Protein AF-A0A929X594-F1 (afdb_monomer_lite)

Secondary structure (DSSP, 8-state):
--HHHHTSHHHHHHHTT---EEE-TTGGG-PPPTTS-HHHHHHHHHHHHHHHHHHHHH-GGGTTTTT-----EEE-HHHHHHHHHHHT----SSEEEEEEGGG-TTTSBTHHHHHHHHHHHHHHHHHHHTTS--TTS-GGGGGSHHHHHHHTTSEEEEE-SSHHHHHHHHHHHHHT-EEEEEEETTS-HHHHHHHHHTTPEEEEESS-HHHHHHHHHHHHTT-TTEEEE-TTT-HHHHHHHHTHHHHHHHHHHHTT---SSSSPEEEEEE-SSSHHHHHHHHHHHHHHGGGEEEEEEEETT--HHHHHHHHT-GGG--GGGGT-----S-GGG--SS--HHHHHHHTTT--EEEEE-HHHHHHHHHHHHHHH-----GGGGTTSSHHHHHHT-HHHHHHHT-TTTGGG-EEEEEE-B-TTS-HHHHHHHHSPPPPTTTSSSS-HHHHHHHHHTEETTEE-HHHHHHHHHHHHHHHHHTTSS-HHHHHH-HHHHHHHHHHHHHT--HHHHHHHHHHGGGGGGG-TT-HHHHHHHHHHHHHTT-HHHHHHHHHHHHHH-TT-HHHHHHHHHHHHHTT-HHHHHHHHHHHHHHSTT-HHHHHHHHHHHTT--HHHHHS--SSHHHHHHHHHT--TTHHHHHHHHHTTS--HHHHHHHHHHH---TTTPBPSSSSEEEEEEETTEEEEEEESS-HHHHHTS-HHHHHHHHHHHHTSTTTEEE-TTS-EEEEEEEEE-TT--EEEEEEETTS--EEEEEE-TTSPBPTT--EESB-TTSB---HHHHHHHHHHHHHHT---SEEE--S-BSSB--EEEEE---SSS-EEEEEEESGGGS-----GGGGGGTTT-EEEEEEEETT---STTGGGSHHHHHHHHHHHHHHHHHHHTT----TT-EEE-SS-SSTT--EEEEEEE----S-GGGSEEEPTTS-EEEEEEEEEEEHHHHHHHHHS-HHHHHHHTTTS-SB--TTPPPTT-

Structure (mmCIF, N/CA/C/O backbone):
data_AF-A0A929X594-F1
#
_entry.id   AF-A0A929X594-F1
#
loop_
_atom_site.group_PDB
_atom_site.id
_atom_site.type_symbol
_atom_site.label_atom_id
_atom_site.label_alt_id
_atom_site.label_comp_id
_atom_site.label_asym_id
_atom_site.label_entity_id
_atom_site.label_seq_id
_atom_site.pdbx_PDB_ins_code
_atom_site.Cartn_x
_atom_site.Cartn_y
_atom_site.Cartn_z
_atom_site.occupancy
_atom_site.B_iso_or_equiv
_atom_site.auth_seq_id
_atom_site.auth_comp_id
_atom_site.auth_asym_id
_atom_site.auth_atom_id
_atom_site.pdbx_PDB_model_num
ATOM 1 N N . MET A 1 1 ? 33.200 20.408 -2.976 1.00 63.84 1 MET A N 1
ATOM 2 C CA . MET A 1 1 ? 31.819 20.746 -3.366 1.00 63.84 1 MET A CA 1
ATOM 3 C C . MET A 1 1 ? 31.491 22.115 -2.794 1.00 63.84 1 MET A C 1
ATOM 5 O O . MET A 1 1 ? 31.996 22.419 -1.718 1.00 63.84 1 MET A O 1
ATOM 9 N N . ASP A 1 2 ? 30.757 22.957 -3.521 1.00 72.19 2 ASP A N 1
ATOM 10 C CA . ASP A 1 2 ? 30.276 24.235 -2.982 1.00 72.19 2 ASP A CA 1
ATOM 11 C C . ASP A 1 2 ? 29.207 23.940 -1.919 1.00 72.19 2 ASP A C 1
ATOM 13 O O . ASP A 1 2 ? 28.242 23.235 -2.210 1.00 72.19 2 ASP A O 1
ATOM 17 N N . LYS A 1 3 ? 29.399 24.426 -0.686 1.00 74.25 3 LYS A N 1
ATOM 18 C CA . LYS A 1 3 ? 28.465 24.165 0.423 1.00 74.25 3 LYS A CA 1
ATOM 19 C C . LYS A 1 3 ? 27.056 24.675 0.121 1.00 74.25 3 LYS A C 1
ATOM 21 O O . LYS A 1 3 ? 26.096 24.052 0.550 1.00 74.25 3 LYS A O 1
ATOM 26 N N . SER A 1 4 ? 26.936 25.742 -0.670 1.00 76.56 4 SER A N 1
ATOM 27 C CA . SER A 1 4 ? 25.637 26.310 -1.043 1.00 76.56 4 SER A CA 1
ATOM 28 C C . SER A 1 4 ? 24.769 25.359 -1.879 1.00 76.56 4 SER A C 1
ATOM 30 O O . SER A 1 4 ? 23.548 25.424 -1.792 1.00 76.56 4 SER A O 1
ATOM 32 N N . ILE A 1 5 ? 25.378 24.445 -2.647 1.00 79.12 5 ILE A N 1
ATOM 33 C CA . ILE A 1 5 ? 24.646 23.450 -3.448 1.00 79.12 5 ILE A CA 1
ATOM 34 C C . ILE A 1 5 ? 24.066 22.356 -2.543 1.00 79.12 5 ILE A C 1
ATOM 36 O O . ILE A 1 5 ? 22.909 21.977 -2.711 1.00 79.12 5 ILE A O 1
ATOM 40 N N . LEU A 1 6 ? 24.843 21.889 -1.559 1.00 80.88 6 LEU A N 1
ATOM 41 C CA . LEU A 1 6 ? 24.405 20.870 -0.594 1.00 80.88 6 LEU A CA 1
ATOM 42 C C . LEU A 1 6 ? 23.288 21.378 0.329 1.00 80.88 6 LEU A C 1
ATOM 44 O O . LEU A 1 6 ? 22.489 20.595 0.821 1.00 80.88 6 LEU A O 1
ATOM 48 N N . GLU A 1 7 ? 23.214 22.691 0.545 1.00 81.50 7 GLU A N 1
ATOM 49 C CA . GLU A 1 7 ? 22.180 23.332 1.365 1.00 81.50 7 GLU A CA 1
ATOM 50 C C . GLU A 1 7 ? 20.929 23.741 0.562 1.00 81.50 7 GLU A C 1
ATOM 52 O O . GLU A 1 7 ? 19.993 24.310 1.136 1.00 81.50 7 GLU A O 1
ATOM 57 N N . SER A 1 8 ? 20.899 23.464 -0.749 1.00 89.94 8 SER A N 1
ATOM 58 C CA . SER A 1 8 ? 19.772 23.808 -1.620 1.00 89.94 8 SER A CA 1
ATOM 59 C C . SER A 1 8 ? 18.495 23.047 -1.254 1.00 89.94 8 SER A C 1
ATOM 61 O O . SER A 1 8 ? 18.535 21.917 -0.770 1.00 89.94 8 SER A O 1
ATOM 63 N N . GLU A 1 9 ? 17.345 23.665 -1.520 1.00 92.00 9 GLU A N 1
ATOM 64 C CA . GLU A 1 9 ? 16.027 23.062 -1.282 1.00 92.00 9 GLU A CA 1
ATOM 65 C C . GLU A 1 9 ? 15.837 21.757 -2.068 1.00 92.00 9 GLU A C 1
ATOM 67 O O . GLU A 1 9 ? 15.342 20.778 -1.522 1.00 92.00 9 GLU A O 1
ATOM 72 N N . PHE A 1 10 ? 16.341 21.704 -3.307 1.00 93.56 10 PHE A N 1
ATOM 73 C CA . PHE A 1 10 ? 16.353 20.485 -4.116 1.00 93.56 10 PHE A CA 1
ATOM 74 C C . PHE A 1 10 ? 17.100 19.340 -3.420 1.00 93.56 10 PHE A C 1
ATOM 76 O O . PHE A 1 10 ? 16.559 18.248 -3.298 1.00 93.56 10 PHE A O 1
ATOM 83 N N . VAL A 1 11 ? 18.320 19.585 -2.924 1.00 94.75 11 VAL A N 1
ATOM 84 C CA . VAL A 1 11 ? 19.112 18.544 -2.247 1.00 94.75 11 VAL A CA 1
ATOM 85 C C . VAL A 1 11 ? 18.455 18.101 -0.943 1.00 94.75 11 VAL A C 1
ATOM 87 O O . VAL A 1 11 ? 18.459 16.911 -0.655 1.00 94.75 11 VAL A O 1
ATOM 90 N N . LYS A 1 12 ? 17.851 19.021 -0.183 1.00 92.56 12 LYS A N 1
ATOM 91 C CA . LYS A 1 12 ? 17.101 18.670 1.033 1.00 92.56 12 LYS A CA 1
ATOM 92 C C . LYS A 1 12 ? 15.908 17.767 0.734 1.00 92.56 12 LYS A C 1
ATOM 94 O O . LYS A 1 12 ? 15.698 16.817 1.473 1.00 92.56 12 LYS A O 1
ATOM 99 N N . LYS A 1 13 ? 15.182 18.035 -0.356 1.00 92.88 13 LYS A N 1
ATOM 100 C CA . LYS A 1 13 ? 14.067 17.192 -0.799 1.00 92.88 13 LYS A CA 1
ATOM 101 C C . LYS A 1 13 ? 14.533 15.807 -1.255 1.00 92.88 13 LYS A C 1
ATOM 103 O O . LYS A 1 13 ? 13.905 14.818 -0.926 1.00 92.88 13 LYS A O 1
ATOM 108 N N . VAL A 1 14 ? 15.664 15.715 -1.958 1.00 94.88 14 VAL A N 1
ATOM 109 C CA . VAL A 1 14 ? 16.254 14.404 -2.287 1.00 94.88 14 VAL A CA 1
ATOM 110 C C . VAL A 1 14 ? 16.685 13.674 -1.005 1.00 94.88 14 VAL A C 1
ATOM 112 O O . VAL A 1 14 ? 16.448 12.480 -0.868 1.00 94.88 14 VAL A O 1
ATOM 115 N N . ALA A 1 15 ? 17.285 14.387 -0.047 1.00 93.44 15 ALA A N 1
ATOM 116 C CA . ALA A 1 15 ? 17.774 13.822 1.210 1.00 93.44 15 ALA A CA 1
ATOM 117 C C . ALA A 1 15 ? 16.666 13.375 2.181 1.00 93.44 15 ALA A C 1
ATOM 119 O O . ALA A 1 15 ? 16.961 12.573 3.063 1.00 93.44 15 ALA A O 1
ATOM 120 N N . SER A 1 16 ? 15.421 13.851 2.034 1.00 90.75 16 SER A N 1
ATOM 121 C CA . SER A 1 16 ? 14.289 13.348 2.828 1.00 90.75 16 SER A CA 1
ATOM 122 C C . SER A 1 16 ? 13.806 11.969 2.377 1.00 90.75 16 SER A C 1
ATOM 124 O O . SER A 1 16 ? 12.982 11.376 3.062 1.00 90.75 16 SER A O 1
ATOM 126 N N . MET A 1 17 ? 14.331 11.443 1.260 1.00 91.31 17 MET A N 1
ATOM 127 C CA . MET A 1 17 ? 13.938 10.154 0.674 1.00 91.31 17 MET A CA 1
ATOM 128 C C . MET A 1 17 ? 12.443 10.078 0.324 1.00 91.31 17 MET A C 1
ATOM 130 O O . MET A 1 17 ? 11.894 8.995 0.149 1.00 91.31 17 MET A O 1
ATOM 134 N N . GLU A 1 18 ? 11.798 11.232 0.150 1.00 89.00 18 GLU A N 1
ATOM 135 C CA . GLU A 1 18 ? 10.458 11.317 -0.416 1.00 89.00 18 GLU A CA 1
ATOM 136 C C . GLU A 1 18 ? 10.496 11.100 -1.933 1.00 89.00 18 GLU A C 1
ATOM 138 O O . GLU A 1 18 ? 11.435 11.487 -2.643 1.00 89.00 18 GLU A O 1
ATOM 143 N N . GLU A 1 19 ? 9.435 10.497 -2.457 1.00 93.38 19 GLU A N 1
ATOM 144 C CA . GLU A 1 19 ? 9.273 10.312 -3.891 1.00 93.38 19 GLU A CA 1
ATOM 145 C C . GLU A 1 19 ? 9.091 11.668 -4.592 1.00 93.38 19 GLU A C 1
ATOM 147 O O . GLU A 1 19 ? 8.268 12.499 -4.201 1.00 93.38 19 GLU A O 1
ATOM 152 N N . MET A 1 20 ? 9.843 11.915 -5.663 1.00 94.19 20 MET A N 1
ATOM 153 C CA . MET A 1 20 ? 9.828 13.200 -6.354 1.00 94.19 20 MET A CA 1
ATOM 154 C C . MET A 1 20 ? 10.022 13.064 -7.859 1.00 94.19 20 MET A C 1
ATOM 156 O O . MET A 1 20 ? 10.788 12.229 -8.325 1.00 94.19 20 MET A O 1
ATOM 160 N N . LEU A 1 21 ? 9.375 13.955 -8.613 1.00 96.25 21 LEU A N 1
ATOM 161 C CA . LEU A 1 21 ? 9.530 14.096 -10.059 1.00 96.25 21 LEU A CA 1
ATOM 162 C C . LEU A 1 21 ? 10.338 15.358 -10.386 1.00 96.25 21 LEU A C 1
ATOM 164 O O . LEU A 1 21 ? 10.014 16.457 -9.933 1.00 96.25 21 LEU A O 1
ATOM 168 N N . TRP A 1 22 ? 11.368 15.213 -11.215 1.00 96.56 22 TRP A N 1
ATOM 169 C CA . TRP A 1 22 ? 12.194 16.303 -11.723 1.00 96.56 22 TRP A CA 1
ATOM 170 C C . TRP A 1 22 ? 12.111 16.398 -13.245 1.00 96.56 22 TRP A C 1
ATOM 172 O O . TRP A 1 22 ? 12.418 15.446 -13.964 1.00 96.56 22 TRP A O 1
ATOM 182 N N . ILE A 1 23 ? 11.734 17.577 -13.741 1.00 96.50 23 ILE A N 1
ATOM 183 C CA . ILE A 1 23 ? 11.618 17.855 -15.175 1.00 96.50 23 ILE A CA 1
ATOM 184 C C . ILE A 1 23 ? 12.906 18.488 -15.700 1.00 96.50 23 ILE A C 1
ATOM 186 O O . ILE A 1 23 ? 13.318 19.562 -15.248 1.00 96.50 23 ILE A O 1
ATOM 190 N N . ASN A 1 24 ? 13.511 17.874 -16.717 1.00 95.50 24 ASN A N 1
ATOM 191 C CA . ASN A 1 24 ? 14.698 18.420 -17.358 1.00 95.50 24 ASN A CA 1
ATOM 192 C C . ASN A 1 24 ? 14.318 19.485 -18.399 1.00 95.50 24 ASN A C 1
ATOM 194 O O . ASN A 1 24 ? 13.912 19.181 -19.521 1.00 95.50 24 ASN A O 1
ATOM 198 N N . LYS A 1 25 ? 14.537 20.757 -18.057 1.00 91.62 25 LYS A N 1
ATOM 199 C CA . LYS A 1 25 ? 14.265 21.909 -18.939 1.00 91.62 25 LYS A CA 1
ATOM 200 C C . LYS A 1 25 ? 15.207 22.027 -20.145 1.00 91.62 25 LYS A C 1
ATOM 202 O O . LYS A 1 25 ? 15.005 22.916 -20.966 1.00 91.62 25 LYS A O 1
ATOM 207 N N . SER A 1 26 ? 16.224 21.172 -20.254 1.00 92.44 26 SER A N 1
ATOM 208 C CA . SER A 1 26 ? 17.080 21.054 -21.442 1.00 92.44 26 SER A CA 1
ATOM 209 C C . SER A 1 26 ? 16.743 19.835 -22.310 1.00 92.44 26 SER A C 1
ATOM 211 O O . SER A 1 26 ? 17.308 19.702 -23.392 1.00 92.44 26 SER A O 1
ATOM 213 N N . GLY A 1 27 ? 15.821 18.957 -21.893 1.00 87.19 27 GLY A N 1
ATOM 214 C CA . GLY A 1 27 ? 15.504 17.707 -22.606 1.00 87.19 27 GLY A CA 1
ATOM 215 C C . GLY A 1 27 ? 14.989 17.906 -24.038 1.00 87.19 27 GLY A C 1
ATOM 216 O O . GLY A 1 27 ? 15.258 17.093 -24.920 1.00 87.19 27 GLY A O 1
ATOM 217 N N . LYS A 1 28 ? 14.332 19.043 -24.301 1.00 85.38 28 LYS A N 1
ATOM 218 C CA . LYS A 1 28 ? 13.812 19.420 -25.624 1.00 85.38 28 LYS A CA 1
ATOM 219 C C . LYS A 1 28 ? 14.886 19.905 -26.604 1.00 85.38 28 LYS A C 1
ATOM 221 O O . LYS A 1 28 ? 14.632 19.944 -27.804 1.00 85.38 28 LYS A O 1
ATOM 226 N N . ASP A 1 29 ? 16.085 20.257 -26.127 1.00 89.38 29 ASP A N 1
ATOM 227 C CA . ASP A 1 29 ? 17.164 20.765 -26.987 1.00 89.38 29 ASP A CA 1
ATOM 228 C C . ASP A 1 29 ? 17.621 19.715 -28.017 1.00 89.38 29 ASP A C 1
ATOM 230 O O . ASP A 1 29 ? 18.170 20.068 -29.063 1.00 89.38 29 ASP A O 1
ATOM 234 N N . GLY A 1 30 ? 17.446 18.421 -27.717 1.00 86.75 30 GLY A N 1
ATOM 235 C CA . GLY A 1 30 ? 17.622 17.313 -28.663 1.00 86.75 30 GLY A CA 1
ATOM 236 C C . GLY A 1 30 ? 19.038 17.160 -29.228 1.00 86.75 30 GLY A C 1
ATOM 237 O O . GLY A 1 30 ? 19.243 16.483 -30.235 1.00 86.75 30 GLY A O 1
ATOM 238 N N . THR A 1 31 ? 20.033 17.817 -28.627 1.00 91.50 31 THR A N 1
ATOM 239 C CA . THR A 1 31 ? 21.401 17.836 -29.154 1.00 91.50 31 THR A CA 1
ATOM 240 C C . THR A 1 31 ? 22.138 16.567 -28.748 1.00 91.50 31 THR A C 1
ATOM 242 O O . THR A 1 31 ? 22.237 16.250 -27.566 1.00 91.50 31 THR A O 1
ATOM 245 N N . PHE A 1 32 ? 22.696 15.846 -29.717 1.00 91.81 32 PHE A N 1
ATOM 246 C CA . PHE A 1 32 ? 23.488 14.647 -29.451 1.00 91.81 32 PHE A CA 1
ATOM 247 C C . PHE A 1 32 ? 24.938 15.005 -29.112 1.00 91.81 32 PHE A C 1
ATOM 249 O O . PHE A 1 32 ? 25.536 15.891 -29.721 1.00 91.81 32 PHE A O 1
ATOM 256 N N . THR A 1 33 ? 25.521 14.283 -28.155 1.00 87.12 33 THR A N 1
ATOM 257 C CA . THR A 1 33 ? 26.954 14.381 -27.846 1.00 87.12 33 THR A CA 1
ATOM 258 C C . THR A 1 33 ? 27.814 13.931 -29.031 1.00 87.12 33 THR A C 1
ATOM 260 O O . THR A 1 33 ? 27.470 12.983 -29.730 1.00 87.12 33 THR A O 1
ATOM 263 N N . GLU A 1 34 ? 28.982 14.549 -29.224 1.00 86.81 34 GLU A N 1
ATOM 264 C CA . GLU A 1 34 ? 29.962 14.105 -30.230 1.00 86.81 34 GLU A CA 1
ATOM 265 C C . GLU A 1 34 ? 30.656 12.785 -29.841 1.00 86.81 34 GLU A C 1
ATOM 267 O O . GLU A 1 34 ? 31.297 12.149 -30.677 1.00 86.81 34 GLU A O 1
ATOM 272 N N . ARG A 1 35 ? 30.548 12.359 -28.572 1.00 87.75 35 ARG A N 1
ATOM 273 C CA . ARG A 1 35 ? 31.228 11.155 -28.055 1.00 87.75 35 ARG A CA 1
ATOM 274 C C . ARG A 1 35 ? 30.597 9.849 -28.549 1.00 87.75 35 ARG A C 1
ATOM 276 O O . ARG A 1 35 ? 31.291 8.839 -28.603 1.00 87.75 35 ARG A O 1
ATOM 283 N N . VAL A 1 36 ? 29.309 9.870 -28.898 1.00 89.00 36 VAL A N 1
ATOM 284 C CA . VAL A 1 36 ? 28.562 8.727 -29.442 1.00 89.00 36 VAL A CA 1
ATOM 285 C C . VAL A 1 36 ? 27.957 9.156 -30.772 1.00 89.00 36 VAL A C 1
ATOM 287 O O . VAL A 1 36 ? 27.260 10.165 -30.838 1.00 89.00 36 VAL A O 1
ATOM 290 N N . THR A 1 37 ? 28.198 8.388 -31.834 1.00 91.69 37 THR A N 1
ATOM 291 C CA . THR A 1 37 ? 27.703 8.708 -33.182 1.00 91.69 37 THR A CA 1
ATOM 292 C C . THR A 1 37 ? 26.684 7.679 -33.667 1.00 91.69 37 THR A C 1
ATOM 294 O O . THR A 1 37 ? 26.737 6.508 -33.287 1.00 91.69 37 THR A O 1
ATOM 297 N N . SER A 1 38 ? 25.791 8.077 -34.578 1.00 90.25 38 SER A N 1
ATOM 298 C CA . SER A 1 38 ? 24.860 7.151 -35.248 1.00 90.25 38 SER A CA 1
ATOM 299 C C . SER A 1 38 ? 25.580 6.016 -35.978 1.00 90.25 38 SER A C 1
ATOM 301 O O . SER A 1 38 ? 25.072 4.899 -36.030 1.00 90.25 38 SER A O 1
ATOM 303 N N . GLN A 1 39 ? 26.787 6.274 -36.493 1.00 94.62 39 GLN A N 1
ATOM 304 C CA . GLN A 1 39 ? 27.608 5.248 -37.131 1.00 94.62 39 GLN A CA 1
ATOM 305 C C . GLN A 1 39 ? 28.012 4.150 -36.140 1.00 94.62 39 GLN A C 1
ATOM 307 O O . GLN A 1 39 ? 27.930 2.978 -36.485 1.00 94.62 39 GLN A O 1
ATOM 312 N N . MET A 1 40 ? 28.385 4.499 -34.905 1.00 96.38 40 MET A N 1
ATOM 313 C CA . MET A 1 40 ? 28.741 3.496 -33.893 1.00 96.38 40 MET A CA 1
ATOM 314 C C . MET A 1 40 ? 27.553 2.583 -33.554 1.00 96.38 40 MET A C 1
ATOM 316 O O . MET A 1 40 ? 27.731 1.379 -33.392 1.00 96.38 40 MET A O 1
ATOM 320 N N . VAL A 1 41 ? 26.333 3.131 -33.500 1.00 96.12 41 VAL A N 1
ATOM 321 C CA . VAL A 1 41 ? 25.105 2.342 -33.278 1.00 96.12 41 VAL A CA 1
ATOM 322 C C . VAL A 1 41 ? 24.797 1.434 -34.477 1.00 96.12 41 VAL A C 1
ATOM 324 O O . VAL A 1 41 ? 24.370 0.292 -34.300 1.00 96.12 41 VAL A O 1
ATOM 327 N N . GLU A 1 42 ? 25.033 1.901 -35.707 1.00 96.25 42 GLU A N 1
ATOM 328 C CA . GLU A 1 42 ? 24.918 1.064 -36.910 1.00 96.25 42 GLU A CA 1
ATOM 329 C C . GLU A 1 42 ? 25.931 -0.082 -36.902 1.00 96.25 42 GLU A C 1
ATOM 331 O O . GLU A 1 42 ? 25.562 -1.239 -37.084 1.00 96.25 42 GLU A O 1
ATOM 336 N N . GLU A 1 43 ? 27.196 0.218 -36.618 1.00 96.81 43 GLU A N 1
ATOM 337 C CA . GLU A 1 43 ? 28.256 -0.783 -36.525 1.00 96.81 43 GLU A CA 1
ATOM 338 C C . GLU A 1 43 ? 27.961 -1.823 -35.441 1.00 96.81 43 GLU A C 1
ATOM 340 O O . GLU A 1 43 ? 28.225 -3.011 -35.648 1.00 96.81 43 GLU A O 1
ATOM 345 N N . ALA A 1 44 ? 27.373 -1.401 -34.317 1.00 97.75 44 ALA A N 1
ATOM 346 C CA . ALA A 1 44 ? 26.917 -2.307 -33.274 1.00 97.75 44 ALA A CA 1
ATOM 347 C C . ALA A 1 44 ? 25.811 -3.248 -33.774 1.00 97.75 44 ALA A C 1
ATOM 349 O O . ALA A 1 44 ? 25.889 -4.464 -33.582 1.00 97.75 44 ALA A O 1
ATOM 350 N N . SER A 1 45 ? 24.816 -2.704 -34.481 1.00 96.25 45 SER A N 1
ATOM 351 C CA . SER A 1 45 ? 23.719 -3.484 -35.063 1.00 96.25 45 SER A CA 1
ATOM 352 C C . SER A 1 45 ? 24.214 -4.502 -36.096 1.00 96.25 45 SER A C 1
ATOM 354 O O . SER A 1 45 ? 23.858 -5.679 -36.026 1.00 96.25 45 SER A O 1
ATOM 356 N N . GLU A 1 46 ? 25.087 -4.084 -37.013 1.00 97.06 46 GLU A N 1
ATOM 357 C CA . GLU A 1 46 ? 25.669 -4.962 -38.032 1.00 97.06 46 GLU A CA 1
ATOM 358 C C . GLU A 1 46 ? 26.567 -6.040 -37.424 1.00 97.06 46 GLU A C 1
ATOM 360 O O . GLU A 1 46 ? 26.586 -7.178 -37.893 1.00 97.06 46 GLU A O 1
ATOM 365 N N . ARG A 1 47 ? 27.291 -5.721 -36.347 1.00 98.06 47 ARG A N 1
ATOM 366 C CA . ARG A 1 47 ? 28.067 -6.717 -35.605 1.00 98.06 47 ARG A CA 1
ATOM 367 C C . ARG A 1 47 ? 27.173 -7.773 -34.972 1.00 98.06 47 ARG A C 1
ATOM 369 O O . ARG A 1 47 ? 27.440 -8.954 -35.156 1.00 98.06 47 ARG A O 1
ATOM 376 N N . LEU A 1 48 ? 26.090 -7.380 -34.302 1.00 97.81 48 LEU A N 1
ATOM 377 C CA . LEU A 1 48 ? 25.139 -8.341 -33.733 1.00 97.81 48 LEU A CA 1
ATOM 378 C C . LEU A 1 48 ? 24.534 -9.257 -34.808 1.00 97.81 48 LEU A C 1
ATOM 380 O O . LEU A 1 48 ? 24.377 -10.449 -34.562 1.00 97.81 48 LEU A O 1
ATOM 384 N N . LYS A 1 49 ? 24.272 -8.745 -36.020 1.00 96.69 49 LYS A N 1
ATOM 385 C CA . LYS A 1 49 ? 23.840 -9.578 -37.159 1.00 96.69 49 LYS A CA 1
ATOM 386 C C . LYS A 1 49 ? 24.901 -10.599 -37.570 1.00 96.69 49 LYS A C 1
ATOM 388 O O . LYS A 1 49 ? 24.557 -11.754 -37.795 1.00 96.69 49 LYS A O 1
ATOM 393 N N . ARG A 1 50 ? 26.180 -10.205 -37.641 1.00 97.94 50 ARG A N 1
ATOM 394 C CA . ARG A 1 50 ? 27.282 -11.143 -37.934 1.00 97.94 50 ARG A CA 1
ATOM 395 C C . ARG A 1 50 ? 27.412 -12.233 -36.877 1.00 97.94 50 ARG A C 1
ATOM 397 O O . ARG A 1 50 ? 27.717 -13.363 -37.223 1.00 97.94 50 ARG A O 1
ATOM 404 N N . PHE A 1 51 ? 27.155 -11.908 -35.612 1.00 98.50 51 PHE A N 1
ATOM 405 C CA . PHE A 1 51 ? 27.206 -12.866 -34.508 1.00 98.50 51 PHE A CA 1
ATOM 406 C C . PHE A 1 51 ? 25.973 -13.762 -34.380 1.00 98.50 51 PHE A C 1
ATOM 408 O O . PHE A 1 51 ? 26.046 -14.741 -33.641 1.00 98.50 51 PHE A O 1
ATOM 415 N N . ALA A 1 52 ? 24.876 -13.493 -35.092 1.00 98.12 52 ALA A N 1
ATOM 416 C CA . ALA A 1 52 ? 23.657 -14.292 -34.983 1.00 98.12 52 ALA A CA 1
ATOM 417 C C . ALA A 1 52 ? 23.903 -15.807 -35.204 1.00 98.12 52 ALA A C 1
ATOM 419 O O . ALA A 1 52 ? 23.528 -16.580 -34.326 1.00 98.12 52 ALA A O 1
ATOM 420 N N . PRO A 1 53 ? 24.659 -16.265 -36.228 1.00 98.12 53 PRO A N 1
ATOM 421 C CA . PRO A 1 53 ? 24.969 -17.692 -36.391 1.00 98.12 53 PRO A CA 1
ATOM 422 C C . PRO A 1 53 ? 25.795 -18.298 -35.244 1.00 98.12 53 PRO A C 1
ATOM 424 O O . PRO A 1 53 ? 25.660 -19.480 -34.936 1.00 98.12 53 PRO A O 1
ATOM 427 N N . TYR A 1 54 ? 26.664 -17.508 -34.598 1.00 98.31 54 TYR A N 1
ATOM 428 C CA . TYR A 1 54 ? 27.374 -17.960 -33.397 1.00 98.31 54 TYR A CA 1
ATOM 429 C C . TYR A 1 54 ? 26.410 -18.119 -32.224 1.00 98.31 54 TYR A C 1
ATOM 431 O O . TYR A 1 54 ? 26.450 -19.137 -31.541 1.00 98.31 54 TYR A O 1
ATOM 439 N N . ILE A 1 55 ? 25.561 -17.117 -31.988 1.00 98.25 55 ILE A N 1
ATOM 440 C CA . ILE A 1 55 ? 24.621 -17.106 -30.866 1.00 98.25 55 ILE A CA 1
ATOM 441 C C . ILE A 1 55 ? 23.642 -18.276 -30.995 1.00 98.25 55 ILE A C 1
ATOM 443 O O . ILE A 1 55 ? 23.491 -19.021 -30.033 1.00 98.25 55 ILE A O 1
ATOM 447 N N . GLU A 1 56 ? 23.092 -18.501 -32.191 1.00 97.88 56 GLU A N 1
ATOM 448 C CA . GLU A 1 56 ? 22.220 -19.640 -32.513 1.00 97.88 56 GLU A CA 1
ATOM 449 C C . GLU A 1 56 ? 22.890 -20.980 -32.171 1.00 97.88 56 GLU A C 1
ATOM 451 O O . GLU A 1 56 ? 22.305 -21.834 -31.508 1.00 97.88 56 GLU A O 1
ATOM 456 N N . ALA A 1 57 ? 24.157 -21.152 -32.562 1.00 96.75 57 ALA A N 1
ATOM 457 C CA . ALA A 1 57 ? 24.904 -22.380 -32.303 1.00 96.75 57 ALA A CA 1
ATOM 458 C C . ALA A 1 57 ? 25.349 -22.533 -30.834 1.00 96.75 57 ALA A C 1
ATOM 460 O O . ALA A 1 57 ? 25.470 -23.649 -30.324 1.00 96.75 57 ALA A O 1
ATOM 461 N N . ALA A 1 58 ? 25.638 -21.427 -30.147 1.00 96.75 58 ALA A N 1
ATOM 462 C CA . ALA A 1 58 ? 26.141 -21.428 -28.779 1.00 96.75 58 ALA A CA 1
ATOM 463 C C . ALA A 1 58 ? 25.012 -21.533 -27.741 1.00 96.75 58 ALA A C 1
ATOM 465 O O . ALA A 1 58 ? 25.193 -22.197 -26.714 1.00 96.75 58 ALA A O 1
ATOM 466 N N . PHE A 1 59 ? 23.859 -20.919 -27.996 1.00 96.50 59 PHE A N 1
ATOM 467 C CA . PHE A 1 59 ? 22.739 -20.797 -27.065 1.00 96.50 59 PHE A CA 1
ATOM 468 C C . PHE A 1 59 ? 21.464 -21.364 -27.704 1.00 96.50 59 PHE A C 1
ATOM 470 O O . PHE A 1 59 ? 20.765 -20.637 -28.409 1.00 96.50 59 PHE A O 1
ATOM 477 N N . PRO A 1 60 ? 21.133 -22.645 -27.442 1.00 93.50 60 PRO A N 1
ATOM 478 C CA . PRO A 1 60 ? 19.997 -23.321 -28.077 1.00 93.50 60 PRO A CA 1
ATOM 479 C C . PRO A 1 60 ? 18.645 -22.615 -27.902 1.00 93.50 60 PRO A C 1
ATOM 481 O O . PRO A 1 60 ? 17.800 -22.679 -28.782 1.00 93.50 60 PRO A O 1
ATOM 484 N N . GLU A 1 61 ? 18.449 -21.884 -26.804 1.00 93.75 61 GLU A N 1
ATOM 485 C CA . GLU A 1 61 ? 17.246 -21.069 -26.558 1.00 93.75 61 GLU A CA 1
ATOM 486 C C . GLU A 1 61 ? 17.033 -19.927 -27.571 1.00 93.75 61 GLU A C 1
ATOM 488 O O . GLU A 1 61 ? 15.972 -19.317 -27.598 1.00 93.75 61 GLU A O 1
ATOM 493 N N . THR A 1 62 ? 18.024 -19.641 -28.421 1.00 96.50 62 THR A N 1
ATOM 494 C CA . THR A 1 62 ? 17.944 -18.631 -29.488 1.00 96.50 62 THR A CA 1
ATOM 495 C C . THR A 1 62 ? 17.714 -19.232 -30.880 1.00 96.50 62 THR A C 1
ATOM 497 O O . THR A 1 62 ? 17.744 -18.504 -31.872 1.00 96.50 62 THR A O 1
ATOM 500 N N . GLU A 1 63 ? 17.480 -20.546 -30.988 1.00 94.69 63 GLU A N 1
ATOM 501 C CA . GLU A 1 63 ? 17.254 -21.231 -32.272 1.00 94.69 63 GLU A CA 1
ATOM 502 C C . GLU A 1 63 ? 16.034 -20.660 -33.015 1.00 94.69 63 GLU A C 1
ATOM 504 O O . GLU A 1 63 ? 16.113 -20.331 -34.200 1.00 94.69 63 GLU A O 1
ATOM 509 N N . GLU A 1 64 ? 14.923 -20.438 -32.307 1.00 93.56 64 GLU A N 1
ATOM 510 C CA . GLU A 1 64 ? 13.692 -19.896 -32.900 1.00 93.56 64 GLU A CA 1
ATOM 511 C C . GLU A 1 64 ? 13.875 -18.473 -33.446 1.00 93.56 64 GLU A C 1
ATOM 513 O O . GLU A 1 64 ? 13.283 -18.107 -34.465 1.00 93.56 64 GLU A O 1
ATOM 518 N N . THR A 1 65 ? 14.750 -17.682 -32.817 1.00 94.44 65 THR A N 1
ATOM 519 C CA . THR A 1 65 ? 15.084 -16.319 -33.247 1.00 94.44 65 THR A CA 1
ATOM 520 C C . THR A 1 65 ? 16.308 -16.264 -34.161 1.00 94.44 65 THR A C 1
ATOM 522 O O . THR A 1 65 ? 16.753 -15.169 -34.515 1.00 94.44 65 THR A O 1
ATOM 525 N N . ARG A 1 66 ? 16.853 -17.419 -34.572 1.00 96.75 66 ARG A N 1
ATOM 526 C CA . ARG A 1 66 ? 18.06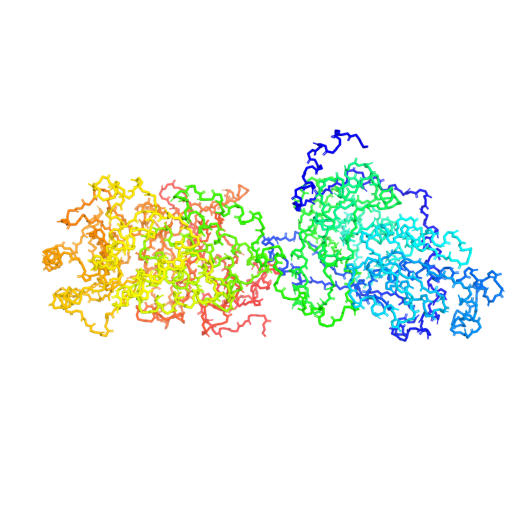8 -17.539 -35.398 1.00 96.75 66 ARG A CA 1
ATOM 527 C C . ARG A 1 66 ? 19.242 -16.741 -34.829 1.00 96.75 66 ARG A C 1
ATOM 529 O O . ARG A 1 66 ? 19.889 -15.965 -35.533 1.00 96.75 66 ARG A O 1
ATOM 536 N N . GLY A 1 67 ? 19.444 -16.858 -33.518 1.00 96.50 67 GLY A N 1
ATOM 537 C CA . GLY A 1 67 ? 20.522 -16.197 -32.786 1.00 96.50 67 GLY A CA 1
ATOM 538 C C . GLY A 1 67 ? 20.336 -14.696 -32.558 1.00 96.50 67 GLY A C 1
ATOM 539 O O . GLY A 1 67 ? 21.257 -14.020 -32.094 1.00 96.50 67 GLY A O 1
ATOM 540 N N . ILE A 1 68 ? 19.163 -14.141 -32.870 1.00 96.50 68 ILE A N 1
ATOM 541 C CA . ILE A 1 68 ? 18.839 -12.754 -32.542 1.00 96.50 68 ILE A CA 1
ATOM 542 C C . ILE A 1 68 ? 18.433 -12.661 -31.069 1.00 96.50 68 ILE A C 1
ATOM 544 O O . ILE A 1 68 ? 17.416 -13.208 -30.649 1.00 96.50 68 ILE A O 1
ATOM 548 N N . ILE A 1 69 ? 19.216 -11.910 -30.293 1.00 96.81 69 ILE A N 1
ATOM 549 C CA . ILE A 1 69 ? 18.884 -11.534 -28.915 1.00 96.81 69 ILE A CA 1
ATOM 550 C C . ILE A 1 69 ? 17.875 -10.385 -28.975 1.00 96.81 69 ILE A C 1
ATOM 552 O O . ILE A 1 69 ? 18.242 -9.254 -29.313 1.00 96.81 69 ILE A O 1
ATOM 556 N N . GLU A 1 70 ? 16.604 -10.681 -28.714 1.00 96.69 70 GLU A N 1
ATOM 557 C CA . GLU A 1 70 ? 15.515 -9.705 -28.661 1.00 96.69 70 GLU A CA 1
ATOM 558 C C . GLU A 1 70 ? 14.426 -10.150 -27.680 1.00 96.69 70 GLU A C 1
ATOM 560 O O . GLU A 1 70 ? 14.282 -11.341 -27.418 1.00 96.69 70 GLU A O 1
ATOM 565 N N . SER A 1 71 ? 13.693 -9.187 -27.123 1.00 97.06 71 SER A N 1
ATOM 566 C CA . SER A 1 71 ? 12.601 -9.402 -26.172 1.00 97.06 71 SER A CA 1
ATOM 567 C C . SER A 1 71 ? 11.246 -9.054 -26.783 1.00 97.06 71 SER A C 1
ATOM 569 O O . SER A 1 71 ? 11.174 -8.186 -27.667 1.00 97.06 71 SER A O 1
ATOM 571 N N . PRO A 1 72 ? 10.151 -9.652 -26.288 1.00 96.94 72 PRO A N 1
ATOM 572 C CA . PRO A 1 72 ? 8.814 -9.246 -26.691 1.00 96.94 72 PRO A CA 1
ATOM 573 C C . PRO A 1 72 ? 8.486 -7.823 -26.211 1.00 96.94 72 PRO A C 1
ATOM 575 O O . PRO A 1 72 ? 9.130 -7.272 -25.312 1.00 96.94 72 PRO A O 1
ATOM 578 N N . ILE A 1 73 ? 7.489 -7.228 -26.857 1.00 98.12 73 ILE A N 1
ATOM 579 C CA . ILE A 1 73 ? 6.741 -6.078 -26.354 1.00 98.12 73 ILE A CA 1
ATOM 580 C C . ILE A 1 73 ? 5.290 -6.535 -26.215 1.00 98.12 73 ILE A C 1
ATOM 582 O O . ILE A 1 73 ? 4.748 -7.129 -27.149 1.00 98.12 73 ILE A O 1
ATOM 586 N N . CYS A 1 74 ? 4.700 -6.306 -25.049 1.00 96.75 74 CYS A N 1
ATOM 587 C CA . CYS A 1 74 ? 3.345 -6.741 -24.727 1.00 96.75 74 CYS A CA 1
ATOM 588 C C . CYS A 1 74 ? 2.504 -5.513 -24.401 1.00 96.75 74 CYS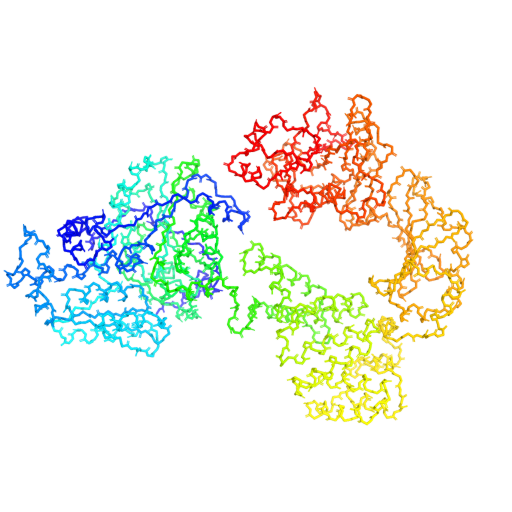 A C 1
ATOM 590 O O . CYS A 1 74 ? 2.987 -4.622 -23.710 1.00 96.75 74 CYS A O 1
ATOM 592 N N . GLU A 1 75 ? 1.273 -5.448 -24.895 1.00 97.81 75 GLU A N 1
ATOM 593 C CA . GLU A 1 75 ? 0.287 -4.514 -24.344 1.00 97.81 75 GLU A CA 1
ATOM 594 C C . GLU A 1 75 ? -0.178 -5.063 -22.992 1.00 97.81 75 GLU A C 1
ATOM 596 O O . GLU A 1 75 ? -0.344 -6.276 -22.873 1.00 97.81 75 GLU A O 1
ATOM 601 N N . VAL A 1 76 ? -0.331 -4.198 -21.988 1.00 97.25 76 VAL A N 1
ATOM 602 C CA . VAL A 1 76 ? -0.638 -4.590 -20.598 1.00 97.25 76 VAL A CA 1
ATOM 603 C C . VAL A 1 76 ? -1.855 -3.818 -20.062 1.00 97.25 76 VAL A C 1
ATOM 605 O O . VAL A 1 76 ? -1.725 -2.960 -19.184 1.00 97.25 76 VAL A O 1
ATOM 608 N N . PRO A 1 77 ? -3.044 -4.031 -20.657 1.00 94.75 77 PRO A N 1
ATOM 609 C CA . PRO A 1 77 ? -4.244 -3.282 -20.300 1.00 94.75 77 PRO A CA 1
ATOM 610 C C . PRO A 1 77 ? -4.754 -3.637 -18.896 1.00 94.75 77 PRO A C 1
ATOM 612 O O . PRO A 1 77 ? -5.165 -2.738 -18.166 1.00 94.75 77 PRO A O 1
ATOM 615 N N . ASN A 1 78 ? -4.646 -4.903 -18.476 1.00 95.12 78 ASN A N 1
ATOM 616 C CA . ASN A 1 78 ? -5.118 -5.338 -17.160 1.00 95.12 78 ASN A CA 1
ATOM 617 C C . ASN A 1 78 ? -4.230 -4.755 -16.056 1.00 95.12 78 ASN A C 1
ATOM 619 O O . ASN A 1 78 ? -4.723 -4.321 -15.014 1.00 95.12 78 ASN A O 1
ATOM 623 N N . LEU A 1 79 ? -2.916 -4.686 -16.301 1.00 94.88 79 LEU A N 1
ATOM 624 C CA . LEU A 1 79 ? -2.005 -3.967 -15.417 1.00 94.88 79 LEU A CA 1
ATOM 625 C C . LEU A 1 79 ? -2.366 -2.482 -15.335 1.00 94.88 79 LEU A C 1
ATOM 627 O O . LEU A 1 79 ? -2.362 -1.930 -14.239 1.00 94.88 79 LEU A O 1
ATOM 631 N N . LEU A 1 80 ? -2.645 -1.819 -16.465 1.00 93.56 80 LEU A N 1
ATOM 632 C CA . LEU A 1 80 ? -3.024 -0.402 -16.463 1.00 93.56 80 LEU A CA 1
ATOM 633 C C . LEU A 1 80 ? -4.255 -0.173 -15.582 1.00 93.56 80 LEU A C 1
ATOM 635 O O . LEU A 1 80 ? -4.218 0.689 -14.706 1.00 93.56 80 LEU A O 1
ATOM 639 N N . GLU A 1 81 ? -5.306 -0.970 -15.763 1.00 90.81 81 GLU A N 1
ATOM 640 C CA . GLU A 1 81 ? -6.504 -0.916 -14.923 1.00 90.81 81 GLU A CA 1
ATOM 641 C C . GLU A 1 81 ? -6.187 -1.126 -13.442 1.00 90.81 81 GLU A C 1
ATOM 643 O O . GLU A 1 81 ? -6.665 -0.376 -12.590 1.00 90.81 81 GLU A O 1
ATOM 648 N N . ALA A 1 82 ? -5.368 -2.128 -13.123 1.00 88.62 82 ALA A N 1
ATOM 649 C CA . ALA A 1 82 ? -5.019 -2.440 -11.747 1.00 88.62 82 ALA A CA 1
ATOM 650 C C . ALA A 1 82 ? -4.177 -1.334 -11.096 1.00 88.62 82 ALA A C 1
ATOM 652 O O . ALA A 1 82 ? -4.455 -0.951 -9.963 1.00 88.62 82 ALA A O 1
ATOM 653 N N . MET A 1 83 ? -3.211 -0.753 -11.816 1.00 89.88 83 MET A N 1
ATOM 654 C CA . MET A 1 83 ? -2.451 0.407 -11.339 1.00 89.88 83 MET A CA 1
ATOM 655 C C . MET A 1 83 ? -3.352 1.628 -11.135 1.00 89.88 83 MET A C 1
ATOM 657 O O . MET A 1 83 ? -3.172 2.349 -10.159 1.00 89.88 83 MET A O 1
ATOM 661 N N . GLN A 1 84 ? -4.332 1.856 -12.016 1.00 88.31 84 GLN A N 1
ATOM 662 C CA . GLN A 1 84 ? -5.294 2.950 -11.864 1.00 88.31 84 GLN A CA 1
ATOM 663 C C . GLN A 1 84 ? -6.146 2.795 -10.602 1.00 88.31 84 GLN A C 1
ATOM 665 O O . GLN A 1 84 ? -6.322 3.762 -9.861 1.00 88.31 84 GLN A O 1
ATOM 670 N N . ARG A 1 85 ? -6.627 1.573 -10.328 1.00 82.94 85 ARG A N 1
ATOM 671 C CA . ARG A 1 85 ? -7.354 1.248 -9.090 1.00 82.94 85 ARG A CA 1
ATOM 672 C C . ARG A 1 85 ? -6.467 1.449 -7.864 1.00 82.94 85 ARG A C 1
ATOM 674 O O . ARG A 1 85 ? -6.848 2.191 -6.971 1.00 82.94 85 ARG A O 1
ATOM 681 N N . ASN A 1 86 ? -5.265 0.872 -7.874 1.00 76.94 86 ASN A N 1
ATOM 682 C CA . ASN A 1 86 ? -4.306 0.954 -6.768 1.00 76.94 86 ASN A CA 1
ATOM 683 C C . ASN A 1 86 ? -3.863 2.391 -6.459 1.00 76.94 86 ASN A C 1
ATOM 685 O O . ASN A 1 86 ? -3.463 2.693 -5.343 1.00 76.94 86 ASN A O 1
ATOM 689 N N . LEU A 1 87 ? -3.829 3.274 -7.455 1.00 76.31 87 LEU A N 1
ATOM 690 C CA . LEU A 1 87 ? -3.403 4.660 -7.262 1.00 76.31 87 LEU A CA 1
ATOM 691 C C . LEU A 1 87 ? -4.569 5.625 -7.031 1.00 76.31 87 LEU A C 1
ATOM 693 O O . LEU A 1 87 ? -4.308 6.799 -6.775 1.00 76.31 87 LEU A O 1
ATOM 697 N N . GLY A 1 88 ? -5.822 5.184 -7.193 1.00 74.12 88 GLY A N 1
ATOM 698 C CA . GLY A 1 88 ? -6.981 6.081 -7.241 1.00 74.12 88 GLY A CA 1
ATOM 699 C C . GLY A 1 88 ? -6.881 7.128 -8.360 1.00 74.12 88 GLY A C 1
ATOM 700 O O . GLY A 1 88 ? -7.439 8.218 -8.253 1.00 74.12 88 GLY A O 1
ATOM 701 N N . LYS A 1 89 ? -6.123 6.837 -9.426 1.00 75.75 89 LYS A N 1
ATOM 702 C CA . LYS A 1 89 ? -5.753 7.786 -10.488 1.00 75.75 89 LYS A CA 1
ATOM 703 C C . LYS A 1 89 ? -6.055 7.202 -11.852 1.00 75.75 89 LYS A C 1
ATOM 705 O O . LYS A 1 89 ? -5.808 6.029 -12.091 1.00 75.75 89 LYS A O 1
ATOM 710 N N . SER A 1 90 ? -6.526 8.032 -12.777 1.00 74.00 90 SER A N 1
ATOM 711 C CA . SER A 1 90 ? -6.709 7.634 -14.177 1.00 74.00 90 SER A CA 1
ATOM 712 C C . SER A 1 90 ? -5.538 8.124 -15.020 1.00 74.00 90 SER A C 1
ATOM 714 O O . SER A 1 90 ? -5.152 9.290 -14.930 1.00 74.00 90 SER A O 1
ATOM 716 N N . LEU A 1 91 ? -4.977 7.256 -15.863 1.00 71.12 91 LEU A N 1
ATOM 717 C CA . LEU A 1 91 ? -4.076 7.706 -16.915 1.00 71.12 91 LEU A CA 1
ATOM 718 C C . LEU A 1 91 ? -4.949 8.288 -18.033 1.00 71.12 91 LEU A C 1
ATOM 720 O O . LEU A 1 91 ? -5.765 7.578 -18.615 1.00 71.12 91 LEU A O 1
ATOM 724 N N . TYR A 1 92 ? -4.825 9.585 -18.313 1.00 60.94 92 TYR A N 1
ATOM 725 C CA . TYR A 1 92 ? -5.648 10.247 -19.329 1.00 60.94 92 TYR A CA 1
ATOM 726 C C . TYR A 1 92 ? -5.232 9.823 -20.749 1.00 60.94 92 TYR A C 1
ATOM 728 O O . TYR A 1 92 ? -4.476 10.525 -21.420 1.00 60.94 92 TYR A O 1
ATOM 736 N N . GLY A 1 93 ? -5.762 8.686 -21.202 1.00 66.19 93 GLY A N 1
ATOM 737 C CA . GLY A 1 93 ? -5.665 8.204 -22.577 1.00 66.19 93 GLY A CA 1
ATOM 738 C C . GLY A 1 93 ? -4.359 7.486 -22.936 1.00 66.19 93 GLY A C 1
ATOM 739 O O . GLY A 1 93 ? -3.406 7.429 -22.160 1.00 66.19 93 GLY A O 1
ATOM 740 N N . GLY A 1 94 ? -4.338 6.921 -24.145 1.00 85.56 94 GLY A N 1
ATOM 741 C CA . GLY A 1 94 ? -3.199 6.187 -24.687 1.00 85.56 94 GLY A CA 1
ATOM 742 C C . GLY A 1 94 ? -3.195 4.692 -24.356 1.00 85.56 94 GLY A C 1
ATOM 743 O O . GLY A 1 94 ? -4.107 4.151 -23.738 1.00 85.56 94 GLY A O 1
ATOM 744 N N . ARG A 1 95 ? -2.158 3.997 -24.829 1.00 94.62 95 ARG A N 1
ATOM 745 C CA . ARG A 1 95 ? -1.983 2.541 -24.666 1.00 94.62 95 ARG A CA 1
ATOM 746 C C . ARG A 1 95 ? -0.737 2.245 -23.845 1.00 94.62 95 ARG A C 1
ATOM 748 O O . ARG A 1 95 ? 0.314 2.826 -24.122 1.00 94.62 95 ARG A O 1
ATOM 755 N N . LEU A 1 96 ? -0.833 1.329 -22.880 1.00 97.12 96 LEU A N 1
ATOM 756 C CA . LEU A 1 96 ? 0.293 0.916 -22.041 1.00 97.12 96 LEU A CA 1
ATOM 757 C C . LEU A 1 96 ? 0.908 -0.394 -22.538 1.00 97.12 96 LEU A C 1
ATOM 759 O O . LEU A 1 96 ? 0.234 -1.409 -22.693 1.00 97.12 96 LEU A O 1
ATOM 763 N N . PHE A 1 97 ? 2.219 -0.369 -22.735 1.00 98.50 97 PHE A N 1
ATOM 764 C CA . PHE A 1 97 ? 3.024 -1.509 -23.133 1.00 98.50 97 PHE A CA 1
ATOM 765 C C . PHE A 1 97 ? 4.140 -1.771 -22.132 1.00 98.50 97 PHE A C 1
ATOM 767 O O . PHE A 1 97 ? 4.699 -0.858 -21.523 1.00 98.50 97 PHE A O 1
ATOM 774 N N . LEU A 1 98 ? 4.537 -3.033 -22.054 1.00 98.69 98 LEU A N 1
ATOM 775 C CA . LEU A 1 98 ? 5.719 -3.499 -21.359 1.00 98.69 98 LEU A CA 1
ATOM 776 C C . LEU A 1 98 ? 6.758 -3.962 -22.384 1.00 98.69 98 LEU A C 1
ATOM 778 O O . LEU A 1 98 ? 6.510 -4.871 -23.181 1.00 98.69 98 LEU A O 1
ATOM 782 N N . LYS A 1 99 ? 7.952 -3.361 -22.365 1.00 98.75 99 LYS A N 1
ATOM 783 C CA . LYS A 1 99 ? 9.119 -3.882 -23.087 1.00 98.75 99 LYS A CA 1
ATOM 784 C C . LYS A 1 99 ? 9.838 -4.892 -22.195 1.00 98.75 99 LYS A C 1
ATOM 786 O O . LYS A 1 99 ? 10.500 -4.514 -21.229 1.00 98.75 99 LYS A O 1
ATOM 791 N N . CYS A 1 100 ? 9.724 -6.175 -22.530 1.00 98.25 100 CYS A N 1
ATOM 792 C CA . CYS A 1 100 ? 10.102 -7.291 -21.661 1.00 98.25 100 CYS A CA 1
ATOM 793 C C . CYS A 1 100 ? 11.592 -7.647 -21.741 1.00 98.25 100 CYS A C 1
ATOM 795 O O . CYS A 1 100 ? 11.956 -8.801 -21.968 1.00 98.25 100 CYS A O 1
ATOM 797 N N . ASP A 1 101 ? 12.487 -6.677 -21.544 1.00 98.56 101 ASP A N 1
ATOM 798 C CA . ASP A 1 101 ? 13.925 -6.967 -21.461 1.00 98.56 101 ASP A CA 1
ATOM 799 C C . ASP A 1 101 ? 14.284 -7.888 -20.282 1.00 98.56 101 ASP A C 1
ATOM 801 O O . ASP A 1 101 ? 15.327 -8.540 -20.307 1.00 98.56 101 ASP A O 1
ATOM 805 N N . SER A 1 102 ? 13.376 -8.022 -19.315 1.00 97.62 102 SER A N 1
ATOM 806 C CA . SER A 1 102 ? 13.338 -9.057 -18.280 1.00 97.62 102 SER A CA 1
ATOM 807 C C . SER A 1 102 ? 13.364 -10.491 -18.812 1.00 97.62 102 SER A C 1
ATOM 809 O O . SER A 1 102 ? 13.731 -11.391 -18.066 1.00 97.62 102 SER A O 1
ATOM 811 N N . HIS A 1 103 ? 13.018 -10.700 -20.084 1.00 97.25 103 HIS A N 1
ATOM 812 C CA . HIS A 1 103 ? 12.928 -12.003 -20.747 1.00 97.25 103 HIS A CA 1
ATOM 813 C C . HIS A 1 103 ? 13.922 -12.149 -21.906 1.00 97.25 103 HIS A C 1
ATOM 815 O O . HIS A 1 103 ? 13.781 -13.046 -22.736 1.00 97.25 103 HIS A O 1
ATOM 821 N N . LEU A 1 104 ? 14.925 -11.266 -22.011 1.00 97.88 104 LEU A N 1
ATOM 822 C CA . LEU A 1 104 ? 15.965 -11.435 -23.026 1.00 97.88 104 LEU A CA 1
ATOM 823 C C . LEU A 1 104 ? 16.675 -12.786 -22.842 1.00 97.88 104 LEU A C 1
ATOM 825 O O . LEU A 1 104 ? 17.023 -13.137 -21.710 1.00 97.88 104 LEU A O 1
ATOM 829 N N . PRO A 1 105 ? 16.954 -13.524 -23.934 1.00 96.62 105 PRO A N 1
ATOM 830 C CA . PRO A 1 105 ? 17.684 -14.779 -23.832 1.00 96.62 105 PRO A CA 1
ATOM 831 C C . PRO A 1 105 ? 19.098 -14.546 -23.279 1.00 96.62 105 PRO A C 1
ATOM 833 O O . PRO A 1 105 ? 19.610 -13.422 -23.253 1.00 96.62 105 PRO A O 1
ATOM 836 N N . ILE A 1 106 ? 19.754 -15.629 -22.872 1.00 95.75 106 ILE A N 1
ATOM 837 C CA . ILE A 1 106 ? 21.110 -15.727 -22.320 1.00 95.75 106 ILE A CA 1
ATOM 838 C C . ILE A 1 106 ? 21.219 -15.255 -20.872 1.00 95.75 106 ILE A C 1
ATOM 840 O O . ILE A 1 106 ? 21.850 -15.937 -20.065 1.00 95.75 106 ILE A O 1
ATOM 844 N N . SER A 1 107 ? 20.651 -14.101 -20.521 1.00 94.31 107 SER A N 1
ATOM 845 C CA . SER A 1 107 ? 20.840 -13.533 -19.178 1.00 94.31 107 SER A CA 1
ATOM 846 C C . SER A 1 107 ? 19.632 -12.820 -18.567 1.00 94.31 107 SER A C 1
ATOM 848 O O . SER A 1 107 ? 19.789 -12.189 -17.520 1.00 94.31 107 SER A O 1
ATOM 850 N N . GLY A 1 108 ? 18.443 -12.918 -19.175 1.00 95.94 108 GLY A N 1
ATOM 851 C CA . GLY A 1 108 ? 17.164 -12.537 -18.556 1.00 95.94 108 GLY A CA 1
ATOM 852 C C . GLY A 1 108 ? 17.074 -11.086 -18.091 1.00 95.94 108 GLY A C 1
ATOM 853 O O . GLY A 1 108 ? 16.486 -10.797 -17.049 1.00 95.94 108 GLY A O 1
ATOM 854 N N . SER A 1 109 ? 17.755 -10.173 -18.787 1.00 97.25 109 SER A N 1
ATOM 855 C CA . SER A 1 109 ? 17.783 -8.754 -18.428 1.00 97.25 109 SER A CA 1
ATOM 856 C C . SER A 1 109 ? 18.239 -7.870 -19.585 1.00 97.25 109 SER A C 1
ATOM 858 O O . SER A 1 109 ? 18.924 -8.324 -20.503 1.00 97.25 109 SER A O 1
ATOM 860 N N . VAL A 1 110 ? 17.993 -6.559 -19.471 1.00 97.50 110 VAL A N 1
ATOM 861 C CA . VAL A 1 110 ? 18.468 -5.519 -20.408 1.00 97.50 110 VAL A CA 1
ATOM 862 C C . VAL A 1 110 ? 19.974 -5.609 -20.672 1.00 97.50 110 VAL A C 1
ATOM 864 O O . VAL A 1 110 ? 20.453 -5.263 -21.752 1.00 97.50 110 VAL A O 1
ATOM 867 N N . LYS A 1 111 ? 20.738 -6.129 -19.702 1.00 96.31 111 LYS A N 1
ATOM 868 C CA . LYS A 1 111 ? 22.195 -6.292 -19.762 1.00 96.31 111 LYS A CA 1
ATOM 869 C C . LYS A 1 111 ? 22.632 -7.296 -20.847 1.00 96.31 111 LYS A C 1
ATOM 871 O O . LYS A 1 111 ? 23.760 -7.186 -21.330 1.00 96.31 111 LYS A O 1
ATOM 876 N N . ALA A 1 112 ? 21.730 -8.164 -21.322 1.00 97.38 112 ALA A N 1
ATOM 877 C CA . ALA A 1 112 ? 21.926 -9.021 -22.497 1.00 97.38 112 ALA A CA 1
ATOM 878 C C . ALA A 1 112 ? 22.124 -8.234 -23.808 1.00 97.38 112 ALA A C 1
ATOM 880 O O . ALA A 1 112 ? 22.553 -8.796 -24.811 1.00 97.38 112 ALA A O 1
ATOM 881 N N . ARG A 1 113 ? 21.833 -6.927 -23.825 1.00 97.75 113 ARG A N 1
ATOM 882 C CA . ARG A 1 113 ? 22.136 -6.050 -24.962 1.00 97.75 113 ARG A CA 1
ATOM 883 C C . ARG A 1 113 ? 23.585 -5.566 -24.890 1.00 97.75 113 ARG A C 1
ATOM 885 O O . ARG A 1 113 ? 24.470 -6.171 -25.488 1.00 97.75 113 ARG A O 1
ATOM 892 N N . GLY A 1 114 ? 23.839 -4.500 -24.127 1.00 96.69 114 GLY A N 1
ATOM 893 C CA . GLY A 1 114 ? 25.150 -3.850 -24.039 1.00 96.69 114 GLY A CA 1
ATOM 894 C C . GLY A 1 114 ? 26.263 -4.776 -23.550 1.00 96.69 114 GLY A C 1
ATOM 895 O O . GLY A 1 114 ? 27.312 -4.848 -24.185 1.00 96.69 114 GLY A O 1
ATOM 896 N N . GLY A 1 115 ? 26.019 -5.524 -22.468 1.00 96.31 115 GLY A N 1
ATOM 897 C CA . GLY A 1 115 ? 27.023 -6.399 -21.855 1.00 96.31 115 GLY A CA 1
ATOM 898 C C . GLY A 1 115 ? 27.496 -7.504 -22.794 1.00 96.31 115 GLY A C 1
ATOM 899 O O . GLY A 1 115 ? 28.696 -7.711 -22.953 1.00 96.31 115 GLY A O 1
ATOM 900 N N . ILE A 1 116 ? 26.559 -8.175 -23.468 1.00 97.69 116 ILE A N 1
ATOM 901 C CA . ILE A 1 116 ? 26.898 -9.200 -24.462 1.00 97.69 116 ILE A CA 1
ATOM 902 C C . ILE A 1 116 ? 27.597 -8.569 -25.661 1.00 97.69 116 ILE A C 1
ATOM 904 O O . ILE A 1 116 ? 28.645 -9.058 -26.074 1.00 97.69 116 ILE A O 1
ATOM 908 N N . TYR A 1 117 ? 27.069 -7.462 -26.187 1.00 98.25 117 TYR A N 1
ATOM 909 C CA . TYR A 1 117 ? 27.667 -6.773 -27.327 1.00 98.25 117 TYR A CA 1
ATOM 910 C C . TYR A 1 117 ? 29.143 -6.408 -27.104 1.00 98.25 117 TYR A C 1
ATOM 912 O O . TYR A 1 117 ? 29.963 -6.650 -27.992 1.00 98.25 117 TYR A O 1
ATOM 920 N N . GLU A 1 118 ? 29.501 -5.874 -25.934 1.00 97.81 118 GLU A N 1
ATOM 921 C CA . GLU A 1 118 ? 30.888 -5.503 -25.637 1.00 97.81 118 GLU A CA 1
ATOM 922 C C . GLU A 1 118 ? 31.830 -6.715 -25.661 1.00 97.81 118 GLU A C 1
ATOM 924 O O . GLU A 1 118 ? 32.885 -6.665 -26.298 1.00 97.81 118 GLU A O 1
ATOM 929 N N . VAL A 1 119 ? 31.423 -7.835 -25.054 1.00 98.06 119 VAL A N 1
ATOM 930 C CA . VAL A 1 119 ? 32.214 -9.075 -25.086 1.00 98.06 119 VAL A CA 1
ATOM 931 C C . VAL A 1 119 ? 32.353 -9.596 -26.517 1.00 98.06 119 VAL A C 1
ATOM 933 O O . VAL A 1 119 ? 33.450 -9.970 -26.934 1.00 98.06 119 VAL A O 1
ATOM 936 N N . LEU A 1 120 ? 31.265 -9.596 -27.295 1.00 98.25 120 LEU A N 1
ATOM 937 C CA . LEU A 1 120 ? 31.289 -10.040 -28.691 1.00 98.25 120 LEU A CA 1
ATOM 938 C C . LEU A 1 120 ? 32.223 -9.175 -29.544 1.00 98.25 120 LEU A C 1
ATOM 940 O O . LEU A 1 120 ? 32.982 -9.697 -30.360 1.00 98.25 120 LEU A O 1
ATOM 944 N N . LYS A 1 121 ? 32.210 -7.855 -29.344 1.00 97.94 121 LYS A N 1
ATOM 945 C CA . LYS A 1 121 ? 33.125 -6.940 -30.030 1.00 97.94 121 LYS A CA 1
ATOM 946 C C . LYS A 1 121 ? 34.581 -7.252 -29.689 1.00 97.94 121 LYS A C 1
ATOM 948 O O . LYS A 1 121 ? 35.390 -7.384 -30.606 1.00 97.94 121 LYS A O 1
ATOM 953 N N . PHE A 1 122 ? 34.903 -7.439 -28.411 1.00 97.31 122 PHE A N 1
ATOM 954 C CA . PHE A 1 122 ? 36.261 -7.786 -27.990 1.00 97.31 122 PHE A CA 1
ATOM 955 C C . PHE A 1 122 ? 36.727 -9.128 -28.582 1.00 97.31 122 PHE A C 1
ATOM 957 O O . PHE A 1 122 ? 37.848 -9.239 -29.084 1.00 97.31 122 PHE A O 1
ATOM 964 N N . ALA A 1 123 ? 35.845 -10.132 -28.609 1.00 97.94 123 ALA A N 1
ATOM 965 C CA . ALA A 1 123 ? 36.115 -11.424 -29.234 1.00 97.94 123 ALA A CA 1
ATOM 966 C C . ALA A 1 123 ? 36.369 -11.306 -30.748 1.00 97.94 123 ALA A C 1
ATOM 968 O O . ALA A 1 123 ? 37.325 -11.894 -31.260 1.00 97.94 123 ALA A O 1
ATOM 969 N N . GLU A 1 124 ? 35.561 -10.514 -31.463 1.00 98.19 124 GLU A N 1
ATOM 970 C CA . GLU A 1 124 ? 35.757 -10.236 -32.892 1.00 98.19 124 GLU A CA 1
ATOM 971 C C . GLU A 1 124 ? 37.122 -9.584 -33.148 1.00 98.19 124 GLU A C 1
ATOM 973 O O . GLU A 1 124 ? 37.864 -10.024 -34.028 1.00 98.19 124 GLU A O 1
ATOM 978 N N . GLU A 1 125 ? 37.485 -8.568 -32.361 1.00 97.12 125 GLU A N 1
ATOM 979 C CA . GLU A 1 125 ? 38.753 -7.847 -32.502 1.00 97.12 125 GLU A CA 1
ATOM 980 C C . GLU A 1 125 ? 39.967 -8.755 -32.279 1.00 97.12 125 GLU A C 1
ATOM 982 O O . GLU A 1 125 ? 40.916 -8.710 -33.067 1.00 97.12 125 GLU A O 1
ATOM 987 N N . ILE A 1 126 ? 39.932 -9.614 -31.253 1.00 97.25 126 ILE A N 1
ATOM 988 C CA . ILE A 1 126 ? 40.986 -10.605 -30.996 1.00 97.25 126 ILE A CA 1
ATOM 989 C C . ILE A 1 126 ? 41.101 -11.580 -32.171 1.00 97.25 126 ILE A C 1
ATOM 991 O O . ILE A 1 126 ? 42.189 -11.768 -32.720 1.00 97.25 126 ILE A O 1
ATOM 995 N N . ALA A 1 127 ? 39.986 -12.179 -32.585 1.00 97.38 127 ALA A N 1
ATOM 996 C CA . ALA A 1 127 ? 39.979 -13.205 -33.620 1.00 97.38 127 ALA A CA 1
ATOM 997 C C . ALA A 1 127 ? 40.427 -12.668 -34.991 1.00 97.38 127 ALA A C 1
ATOM 999 O O . ALA A 1 127 ? 41.143 -13.355 -35.726 1.00 97.38 127 ALA A O 1
ATOM 1000 N N . ILE A 1 128 ? 40.052 -11.429 -35.331 1.00 97.62 128 ILE A N 1
ATOM 1001 C CA . ILE A 1 128 ? 40.515 -10.749 -36.548 1.00 97.62 128 ILE A CA 1
ATOM 1002 C C . ILE A 1 128 ? 42.002 -10.408 -36.445 1.00 97.62 128 ILE A C 1
ATOM 1004 O O . ILE A 1 128 ? 42.750 -10.626 -37.401 1.00 97.62 128 ILE A O 1
ATOM 1008 N N . LYS A 1 129 ? 42.456 -9.893 -35.296 1.00 96.25 129 LYS A N 1
ATOM 1009 C CA . LYS A 1 129 ? 43.860 -9.520 -35.080 1.00 96.25 129 LYS A CA 1
ATOM 1010 C C . LYS A 1 129 ? 44.808 -10.712 -35.220 1.00 96.25 129 LYS A C 1
ATOM 1012 O O . LYS A 1 129 ? 45.879 -10.556 -35.803 1.00 96.25 129 LYS A O 1
ATOM 1017 N N . GLU A 1 130 ? 44.405 -11.886 -34.744 1.00 95.38 130 GLU A N 1
ATOM 1018 C CA . GLU A 1 130 ? 45.166 -13.135 -34.891 1.00 95.38 130 GLU A CA 1
ATOM 1019 C C . GLU A 1 130 ? 44.966 -13.807 -36.267 1.00 95.38 130 GLU A C 1
ATOM 1021 O O . GLU A 1 130 ? 45.563 -14.842 -36.560 1.00 95.38 130 GLU A O 1
ATOM 1026 N N . GLY A 1 131 ? 44.151 -13.214 -37.150 1.00 96.19 131 GLY A N 1
ATOM 1027 C CA . GLY A 1 131 ? 43.922 -13.691 -38.516 1.00 96.19 131 GLY A CA 1
ATOM 1028 C C . GLY A 1 131 ? 43.052 -14.948 -38.620 1.00 96.19 131 GLY A C 1
ATOM 1029 O O . GLY A 1 131 ? 43.033 -15.583 -39.675 1.00 96.19 131 GLY A O 1
ATOM 1030 N N . MET A 1 132 ? 42.339 -15.309 -37.549 1.00 96.69 132 MET A N 1
ATOM 1031 C CA . MET A 1 132 ? 41.467 -16.490 -37.473 1.00 96.69 132 MET A CA 1
ATOM 1032 C C . MET A 1 132 ? 40.029 -16.195 -37.942 1.00 96.69 132 MET A C 1
ATOM 1034 O O . MET A 1 132 ? 39.288 -17.101 -38.339 1.00 96.69 132 MET A O 1
ATOM 1038 N N . LEU A 1 133 ? 39.638 -14.919 -37.955 1.00 97.56 133 LEU A N 1
ATOM 1039 C CA . LEU A 1 133 ? 38.323 -14.446 -38.381 1.00 97.56 133 LEU A CA 1
ATOM 1040 C C . LEU A 1 133 ? 38.445 -13.307 -39.402 1.00 97.56 133 LEU A C 1
ATOM 1042 O O . LEU A 1 133 ? 39.338 -12.466 -39.315 1.00 97.56 133 LEU A O 1
ATOM 1046 N N . LYS A 1 134 ? 37.525 -13.266 -40.363 1.00 96.44 134 LYS A N 1
ATOM 1047 C CA . LYS A 1 134 ? 37.256 -12.133 -41.248 1.00 96.44 134 LYS A CA 1
ATOM 1048 C C . LYS A 1 134 ? 35.795 -11.723 -41.105 1.00 96.44 134 LYS A C 1
ATOM 1050 O O . LYS A 1 134 ? 34.947 -12.537 -40.758 1.00 96.44 134 LYS A O 1
ATOM 1055 N N . VAL A 1 135 ? 35.512 -10.462 -41.416 1.00 94.44 135 VAL A N 1
ATOM 1056 C CA . VAL A 1 135 ? 34.176 -9.857 -41.266 1.00 94.44 135 VAL A CA 1
ATOM 1057 C C . VAL A 1 135 ? 33.111 -10.539 -42.140 1.00 94.44 135 VAL A C 1
ATOM 1059 O O . VAL A 1 135 ? 31.933 -10.494 -41.809 1.00 94.44 135 VAL A O 1
ATOM 1062 N N . ASP A 1 136 ? 33.509 -11.159 -43.250 1.00 94.44 136 ASP A N 1
ATOM 1063 C CA . ASP A 1 136 ? 32.640 -11.856 -44.202 1.00 94.44 136 ASP A CA 1
ATOM 1064 C C . ASP A 1 136 ? 32.525 -13.372 -43.956 1.00 94.44 136 ASP A C 1
ATOM 1066 O O . ASP A 1 136 ? 31.855 -14.064 -44.725 1.00 94.44 136 ASP A O 1
ATOM 1070 N N . ASP A 1 137 ? 33.163 -13.898 -42.906 1.00 97.06 137 ASP A N 1
ATOM 1071 C CA . ASP A 1 137 ? 33.029 -15.306 -42.534 1.00 97.06 137 ASP A CA 1
ATOM 1072 C C . ASP A 1 137 ? 31.665 -15.605 -41.885 1.00 97.06 137 ASP A C 1
ATOM 1074 O O . ASP A 1 137 ? 31.005 -14.726 -41.334 1.00 97.06 137 ASP A O 1
ATOM 1078 N N . ASP A 1 138 ? 31.275 -16.882 -41.877 1.00 96.75 138 ASP A N 1
ATOM 1079 C CA . ASP A 1 138 ? 30.215 -17.377 -40.993 1.00 96.75 138 ASP A CA 1
ATOM 1080 C C . ASP A 1 138 ? 30.764 -17.529 -39.566 1.00 96.75 138 ASP A C 1
ATOM 1082 O O . ASP A 1 138 ? 31.712 -18.285 -39.328 1.00 96.75 138 ASP A O 1
ATOM 1086 N N . TYR A 1 139 ? 30.180 -16.795 -38.617 1.00 98.12 139 TYR A N 1
ATOM 1087 C CA . TYR A 1 139 ? 30.655 -16.738 -37.234 1.00 98.12 139 TYR A CA 1
ATOM 1088 C C . TYR A 1 139 ? 30.266 -17.984 -36.429 1.00 98.12 139 TYR A C 1
ATOM 1090 O O . TYR A 1 139 ? 30.800 -18.169 -35.338 1.00 98.12 139 TYR A O 1
ATOM 1098 N N . SER A 1 140 ? 29.443 -18.897 -36.965 1.00 96.69 140 SER A N 1
ATOM 1099 C CA . SER A 1 140 ? 29.166 -20.204 -36.341 1.00 96.69 140 SER A CA 1
ATOM 1100 C C . SER A 1 140 ? 30.449 -20.979 -35.990 1.00 96.69 140 SER A C 1
ATOM 1102 O O . SER A 1 140 ? 30.498 -21.716 -35.001 1.00 96.69 140 SER A O 1
ATOM 1104 N N . LYS A 1 141 ? 31.547 -20.740 -36.724 1.00 96.12 141 LYS A N 1
ATOM 1105 C CA . LYS A 1 141 ? 32.868 -21.328 -36.448 1.00 96.12 141 LYS A CA 1
ATOM 1106 C C . LYS A 1 141 ? 33.474 -20.938 -35.097 1.00 96.12 141 LYS A C 1
ATOM 1108 O O . LYS A 1 141 ? 34.336 -21.665 -34.612 1.00 96.12 141 LYS A O 1
ATOM 1113 N N . LEU A 1 142 ? 33.029 -19.840 -34.478 1.00 96.94 142 LEU A N 1
ATOM 1114 C CA . LEU A 1 142 ? 33.513 -19.390 -33.166 1.00 96.94 142 LEU A CA 1
ATOM 1115 C C . LEU A 1 142 ? 33.179 -20.381 -32.035 1.00 96.94 142 LEU A C 1
ATOM 1117 O O . LEU A 1 142 ? 33.769 -20.299 -30.964 1.00 96.94 142 LEU A O 1
ATOM 1121 N N . VAL A 1 143 ? 32.288 -21.353 -32.272 1.00 95.75 143 VAL A N 1
ATOM 1122 C CA . VAL A 1 143 ? 32.035 -22.483 -31.354 1.00 95.75 143 VAL A CA 1
ATOM 1123 C C . VAL A 1 143 ? 33.207 -23.484 -31.324 1.00 95.75 143 VAL A C 1
ATOM 1125 O O . VAL A 1 143 ? 33.324 -24.283 -30.390 1.00 95.75 143 VAL A O 1
ATOM 1128 N N . GLY A 1 144 ? 34.075 -23.460 -32.342 1.00 94.81 144 GLY A N 1
ATOM 1129 C CA . GLY A 1 144 ? 35.202 -24.375 -32.498 1.00 94.81 144 GLY A CA 1
ATOM 1130 C C . GLY A 1 144 ? 36.247 -24.259 -31.386 1.00 94.81 144 GLY A C 1
ATOM 1131 O O . GLY A 1 144 ? 36.517 -23.180 -30.864 1.00 94.81 144 GLY A O 1
ATOM 1132 N N . GLU A 1 145 ? 36.882 -25.385 -31.052 1.00 94.81 145 GLU A N 1
ATOM 1133 C CA . GLU A 1 145 ? 37.842 -25.464 -29.941 1.00 94.81 145 GLU A CA 1
ATOM 1134 C C . GLU A 1 145 ? 39.062 -24.549 -30.137 1.00 94.81 145 GLU A C 1
ATOM 1136 O O . GLU A 1 145 ? 39.555 -23.968 -29.180 1.00 94.81 145 GLU A O 1
ATOM 1141 N N . GLU A 1 146 ? 39.485 -24.323 -31.384 1.00 96.44 146 GLU A N 1
ATOM 1142 C CA . GLU A 1 146 ? 40.576 -23.396 -31.715 1.00 96.44 146 GLU A CA 1
ATOM 1143 C C . GLU A 1 146 ? 40.296 -21.944 -31.288 1.00 96.44 146 GLU A C 1
ATOM 1145 O O . GLU A 1 146 ? 41.223 -21.220 -30.926 1.00 96.44 146 GLU A O 1
ATOM 1150 N N . PHE A 1 147 ? 39.027 -21.519 -31.292 1.00 97.44 147 PHE A N 1
ATOM 1151 C CA . PHE A 1 147 ? 38.631 -20.195 -30.813 1.00 97.44 147 PHE A CA 1
ATOM 1152 C C . PHE A 1 147 ? 38.541 -20.151 -29.291 1.00 97.44 147 PHE A C 1
ATOM 1154 O O . PHE A 1 147 ? 38.944 -19.153 -28.701 1.00 97.44 147 PHE A O 1
ATOM 1161 N N . LYS A 1 148 ? 38.111 -21.237 -28.640 1.00 95.06 148 LYS A N 1
ATOM 1162 C CA . LYS A 1 148 ? 38.168 -21.328 -27.174 1.00 95.06 148 LYS A CA 1
ATOM 1163 C C . LYS A 1 148 ? 39.605 -21.283 -26.663 1.00 95.06 148 LYS A C 1
ATOM 1165 O O . LYS A 1 148 ? 39.883 -20.520 -25.748 1.00 95.06 148 LYS A O 1
ATOM 1170 N N . ASP A 1 149 ? 40.521 -22.017 -27.299 1.00 96.00 149 ASP A N 1
ATOM 1171 C CA . ASP A 1 149 ? 41.961 -21.991 -26.995 1.00 96.00 149 ASP A CA 1
ATOM 1172 C C . ASP A 1 149 ? 42.579 -20.600 -27.216 1.00 96.00 149 ASP A C 1
ATOM 1174 O O . ASP A 1 149 ? 43.545 -20.211 -26.549 1.00 96.00 149 ASP A O 1
ATOM 1178 N N . LEU A 1 150 ? 42.054 -19.837 -28.179 1.00 97.31 150 LEU A N 1
ATOM 1179 C CA . LEU A 1 150 ? 42.441 -18.446 -28.384 1.00 97.31 150 LEU A CA 1
ATOM 1180 C C . LEU A 1 150 ? 41.915 -17.564 -27.245 1.00 97.31 150 LEU A C 1
ATOM 1182 O O . LEU A 1 150 ? 42.698 -16.862 -26.601 1.00 97.31 150 LEU A O 1
ATOM 1186 N N . PHE A 1 151 ? 40.605 -17.587 -26.999 1.00 97.75 151 PHE A N 1
ATOM 1187 C CA . PHE A 1 151 ? 39.947 -16.709 -26.033 1.00 97.75 151 PHE A CA 1
ATOM 1188 C C . PHE A 1 151 ? 40.363 -17.007 -24.589 1.00 97.75 151 PHE A C 1
ATOM 1190 O O . PHE A 1 151 ? 40.510 -16.069 -23.811 1.00 97.75 151 PHE A O 1
ATOM 1197 N N . SER A 1 152 ? 40.715 -18.252 -24.252 1.00 96.50 152 SER A N 1
ATOM 1198 C CA . SER A 1 152 ? 41.221 -18.630 -22.922 1.00 96.50 152 SER A CA 1
ATOM 1199 C C . SER A 1 152 ? 42.570 -18.000 -22.566 1.00 96.50 152 SER A C 1
ATOM 1201 O O . SER A 1 152 ? 43.015 -18.073 -21.422 1.00 96.50 152 SER A O 1
ATOM 1203 N N . GLN A 1 153 ? 43.265 -17.399 -23.536 1.00 95.81 153 GLN A N 1
ATOM 1204 C CA . GLN A 1 153 ? 44.498 -16.647 -23.296 1.00 95.81 153 GLN A CA 1
ATOM 1205 C C . GLN A 1 153 ? 44.238 -15.202 -22.862 1.00 95.81 153 GLN A C 1
ATOM 1207 O O . GLN A 1 153 ? 45.198 -14.496 -22.536 1.00 95.81 153 GLN A O 1
ATOM 1212 N N . TYR A 1 154 ? 42.982 -14.761 -22.903 1.00 96.69 154 TYR A N 1
ATOM 1213 C CA . TYR A 1 154 ? 42.527 -13.426 -22.549 1.00 96.69 154 TYR A CA 1
ATOM 1214 C C . TYR A 1 154 ? 41.577 -13.497 -21.360 1.00 96.69 154 TYR A C 1
ATOM 1216 O O . TYR A 1 154 ? 40.934 -14.518 -21.105 1.00 96.69 154 TYR A O 1
ATOM 1224 N N . LYS A 1 155 ? 41.497 -12.385 -20.634 1.00 95.69 155 LYS A N 1
ATOM 1225 C CA . LYS A 1 155 ? 40.664 -12.262 -19.444 1.00 95.69 155 LYS A CA 1
ATOM 1226 C C . LYS A 1 155 ? 39.608 -11.196 -19.630 1.00 95.69 155 LYS A C 1
ATOM 1228 O O . LYS A 1 155 ? 39.857 -10.185 -20.287 1.00 95.69 155 LYS A O 1
ATOM 1233 N N . ILE A 1 156 ? 38.465 -11.404 -18.995 1.00 95.50 156 ILE A N 1
ATOM 1234 C CA . ILE A 1 156 ? 37.416 -10.398 -18.872 1.00 95.50 156 ILE A CA 1
ATOM 1235 C C . ILE A 1 156 ? 37.144 -10.175 -17.392 1.00 95.50 156 ILE A C 1
ATOM 1237 O O . ILE A 1 156 ? 36.879 -11.118 -16.648 1.00 95.50 156 ILE A O 1
ATOM 1241 N N . ALA A 1 157 ? 37.219 -8.920 -16.968 1.00 93.56 157 ALA A N 1
ATOM 1242 C CA . ALA A 1 157 ? 36.925 -8.510 -15.608 1.00 93.56 157 ALA A CA 1
ATOM 1243 C C . ALA A 1 157 ? 35.764 -7.511 -15.590 1.00 93.56 157 ALA A C 1
ATOM 1245 O O . ALA A 1 157 ? 35.677 -6.627 -16.439 1.00 93.56 157 ALA A O 1
ATOM 1246 N N . VAL A 1 158 ? 34.872 -7.637 -14.610 1.00 91.62 158 VAL A N 1
ATOM 1247 C CA . VAL A 1 158 ? 33.759 -6.701 -14.400 1.00 91.62 158 VAL A CA 1
ATOM 1248 C C . VAL A 1 158 ? 33.521 -6.503 -12.908 1.00 91.62 158 VAL A C 1
ATOM 1250 O O . VAL A 1 158 ? 33.583 -7.459 -12.137 1.00 91.62 158 VAL A O 1
ATOM 1253 N N . GLY A 1 159 ? 33.240 -5.267 -12.492 1.00 86.62 159 GLY A N 1
ATOM 1254 C CA . GLY A 1 159 ? 32.674 -4.980 -11.174 1.00 86.62 159 GLY A CA 1
ATOM 1255 C C . GLY A 1 159 ? 31.163 -4.803 -11.281 1.00 86.62 159 GLY A C 1
ATOM 1256 O O . GLY A 1 159 ? 30.717 -3.868 -11.934 1.00 86.62 159 GLY A O 1
ATOM 1257 N N . SER A 1 160 ? 30.369 -5.6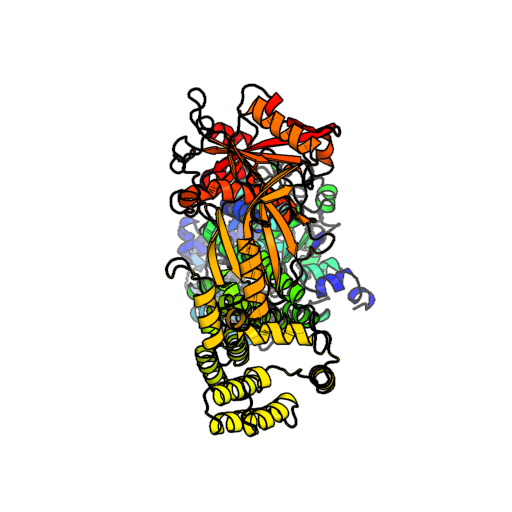97 -10.690 1.00 83.12 160 SER A N 1
ATOM 1258 C CA . SER A 1 160 ? 28.904 -5.583 -10.682 1.00 83.12 160 SER A CA 1
ATOM 1259 C C . SER A 1 160 ? 28.278 -6.476 -9.619 1.00 83.12 160 SER A C 1
ATOM 1261 O O . SER A 1 160 ? 28.637 -7.641 -9.495 1.00 83.12 160 SER A O 1
ATOM 1263 N N . THR A 1 161 ? 27.307 -5.947 -8.879 1.00 72.50 161 THR A N 1
ATOM 1264 C CA . THR A 1 161 ? 26.475 -6.702 -7.927 1.00 72.50 161 THR A CA 1
ATOM 1265 C C . THR A 1 161 ? 25.187 -7.246 -8.551 1.00 72.50 161 THR A C 1
ATOM 1267 O O . THR A 1 161 ? 24.521 -8.065 -7.925 1.00 72.50 161 THR A O 1
ATOM 1270 N N . GLY A 1 162 ? 24.862 -6.833 -9.782 1.00 81.12 162 GLY A N 1
ATOM 1271 C CA . GLY A 1 162 ? 23.598 -7.132 -10.456 1.00 81.12 162 GLY A CA 1
ATOM 1272 C C . GLY A 1 162 ? 23.766 -7.843 -11.803 1.00 81.12 162 GLY A C 1
ATOM 1273 O O . GLY A 1 162 ? 24.732 -8.565 -12.057 1.00 81.12 162 GLY A O 1
ATOM 1274 N N . ASN A 1 163 ? 22.811 -7.624 -12.708 1.00 91.00 163 ASN A N 1
ATOM 1275 C CA . ASN A 1 163 ? 22.669 -8.430 -13.930 1.00 91.00 163 ASN A CA 1
ATOM 1276 C C . ASN A 1 163 ? 23.757 -8.193 -14.992 1.00 91.00 163 ASN A C 1
ATOM 1278 O O . ASN A 1 163 ? 23.887 -8.979 -15.935 1.00 91.00 163 ASN A O 1
ATOM 1282 N N . LEU A 1 164 ? 24.560 -7.129 -14.859 1.00 91.94 164 LEU A N 1
ATOM 1283 C CA . LEU A 1 164 ? 25.686 -6.887 -15.764 1.00 91.94 164 LEU A CA 1
ATOM 1284 C C . LEU A 1 164 ? 26.765 -7.957 -15.564 1.00 91.94 164 LEU A C 1
ATOM 1286 O O . LEU A 1 164 ? 27.238 -8.536 -16.542 1.00 91.94 164 LEU A O 1
ATOM 1290 N N . GLY A 1 165 ? 27.085 -8.271 -14.303 1.00 91.94 165 GLY A N 1
ATOM 1291 C CA . GLY A 1 165 ? 28.011 -9.347 -13.951 1.00 91.94 165 GLY A CA 1
ATOM 1292 C C . GLY A 1 165 ? 27.548 -10.700 -14.489 1.00 91.94 165 GLY A C 1
ATOM 1293 O O . GLY A 1 165 ? 28.346 -11.413 -15.091 1.00 91.94 165 GLY A O 1
ATOM 1294 N N . LEU A 1 166 ? 26.251 -11.013 -14.359 1.00 93.75 166 LEU A N 1
ATOM 1295 C CA . LEU A 1 166 ? 25.649 -12.225 -14.933 1.00 93.75 166 LEU A CA 1
ATOM 1296 C C . LEU A 1 166 ? 25.804 -12.278 -16.455 1.00 93.75 166 LEU A C 1
ATOM 1298 O O . LEU A 1 166 ? 26.314 -13.261 -16.987 1.00 93.75 166 LEU A O 1
ATOM 1302 N N . SER A 1 167 ? 25.411 -11.210 -17.151 1.00 96.00 167 SER A N 1
ATOM 1303 C CA . SER A 1 167 ? 25.420 -11.168 -18.617 1.00 96.00 167 SER A CA 1
ATOM 1304 C C . SER A 1 167 ? 26.823 -11.345 -19.182 1.00 96.00 167 SER A C 1
ATOM 1306 O O . SER A 1 167 ? 27.029 -12.199 -20.041 1.00 96.00 167 SER A O 1
ATOM 1308 N N . ILE A 1 168 ? 27.795 -10.590 -18.660 1.00 95.69 168 ILE A N 1
ATOM 1309 C CA . ILE A 1 168 ? 29.202 -10.686 -19.069 1.00 95.69 168 ILE A CA 1
ATOM 1310 C C . ILE A 1 168 ? 29.777 -12.045 -18.682 1.00 95.69 168 ILE A C 1
ATOM 1312 O O . ILE A 1 168 ? 30.464 -12.658 -19.495 1.00 95.69 168 ILE A O 1
ATOM 1316 N N . GLY A 1 169 ? 29.471 -12.537 -17.479 1.00 95.69 169 GLY A N 1
ATOM 1317 C CA . GLY A 1 169 ? 29.890 -13.851 -17.001 1.00 95.69 169 GLY A CA 1
ATOM 1318 C C . GLY A 1 169 ? 29.507 -14.972 -17.962 1.00 95.69 169 GLY A C 1
ATOM 1319 O O . GLY A 1 169 ? 30.371 -15.726 -18.407 1.00 95.69 169 GLY A O 1
ATOM 1320 N N . ILE A 1 170 ? 28.223 -15.038 -18.325 1.00 96.25 170 ILE A N 1
ATOM 1321 C CA . ILE A 1 170 ? 27.648 -16.094 -19.169 1.00 96.25 170 ILE A CA 1
ATOM 1322 C C . ILE A 1 170 ? 28.267 -16.090 -20.566 1.00 96.25 170 ILE A C 1
ATOM 1324 O O . ILE A 1 170 ? 28.787 -17.116 -21.009 1.00 96.25 170 ILE A O 1
ATOM 1328 N N . ILE A 1 171 ? 28.258 -14.947 -21.257 1.00 97.62 171 ILE A N 1
ATOM 1329 C CA . ILE A 1 171 ? 28.779 -14.882 -22.628 1.00 97.62 171 ILE A CA 1
ATOM 1330 C C . ILE A 1 171 ? 30.295 -15.098 -22.685 1.00 97.62 171 ILE A C 1
ATOM 1332 O O . ILE A 1 171 ? 30.784 -15.794 -23.577 1.00 97.62 171 ILE A O 1
ATOM 1336 N N . SER A 1 172 ? 31.039 -14.554 -21.719 1.00 97.38 172 SER A N 1
ATOM 1337 C CA . SER A 1 172 ? 32.500 -14.646 -21.696 1.00 97.38 172 SER A CA 1
ATOM 1338 C C . SER A 1 172 ? 32.955 -16.077 -21.423 1.00 97.38 172 SER A C 1
ATOM 1340 O O . SER A 1 172 ? 33.802 -16.602 -22.147 1.00 97.38 172 SER A O 1
ATOM 1342 N N . ALA A 1 173 ? 32.329 -16.745 -20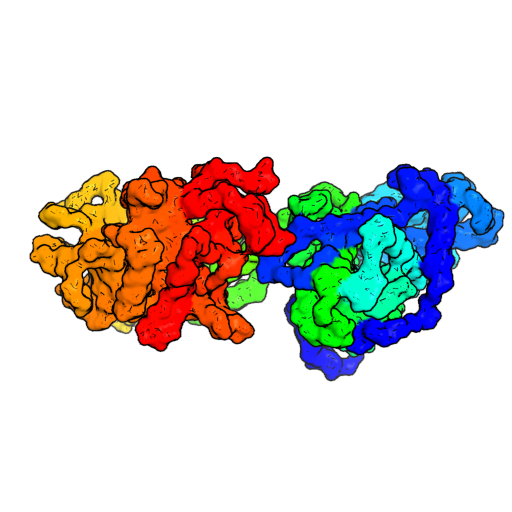.447 1.00 96.06 173 ALA A N 1
ATOM 1343 C CA . ALA A 1 173 ? 32.592 -18.150 -20.159 1.00 96.06 173 ALA A CA 1
ATOM 1344 C C . ALA A 1 173 ? 32.212 -19.049 -21.345 1.00 96.06 173 ALA A C 1
ATOM 1346 O O . ALA A 1 173 ? 32.929 -19.999 -21.658 1.00 96.06 173 ALA A O 1
ATOM 1347 N N . LYS A 1 174 ? 31.122 -18.727 -22.059 1.00 96.62 174 LYS A N 1
ATOM 1348 C CA . LYS A 1 174 ? 30.699 -19.489 -23.240 1.00 96.62 174 LYS A CA 1
ATOM 1349 C C . LYS A 1 174 ? 31.695 -19.403 -24.400 1.00 96.62 174 LYS A C 1
ATOM 1351 O O . LYS A 1 174 ? 31.939 -20.419 -25.049 1.00 96.62 174 LYS A O 1
ATOM 1356 N N . LEU A 1 175 ? 32.266 -18.221 -24.637 1.00 96.69 175 LEU A N 1
ATOM 1357 C CA . LEU A 1 175 ? 33.331 -18.009 -25.626 1.00 96.69 175 LEU A CA 1
ATOM 1358 C C . LEU A 1 175 ? 34.655 -18.665 -25.204 1.00 96.69 175 LEU A C 1
ATOM 1360 O O . LEU A 1 175 ? 35.460 -19.013 -26.060 1.00 96.69 175 LEU A O 1
ATOM 1364 N N . GLY A 1 176 ? 34.865 -18.877 -23.903 1.00 96.38 176 GLY A N 1
ATOM 1365 C CA . GLY A 1 176 ? 36.061 -19.518 -23.356 1.00 96.38 176 GLY A CA 1
ATOM 1366 C C . GLY A 1 176 ? 37.076 -18.552 -22.745 1.00 96.38 176 GLY A C 1
ATOM 1367 O O . GLY A 1 176 ? 38.205 -18.961 -22.501 1.00 96.38 176 GLY A O 1
ATOM 1368 N N . PHE A 1 177 ? 36.703 -17.295 -22.487 1.00 97.75 177 PHE A N 1
ATOM 1369 C CA . PHE A 1 177 ? 37.548 -16.356 -21.742 1.00 97.75 177 PHE A CA 1
ATOM 1370 C C . PHE A 1 177 ? 37.719 -16.776 -20.276 1.00 97.75 177 PHE A C 1
ATOM 1372 O O . PHE A 1 177 ? 36.833 -17.399 -19.690 1.00 97.75 177 PHE A O 1
ATOM 1379 N N . ASP A 1 178 ? 38.825 -16.361 -19.657 1.00 95.69 178 ASP A N 1
ATOM 1380 C CA . ASP A 1 178 ? 38.982 -16.404 -18.199 1.00 95.69 178 ASP A CA 1
ATOM 1381 C C . ASP A 1 178 ? 38.261 -15.196 -17.574 1.00 95.69 178 ASP A C 1
ATOM 1383 O O . ASP A 1 178 ? 38.611 -14.041 -17.829 1.00 95.69 178 ASP A O 1
ATOM 1387 N N . VAL A 1 179 ? 37.204 -15.448 -16.799 1.00 95.50 179 VAL A N 1
ATOM 1388 C CA . VAL A 1 179 ? 36.280 -14.402 -16.340 1.00 95.50 179 VAL A CA 1
ATOM 1389 C C . VAL A 1 179 ? 36.404 -14.176 -14.845 1.00 95.50 179 VAL A C 1
ATOM 1391 O O . VAL A 1 179 ? 36.293 -15.114 -14.057 1.00 95.50 179 VAL A O 1
ATOM 1394 N N . THR A 1 180 ? 36.556 -12.916 -14.443 1.00 94.44 180 THR A N 1
ATOM 1395 C CA . THR A 1 180 ? 36.522 -12.499 -13.038 1.00 94.44 180 THR A CA 1
ATOM 1396 C C . THR A 1 180 ? 35.411 -11.478 -12.802 1.00 94.44 180 THR A C 1
ATOM 1398 O O . THR A 1 180 ? 35.407 -10.395 -13.383 1.00 94.44 180 THR A O 1
ATOM 1401 N N . VAL A 1 181 ? 34.474 -11.803 -11.916 1.00 92.75 181 VAL A N 1
ATOM 1402 C CA . VAL A 1 181 ? 33.382 -10.915 -11.506 1.00 92.75 181 VAL A CA 1
ATOM 1403 C C . VAL A 1 181 ? 33.629 -10.451 -10.075 1.00 92.75 181 VAL A C 1
ATOM 1405 O O . VAL A 1 181 ? 33.648 -11.251 -9.140 1.00 92.75 181 VAL A O 1
ATOM 1408 N N . HIS A 1 182 ? 33.822 -9.149 -9.904 1.00 90.44 182 HIS A N 1
ATOM 1409 C CA . HIS A 1 182 ? 33.974 -8.504 -8.607 1.00 90.44 182 HIS A CA 1
ATOM 1410 C C . HIS A 1 182 ? 32.602 -8.044 -8.100 1.00 90.44 182 HIS A C 1
ATOM 1412 O O . HIS A 1 182 ? 31.948 -7.217 -8.736 1.00 90.44 182 HIS A O 1
ATOM 1418 N N . MET A 1 183 ? 32.172 -8.565 -6.951 1.00 85.69 183 MET A N 1
ATOM 1419 C CA . MET A 1 183 ? 30.864 -8.283 -6.348 1.00 85.69 183 MET A CA 1
ATOM 1420 C C . MET A 1 183 ? 31.030 -7.774 -4.911 1.00 85.69 183 MET A C 1
ATOM 1422 O O . MET A 1 183 ? 32.006 -8.106 -4.240 1.00 85.69 183 MET A O 1
ATOM 1426 N N . SER A 1 184 ? 30.071 -6.991 -4.418 1.00 81.00 184 SER A N 1
ATOM 1427 C CA . SER A 1 184 ? 29.935 -6.747 -2.975 1.00 81.00 184 SER A CA 1
ATOM 1428 C C . SER A 1 184 ? 29.493 -8.026 -2.254 1.00 81.00 184 SER A C 1
ATOM 1430 O O . SER A 1 184 ? 28.814 -8.878 -2.839 1.00 81.00 184 SER A O 1
ATOM 1432 N N . ILE A 1 185 ? 29.853 -8.145 -0.975 1.00 79.94 185 ILE A N 1
ATOM 1433 C CA . ILE A 1 185 ? 29.373 -9.215 -0.096 1.00 79.94 185 ILE A CA 1
ATOM 1434 C C . ILE A 1 185 ? 27.840 -9.231 0.019 1.00 79.94 185 ILE A C 1
ATOM 1436 O O . ILE A 1 185 ? 27.265 -10.312 0.121 1.00 79.94 185 ILE A O 1
ATOM 1440 N N . ASP A 1 186 ? 27.191 -8.074 -0.126 1.00 75.44 186 ASP A N 1
ATOM 1441 C CA . ASP A 1 186 ? 25.734 -7.912 -0.018 1.00 75.44 186 ASP A CA 1
ATOM 1442 C C . ASP A 1 186 ? 24.975 -8.382 -1.275 1.00 75.44 186 ASP A C 1
ATOM 1444 O O . ASP A 1 186 ? 23.747 -8.435 -1.289 1.00 75.44 186 ASP A O 1
ATOM 1448 N N . ALA A 1 187 ? 25.686 -8.747 -2.352 1.00 80.75 187 ALA A N 1
ATOM 1449 C CA . ALA A 1 187 ? 25.051 -9.263 -3.560 1.00 80.75 187 ALA A CA 1
ATOM 1450 C C . ALA A 1 187 ? 24.311 -10.585 -3.303 1.00 80.75 187 ALA A C 1
ATOM 1452 O O . ALA A 1 187 ? 24.776 -11.444 -2.546 1.00 80.75 187 ALA A O 1
ATOM 1453 N N . LYS A 1 188 ? 23.195 -10.782 -4.014 1.00 85.38 188 LYS A N 1
ATOM 1454 C CA . LYS A 1 188 ? 22.350 -11.976 -3.896 1.00 85.38 188 LYS A CA 1
ATOM 1455 C C . LYS A 1 188 ? 23.145 -13.262 -4.126 1.00 85.38 188 LYS A C 1
ATOM 1457 O O . LYS A 1 188 ? 23.865 -13.407 -5.118 1.00 85.38 188 LYS A O 1
ATOM 1462 N N . GLN A 1 189 ? 22.977 -14.216 -3.213 1.00 89.50 189 GLN A N 1
ATOM 1463 C CA . GLN A 1 189 ? 23.765 -15.446 -3.182 1.00 89.50 189 GLN A CA 1
ATOM 1464 C C . GLN A 1 189 ? 23.582 -16.288 -4.452 1.00 89.50 189 GLN A C 1
ATOM 1466 O O . GLN A 1 189 ? 24.564 -16.758 -5.026 1.00 89.50 189 GLN A O 1
ATOM 1471 N N . TRP A 1 190 ? 22.352 -16.386 -4.964 1.00 91.38 190 TRP A N 1
ATOM 1472 C CA . TRP A 1 190 ? 22.063 -17.142 -6.184 1.00 91.38 190 TRP A CA 1
ATOM 1473 C C . TRP A 1 190 ? 22.821 -16.612 -7.414 1.00 91.38 190 TRP A C 1
ATOM 1475 O O . TRP A 1 190 ? 23.253 -17.404 -8.252 1.00 91.38 190 TRP A O 1
ATOM 1485 N N . LYS A 1 191 ? 23.065 -15.291 -7.503 1.00 91.31 191 LYS A N 1
ATOM 1486 C CA . LYS A 1 191 ? 23.841 -14.680 -8.599 1.00 91.31 191 LYS A CA 1
ATOM 1487 C C . LYS A 1 191 ? 25.308 -15.119 -8.528 1.00 91.31 191 LYS A C 1
ATOM 1489 O O . LYS A 1 191 ? 25.888 -15.515 -9.540 1.00 91.31 191 LYS A O 1
ATOM 1494 N N . LYS A 1 192 ? 25.893 -15.116 -7.322 1.00 92.31 192 LYS A N 1
ATOM 1495 C CA . LYS A 1 192 ? 27.269 -15.591 -7.074 1.00 92.31 192 LYS A CA 1
ATOM 1496 C C . LYS A 1 192 ? 27.413 -17.067 -7.441 1.00 92.31 192 LYS A C 1
ATOM 1498 O O . LYS A 1 192 ? 28.381 -17.458 -8.095 1.00 92.31 192 LYS A O 1
ATOM 1503 N N . ASP A 1 193 ? 26.446 -17.881 -7.039 1.00 94.00 193 ASP A N 1
ATOM 1504 C CA . ASP A 1 193 ? 26.484 -19.325 -7.260 1.00 94.00 193 ASP A CA 1
ATOM 1505 C C . ASP A 1 193 ? 26.288 -19.685 -8.734 1.00 94.00 193 ASP A C 1
ATOM 1507 O O . ASP A 1 193 ? 26.996 -20.554 -9.249 1.00 94.00 193 ASP A O 1
ATOM 1511 N N . LEU A 1 194 ? 25.421 -18.962 -9.448 1.00 93.38 194 LEU A N 1
ATOM 1512 C CA . LEU A 1 194 ? 25.274 -19.096 -10.895 1.00 93.38 194 LEU A CA 1
ATOM 1513 C C . LEU A 1 194 ? 26.587 -18.781 -11.627 1.00 93.38 194 LEU A C 1
ATOM 1515 O O . LEU A 1 194 ? 27.028 -19.586 -12.446 1.00 93.38 194 LEU A O 1
ATOM 1519 N N . LEU A 1 195 ? 27.248 -17.665 -11.296 1.00 94.88 195 LEU A N 1
ATOM 1520 C CA . LEU A 1 195 ? 28.539 -17.279 -11.886 1.00 94.88 195 LEU A CA 1
ATOM 1521 C C . LEU A 1 195 ? 29.629 -18.331 -11.648 1.00 94.88 195 LEU A C 1
ATOM 1523 O O . LEU A 1 195 ? 30.349 -18.713 -12.571 1.00 94.88 195 LEU A O 1
ATOM 1527 N N . ARG A 1 196 ? 29.723 -18.859 -10.425 1.00 95.75 196 ARG A N 1
ATOM 1528 C CA . ARG A 1 196 ? 30.667 -19.938 -10.096 1.00 95.75 196 ARG A CA 1
ATOM 1529 C C . ARG A 1 196 ? 30.363 -21.210 -10.882 1.00 95.75 196 ARG A C 1
ATOM 1531 O O . ARG A 1 196 ? 31.279 -21.855 -11.387 1.00 95.75 196 ARG A O 1
ATOM 1538 N N . LYS A 1 197 ? 29.080 -21.560 -11.020 1.00 95.69 197 LYS A N 1
ATOM 1539 C CA . LYS A 1 197 ? 28.624 -22.752 -11.751 1.00 95.69 197 LYS A CA 1
ATOM 1540 C C . LYS A 1 197 ? 28.988 -22.704 -13.236 1.00 95.69 197 LYS A C 1
ATOM 1542 O O . LYS A 1 197 ? 29.301 -23.748 -13.803 1.00 95.69 197 LYS A O 1
ATOM 1547 N N . ILE A 1 198 ? 28.975 -21.524 -13.855 1.00 92.56 198 ILE A N 1
ATOM 1548 C CA . ILE A 1 198 ? 29.372 -21.341 -15.263 1.00 92.56 198 ILE A CA 1
ATOM 1549 C C . ILE A 1 198 ? 30.890 -21.180 -15.456 1.00 92.56 198 ILE A C 1
ATOM 1551 O O . ILE A 1 198 ? 31.338 -21.001 -16.584 1.00 92.56 198 ILE A O 1
ATOM 1555 N N . GLY A 1 199 ? 31.685 -21.262 -14.384 1.00 93.00 199 GLY A N 1
ATOM 1556 C CA . GLY A 1 199 ? 33.148 -21.219 -14.443 1.00 93.00 199 GLY A CA 1
ATOM 1557 C C . GLY A 1 199 ? 33.772 -19.832 -14.277 1.00 93.00 199 GLY A C 1
ATOM 1558 O O . GLY A 1 199 ? 34.981 -19.704 -14.456 1.00 93.00 199 GLY A O 1
ATOM 1559 N N . ALA A 1 200 ? 32.998 -18.805 -13.912 1.00 95.38 200 ALA A N 1
ATOM 1560 C CA . ALA A 1 200 ? 33.549 -17.492 -13.592 1.00 95.38 200 ALA A CA 1
ATOM 1561 C C . ALA A 1 200 ? 34.141 -17.462 -12.172 1.00 95.38 200 ALA A C 1
ATOM 1563 O O . ALA A 1 200 ? 33.596 -18.034 -11.223 1.00 95.38 200 ALA A O 1
ATOM 1564 N N . THR A 1 201 ? 35.242 -16.731 -12.005 1.00 95.12 201 THR A N 1
ATOM 1565 C CA . THR A 1 201 ? 35.826 -16.433 -10.696 1.00 95.12 201 THR A CA 1
ATOM 1566 C C . THR A 1 201 ? 35.051 -15.291 -10.047 1.00 95.12 201 THR A C 1
ATOM 1568 O O . THR A 1 201 ? 35.058 -14.175 -10.556 1.00 95.12 201 THR A O 1
ATOM 1571 N N . VAL A 1 202 ? 34.400 -15.540 -8.908 1.00 93.94 202 VAL A N 1
ATOM 1572 C CA . VAL A 1 202 ? 33.683 -14.502 -8.146 1.00 93.94 202 VAL A CA 1
ATOM 1573 C C . VAL A 1 202 ? 34.549 -14.020 -6.988 1.00 93.94 202 VAL A C 1
ATOM 1575 O O . VAL A 1 202 ? 34.879 -14.805 -6.097 1.00 93.94 202 VAL A O 1
ATOM 1578 N N . VAL A 1 203 ? 34.897 -12.733 -6.997 1.00 91.19 203 VAL A N 1
ATOM 1579 C CA . VAL A 1 203 ? 35.675 -12.068 -5.943 1.00 91.19 203 VAL A CA 1
ATOM 1580 C C . VAL A 1 203 ? 34.746 -11.163 -5.143 1.00 91.19 203 VAL A C 1
ATOM 1582 O O . VAL A 1 203 ? 34.170 -10.225 -5.691 1.00 91.19 203 VAL A O 1
ATOM 1585 N N . GLU A 1 204 ? 34.607 -11.446 -3.851 1.00 89.81 204 GLU A N 1
ATOM 1586 C CA . GLU A 1 204 ? 33.725 -10.705 -2.948 1.00 89.81 204 GLU A CA 1
ATOM 1587 C C . GLU A 1 204 ? 34.498 -9.633 -2.179 1.00 89.81 204 GLU A C 1
ATOM 1589 O O . GLU A 1 204 ? 35.556 -9.904 -1.606 1.00 89.81 204 GLU A O 1
ATOM 1594 N N . HIS A 1 205 ? 33.948 -8.422 -2.151 1.00 83.12 205 HIS A N 1
ATOM 1595 C CA . HIS A 1 205 ? 34.547 -7.252 -1.516 1.00 83.12 205 HIS A CA 1
ATOM 1596 C C . HIS A 1 205 ? 33.700 -6.755 -0.349 1.00 83.12 205 HIS A C 1
ATOM 1598 O O . HIS A 1 205 ? 32.476 -6.671 -0.447 1.00 83.12 205 HIS A O 1
ATOM 1604 N N . ALA A 1 206 ? 34.359 -6.367 0.744 1.00 72.31 206 ALA A N 1
ATOM 1605 C CA . ALA A 1 206 ? 33.701 -5.700 1.862 1.00 72.31 206 ALA A CA 1
ATOM 1606 C C . ALA A 1 206 ? 33.476 -4.207 1.537 1.00 72.31 206 ALA A C 1
ATOM 1608 O O . ALA A 1 206 ? 34.434 -3.443 1.379 1.00 72.31 206 ALA A O 1
ATOM 1609 N N . GLY A 1 207 ? 32.213 -3.777 1.467 1.00 65.62 207 GLY A N 1
ATOM 1610 C CA . GLY A 1 207 ? 31.813 -2.388 1.204 1.00 65.62 207 GLY A CA 1
ATOM 1611 C C . GLY A 1 207 ? 31.041 -2.191 -0.107 1.00 65.62 207 GLY A C 1
ATOM 1612 O O . GLY A 1 207 ? 30.519 -3.142 -0.683 1.00 65.62 207 GLY A O 1
ATOM 1613 N N . SER A 1 208 ? 30.946 -0.936 -0.565 1.00 64.12 208 SER A N 1
ATOM 1614 C CA . SER A 1 208 ? 30.076 -0.545 -1.683 1.00 64.12 208 SER A CA 1
ATOM 1615 C C . SER A 1 208 ? 30.525 -1.084 -3.048 1.00 64.12 208 SER A C 1
ATOM 1617 O O . SER A 1 208 ? 31.708 -1.344 -3.291 1.00 64.12 208 SER A O 1
ATOM 1619 N N . TYR A 1 209 ? 29.566 -1.174 -3.975 1.00 68.81 209 TYR A N 1
ATOM 1620 C CA . TYR A 1 209 ? 29.762 -1.515 -5.389 1.00 68.81 209 TYR A CA 1
ATOM 1621 C C . TYR A 1 209 ? 30.943 -0.768 -6.043 1.00 68.81 209 TYR A C 1
ATOM 1623 O O . TYR A 1 209 ? 31.754 -1.393 -6.731 1.00 68.81 209 TYR A O 1
ATOM 1631 N N . GLN A 1 210 ? 31.126 0.534 -5.780 1.00 70.88 210 GLN A N 1
ATOM 1632 C CA . GLN A 1 210 ? 32.204 1.302 -6.423 1.00 70.88 210 GLN A CA 1
ATOM 1633 C C . GLN A 1 210 ? 33.605 0.821 -6.011 1.00 70.88 210 GLN A C 1
ATOM 1635 O O . GLN A 1 210 ? 34.547 0.914 -6.801 1.00 70.88 210 GLN A O 1
ATOM 1640 N N . LYS A 1 211 ? 33.766 0.268 -4.799 1.00 71.94 211 LYS A N 1
ATOM 1641 C CA . LYS A 1 211 ? 35.046 -0.324 -4.379 1.00 71.94 211 LYS A CA 1
ATOM 1642 C C . LYS A 1 211 ? 35.367 -1.569 -5.202 1.00 71.94 211 LYS A C 1
ATOM 1644 O O . LYS A 1 211 ? 36.492 -1.695 -5.682 1.00 71.94 211 LYS A O 1
ATOM 1649 N N . ALA A 1 212 ? 34.375 -2.432 -5.430 1.00 72.75 212 ALA A N 1
ATOM 1650 C CA . ALA A 1 212 ? 34.533 -3.627 -6.257 1.00 72.75 212 ALA A CA 1
ATOM 1651 C C . ALA A 1 212 ? 34.958 -3.275 -7.696 1.00 72.75 212 ALA A C 1
ATOM 1653 O O . ALA A 1 212 ? 35.863 -3.908 -8.243 1.00 72.75 212 ALA A O 1
ATOM 1654 N N . VAL A 1 213 ? 34.366 -2.224 -8.279 1.00 78.38 213 VAL A N 1
ATOM 1655 C CA . VAL A 1 213 ? 34.740 -1.699 -9.605 1.00 78.38 213 VAL A CA 1
ATOM 1656 C C . VAL A 1 213 ? 36.169 -1.151 -9.612 1.00 78.38 213 VAL A C 1
ATOM 1658 O O . VAL A 1 213 ? 36.955 -1.494 -10.496 1.00 78.38 213 VAL A O 1
ATOM 1661 N N . ALA A 1 214 ? 36.533 -0.322 -8.630 1.00 79.19 214 ALA A N 1
ATOM 1662 C CA . ALA A 1 214 ? 37.860 0.289 -8.557 1.00 79.19 214 ALA A CA 1
ATOM 1663 C C . ALA A 1 214 ? 38.981 -0.754 -8.410 1.00 79.19 214 ALA A C 1
ATOM 1665 O O . ALA A 1 214 ? 40.032 -0.636 -9.047 1.00 79.19 214 ALA A O 1
ATOM 1666 N N . GLU A 1 215 ? 38.760 -1.788 -7.597 1.00 76.69 215 GLU A N 1
ATOM 1667 C CA . GLU A 1 215 ? 39.717 -2.883 -7.434 1.00 76.69 215 GLU A CA 1
ATOM 1668 C C . GLU A 1 215 ? 39.816 -3.754 -8.686 1.00 76.69 215 GLU A C 1
ATOM 1670 O O . GLU A 1 215 ? 40.930 -4.039 -9.135 1.00 76.69 215 GLU A O 1
ATOM 1675 N N . GLY A 1 216 ? 38.679 -4.106 -9.295 1.00 79.81 216 GLY A N 1
ATOM 1676 C CA . GLY A 1 216 ? 38.656 -4.864 -10.545 1.00 79.81 216 GLY A CA 1
ATOM 1677 C C . GLY A 1 216 ? 39.389 -4.143 -11.677 1.00 79.81 216 GLY A C 1
ATOM 1678 O O . GLY A 1 216 ? 40.222 -4.746 -12.358 1.00 79.81 216 GLY A O 1
ATOM 1679 N N . ARG A 1 217 ? 39.179 -2.826 -11.814 1.00 84.94 217 ARG A N 1
ATOM 1680 C CA . ARG A 1 217 ? 39.882 -2.003 -12.807 1.00 84.94 217 ARG A CA 1
ATOM 1681 C C . ARG A 1 217 ? 41.384 -1.997 -12.571 1.00 84.94 217 ARG A C 1
ATOM 1683 O O . ARG A 1 217 ? 42.154 -2.225 -13.494 1.00 84.94 217 ARG A O 1
ATOM 1690 N N . LYS A 1 218 ? 41.814 -1.791 -11.324 1.00 83.25 218 LYS A N 1
ATOM 1691 C CA . LYS A 1 218 ? 43.238 -1.759 -10.969 1.00 83.25 218 LYS A CA 1
ATOM 1692 C C . LYS A 1 218 ? 43.950 -3.074 -11.300 1.00 83.25 218 LYS A C 1
ATOM 1694 O O . LYS A 1 218 ? 45.120 -3.054 -11.681 1.00 83.25 218 LYS A O 1
ATOM 1699 N N . ILE A 1 219 ? 43.267 -4.207 -11.129 1.00 76.06 219 ILE A N 1
ATOM 1700 C CA . ILE A 1 219 ? 43.796 -5.525 -11.494 1.00 76.06 219 ILE A CA 1
ATOM 1701 C C . ILE A 1 219 ? 43.897 -5.642 -13.018 1.00 76.06 219 ILE A C 1
ATOM 1703 O O . ILE A 1 219 ? 44.953 -6.023 -13.524 1.00 76.06 219 ILE A O 1
ATOM 1707 N N . ALA A 1 220 ? 42.847 -5.263 -13.746 1.00 84.50 220 ALA A N 1
ATOM 1708 C CA . ALA A 1 220 ? 42.826 -5.334 -15.202 1.00 84.50 220 ALA A CA 1
ATOM 1709 C C . ALA A 1 220 ? 43.858 -4.412 -15.873 1.00 84.50 220 ALA A C 1
ATOM 1711 O O . ALA A 1 220 ? 44.575 -4.865 -16.759 1.00 84.50 220 ALA A O 1
ATOM 1712 N N . ASP A 1 221 ? 44.039 -3.180 -15.384 1.00 85.56 221 ASP A N 1
ATOM 1713 C CA . ASP A 1 221 ? 45.029 -2.216 -15.900 1.00 85.56 221 ASP A CA 1
ATOM 1714 C C . ASP A 1 221 ? 46.475 -2.749 -15.851 1.00 85.56 221 ASP A C 1
ATOM 1716 O O . ASP A 1 221 ? 47.357 -2.269 -16.567 1.00 85.56 221 ASP A O 1
ATOM 1720 N N . SER A 1 222 ? 46.742 -3.738 -14.991 1.00 84.94 222 SER A N 1
ATOM 1721 C CA . SER A 1 222 ? 48.060 -4.360 -14.847 1.00 84.94 222 SER A CA 1
ATOM 1722 C C . SER A 1 222 ? 48.320 -5.531 -15.808 1.00 84.94 222 SER A C 1
ATOM 1724 O O . SER A 1 222 ? 49.463 -5.983 -15.908 1.00 84.94 222 SER A O 1
ATOM 1726 N N . ASP A 1 223 ? 47.299 -6.002 -16.534 1.00 88.19 223 ASP A N 1
ATOM 1727 C CA . ASP A 1 223 ? 47.372 -7.138 -17.456 1.00 88.19 223 ASP A CA 1
ATOM 1728 C C . ASP A 1 223 ? 46.887 -6.727 -18.863 1.00 88.19 223 ASP A C 1
ATOM 1730 O O . ASP A 1 223 ? 45.690 -6.556 -19.080 1.00 88.19 223 ASP A O 1
ATOM 1734 N N . PRO A 1 224 ? 47.777 -6.614 -19.870 1.00 86.94 224 PRO A N 1
ATOM 1735 C CA . PRO A 1 224 ? 47.408 -6.170 -21.218 1.00 86.94 224 PRO A CA 1
ATOM 1736 C C . PRO A 1 224 ? 46.511 -7.157 -21.983 1.00 86.94 224 PRO A C 1
ATOM 1738 O O . PRO A 1 224 ? 46.091 -6.850 -23.100 1.00 86.94 224 PRO A O 1
ATOM 1741 N N . LYS A 1 225 ? 46.260 -8.354 -21.436 1.00 92.06 225 LYS A N 1
ATOM 1742 C CA . LYS A 1 225 ? 45.290 -9.319 -21.967 1.00 92.06 225 LYS A CA 1
ATOM 1743 C C . LYS A 1 225 ? 43.976 -9.343 -21.179 1.00 92.06 225 LYS A C 1
ATOM 1745 O O . LYS A 1 225 ? 43.126 -10.176 -21.483 1.00 92.06 225 LYS A O 1
ATOM 1750 N N . CYS A 1 226 ? 43.810 -8.471 -20.186 1.00 93.00 226 CYS A N 1
ATOM 1751 C CA . CYS A 1 226 ? 42.583 -8.335 -19.416 1.00 93.00 226 CYS A CA 1
ATOM 1752 C C . CYS A 1 226 ? 41.767 -7.142 -19.917 1.00 93.00 226 CYS A C 1
ATOM 1754 O O . CYS A 1 226 ? 42.238 -6.007 -19.899 1.00 93.00 226 CYS A O 1
ATOM 1756 N N . HIS A 1 227 ? 40.538 -7.402 -20.358 1.00 93.56 227 HIS A N 1
ATOM 1757 C CA . HIS A 1 227 ? 39.567 -6.367 -20.697 1.00 93.56 227 HIS A CA 1
ATOM 1758 C C . HIS A 1 227 ? 38.657 -6.107 -19.499 1.00 93.56 227 HIS A C 1
ATOM 1760 O O . HIS A 1 227 ? 37.985 -7.024 -19.022 1.00 93.56 227 HIS A O 1
ATOM 1766 N N . PHE A 1 228 ? 38.644 -4.870 -19.003 1.00 92.12 228 PHE A N 1
ATOM 1767 C CA . PHE A 1 228 ? 37.739 -4.461 -17.933 1.00 92.12 228 PHE A CA 1
ATOM 1768 C C . PHE A 1 228 ? 36.493 -3.809 -18.515 1.00 92.12 228 PHE A C 1
ATOM 1770 O O . PHE A 1 228 ? 36.594 -2.767 -19.163 1.00 92.12 228 PHE A O 1
ATOM 1777 N N . VAL A 1 229 ? 35.327 -4.386 -18.236 1.00 90.25 229 VAL A N 1
ATOM 1778 C CA . VAL A 1 229 ? 34.051 -3.797 -18.643 1.00 90.25 229 VAL A CA 1
ATOM 1779 C C . VAL A 1 229 ? 33.630 -2.744 -17.625 1.00 90.25 229 VAL A C 1
ATOM 1781 O O . VAL A 1 229 ? 33.415 -3.037 -16.447 1.00 90.25 229 VAL A O 1
ATOM 1784 N N . ASP A 1 230 ? 33.528 -1.505 -18.098 1.00 84.12 230 ASP A N 1
ATOM 1785 C CA . ASP A 1 230 ? 33.300 -0.313 -17.288 1.00 84.12 230 ASP A CA 1
ATOM 1786 C C . ASP A 1 230 ? 31.908 0.288 -17.531 1.00 84.12 230 ASP A C 1
ATOM 1788 O O . ASP A 1 230 ? 31.721 1.066 -18.470 1.00 84.12 230 ASP A O 1
ATOM 1792 N N . ASP A 1 231 ? 30.945 -0.026 -16.661 1.00 80.75 231 ASP A N 1
ATOM 1793 C CA . ASP A 1 231 ? 29.561 0.476 -16.767 1.00 80.75 231 ASP A CA 1
ATOM 1794 C C . ASP A 1 231 ? 29.447 2.004 -16.624 1.00 80.75 231 ASP A C 1
ATOM 1796 O O . ASP A 1 231 ? 28.464 2.606 -17.050 1.00 80.75 231 ASP A O 1
ATOM 1800 N N . GLU A 1 232 ? 30.468 2.673 -16.077 1.00 81.69 232 GLU A N 1
ATOM 1801 C CA . GLU A 1 232 ? 30.446 4.127 -15.904 1.00 81.69 232 GLU A CA 1
ATOM 1802 C C . GLU A 1 232 ? 30.865 4.885 -17.172 1.00 81.69 232 GLU A C 1
ATOM 1804 O O . GLU A 1 232 ? 30.457 6.035 -17.349 1.00 81.69 232 GLU A O 1
ATOM 1809 N N . ASN A 1 233 ? 31.682 4.289 -18.052 1.00 86.06 233 ASN A N 1
ATOM 1810 C CA . ASN A 1 233 ? 32.302 5.015 -19.174 1.00 86.06 233 ASN A CA 1
ATOM 1811 C C . ASN A 1 233 ? 32.322 4.266 -20.517 1.00 86.06 233 ASN A C 1
ATOM 1813 O O . ASN A 1 233 ? 32.775 4.848 -21.508 1.00 86.06 233 ASN A O 1
ATOM 1817 N N . SER A 1 234 ? 31.879 3.007 -20.585 1.00 91.38 234 SER A N 1
ATOM 1818 C CA . SER A 1 234 ? 31.968 2.224 -21.820 1.00 91.38 234 SER A CA 1
ATOM 1819 C C . SER A 1 234 ? 31.024 2.741 -22.909 1.00 91.38 234 SER A C 1
ATOM 1821 O O . SER A 1 234 ? 29.797 2.716 -22.786 1.00 91.38 234 SER A O 1
ATOM 1823 N N . LEU A 1 235 ? 31.617 3.154 -24.033 1.00 94.38 235 LEU A N 1
ATOM 1824 C CA . LEU A 1 235 ? 30.887 3.473 -25.262 1.00 94.38 235 LEU A CA 1
ATOM 1825 C C . LEU A 1 235 ? 30.313 2.211 -25.924 1.00 94.38 235 LEU A C 1
ATOM 1827 O O . LEU A 1 235 ? 29.315 2.295 -26.640 1.00 94.38 235 LEU A O 1
ATOM 1831 N N . ASP A 1 236 ? 30.923 1.048 -25.690 1.00 95.75 236 ASP A N 1
ATOM 1832 C CA . ASP A 1 236 ? 30.482 -0.214 -26.278 1.00 95.75 236 ASP A CA 1
ATOM 1833 C C . ASP A 1 236 ? 29.215 -0.718 -25.591 1.00 95.75 236 ASP A C 1
ATOM 1835 O O . ASP A 1 236 ? 28.230 -0.964 -26.285 1.00 95.75 236 ASP A O 1
ATOM 1839 N N . LEU A 1 237 ? 29.166 -0.731 -24.252 1.00 95.12 237 LEU A N 1
ATOM 1840 C CA . LEU A 1 237 ? 27.918 -0.965 -23.514 1.00 95.12 237 LEU A CA 1
ATOM 1841 C C . LEU A 1 237 ? 26.809 -0.039 -24.020 1.00 95.12 237 LEU A C 1
ATOM 1843 O O . LEU A 1 237 ? 25.748 -0.505 -24.439 1.00 95.12 237 LEU A O 1
ATOM 1847 N N . PHE A 1 238 ? 27.081 1.270 -24.022 1.00 96.81 238 PHE A N 1
ATOM 1848 C CA . PHE A 1 238 ? 26.113 2.298 -24.395 1.00 96.81 238 PHE A CA 1
ATOM 1849 C C . PHE A 1 238 ? 25.548 2.081 -25.808 1.00 96.81 238 PHE A C 1
ATOM 1851 O O . PHE A 1 238 ? 24.333 2.103 -26.009 1.00 96.81 238 PHE A O 1
ATOM 1858 N N . THR A 1 239 ? 26.413 1.827 -26.794 1.00 96.94 239 THR A N 1
ATOM 1859 C CA . THR A 1 239 ? 25.988 1.597 -28.187 1.00 96.94 239 THR A CA 1
ATOM 1860 C C . THR A 1 239 ? 25.288 0.258 -28.378 1.00 96.94 239 THR A C 1
ATOM 1862 O O . THR A 1 239 ? 24.339 0.190 -29.157 1.00 96.94 239 THR A O 1
ATOM 1865 N N . GLY A 1 240 ? 25.677 -0.781 -27.634 1.00 97.50 240 GLY A N 1
ATOM 1866 C CA . GLY A 1 240 ? 24.965 -2.055 -27.608 1.00 97.50 240 GLY A CA 1
ATOM 1867 C C . GLY A 1 240 ? 23.533 -1.902 -27.089 1.00 97.50 240 GLY A C 1
ATOM 1868 O O . GLY A 1 240 ? 22.604 -2.410 -27.718 1.00 97.50 240 GLY A O 1
ATOM 1869 N N . TYR A 1 241 ? 23.320 -1.129 -26.018 1.00 98.25 241 TYR A N 1
ATOM 1870 C CA . TYR A 1 241 ? 21.973 -0.786 -25.540 1.00 98.25 241 TYR A CA 1
ATOM 1871 C C . TYR A 1 241 ? 21.184 0.042 -26.563 1.00 98.25 241 TYR A C 1
ATOM 1873 O O . TYR A 1 241 ? 20.012 -0.245 -26.802 1.00 98.25 241 TYR A O 1
ATOM 1881 N N . ALA A 1 242 ? 21.826 1.001 -27.239 1.00 97.88 242 ALA A N 1
ATOM 1882 C CA . ALA A 1 242 ? 21.180 1.845 -28.249 1.00 97.88 242 ALA A CA 1
ATOM 1883 C C . ALA A 1 242 ? 20.610 1.068 -29.447 1.00 97.88 242 ALA A C 1
ATOM 1885 O O . ALA A 1 242 ? 19.680 1.538 -30.105 1.00 97.88 242 ALA A O 1
ATOM 1886 N N . THR A 1 243 ? 21.101 -0.150 -29.712 1.00 97.06 243 THR A N 1
ATOM 1887 C CA . THR A 1 243 ? 20.521 -1.015 -30.753 1.00 97.06 243 THR A CA 1
ATOM 1888 C C . THR A 1 243 ? 19.067 -1.409 -30.472 1.00 97.06 243 THR A C 1
ATOM 1890 O O . THR A 1 243 ? 18.338 -1.706 -31.422 1.00 97.06 243 THR A O 1
ATOM 1893 N N . ALA A 1 244 ? 18.618 -1.353 -29.208 1.00 97.81 244 ALA A N 1
ATOM 1894 C CA . ALA A 1 244 ? 17.244 -1.659 -28.812 1.00 97.81 244 ALA A CA 1
ATOM 1895 C C . ALA A 1 244 ? 16.216 -0.809 -29.564 1.00 97.81 244 ALA A C 1
ATOM 1897 O O . ALA A 1 244 ? 15.162 -1.312 -29.934 1.00 97.81 244 ALA A O 1
ATOM 1898 N N . ALA A 1 245 ? 16.531 0.454 -29.858 1.00 97.31 245 ALA A N 1
ATOM 1899 C CA . ALA A 1 245 ? 15.585 1.366 -30.488 1.00 97.31 245 ALA A CA 1
ATOM 1900 C C . ALA A 1 245 ? 15.193 0.937 -31.909 1.00 97.31 245 ALA A C 1
ATOM 1902 O O . ALA A 1 245 ? 14.024 0.999 -32.274 1.00 97.31 245 ALA A O 1
ATOM 1903 N N . LYS A 1 246 ? 16.142 0.428 -32.708 1.00 95.81 246 LYS A N 1
ATOM 1904 C CA . LYS A 1 246 ? 15.837 -0.100 -34.052 1.00 95.81 246 LYS A CA 1
ATOM 1905 C C . LYS A 1 246 ? 14.957 -1.342 -33.992 1.00 95.81 246 LYS A C 1
ATOM 1907 O O . LYS A 1 246 ? 14.160 -1.574 -34.893 1.00 95.81 246 LYS A O 1
ATOM 1912 N N . ARG A 1 247 ? 15.127 -2.148 -32.946 1.00 96.56 247 ARG A N 1
ATOM 1913 C CA . ARG A 1 247 ? 14.347 -3.364 -32.720 1.00 96.56 247 ARG A CA 1
ATOM 1914 C C . ARG A 1 247 ? 12.936 -3.018 -32.274 1.00 96.56 247 ARG A C 1
ATOM 1916 O O . ARG A 1 247 ? 11.986 -3.507 -32.870 1.00 96.56 247 ARG A O 1
ATOM 1923 N N . LEU A 1 248 ? 12.825 -2.088 -31.327 1.00 98.38 248 LEU A N 1
ATOM 1924 C CA . LEU A 1 248 ? 11.560 -1.503 -30.911 1.00 98.38 248 LEU A CA 1
ATOM 1925 C C . LEU A 1 248 ? 10.827 -0.883 -32.101 1.00 98.38 248 LEU A C 1
ATOM 1927 O O . LEU A 1 248 ? 9.642 -1.126 -32.260 1.00 98.38 248 LEU A O 1
ATOM 1931 N N . LYS A 1 249 ? 11.524 -0.156 -32.983 1.00 98.25 249 LYS A N 1
ATOM 1932 C CA . LYS A 1 249 ? 10.904 0.411 -34.183 1.00 98.25 249 LYS A CA 1
ATOM 1933 C C . LYS A 1 249 ? 10.220 -0.653 -35.043 1.00 98.25 249 LYS A C 1
ATOM 1935 O O . LYS A 1 249 ? 9.083 -0.440 -35.435 1.00 98.25 249 LYS A O 1
ATOM 1940 N N . VAL A 1 250 ? 10.892 -1.772 -35.319 1.00 97.81 250 VAL A N 1
ATOM 1941 C CA . VAL A 1 250 ? 10.286 -2.873 -36.088 1.00 97.81 250 VAL A CA 1
ATOM 1942 C C . VAL A 1 250 ? 9.042 -3.401 -35.374 1.00 97.81 250 VAL A C 1
ATOM 1944 O O . VAL A 1 250 ? 8.016 -3.575 -36.012 1.00 97.81 250 VAL A O 1
ATOM 1947 N N . GLN A 1 251 ? 9.101 -3.574 -34.053 1.00 98.38 251 GLN A N 1
ATOM 1948 C CA . GLN A 1 251 ? 7.958 -4.052 -33.272 1.00 98.38 251 GLN A CA 1
ATOM 1949 C C . GLN A 1 251 ? 6.777 -3.070 -33.281 1.00 98.38 251 GLN A C 1
ATOM 1951 O O . GLN A 1 251 ? 5.639 -3.496 -33.434 1.00 98.38 251 GLN A O 1
ATOM 1956 N N . LEU A 1 252 ? 7.031 -1.765 -33.152 1.00 98.38 252 LEU A N 1
ATOM 1957 C CA . LEU A 1 252 ? 5.986 -0.742 -33.243 1.00 98.38 252 LEU A CA 1
ATOM 1958 C C . LEU A 1 252 ? 5.392 -0.679 -34.655 1.00 98.38 252 LEU A C 1
ATOM 1960 O O . LEU A 1 252 ? 4.173 -0.614 -34.790 1.00 98.38 252 LEU A O 1
ATOM 1964 N N . ASP A 1 253 ? 6.228 -0.771 -35.695 1.00 98.12 253 ASP A N 1
ATOM 1965 C CA . ASP A 1 253 ? 5.772 -0.834 -37.087 1.00 98.12 253 ASP A CA 1
ATOM 1966 C C . ASP A 1 253 ? 4.885 -2.083 -37.320 1.00 98.12 253 ASP A C 1
ATOM 1968 O O . ASP A 1 253 ? 3.827 -1.973 -37.939 1.00 98.12 253 ASP A O 1
ATOM 1972 N N . ASP A 1 254 ? 5.270 -3.248 -36.780 1.00 97.88 254 ASP A N 1
ATOM 1973 C CA . ASP A 1 254 ? 4.511 -4.509 -36.870 1.00 97.88 254 ASP A CA 1
ATOM 1974 C C . ASP A 1 254 ? 3.172 -4.449 -36.110 1.00 97.88 254 ASP A C 1
ATOM 1976 O O . ASP A 1 254 ? 2.182 -5.040 -36.544 1.00 97.88 254 ASP A O 1
ATOM 1980 N N . LEU A 1 255 ? 3.123 -3.701 -35.003 1.00 97.38 255 LEU A N 1
ATOM 1981 C CA . LEU A 1 255 ? 1.904 -3.419 -34.234 1.00 97.38 255 LEU A CA 1
ATOM 1982 C C . LEU A 1 255 ? 1.047 -2.296 -34.846 1.00 97.38 255 LEU A C 1
ATOM 1984 O O . LEU A 1 255 ? -0.035 -2.005 -34.334 1.00 97.38 255 LEU A O 1
ATOM 1988 N N . GLY A 1 256 ? 1.511 -1.653 -35.923 1.00 97.44 256 GLY A N 1
ATOM 1989 C CA . GLY A 1 256 ? 0.827 -0.525 -36.556 1.00 97.44 256 GLY A CA 1
ATOM 1990 C C . GLY A 1 256 ? 0.818 0.756 -35.715 1.00 97.44 256 GLY A C 1
ATOM 1991 O O . GLY A 1 256 ? -0.045 1.607 -35.918 1.00 97.44 256 GLY A O 1
ATOM 1992 N N . ILE A 1 257 ? 1.752 0.898 -34.771 1.00 97.31 257 ILE A N 1
ATOM 1993 C CA . ILE A 1 257 ? 1.868 2.066 -33.893 1.00 97.31 257 ILE A CA 1
ATOM 1994 C C . ILE A 1 257 ? 2.643 3.167 -34.619 1.00 97.31 257 ILE A C 1
ATOM 1996 O O . ILE A 1 257 ? 3.811 3.011 -34.980 1.00 97.31 257 ILE A O 1
ATOM 2000 N N . VAL A 1 258 ? 1.980 4.303 -34.818 1.00 96.81 258 VAL A N 1
ATOM 2001 C CA . VAL A 1 258 ? 2.579 5.512 -35.388 1.00 96.81 258 VAL A CA 1
ATOM 2002 C C . VAL A 1 258 ? 3.175 6.348 -34.260 1.00 96.81 258 VAL A C 1
ATOM 2004 O O . VAL A 1 258 ? 2.582 6.459 -33.195 1.00 96.81 258 VAL A O 1
ATOM 2007 N N . VAL A 1 259 ? 4.349 6.937 -34.501 1.00 98.06 259 VAL A N 1
ATOM 2008 C CA . VAL A 1 259 ? 4.991 7.870 -33.566 1.00 98.06 259 VAL A CA 1
ATOM 2009 C C . VAL A 1 259 ? 5.332 9.153 -34.307 1.00 98.06 259 VAL A C 1
ATOM 2011 O O . VAL A 1 259 ? 6.230 9.177 -35.157 1.00 98.06 259 VAL A O 1
ATOM 2014 N N . ASP A 1 260 ? 4.603 10.215 -33.990 1.00 97.38 260 ASP A N 1
ATOM 2015 C CA . ASP A 1 260 ? 4.765 11.551 -34.555 1.00 97.38 260 ASP A CA 1
ATOM 2016 C C . ASP A 1 260 ? 4.273 12.620 -33.563 1.00 97.38 260 ASP A C 1
ATOM 2018 O O . ASP A 1 260 ? 4.051 12.336 -32.389 1.00 97.38 260 ASP A O 1
ATOM 2022 N N . ALA A 1 261 ? 4.137 13.867 -34.016 1.00 95.06 261 ALA A N 1
ATOM 2023 C CA . ALA A 1 261 ? 3.759 14.979 -33.152 1.00 95.06 261 ALA A CA 1
ATOM 2024 C C . ALA A 1 261 ? 2.341 14.862 -32.564 1.00 95.06 261 ALA A C 1
ATOM 2026 O O . ALA A 1 261 ? 2.074 15.531 -31.567 1.00 95.06 261 ALA A O 1
ATOM 2027 N N . GLU A 1 262 ? 1.452 14.072 -33.172 1.00 95.56 262 GLU A N 1
ATOM 2028 C CA . GLU A 1 262 ? 0.082 13.819 -32.703 1.00 95.56 262 GLU A CA 1
ATOM 2029 C C . GLU A 1 262 ? -0.048 12.465 -31.986 1.00 95.56 262 GLU A C 1
ATOM 2031 O O . GLU A 1 262 ? -1.017 12.261 -31.261 1.00 95.56 262 GLU A O 1
ATOM 2036 N N . HIS A 1 263 ? 0.941 11.578 -32.142 1.00 96.62 263 HIS A N 1
ATOM 2037 C CA . HIS A 1 263 ? 1.024 10.258 -31.508 1.00 96.62 263 HIS A CA 1
ATOM 2038 C C . HIS A 1 263 ? 2.330 10.157 -30.695 1.00 96.62 263 HIS A C 1
ATOM 2040 O O . HIS A 1 263 ? 3.308 9.553 -31.157 1.00 96.62 263 HIS A O 1
ATOM 2046 N N . PRO A 1 264 ? 2.413 10.809 -29.519 1.00 96.94 264 PRO A N 1
ATOM 2047 C CA . PRO A 1 264 ? 3.644 10.849 -28.739 1.00 96.94 264 PRO A CA 1
ATOM 2048 C C . PRO A 1 264 ? 3.984 9.475 -28.145 1.00 96.94 264 PRO A C 1
ATOM 2050 O O . PRO A 1 264 ? 3.116 8.745 -27.664 1.00 96.94 264 PRO A O 1
ATOM 2053 N N . LEU A 1 265 ? 5.274 9.138 -28.138 1.00 98.38 265 LEU A N 1
ATOM 2054 C CA . LEU A 1 265 ? 5.797 7.924 -27.512 1.00 98.38 265 LEU A CA 1
ATOM 2055 C C . LEU A 1 265 ? 6.425 8.264 -26.159 1.00 98.38 265 LEU A C 1
ATOM 2057 O O . LEU A 1 265 ? 7.427 8.966 -26.119 1.00 98.38 265 LEU A O 1
ATOM 2061 N N . PHE A 1 266 ? 5.918 7.717 -25.063 1.00 98.25 266 PHE A N 1
ATOM 2062 C CA . PHE A 1 266 ? 6.519 7.819 -23.736 1.00 98.25 266 PHE A CA 1
ATOM 2063 C C . PHE A 1 266 ? 7.253 6.534 -23.375 1.00 98.25 266 PHE A C 1
ATOM 2065 O O . PHE A 1 266 ? 6.719 5.439 -23.535 1.00 98.25 266 PHE A O 1
ATOM 2072 N N . VAL A 1 267 ? 8.477 6.657 -22.868 1.00 98.69 267 VAL A N 1
ATOM 2073 C CA . VAL A 1 267 ? 9.310 5.519 -22.477 1.00 98.69 267 VAL A CA 1
ATOM 2074 C C . VAL A 1 267 ? 9.885 5.753 -21.088 1.00 98.69 267 VAL A C 1
ATOM 2076 O O . VAL A 1 267 ? 10.619 6.716 -20.861 1.00 98.69 267 VAL A O 1
ATOM 2079 N N . TYR A 1 268 ? 9.570 4.847 -20.170 1.00 98.69 268 TYR A N 1
ATOM 2080 C CA . TYR A 1 268 ? 9.937 4.930 -18.762 1.00 98.69 268 TYR A CA 1
ATOM 2081 C C . TYR A 1 268 ? 10.921 3.811 -18.438 1.00 98.69 268 TYR A C 1
ATOM 2083 O O . TYR A 1 268 ? 10.631 2.636 -18.676 1.00 98.69 268 TYR A O 1
ATOM 2091 N N . ILE A 1 269 ? 12.113 4.172 -17.960 1.00 98.69 269 ILE A N 1
ATOM 2092 C CA . ILE A 1 269 ? 13.232 3.231 -17.871 1.00 98.69 269 ILE A CA 1
ATOM 2093 C C . ILE A 1 269 ? 13.860 3.264 -16.471 1.00 98.69 269 ILE A C 1
ATOM 2095 O O . ILE A 1 269 ? 14.375 4.307 -16.062 1.00 98.69 269 ILE A O 1
ATOM 2099 N N . PRO A 1 270 ? 13.901 2.127 -15.754 1.00 98.50 270 PRO A N 1
ATOM 2100 C CA . PRO A 1 270 ? 14.658 2.003 -14.514 1.00 98.50 270 PRO A CA 1
ATOM 2101 C C . PRO A 1 270 ? 16.133 2.393 -14.684 1.00 98.50 270 PRO A C 1
ATOM 2103 O O . PRO A 1 270 ? 16.801 1.984 -15.644 1.00 98.50 270 PRO A O 1
ATOM 2106 N N . CYS A 1 271 ? 16.657 3.166 -13.736 1.00 97.50 271 CYS A N 1
ATOM 2107 C CA . CYS A 1 271 ? 17.999 3.727 -13.778 1.00 97.50 271 CYS A CA 1
ATOM 2108 C C . CYS A 1 271 ? 18.805 3.372 -12.524 1.00 97.50 271 CYS A C 1
ATOM 2110 O O . CYS A 1 271 ? 18.392 3.616 -11.402 1.00 97.50 271 CYS A O 1
ATOM 2112 N N . GLY A 1 272 ? 19.970 2.757 -12.745 1.00 93.00 272 GLY A N 1
ATOM 2113 C CA . GLY A 1 272 ? 21.054 2.684 -11.762 1.00 93.00 272 GLY A CA 1
ATOM 2114 C C . GLY A 1 272 ? 22.136 3.686 -12.158 1.00 93.00 272 GLY A C 1
ATOM 2115 O O . GLY A 1 272 ? 21.904 4.884 -12.207 1.00 93.00 272 GLY A O 1
ATOM 2116 N N . VAL A 1 273 ? 23.302 3.199 -12.599 1.00 90.88 273 VAL A N 1
ATOM 2117 C CA . VAL A 1 273 ? 24.400 4.074 -13.074 1.00 90.88 273 VAL A CA 1
ATOM 2118 C C . VAL A 1 273 ? 24.060 4.871 -14.347 1.00 90.88 273 VAL A C 1
ATOM 2120 O O . VAL A 1 273 ? 24.689 5.890 -14.640 1.00 90.88 273 VAL A O 1
ATOM 2123 N N . GLY A 1 274 ? 23.078 4.395 -15.121 1.00 92.56 274 GLY A N 1
ATOM 2124 C CA . GLY A 1 274 ? 22.539 5.066 -16.304 1.00 92.56 274 GLY A CA 1
ATOM 2125 C C . GLY A 1 274 ? 22.939 4.480 -17.665 1.00 92.56 274 GLY A C 1
ATOM 2126 O O . GLY A 1 274 ? 22.389 4.901 -18.677 1.00 92.56 274 GLY A O 1
ATOM 2127 N N . GLY A 1 275 ? 23.857 3.508 -17.741 1.00 94.19 275 GLY A N 1
ATOM 2128 C CA . GLY A 1 275 ? 24.374 2.995 -19.023 1.00 94.19 275 GLY A CA 1
ATOM 2129 C C . GLY A 1 275 ? 23.289 2.425 -19.949 1.00 94.19 275 GLY A C 1
ATOM 2130 O O . GLY A 1 275 ? 23.130 2.876 -21.085 1.00 94.19 275 GLY A O 1
ATOM 2131 N N . ALA A 1 276 ? 22.508 1.468 -19.438 1.00 95.62 276 ALA A N 1
ATOM 2132 C CA . ALA A 1 276 ? 21.373 0.874 -20.148 1.00 95.62 276 ALA A CA 1
ATOM 2133 C C . ALA A 1 276 ? 20.284 1.891 -20.530 1.00 95.62 276 ALA A C 1
ATOM 2135 O O . ALA A 1 276 ? 20.014 2.027 -21.727 1.00 95.62 276 ALA A O 1
ATOM 2136 N N . PRO A 1 277 ? 19.691 2.638 -19.579 1.00 97.88 277 PRO A N 1
ATOM 2137 C CA . PRO A 1 277 ? 18.628 3.578 -19.915 1.00 97.88 277 PRO A CA 1
ATOM 2138 C C . PRO A 1 277 ? 19.135 4.728 -20.805 1.00 97.88 277 PRO A C 1
ATOM 2140 O O . PRO A 1 277 ? 18.442 5.137 -21.731 1.00 97.88 277 PRO A O 1
ATOM 2143 N N . GLY A 1 278 ? 20.384 5.177 -20.640 1.00 97.38 278 GLY A N 1
ATOM 2144 C CA . GLY A 1 278 ? 21.008 6.190 -21.494 1.00 97.38 278 GLY A CA 1
ATOM 2145 C C . GLY A 1 278 ? 21.197 5.743 -22.942 1.00 97.38 278 GLY A C 1
ATOM 2146 O O . GLY A 1 278 ? 20.865 6.492 -23.862 1.00 97.38 278 GLY A O 1
ATOM 2147 N N . GLY A 1 279 ? 21.699 4.523 -23.159 1.00 97.62 279 GLY A N 1
ATOM 2148 C CA . GLY A 1 279 ? 21.862 3.971 -24.503 1.00 97.62 279 GLY A CA 1
ATOM 2149 C C . GLY A 1 279 ? 20.520 3.779 -25.207 1.00 97.62 279 GLY A C 1
ATOM 2150 O O . GLY A 1 279 ? 20.358 4.202 -26.353 1.00 97.62 279 GLY A O 1
ATOM 2151 N N . VAL A 1 280 ? 19.534 3.214 -24.503 1.00 98.50 280 VAL A N 1
ATOM 2152 C CA . VAL A 1 280 ? 18.161 3.052 -25.006 1.00 98.50 280 VAL A CA 1
ATOM 2153 C C . VAL A 1 280 ? 17.555 4.407 -25.393 1.00 98.50 280 VAL A C 1
ATOM 2155 O O . VAL A 1 280 ? 17.137 4.570 -26.541 1.00 98.50 280 VAL A O 1
ATOM 2158 N N . THR A 1 281 ? 17.594 5.402 -24.500 1.00 98.56 281 THR A N 1
ATOM 2159 C CA . THR A 1 281 ? 17.106 6.765 -24.773 1.00 98.56 281 THR A CA 1
ATOM 2160 C C . THR A 1 281 ? 17.800 7.394 -25.973 1.00 98.56 281 THR A C 1
ATOM 2162 O O . THR A 1 281 ? 17.135 7.964 -26.837 1.00 98.56 281 THR A O 1
ATOM 2165 N N . TYR A 1 282 ? 19.125 7.261 -26.077 1.00 98.06 282 TYR A N 1
ATOM 2166 C CA . TYR A 1 282 ? 19.880 7.776 -27.218 1.00 98.06 282 TYR A CA 1
ATOM 2167 C C . TYR A 1 282 ? 19.384 7.171 -28.536 1.00 98.06 282 TYR A C 1
ATOM 2169 O O . TYR A 1 282 ? 19.109 7.909 -29.481 1.00 98.06 282 TYR A O 1
ATOM 2177 N N . GLY A 1 283 ? 19.218 5.846 -28.598 1.00 97.94 283 GLY A N 1
ATOM 2178 C CA . GLY A 1 283 ? 18.689 5.174 -29.785 1.00 97.94 283 GLY A CA 1
ATOM 2179 C C . GLY A 1 283 ? 17.263 5.618 -30.130 1.00 97.94 283 GLY A C 1
ATOM 2180 O O . GLY A 1 283 ? 16.960 5.847 -31.298 1.00 97.94 283 GLY A O 1
ATOM 2181 N N . ILE A 1 284 ? 16.392 5.773 -29.128 1.00 98.38 284 ILE A N 1
ATOM 2182 C CA . ILE A 1 284 ? 14.999 6.213 -29.311 1.00 98.38 284 ILE A CA 1
ATOM 2183 C C . ILE A 1 284 ? 14.964 7.635 -29.877 1.00 98.38 284 ILE A C 1
ATOM 2185 O O . ILE A 1 284 ? 14.337 7.873 -30.911 1.00 98.38 284 ILE A O 1
ATOM 2189 N N . LYS A 1 285 ? 15.703 8.573 -29.271 1.00 97.62 285 LYS A N 1
ATOM 2190 C CA . LYS A 1 285 ? 15.778 9.961 -29.750 1.00 97.62 285 LYS A CA 1
ATOM 2191 C C . LYS A 1 285 ? 16.388 10.051 -31.153 1.00 97.62 285 LYS A C 1
ATOM 2193 O O . LYS A 1 285 ? 16.012 10.942 -31.907 1.00 97.62 285 LYS A O 1
ATOM 2198 N N . GLN A 1 286 ? 17.283 9.138 -31.553 1.00 96.56 286 GLN A N 1
ATOM 2199 C CA . GLN A 1 286 ? 17.792 9.096 -32.934 1.00 96.56 286 GLN A CA 1
ATOM 2200 C C . GLN A 1 286 ? 16.714 8.765 -33.969 1.00 96.56 286 GLN A C 1
ATOM 2202 O O . GLN A 1 286 ? 16.821 9.203 -35.113 1.00 96.56 286 GLN A O 1
ATOM 2207 N N . ILE A 1 287 ? 15.713 7.972 -33.588 1.00 97.12 287 ILE A N 1
ATOM 2208 C CA . ILE A 1 287 ? 14.651 7.531 -34.493 1.00 97.12 287 ILE A CA 1
ATOM 2209 C C . ILE A 1 287 ? 13.486 8.523 -34.489 1.00 97.12 287 ILE A C 1
ATOM 2211 O O . ILE A 1 287 ? 13.021 8.906 -35.560 1.00 97.12 287 ILE A O 1
ATOM 2215 N N . TRP A 1 288 ? 13.026 8.940 -33.307 1.00 97.31 288 TRP A N 1
ATOM 2216 C CA . TRP A 1 288 ? 11.774 9.691 -33.147 1.00 97.31 288 TRP A CA 1
ATOM 2217 C C . TRP A 1 288 ? 11.949 11.138 -32.671 1.00 97.31 288 TRP A C 1
ATOM 2219 O O . TRP A 1 288 ? 10.985 11.902 -32.690 1.00 97.31 288 TRP A O 1
ATOM 2229 N N . GLY A 1 289 ? 13.167 11.550 -32.305 1.00 95.56 289 GLY A N 1
ATOM 2230 C CA . GLY A 1 289 ? 13.478 12.934 -31.949 1.00 95.56 289 GLY A CA 1
ATOM 2231 C C . GLY A 1 289 ? 12.589 13.476 -30.830 1.00 95.56 289 GLY A C 1
ATOM 2232 O O . GLY A 1 289 ? 12.480 12.871 -29.767 1.00 95.56 289 GLY A O 1
ATOM 2233 N N . GLU A 1 290 ? 11.961 14.624 -31.081 1.00 94.25 290 GLU A N 1
ATOM 2234 C CA . GLU A 1 290 ? 11.082 15.311 -30.127 1.00 94.25 290 GLU A CA 1
ATOM 2235 C C . GLU A 1 290 ? 9.743 14.603 -29.873 1.00 94.25 290 GLU A C 1
ATOM 2237 O O . GLU A 1 290 ? 9.091 14.917 -28.887 1.00 94.25 290 GLU A O 1
ATOM 2242 N N . ASN A 1 291 ? 9.354 13.636 -30.713 1.00 96.94 291 ASN A N 1
ATOM 2243 C CA . ASN A 1 291 ? 8.088 12.905 -30.567 1.00 96.94 291 ASN A CA 1
ATOM 2244 C C . ASN A 1 291 ? 8.180 11.740 -29.568 1.00 96.94 291 ASN A C 1
ATOM 2246 O O . ASN A 1 291 ? 7.175 11.094 -29.275 1.00 96.94 291 ASN A O 1
ATOM 2250 N N . ALA A 1 292 ? 9.386 11.430 -29.084 1.00 97.69 292 ALA A N 1
ATOM 2251 C CA . ALA A 1 292 ? 9.599 10.442 -28.039 1.00 97.69 292 ALA A CA 1
ATOM 2252 C C . ALA A 1 292 ? 10.041 11.122 -26.743 1.00 97.69 292 ALA A C 1
ATOM 2254 O O . ALA A 1 292 ? 10.979 11.915 -26.754 1.00 97.69 292 ALA A O 1
ATOM 2255 N N . HIS A 1 293 ? 9.404 10.765 -25.637 1.00 97.62 293 HIS A N 1
ATOM 2256 C CA . HIS A 1 293 ? 9.582 11.305 -24.301 1.00 97.62 293 HIS A CA 1
ATOM 2257 C C . HIS A 1 293 ? 10.170 10.222 -23.396 1.00 97.62 293 HIS A C 1
ATOM 2259 O O . HIS A 1 293 ? 9.476 9.292 -22.990 1.00 97.62 293 HIS A O 1
ATOM 2265 N N . CYS A 1 294 ? 11.458 10.320 -23.093 1.00 98.50 294 CYS A N 1
ATOM 2266 C CA . CYS A 1 294 ? 12.179 9.341 -22.294 1.00 98.50 294 CYS A CA 1
ATOM 2267 C C . CYS A 1 294 ? 12.371 9.850 -20.872 1.00 98.50 294 CYS A C 1
ATOM 2269 O O . CYS A 1 294 ? 12.830 10.976 -20.659 1.00 98.50 294 CYS A O 1
ATOM 2271 N N . SER A 1 295 ? 12.093 8.985 -19.905 1.00 98.44 295 SER A N 1
ATOM 2272 C CA . SER A 1 295 ? 12.173 9.327 -18.493 1.00 98.44 295 SER A CA 1
ATOM 2273 C C . SER A 1 295 ? 12.817 8.210 -17.678 1.00 98.44 295 SER A C 1
ATOM 2275 O O . SER A 1 295 ? 12.643 7.029 -17.988 1.00 98.44 295 SER A O 1
ATOM 2277 N N . PHE A 1 296 ? 13.599 8.577 -16.661 1.00 98.69 296 PHE A N 1
ATOM 2278 C CA . PHE A 1 296 ? 14.285 7.613 -15.793 1.00 98.69 296 PHE A CA 1
ATOM 2279 C C . PHE A 1 296 ? 13.593 7.473 -14.443 1.00 98.69 296 PHE A C 1
ATOM 2281 O O . PHE A 1 296 ? 13.088 8.455 -13.908 1.00 98.69 296 PHE A O 1
ATOM 2288 N N . ALA A 1 297 ? 13.636 6.271 -13.876 1.00 98.50 297 ALA A N 1
ATOM 2289 C CA . ALA A 1 297 ? 13.122 6.005 -12.539 1.00 98.50 297 ALA A CA 1
ATOM 2290 C C . ALA A 1 297 ? 14.205 5.416 -11.626 1.00 98.50 297 ALA A C 1
ATOM 2292 O O . ALA A 1 297 ? 14.888 4.467 -12.020 1.00 98.50 297 ALA A O 1
ATOM 2293 N N . GLU A 1 298 ? 14.365 5.974 -10.427 1.00 98.44 298 GLU A N 1
ATOM 2294 C CA . GLU A 1 298 ? 15.363 5.560 -9.430 1.00 98.44 298 GLU A CA 1
ATOM 2295 C C . GLU A 1 298 ? 14.707 5.300 -8.061 1.00 98.44 298 GLU A C 1
ATOM 2297 O O . GLU A 1 298 ? 13.709 5.931 -7.737 1.00 98.44 298 GLU A O 1
ATOM 2302 N N . PRO A 1 299 ? 15.242 4.418 -7.207 1.00 97.50 299 PRO A N 1
ATOM 2303 C CA . PRO A 1 299 ? 14.767 4.305 -5.828 1.00 97.50 299 PRO A CA 1
ATOM 2304 C C . PRO A 1 299 ? 15.064 5.573 -5.016 1.00 97.50 299 PRO A C 1
ATOM 2306 O O . PRO A 1 299 ? 16.114 6.195 -5.206 1.00 97.50 299 PRO A O 1
ATOM 2309 N N . THR A 1 300 ? 14.206 5.921 -4.055 1.00 96.50 300 THR A N 1
ATOM 2310 C CA . THR A 1 300 ? 14.431 7.035 -3.105 1.00 96.50 300 THR A CA 1
ATOM 2311 C C . THR A 1 300 ? 15.727 6.883 -2.305 1.00 96.50 300 THR A C 1
ATOM 2313 O O . THR A 1 300 ? 16.392 7.874 -2.007 1.00 96.50 300 THR A O 1
ATOM 2316 N N . HIS A 1 301 ? 16.146 5.642 -2.050 1.00 94.25 301 HIS A N 1
ATOM 2317 C CA . HIS A 1 301 ? 17.405 5.303 -1.384 1.00 94.25 301 HIS A CA 1
ATOM 2318 C C . HIS A 1 301 ? 18.639 5.295 -2.308 1.00 94.25 301 HIS A C 1
ATOM 2320 O O . HIS A 1 301 ? 19.767 5.201 -1.825 1.00 94.25 301 HIS A O 1
ATOM 2326 N N . ALA A 1 302 ? 18.479 5.383 -3.633 1.00 95.25 302 ALA A N 1
ATOM 2327 C CA . ALA A 1 302 ? 19.599 5.415 -4.583 1.00 95.25 302 ALA A CA 1
ATOM 2328 C C . ALA A 1 302 ? 19.395 6.372 -5.791 1.00 95.25 302 ALA A C 1
ATOM 2330 O O . ALA A 1 302 ? 19.627 5.966 -6.931 1.00 95.25 302 ALA A O 1
ATOM 2331 N N . PRO A 1 303 ? 19.023 7.656 -5.591 1.00 97.44 303 PRO A N 1
ATOM 2332 C CA . PRO A 1 303 ? 18.655 8.581 -6.670 1.00 97.44 303 PRO A CA 1
ATOM 2333 C C . PRO A 1 303 ? 19.873 9.270 -7.312 1.00 97.44 303 PRO A C 1
ATOM 2335 O O . PRO A 1 303 ? 20.001 10.501 -7.315 1.00 97.44 303 PRO A O 1
ATOM 2338 N N . CYS A 1 304 ? 20.851 8.495 -7.787 1.00 95.88 304 CYS A N 1
ATOM 2339 C CA . CYS A 1 304 ? 22.158 9.040 -8.154 1.00 95.88 304 CYS A CA 1
ATOM 2340 C C . CYS A 1 304 ? 22.146 9.904 -9.424 1.00 95.88 304 CYS A C 1
ATOM 2342 O O . CYS A 1 304 ? 22.883 10.895 -9.491 1.00 95.88 304 CYS A O 1
ATOM 2344 N N . MET A 1 305 ? 21.327 9.563 -10.421 1.00 97.81 305 MET A N 1
ATOM 2345 C CA . MET A 1 305 ? 21.192 10.319 -11.664 1.00 97.81 305 MET A CA 1
ATOM 2346 C C . MET A 1 305 ? 20.386 11.595 -11.438 1.00 97.81 305 MET A C 1
ATOM 2348 O O . MET A 1 305 ? 20.809 12.655 -11.904 1.00 97.81 305 MET A O 1
ATOM 2352 N N . LEU A 1 306 ? 19.297 11.525 -10.670 1.00 97.88 306 LEU A N 1
ATOM 2353 C CA . LEU A 1 306 ? 18.517 12.676 -10.224 1.00 97.88 306 LEU A CA 1
ATOM 2354 C C . LEU A 1 306 ? 19.404 13.674 -9.480 1.00 97.88 306 LEU A C 1
ATOM 2356 O O . LEU A 1 306 ? 19.456 14.851 -9.842 1.00 97.88 306 LEU A O 1
ATOM 2360 N N . LEU A 1 307 ? 20.149 13.201 -8.477 1.00 97.31 307 LEU A N 1
ATOM 2361 C CA . LEU A 1 307 ? 21.051 14.038 -7.694 1.00 97.31 307 LEU A CA 1
ATOM 2362 C C . LEU A 1 307 ? 22.151 14.645 -8.573 1.00 97.31 307 LEU A C 1
ATOM 2364 O O . LEU A 1 307 ? 22.420 15.848 -8.508 1.00 97.31 307 LEU A O 1
ATOM 2368 N N . GLY A 1 308 ? 22.778 13.828 -9.422 1.00 96.62 308 GLY A N 1
ATOM 2369 C CA . GLY A 1 308 ? 23.849 14.256 -10.315 1.00 96.62 308 GLY A CA 1
ATOM 2370 C C . GLY A 1 308 ? 23.394 15.319 -11.316 1.00 96.62 308 GLY A C 1
ATOM 2371 O O . GLY A 1 308 ? 23.992 16.398 -11.382 1.00 96.62 308 GLY A O 1
ATOM 2372 N N . MET A 1 309 ? 22.338 15.039 -12.081 1.00 96.56 309 MET A N 1
ATOM 2373 C CA . MET A 1 309 ? 21.834 15.938 -13.122 1.00 96.56 309 MET A CA 1
ATOM 2374 C C . MET A 1 309 ? 21.135 17.167 -12.534 1.00 96.56 309 MET A C 1
ATOM 2376 O O . MET A 1 309 ? 21.397 18.280 -12.992 1.00 96.56 309 MET A O 1
ATOM 2380 N N . GLY A 1 310 ? 20.315 16.993 -11.494 1.00 94.56 310 GLY A N 1
ATOM 2381 C CA . GLY A 1 310 ? 19.569 18.080 -10.857 1.00 94.56 310 GLY A CA 1
ATOM 2382 C C . GLY A 1 310 ? 20.468 19.130 -10.202 1.00 94.56 310 GLY A C 1
ATOM 2383 O O . GLY A 1 310 ? 20.180 20.323 -10.265 1.00 94.56 310 GLY A O 1
ATOM 2384 N N . THR A 1 311 ? 21.617 18.717 -9.654 1.00 94.62 311 THR A N 1
ATOM 2385 C CA . THR A 1 311 ? 22.628 19.648 -9.112 1.00 94.62 311 THR A CA 1
ATOM 2386 C C . THR A 1 311 ? 23.619 20.160 -10.163 1.00 94.62 311 THR A C 1
ATOM 2388 O O . THR A 1 311 ? 24.394 21.081 -9.894 1.00 94.62 311 THR A O 1
ATOM 2391 N N . GLY A 1 312 ? 23.656 19.543 -11.350 1.00 92.94 312 GLY A N 1
ATOM 2392 C CA . GLY A 1 312 ? 24.679 19.775 -12.372 1.00 92.94 312 GLY A CA 1
ATOM 2393 C C . GLY A 1 312 ? 26.084 19.290 -11.984 1.00 92.94 312 GLY A C 1
ATOM 2394 O O . GLY A 1 312 ? 27.058 19.599 -12.680 1.00 92.94 312 GLY A O 1
ATOM 2395 N N . LEU A 1 313 ? 26.221 18.554 -10.876 1.00 94.56 313 LEU A N 1
ATOM 2396 C CA . LEU A 1 313 ? 27.493 17.986 -10.427 1.00 94.56 313 LEU A CA 1
ATOM 2397 C C . LEU A 1 313 ? 27.803 16.644 -11.099 1.00 94.56 313 LEU A C 1
ATOM 2399 O O . LEU A 1 313 ? 28.976 16.266 -11.137 1.00 94.56 313 LEU A O 1
ATOM 2403 N N . ASN A 1 314 ? 26.797 15.978 -11.671 1.00 93.75 314 ASN A N 1
ATOM 2404 C CA . ASN A 1 314 ? 26.905 14.702 -12.376 1.00 93.75 314 ASN A CA 1
ATOM 2405 C C . ASN A 1 314 ? 27.688 13.671 -11.543 1.00 93.75 314 ASN A C 1
ATOM 2407 O O . ASN A 1 314 ? 27.331 13.392 -10.404 1.00 93.75 314 ASN A O 1
ATOM 2411 N N . GLU A 1 315 ? 28.809 13.163 -12.059 1.00 92.44 315 GLU A N 1
ATOM 2412 C CA . GLU A 1 315 ? 29.646 12.163 -11.396 1.00 92.44 315 GLU A CA 1
ATOM 2413 C C . GLU A 1 315 ? 30.360 12.685 -10.141 1.00 92.44 315 GLU A C 1
ATOM 2415 O O . GLU A 1 315 ? 31.014 11.921 -9.435 1.00 92.44 315 GLU A O 1
ATOM 2420 N N . LYS A 1 316 ? 30.316 13.993 -9.864 1.00 93.88 316 LYS A N 1
ATOM 2421 C CA . LYS A 1 316 ? 31.079 14.620 -8.772 1.00 93.88 316 LYS A CA 1
ATOM 2422 C C . LYS A 1 316 ? 30.363 14.587 -7.426 1.00 93.88 316 LYS A C 1
ATOM 2424 O O . LYS A 1 316 ? 30.979 14.990 -6.444 1.00 93.88 316 LYS A O 1
ATOM 2429 N N . ILE A 1 317 ? 29.127 14.102 -7.373 1.00 93.81 317 ILE A N 1
ATOM 2430 C CA . ILE A 1 317 ? 28.333 13.915 -6.154 1.00 93.81 317 ILE A CA 1
ATOM 2431 C C . ILE A 1 317 ? 27.844 12.466 -6.074 1.00 93.81 317 ILE A C 1
ATOM 2433 O O . ILE A 1 317 ? 27.654 11.825 -7.107 1.00 93.81 317 ILE A O 1
ATOM 2437 N N . ALA A 1 318 ? 27.710 11.941 -4.862 1.00 93.06 318 ALA A N 1
ATOM 2438 C CA . ALA A 1 318 ? 27.055 10.671 -4.592 1.00 93.06 318 ALA A CA 1
ATOM 2439 C C . ALA A 1 318 ? 25.967 10.822 -3.524 1.00 93.06 318 ALA A C 1
ATOM 2441 O O . ALA A 1 318 ? 25.953 11.805 -2.786 1.00 93.06 318 ALA A O 1
ATOM 2442 N N . VAL A 1 319 ? 25.055 9.855 -3.453 1.00 94.38 319 VAL A N 1
ATOM 2443 C CA . VAL A 1 319 ? 23.913 9.878 -2.521 1.00 94.38 319 VAL A CA 1
ATOM 2444 C C . VAL A 1 319 ? 24.376 9.904 -1.056 1.00 94.38 319 VAL A C 1
ATOM 2446 O O . VAL A 1 319 ? 23.800 10.607 -0.229 1.00 94.38 319 VAL A O 1
ATOM 2449 N N . GLU A 1 320 ? 25.509 9.269 -0.754 1.00 92.75 320 GLU A N 1
ATOM 2450 C CA . GLU A 1 320 ? 26.103 9.269 0.584 1.00 92.75 320 GLU A CA 1
ATOM 2451 C C . GLU A 1 320 ? 26.636 10.655 0.991 1.00 92.75 320 GLU A C 1
ATOM 2453 O O . GLU A 1 320 ? 26.729 10.954 2.182 1.00 92.75 320 GLU A O 1
ATOM 2458 N N . ASP A 1 321 ? 26.952 11.534 0.026 1.00 92.69 321 ASP A N 1
ATOM 2459 C CA . ASP A 1 321 ? 27.403 12.906 0.307 1.00 92.69 321 ASP A CA 1
ATOM 2460 C C . ASP A 1 321 ? 26.281 13.770 0.923 1.00 92.69 321 ASP A C 1
ATOM 2462 O O . ASP A 1 321 ? 26.570 14.822 1.500 1.00 92.69 321 ASP A O 1
ATOM 2466 N N . ILE A 1 322 ? 25.017 13.337 0.809 1.00 93.44 322 ILE A N 1
ATOM 2467 C CA . ILE A 1 322 ? 23.826 14.030 1.328 1.00 93.44 322 ILE A CA 1
ATOM 2468 C C . ILE A 1 322 ? 23.091 13.234 2.418 1.00 93.44 322 ILE A C 1
ATOM 2470 O O . ILE A 1 322 ? 22.012 13.636 2.837 1.00 93.44 322 ILE A O 1
ATOM 2474 N N . GLY A 1 323 ? 23.688 12.142 2.907 1.00 91.12 323 GLY A N 1
ATOM 2475 C CA . GLY A 1 323 ? 23.157 11.352 4.024 1.00 91.12 323 GLY A CA 1
ATOM 2476 C C . GLY A 1 323 ? 22.246 10.183 3.642 1.00 91.12 323 GLY A C 1
ATOM 2477 O O . GLY A 1 323 ? 21.768 9.505 4.544 1.00 91.12 323 GLY A O 1
ATOM 2478 N N . ILE A 1 324 ? 22.046 9.908 2.349 1.00 92.88 324 ILE A N 1
ATOM 2479 C CA . ILE A 1 324 ? 21.293 8.734 1.884 1.00 92.88 324 ILE A CA 1
ATOM 2480 C C . ILE A 1 324 ? 22.195 7.493 1.927 1.00 92.88 324 ILE A C 1
ATOM 2482 O O . ILE A 1 324 ? 23.388 7.565 1.623 1.00 92.88 324 ILE A O 1
ATOM 2486 N N . ASP A 1 325 ? 21.637 6.346 2.307 1.00 87.94 325 ASP A N 1
ATOM 2487 C CA . ASP A 1 325 ? 22.398 5.127 2.598 1.00 87.94 325 ASP A CA 1
ATOM 2488 C C . ASP A 1 325 ? 22.787 4.282 1.370 1.00 87.94 325 ASP A C 1
ATOM 2490 O O . ASP A 1 325 ? 23.680 3.434 1.477 1.00 87.94 325 ASP A O 1
ATOM 2494 N N . GLY A 1 326 ? 22.152 4.503 0.214 1.00 87.44 326 GLY A N 1
ATOM 2495 C CA . GLY A 1 326 ? 22.381 3.722 -1.002 1.00 87.44 326 GLY A CA 1
ATOM 2496 C C . GLY A 1 326 ? 21.775 2.314 -0.964 1.00 87.44 326 GLY A C 1
ATOM 2497 O O . GLY A 1 326 ? 22.110 1.495 -1.827 1.00 87.44 326 GLY A O 1
ATOM 2498 N N . LYS A 1 327 ? 20.944 1.989 0.037 1.00 87.38 327 LYS A N 1
ATOM 2499 C CA . LYS A 1 327 ? 20.409 0.641 0.262 1.00 87.38 327 LYS A CA 1
ATOM 2500 C C . LYS A 1 327 ? 18.971 0.553 -0.219 1.00 87.38 327 LYS A C 1
ATOM 2502 O O . LYS A 1 327 ? 18.072 1.108 0.387 1.00 87.38 327 LYS A O 1
ATOM 2507 N N . THR A 1 328 ? 18.766 -0.213 -1.281 1.00 88.81 328 THR A N 1
ATOM 2508 C CA . THR A 1 328 ? 17.449 -0.419 -1.886 1.00 88.81 328 THR A CA 1
ATOM 2509 C C . THR A 1 328 ? 17.190 -1.901 -2.149 1.00 88.81 328 THR A C 1
ATOM 2511 O O . THR A 1 328 ? 18.113 -2.682 -2.409 1.00 88.81 328 THR A O 1
ATOM 2514 N N . LYS A 1 329 ? 15.917 -2.289 -2.109 1.00 88.88 329 LYS A N 1
ATOM 2515 C CA . LYS A 1 329 ? 15.373 -3.582 -2.531 1.00 88.88 329 LYS A CA 1
ATOM 2516 C C . LYS A 1 329 ? 15.515 -3.796 -4.043 1.00 88.88 329 LYS A C 1
ATOM 2518 O O . LYS A 1 329 ? 15.542 -4.943 -4.491 1.00 88.88 329 LYS A O 1
ATOM 2523 N N . ALA A 1 330 ? 15.679 -2.727 -4.824 1.00 91.31 330 ALA A N 1
ATOM 2524 C CA . ALA A 1 330 ? 16.043 -2.778 -6.234 1.00 91.31 330 ALA A CA 1
ATOM 2525 C C . ALA A 1 330 ? 17.566 -2.941 -6.412 1.00 91.31 330 ALA A C 1
ATOM 2527 O O . ALA A 1 330 ? 18.266 -1.998 -6.781 1.00 91.31 330 ALA A O 1
ATOM 2528 N N . ASP A 1 331 ? 18.098 -4.152 -6.217 1.00 86.62 331 ASP A N 1
ATOM 2529 C CA . ASP A 1 331 ? 19.549 -4.412 -6.245 1.00 86.62 331 ASP A CA 1
ATOM 2530 C C . ASP A 1 331 ? 20.239 -3.994 -7.558 1.00 86.62 331 ASP A C 1
ATOM 2532 O O . ASP A 1 331 ? 21.394 -3.560 -7.551 1.00 86.62 331 ASP A O 1
ATOM 2536 N N . GLY A 1 332 ? 19.530 -4.073 -8.689 1.00 87.31 332 GLY A N 1
ATOM 2537 C CA . GLY A 1 332 ? 20.018 -3.625 -9.994 1.00 87.31 332 GLY A CA 1
ATOM 2538 C C . GLY A 1 332 ? 20.153 -2.103 -10.140 1.00 87.31 332 GLY A C 1
ATOM 2539 O O . GLY A 1 332 ? 20.807 -1.650 -11.086 1.00 87.31 332 GLY A O 1
ATOM 2540 N N . LEU A 1 333 ? 19.553 -1.334 -9.227 1.00 92.88 333 LEU A N 1
ATOM 2541 C CA . LEU A 1 333 ? 19.521 0.133 -9.203 1.00 92.88 333 LEU A CA 1
ATOM 2542 C C . LEU A 1 333 ? 20.294 0.725 -8.009 1.00 92.88 333 LEU A C 1
ATOM 2544 O O . LEU A 1 333 ? 20.444 1.939 -7.940 1.00 92.88 333 LEU A O 1
ATOM 2548 N N . ALA A 1 334 ? 20.833 -0.111 -7.110 1.00 90.31 334 ALA A N 1
ATOM 2549 C CA . ALA A 1 334 ? 21.600 0.283 -5.923 1.00 90.31 334 ALA A CA 1
ATOM 2550 C C . ALA A 1 334 ? 22.974 0.895 -6.275 1.00 90.31 334 ALA A C 1
ATOM 2552 O O . ALA A 1 334 ? 24.035 0.286 -6.095 1.00 90.31 334 ALA A O 1
ATOM 2553 N N . VAL A 1 335 ? 22.962 2.105 -6.831 1.00 89.06 335 VAL A N 1
ATOM 2554 C CA . VAL A 1 335 ? 24.143 2.819 -7.315 1.00 89.06 335 VAL A CA 1
ATOM 2555 C C . VAL A 1 335 ? 24.192 4.198 -6.675 1.00 89.06 335 VAL A C 1
ATOM 2557 O O . VAL A 1 335 ? 23.292 5.001 -6.853 1.00 89.06 335 VAL A O 1
ATOM 2560 N N . GLY A 1 336 ? 25.278 4.504 -5.963 1.00 89.19 336 GLY A N 1
ATOM 2561 C CA . GLY A 1 336 ? 25.403 5.791 -5.272 1.00 89.19 336 GLY A CA 1
ATOM 2562 C C . GLY A 1 336 ? 25.868 6.958 -6.150 1.00 89.19 336 GLY A C 1
ATOM 2563 O O . GLY A 1 336 ? 25.789 8.103 -5.722 1.00 89.19 336 GLY A O 1
ATOM 2564 N N . ARG A 1 337 ? 26.377 6.713 -7.369 1.00 91.88 337 ARG A N 1
ATOM 2565 C CA . ARG A 1 337 ? 26.994 7.746 -8.228 1.00 91.88 337 ARG A CA 1
ATOM 2566 C C . ARG A 1 337 ? 26.678 7.530 -9.709 1.00 91.88 337 ARG A C 1
ATOM 2568 O O . ARG A 1 337 ? 26.906 6.444 -10.233 1.00 91.88 337 ARG A O 1
ATOM 2575 N N . ALA A 1 338 ? 26.231 8.587 -10.385 1.00 93.69 338 ALA A N 1
ATOM 2576 C CA . ALA A 1 338 ? 25.870 8.552 -11.800 1.00 93.69 338 ALA A CA 1
ATOM 2577 C C . ALA A 1 338 ? 27.081 8.445 -12.746 1.00 93.69 338 ALA A C 1
ATOM 2579 O O . ALA A 1 338 ? 28.159 8.988 -12.478 1.00 93.69 338 ALA A O 1
ATOM 2580 N N . SER A 1 339 ? 26.874 7.822 -13.912 1.00 92.38 339 SER A N 1
ATOM 2581 C CA . SER A 1 339 ? 27.842 7.832 -15.014 1.00 92.38 339 SER A CA 1
ATOM 2582 C C . SER A 1 339 ? 28.026 9.239 -15.585 1.00 92.38 339 SER A C 1
ATOM 2584 O O . SER A 1 339 ? 27.069 9.905 -15.989 1.00 92.38 339 SER A O 1
ATOM 2586 N N . LYS A 1 340 ? 29.289 9.648 -15.742 1.00 90.94 340 LYS A N 1
ATOM 2587 C CA . LYS A 1 340 ? 29.645 10.887 -16.440 1.00 90.94 340 LYS A CA 1
ATOM 2588 C C . LYS A 1 340 ? 29.194 10.883 -17.900 1.00 90.94 340 LYS A C 1
ATOM 2590 O O . LYS A 1 340 ? 28.623 11.864 -18.369 1.00 90.94 340 LYS A O 1
ATOM 2595 N N . LEU A 1 341 ? 29.487 9.798 -18.625 1.00 91.69 341 LEU A N 1
ATOM 2596 C CA . LEU A 1 341 ? 29.142 9.658 -20.043 1.00 91.69 341 LEU A CA 1
ATOM 2597 C C . LEU A 1 341 ? 27.633 9.818 -20.249 1.00 91.69 341 LEU A C 1
ATOM 2599 O O . LEU A 1 341 ? 27.200 10.523 -21.163 1.00 91.69 341 LEU A O 1
ATOM 2603 N N . VAL A 1 342 ? 26.845 9.172 -19.390 1.00 94.69 342 VAL A N 1
ATOM 2604 C CA . VAL A 1 342 ? 25.387 9.190 -19.481 1.00 94.69 342 VAL A CA 1
ATOM 2605 C C . VAL A 1 342 ? 24.849 10.561 -19.104 1.00 94.69 342 VAL A C 1
ATOM 2607 O O . VAL A 1 342 ? 24.106 11.123 -19.898 1.00 94.69 342 VAL A O 1
ATOM 2610 N N . ALA A 1 343 ? 25.263 11.143 -17.975 1.00 94.00 343 ALA A N 1
ATOM 2611 C CA . ALA A 1 343 ? 24.793 12.465 -17.558 1.00 94.00 343 ALA A CA 1
ATOM 2612 C C . ALA A 1 343 ? 25.105 13.554 -18.607 1.00 94.00 343 ALA A C 1
ATOM 2614 O O . ALA A 1 343 ? 24.257 14.395 -18.909 1.00 94.00 343 ALA A O 1
ATOM 2615 N N . GLU A 1 344 ? 26.290 13.509 -19.235 1.00 92.12 344 GLU A N 1
ATOM 2616 C CA . GLU A 1 344 ? 26.642 14.400 -20.352 1.00 92.12 344 GLU A CA 1
ATOM 2617 C C . GLU A 1 344 ? 25.733 14.188 -21.573 1.00 92.12 344 GLU A C 1
ATOM 2619 O O . GLU A 1 344 ? 25.322 15.161 -22.204 1.00 92.12 344 GLU A O 1
ATOM 2624 N N . SER A 1 345 ? 25.414 12.934 -21.903 1.00 93.25 345 SER A N 1
ATOM 2625 C CA . SER A 1 345 ? 24.587 12.586 -23.068 1.00 93.25 345 SER A CA 1
ATOM 2626 C C . SER A 1 345 ? 23.104 12.891 -22.849 1.00 93.25 345 SER A C 1
ATOM 2628 O O . SER A 1 345 ? 22.417 13.310 -23.774 1.00 93.25 345 SER A O 1
ATOM 2630 N N . MET A 1 346 ? 22.605 12.675 -21.632 1.00 96.69 346 MET A N 1
ATOM 2631 C CA . MET A 1 346 ? 21.196 12.818 -21.261 1.00 96.69 346 MET A CA 1
ATOM 2632 C C . MET A 1 346 ? 20.799 14.261 -20.969 1.00 96.69 346 MET A C 1
ATOM 2634 O O . MET A 1 346 ? 19.613 14.575 -21.012 1.00 96.69 346 MET A O 1
ATOM 2638 N N . LYS A 1 347 ? 21.768 15.162 -20.757 1.00 95.31 347 LYS A N 1
ATOM 2639 C CA . LYS A 1 347 ? 21.526 16.590 -20.508 1.00 95.31 347 LYS A CA 1
ATOM 2640 C C . LYS A 1 347 ? 20.495 17.206 -21.461 1.00 95.31 347 LYS A C 1
ATOM 2642 O O . LYS A 1 347 ? 19.651 17.979 -21.021 1.00 95.31 347 LYS A O 1
ATOM 2647 N N . THR A 1 348 ? 20.573 16.864 -22.742 1.00 95.25 348 THR A N 1
ATOM 2648 C CA . THR A 1 348 ? 19.732 17.412 -23.816 1.00 95.25 348 THR A CA 1
ATOM 2649 C C . THR A 1 348 ? 18.807 16.377 -24.453 1.00 95.25 348 THR A C 1
ATOM 2651 O O . THR A 1 348 ? 18.177 16.681 -25.459 1.00 95.25 348 THR A O 1
ATOM 2654 N N . LEU A 1 349 ? 18.763 15.150 -23.919 1.00 96.81 349 LEU A N 1
ATOM 2655 C CA . LEU A 1 349 ? 18.011 14.023 -24.492 1.00 96.81 349 LEU A CA 1
ATOM 2656 C C . LEU A 1 349 ? 17.030 13.372 -23.510 1.00 96.81 349 LEU A C 1
ATOM 2658 O O . LEU A 1 349 ? 16.165 12.625 -23.947 1.00 96.81 349 LEU A O 1
ATOM 2662 N N . LEU A 1 350 ? 17.176 13.580 -22.204 1.00 98.06 350 LEU A N 1
ATOM 2663 C CA . LEU A 1 350 ? 16.283 13.014 -21.196 1.00 98.06 350 LEU A CA 1
ATOM 2664 C C . LEU A 1 350 ? 15.245 14.051 -20.786 1.00 98.06 350 LEU A C 1
ATOM 2666 O O . LEU A 1 350 ? 15.614 15.196 -20.525 1.00 98.06 350 LEU A O 1
ATOM 2670 N N . ASP A 1 351 ? 13.979 13.657 -20.699 1.00 97.75 351 ASP A N 1
ATOM 2671 C CA . ASP A 1 351 ? 12.880 14.588 -20.455 1.00 97.75 351 ASP A CA 1
ATOM 2672 C C . ASP A 1 351 ? 12.579 14.750 -18.954 1.00 97.75 351 ASP A C 1
ATOM 2674 O O . ASP A 1 351 ? 12.295 15.864 -18.505 1.00 97.75 351 ASP A O 1
ATOM 2678 N N . SER A 1 352 ? 12.688 13.676 -18.161 1.00 97.75 352 SER A N 1
ATOM 2679 C CA . SER A 1 352 ? 12.473 13.724 -16.705 1.00 97.75 352 SER A CA 1
ATOM 2680 C C . SER A 1 352 ? 13.135 12.570 -15.933 1.00 97.75 352 SER A C 1
ATOM 2682 O O . SER A 1 352 ? 13.568 11.576 -16.525 1.00 97.75 352 SER A O 1
ATOM 2684 N N . ILE A 1 353 ? 13.219 12.712 -14.606 1.00 98.44 353 ILE A N 1
ATOM 2685 C CA . ILE A 1 353 ? 13.626 11.658 -13.663 1.00 98.44 353 ILE A CA 1
ATOM 2686 C C . ILE A 1 353 ? 12.640 11.639 -12.489 1.00 98.44 353 ILE A C 1
ATOM 2688 O O . ILE A 1 353 ? 12.334 12.706 -11.961 1.00 98.44 353 ILE A O 1
ATOM 2692 N N . SER A 1 354 ? 12.163 10.466 -12.070 1.00 97.62 354 SER A N 1
ATOM 2693 C CA . SER A 1 354 ? 11.350 10.295 -10.854 1.00 97.62 354 SER A CA 1
ATOM 2694 C C . SER A 1 354 ? 12.019 9.343 -9.874 1.00 97.62 354 SER A C 1
ATOM 2696 O O . SER A 1 354 ? 12.758 8.447 -10.289 1.00 97.62 354 SER A O 1
ATOM 2698 N N . THR A 1 355 ? 11.730 9.522 -8.587 1.00 98.06 355 THR A N 1
ATOM 2699 C CA . THR A 1 355 ? 12.032 8.533 -7.553 1.00 98.06 355 THR A CA 1
ATOM 2700 C C . THR A 1 355 ? 10.799 7.756 -7.117 1.00 98.06 355 THR A C 1
ATOM 2702 O O . THR A 1 355 ? 9.686 8.275 -7.207 1.00 98.06 355 THR A O 1
ATOM 2705 N N . ILE A 1 356 ? 11.020 6.522 -6.666 1.00 95.62 356 ILE A N 1
ATOM 2706 C CA . ILE A 1 356 ? 9.993 5.607 -6.163 1.00 95.62 356 ILE A CA 1
ATOM 2707 C C . ILE A 1 356 ? 10.447 4.965 -4.849 1.00 95.62 356 ILE A C 1
ATOM 2709 O O . ILE A 1 356 ? 11.634 4.675 -4.669 1.00 95.62 356 ILE A O 1
ATOM 2713 N N . ASP A 1 357 ? 9.503 4.756 -3.942 1.00 91.44 357 ASP A N 1
ATOM 2714 C CA . ASP A 1 357 ? 9.713 4.013 -2.710 1.00 91.44 357 ASP A CA 1
ATOM 2715 C C . ASP A 1 357 ? 9.854 2.501 -2.976 1.00 91.44 357 ASP A C 1
ATOM 2717 O O . ASP A 1 357 ? 9.203 1.920 -3.851 1.00 91.44 357 ASP A O 1
ATOM 2721 N N . ASP A 1 358 ? 10.719 1.844 -2.205 1.00 90.06 358 ASP A N 1
ATOM 2722 C CA . ASP A 1 358 ? 11.052 0.433 -2.393 1.00 90.06 358 ASP A CA 1
ATOM 2723 C C . ASP A 1 358 ? 9.848 -0.503 -2.246 1.00 90.06 358 ASP A C 1
ATOM 2725 O O . ASP A 1 358 ? 9.794 -1.541 -2.911 1.00 90.06 358 ASP A O 1
ATOM 2729 N N . TYR A 1 359 ? 8.888 -0.176 -1.380 1.00 85.44 359 TYR A N 1
ATOM 2730 C CA . TYR A 1 359 ? 7.759 -1.056 -1.096 1.00 85.44 359 TYR A CA 1
ATOM 2731 C C . TYR A 1 359 ? 6.781 -1.102 -2.273 1.00 85.44 359 TYR A C 1
ATOM 2733 O O . TYR A 1 359 ? 6.287 -2.181 -2.614 1.00 85.44 359 TYR A O 1
ATOM 2741 N N . LYS A 1 360 ? 6.614 0.016 -2.993 1.00 89.00 360 LYS A N 1
ATOM 2742 C CA . LYS A 1 360 ? 5.789 0.074 -4.212 1.00 89.00 360 LYS A CA 1
ATOM 2743 C C . LYS A 1 360 ? 6.318 -0.823 -5.331 1.00 89.00 360 LYS A C 1
ATOM 2745 O O . LYS A 1 360 ? 5.538 -1.311 -6.145 1.00 89.00 360 LYS A O 1
ATOM 2750 N N . LEU A 1 361 ? 7.623 -1.116 -5.357 1.00 93.75 361 LEU A N 1
ATOM 2751 C CA . LEU A 1 361 ? 8.200 -2.057 -6.327 1.00 93.75 361 LEU A CA 1
ATOM 2752 C C . LEU A 1 361 ? 7.550 -3.441 -6.231 1.00 93.75 361 LEU A C 1
ATOM 2754 O O . LEU A 1 361 ? 7.301 -4.080 -7.253 1.00 93.75 361 LEU A O 1
ATOM 2758 N N . PHE A 1 362 ? 7.280 -3.898 -5.006 1.00 91.44 362 PHE A N 1
ATOM 2759 C CA . PHE A 1 362 ? 6.670 -5.199 -4.747 1.00 91.44 362 PHE A CA 1
ATOM 2760 C C . PHE A 1 362 ? 5.172 -5.186 -5.023 1.00 91.44 362 PHE A C 1
ATOM 2762 O O . PHE A 1 362 ? 4.671 -6.167 -5.566 1.00 91.44 362 PHE A O 1
ATOM 2769 N N . THR A 1 363 ? 4.483 -4.077 -4.738 1.00 89.69 363 THR A N 1
ATOM 2770 C CA . THR A 1 363 ? 3.095 -3.869 -5.175 1.00 89.69 363 THR A CA 1
ATOM 2771 C C . THR A 1 363 ? 2.982 -4.054 -6.686 1.00 89.69 363 THR A C 1
ATOM 2773 O O . THR A 1 363 ? 2.259 -4.929 -7.154 1.00 89.69 363 THR A O 1
ATOM 2776 N N . TYR A 1 364 ? 3.771 -3.316 -7.469 1.00 93.31 364 TYR A N 1
ATOM 2777 C CA . TYR A 1 364 ? 3.725 -3.408 -8.930 1.00 93.31 364 TYR A CA 1
ATOM 2778 C C . TYR A 1 364 ? 4.171 -4.765 -9.475 1.00 93.31 364 TYR A C 1
ATOM 2780 O O . TYR A 1 364 ? 3.648 -5.219 -10.491 1.00 93.31 364 TYR A O 1
ATOM 2788 N N . LEU A 1 365 ? 5.109 -5.432 -8.798 1.00 94.56 365 LEU A N 1
ATOM 2789 C CA . LEU A 1 365 ? 5.509 -6.796 -9.136 1.00 94.56 365 LEU A CA 1
ATOM 2790 C C . LEU A 1 365 ? 4.333 -7.768 -8.973 1.00 94.56 365 LEU A C 1
ATOM 2792 O O . LEU A 1 365 ? 4.091 -8.568 -9.875 1.00 94.56 365 LEU A O 1
ATOM 2796 N N . LYS A 1 366 ? 3.600 -7.688 -7.853 1.00 91.25 366 LYS A N 1
ATOM 2797 C CA . LYS A 1 366 ? 2.406 -8.508 -7.601 1.00 91.25 366 LYS A CA 1
ATOM 2798 C C . LYS A 1 366 ? 1.316 -8.216 -8.622 1.00 91.25 366 LYS A C 1
ATOM 2800 O O . LYS A 1 366 ? 0.852 -9.148 -9.266 1.00 91.25 366 LYS A O 1
ATOM 2805 N N . LEU A 1 367 ? 0.999 -6.937 -8.846 1.00 92.44 367 LEU A N 1
ATOM 2806 C CA . LEU A 1 367 ? -0.003 -6.532 -9.833 1.00 92.44 367 LEU A CA 1
ATOM 2807 C C . LEU A 1 367 ? 0.328 -7.081 -11.221 1.00 92.44 367 LEU A C 1
ATOM 2809 O O . LEU A 1 367 ? -0.536 -7.670 -11.860 1.00 92.44 367 LEU A O 1
ATOM 2813 N N . LEU A 1 368 ? 1.577 -6.954 -11.680 1.00 95.81 368 LEU A N 1
ATOM 2814 C CA . LEU A 1 368 ? 1.994 -7.482 -12.981 1.00 95.81 368 LEU A CA 1
ATOM 2815 C C . LEU A 1 368 ? 1.851 -9.008 -13.068 1.00 95.81 368 LEU A C 1
ATOM 2817 O O . LEU A 1 368 ? 1.392 -9.523 -14.087 1.00 95.81 368 LEU A O 1
ATOM 2821 N N . LEU A 1 369 ? 2.225 -9.727 -12.009 1.00 94.19 369 LEU A N 1
ATOM 2822 C CA . LEU A 1 369 ? 2.099 -11.180 -11.971 1.00 94.19 369 LEU A CA 1
ATOM 2823 C C . LEU A 1 369 ? 0.628 -11.618 -11.983 1.00 94.19 369 LEU A C 1
ATOM 2825 O O . LEU A 1 369 ? 0.265 -12.515 -12.734 1.00 94.19 369 LEU A O 1
ATOM 2829 N N . GLU A 1 370 ? -0.217 -10.984 -11.175 1.00 92.94 370 GLU A N 1
ATOM 2830 C CA . GLU A 1 370 ? -1.632 -11.339 -11.025 1.00 92.94 370 GLU A CA 1
ATOM 2831 C C . GLU A 1 370 ? -2.467 -10.995 -12.263 1.00 92.94 370 GLU A C 1
ATOM 2833 O O . GLU A 1 370 ? -3.401 -11.724 -12.596 1.00 92.94 370 GLU A O 1
ATOM 2838 N N . THR A 1 371 ? -2.133 -9.898 -12.945 1.00 96.00 371 THR A N 1
ATOM 2839 C CA . THR A 1 371 ? -2.931 -9.379 -14.068 1.00 96.00 371 THR A CA 1
ATOM 2840 C C . THR A 1 371 ? -2.454 -9.851 -15.435 1.00 96.00 371 THR A C 1
ATOM 2842 O O . THR A 1 371 ? -3.280 -10.020 -16.332 1.00 96.00 371 THR A O 1
ATOM 2845 N N . GLU A 1 372 ? -1.148 -10.077 -15.606 1.00 96.31 372 GLU A N 1
ATOM 2846 C CA . GLU A 1 372 ? -0.550 -10.394 -16.910 1.00 96.31 372 GLU A CA 1
ATOM 2847 C C . GLU A 1 372 ? 0.203 -11.737 -16.933 1.00 96.31 372 GLU A C 1
ATOM 2849 O O . GLU A 1 372 ? 0.684 -12.136 -17.993 1.00 96.31 372 GLU A O 1
ATOM 2854 N N . ASP A 1 373 ? 0.331 -12.444 -15.800 1.00 95.56 373 ASP A N 1
ATOM 2855 C CA . ASP A 1 373 ? 1.171 -13.652 -15.658 1.00 95.56 373 ASP A CA 1
ATOM 2856 C C . ASP A 1 373 ? 2.637 -13.398 -16.070 1.00 95.56 373 ASP A C 1
ATOM 2858 O O . ASP A 1 373 ? 3.339 -14.253 -16.616 1.00 95.56 373 ASP A O 1
ATOM 2862 N N . ILE A 1 374 ? 3.118 -12.171 -15.830 1.00 96.25 374 ILE A N 1
ATOM 2863 C CA . ILE A 1 374 ? 4.492 -11.762 -16.127 1.00 96.25 374 ILE A CA 1
ATOM 2864 C C . ILE A 1 374 ? 5.237 -11.548 -14.817 1.00 96.25 374 ILE A C 1
ATOM 2866 O O . ILE A 1 374 ? 4.953 -10.636 -14.045 1.00 96.25 374 ILE A O 1
ATOM 2870 N N . PHE A 1 375 ? 6.278 -12.344 -14.603 1.00 95.56 375 PHE A N 1
ATOM 2871 C CA . PHE A 1 375 ? 7.186 -12.134 -13.487 1.00 95.56 375 PHE A CA 1
ATOM 2872 C C . PHE A 1 375 ? 8.377 -11.244 -13.871 1.00 95.56 375 PHE A C 1
ATOM 2874 O O . PHE A 1 375 ? 9.006 -11.416 -14.922 1.00 95.56 375 PHE A O 1
ATOM 2881 N N . VAL A 1 376 ? 8.740 -10.325 -12.975 1.00 96.19 376 VAL A N 1
ATOM 2882 C CA . VAL A 1 376 ? 9.944 -9.488 -13.072 1.00 96.19 376 VAL A CA 1
ATOM 2883 C C . VAL A 1 376 ? 10.619 -9.340 -11.706 1.00 96.19 376 VAL A C 1
ATOM 2885 O O . VAL A 1 376 ? 10.012 -9.604 -10.676 1.00 96.19 376 VAL A O 1
ATOM 2888 N N . GLU A 1 377 ? 11.886 -8.918 -11.676 1.00 94.81 377 GLU A N 1
ATOM 2889 C CA . GLU A 1 377 ? 12.558 -8.570 -10.412 1.00 94.81 377 GLU A CA 1
ATOM 2890 C C . GLU A 1 377 ? 12.175 -7.143 -9.949 1.00 94.81 377 GLU A C 1
ATOM 2892 O O . GLU A 1 377 ? 11.832 -6.318 -10.799 1.00 94.81 377 GLU A O 1
ATOM 2897 N N . PRO A 1 378 ? 12.297 -6.784 -8.651 1.00 94.69 378 PRO A N 1
ATOM 2898 C CA . PRO A 1 378 ? 11.846 -5.482 -8.134 1.00 94.69 378 PRO A CA 1
ATOM 2899 C C . PRO A 1 378 ? 12.399 -4.263 -8.890 1.00 94.69 378 PRO A C 1
ATOM 2901 O O . PRO A 1 378 ? 11.677 -3.305 -9.150 1.00 94.69 378 PRO A O 1
ATOM 2904 N N . SER A 1 379 ? 13.664 -4.309 -9.331 1.00 95.75 379 SER A N 1
ATOM 2905 C CA . SER A 1 379 ? 14.279 -3.237 -10.131 1.00 95.75 379 SER A CA 1
ATOM 2906 C C . SER A 1 379 ? 13.550 -2.936 -11.446 1.00 95.75 379 SER A C 1
ATOM 2908 O O . SER A 1 379 ? 13.657 -1.826 -11.962 1.00 95.75 379 SER A O 1
ATOM 2910 N N . ALA A 1 380 ? 12.831 -3.903 -12.016 1.00 97.50 380 ALA A N 1
ATOM 2911 C CA . ALA A 1 380 ? 12.087 -3.719 -13.257 1.00 97.50 380 ALA A CA 1
ATOM 2912 C C . ALA A 1 380 ? 10.787 -2.922 -13.061 1.00 97.50 380 ALA A C 1
ATOM 2914 O O . ALA A 1 380 ? 10.305 -2.339 -14.028 1.00 97.50 380 ALA A O 1
ATOM 2915 N N . CYS A 1 381 ? 10.266 -2.864 -11.831 1.00 97.44 381 CYS A N 1
ATOM 2916 C CA . CYS A 1 381 ? 9.028 -2.170 -11.479 1.00 97.44 381 CYS A CA 1
ATOM 2917 C C . CYS A 1 381 ? 9.218 -0.678 -11.169 1.00 97.44 381 CYS A C 1
ATOM 2919 O O . CYS A 1 381 ? 8.238 0.038 -10.993 1.00 97.44 381 CYS A O 1
ATOM 2921 N N . ALA A 1 382 ? 10.461 -0.185 -11.119 1.00 97.88 382 ALA A N 1
ATOM 2922 C CA . ALA A 1 382 ? 10.762 1.158 -10.618 1.00 97.88 382 ALA A CA 1
ATOM 2923 C C . ALA A 1 382 ? 10.065 2.297 -11.377 1.00 97.88 382 ALA A C 1
ATOM 2925 O O . ALA A 1 382 ? 9.908 3.382 -10.838 1.00 97.88 382 ALA A O 1
ATOM 2926 N N . SER A 1 383 ? 9.661 2.069 -12.627 1.00 97.12 383 SER A N 1
ATOM 2927 C CA . SER A 1 383 ? 9.053 3.094 -13.473 1.00 97.12 383 SER A CA 1
ATOM 2928 C C . SER A 1 383 ? 7.527 3.018 -13.583 1.00 97.12 383 SER A C 1
ATOM 2930 O O . SER A 1 383 ? 6.969 3.722 -14.420 1.00 97.12 383 SER A O 1
ATOM 2932 N N . PHE A 1 384 ? 6.858 2.132 -12.838 1.00 95.50 384 PHE A N 1
ATOM 2933 C CA . PHE A 1 384 ? 5.448 1.778 -13.072 1.00 95.50 384 PHE A CA 1
ATOM 2934 C C . PHE A 1 384 ? 4.464 2.887 -12.677 1.00 95.50 384 PHE A C 1
ATOM 2936 O O . PHE A 1 384 ? 3.447 3.063 -13.340 1.00 95.50 384 PHE A O 1
ATOM 2943 N N . ASP A 1 385 ? 4.799 3.697 -11.674 1.00 91.50 385 ASP A N 1
ATOM 2944 C CA . ASP A 1 385 ? 3.989 4.841 -11.236 1.00 91.50 385 ASP A CA 1
ATOM 2945 C C . ASP A 1 385 ? 4.262 6.132 -12.033 1.00 91.50 385 ASP A C 1
ATOM 2947 O O . ASP A 1 385 ? 3.505 7.106 -11.982 1.00 91.50 385 ASP A O 1
ATOM 2951 N N . MET A 1 386 ? 5.357 6.140 -12.794 1.00 93.62 386 MET A N 1
ATOM 2952 C CA . MET A 1 386 ? 5.868 7.308 -13.493 1.00 93.62 386 MET A CA 1
ATOM 2953 C C . MET A 1 386 ? 4.921 7.864 -14.569 1.00 93.62 386 MET A C 1
ATOM 2955 O O . MET A 1 386 ? 4.868 9.092 -14.690 1.00 93.62 386 MET A O 1
ATOM 2959 N N . PRO A 1 387 ? 4.161 7.046 -15.335 1.00 94.06 387 PRO A N 1
ATOM 2960 C CA . PRO A 1 387 ? 3.153 7.563 -16.256 1.00 94.06 387 PRO A CA 1
ATOM 2961 C C . PRO A 1 387 ? 2.169 8.514 -15.566 1.00 94.06 387 PRO A C 1
ATOM 2963 O O . PRO A 1 387 ? 1.961 9.622 -16.051 1.00 94.06 387 PRO A O 1
ATOM 2966 N N . PHE A 1 388 ? 1.653 8.140 -14.394 1.00 91.44 388 PHE A N 1
ATOM 2967 C CA . PHE A 1 388 ? 0.673 8.932 -13.648 1.00 91.44 388 PHE A CA 1
ATOM 2968 C C . PHE A 1 388 ? 1.270 10.251 -13.155 1.00 91.44 388 PHE A C 1
ATOM 2970 O O . PHE A 1 388 ? 0.750 11.321 -13.464 1.00 91.44 388 PHE A O 1
ATOM 2977 N N . ARG A 1 389 ? 2.429 10.198 -12.484 1.00 90.56 389 ARG A N 1
ATOM 2978 C CA . ARG A 1 389 ? 3.098 11.405 -11.963 1.00 90.56 389 ARG A CA 1
ATOM 2979 C C . ARG A 1 389 ? 3.459 12.400 -13.063 1.00 90.56 389 ARG A C 1
ATOM 2981 O O . ARG A 1 389 ? 3.385 13.610 -12.862 1.00 90.56 389 ARG A O 1
ATOM 2988 N N . LEU A 1 390 ? 3.918 11.895 -14.210 1.00 91.06 390 LEU A N 1
ATOM 2989 C CA . LEU A 1 390 ? 4.372 12.739 -15.310 1.00 91.06 390 LEU A CA 1
ATOM 2990 C C . LEU A 1 390 ? 3.200 13.425 -16.014 1.00 91.06 390 LEU A C 1
ATOM 2992 O O . LEU A 1 390 ? 3.318 14.595 -16.374 1.00 91.06 390 LEU A O 1
ATOM 2996 N N . LEU A 1 391 ? 2.086 12.714 -16.208 1.00 88.81 391 LEU A N 1
ATOM 2997 C CA . LEU A 1 391 ? 0.913 13.261 -16.889 1.00 88.81 391 LEU A CA 1
ATOM 2998 C C . LEU A 1 391 ? 0.064 14.176 -15.996 1.00 88.81 391 LEU A C 1
ATOM 3000 O O . LEU A 1 391 ? -0.617 15.047 -16.522 1.00 88.81 391 LEU A O 1
ATOM 3004 N N . GLU A 1 392 ? 0.154 14.064 -14.670 1.00 88.94 392 GLU A N 1
ATOM 3005 C CA . GLU A 1 392 ? -0.422 15.049 -13.737 1.00 88.94 392 GLU A CA 1
ATOM 3006 C C . GLU A 1 392 ? 0.371 16.367 -13.693 1.00 88.94 392 GLU A C 1
ATOM 3008 O O . GLU A 1 392 ? -0.111 17.389 -13.205 1.00 88.94 392 GLU A O 1
ATOM 3013 N N . ASN A 1 393 ? 1.607 16.377 -14.201 1.00 91.69 393 ASN A N 1
ATOM 3014 C CA . ASN A 1 393 ? 2.453 17.558 -14.164 1.00 91.69 393 ASN A CA 1
ATOM 3015 C C . ASN A 1 393 ? 2.096 18.532 -15.301 1.00 91.69 393 ASN A C 1
ATOM 3017 O O . ASN A 1 393 ? 2.606 18.431 -16.420 1.00 91.69 393 ASN A O 1
ATOM 3021 N N . GLU A 1 394 ? 1.251 19.524 -15.007 1.00 90.75 394 GLU A N 1
ATOM 3022 C CA . GLU A 1 394 ? 0.830 20.527 -15.997 1.00 90.75 394 GLU A CA 1
ATOM 3023 C C . GLU A 1 394 ? 2.010 21.258 -16.649 1.00 90.75 394 GLU A C 1
ATOM 3025 O O . GLU A 1 394 ? 2.006 21.493 -17.859 1.00 90.75 394 GLU A O 1
ATOM 3030 N N . GLU A 1 395 ? 3.050 21.575 -15.871 1.00 91.50 395 GLU A N 1
ATOM 3031 C CA . GLU A 1 395 ? 4.236 22.274 -16.370 1.00 91.50 395 GLU A CA 1
ATOM 3032 C C . GLU A 1 395 ? 4.960 21.452 -17.449 1.00 91.50 395 GLU A C 1
ATOM 3034 O O . GLU A 1 395 ? 5.430 21.996 -18.452 1.00 91.50 395 GLU A O 1
ATOM 3039 N N . TYR A 1 396 ? 5.037 20.133 -17.268 1.00 93.62 396 TYR A N 1
ATOM 3040 C CA . TYR A 1 396 ? 5.595 19.205 -18.241 1.00 93.62 396 TYR A CA 1
ATOM 3041 C C . TYR A 1 396 ? 4.745 19.156 -19.515 1.00 93.62 396 TYR A C 1
ATOM 3043 O O . TYR A 1 396 ? 5.281 19.322 -20.617 1.00 93.62 396 TYR A O 1
ATOM 3051 N N . LEU A 1 397 ? 3.425 18.990 -19.370 1.00 93.06 397 LEU A N 1
ATOM 3052 C CA . LEU A 1 397 ? 2.501 18.926 -20.503 1.00 93.06 397 LEU A CA 1
ATOM 3053 C C . LEU A 1 397 ? 2.521 20.209 -21.343 1.00 93.06 397 LEU A C 1
ATOM 3055 O O . LEU A 1 397 ? 2.494 20.147 -22.575 1.00 93.06 397 LEU A O 1
ATOM 3059 N N . GLU A 1 398 ? 2.601 21.373 -20.698 1.00 93.06 398 GLU A N 1
ATOM 3060 C CA . GLU A 1 398 ? 2.711 22.664 -21.380 1.00 93.06 398 GLU A CA 1
ATOM 3061 C C . GLU A 1 398 ? 4.059 22.832 -22.076 1.00 93.06 398 GLU A C 1
ATOM 3063 O O . GLU A 1 398 ? 4.114 23.194 -23.255 1.00 93.06 398 GLU A O 1
ATOM 3068 N N . TYR A 1 399 ? 5.154 22.526 -21.380 1.00 91.31 399 TYR A N 1
ATOM 3069 C CA . TYR A 1 399 ? 6.506 22.692 -21.909 1.00 91.31 399 TYR A CA 1
ATOM 3070 C C . TYR A 1 399 ? 6.750 21.849 -23.179 1.00 91.31 399 TYR A C 1
ATOM 3072 O O . TYR A 1 399 ? 7.376 22.311 -24.150 1.00 91.31 399 TYR A O 1
ATOM 3080 N N . TYR A 1 400 ? 6.205 20.631 -23.217 1.00 92.06 400 TYR A N 1
ATOM 3081 C CA . TYR A 1 400 ? 6.297 19.730 -24.368 1.00 92.06 400 TYR A CA 1
ATOM 3082 C C . TYR A 1 400 ? 5.136 19.852 -25.371 1.00 92.06 400 TYR A C 1
ATOM 3084 O O . TYR A 1 400 ? 5.201 19.229 -26.426 1.00 92.06 400 TYR A O 1
ATOM 3092 N N . ASN A 1 401 ? 4.142 20.715 -25.126 1.00 92.81 401 ASN A N 1
ATOM 3093 C CA . ASN A 1 401 ? 2.962 20.888 -25.986 1.00 92.81 401 ASN A CA 1
ATOM 3094 C C . ASN A 1 401 ? 2.196 19.568 -26.221 1.00 92.81 401 ASN A C 1
ATOM 3096 O O . ASN A 1 401 ? 1.938 19.170 -27.363 1.00 92.81 401 ASN A O 1
ATOM 3100 N N . LEU A 1 402 ? 1.874 18.890 -25.116 1.00 92.44 402 LEU A N 1
ATOM 3101 C CA . LEU A 1 402 ? 1.223 17.575 -25.074 1.00 92.44 402 LEU A CA 1
ATOM 3102 C C . LEU A 1 402 ? -0.282 17.638 -24.772 1.00 92.44 402 LEU A C 1
ATOM 3104 O O . LEU A 1 402 ? -0.982 16.640 -24.944 1.00 92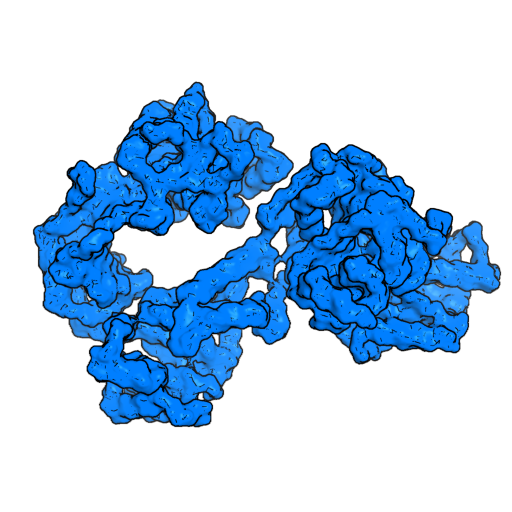.44 402 LEU A O 1
ATOM 3108 N N . LYS A 1 403 ? -0.800 18.800 -24.344 1.00 89.69 403 LYS A N 1
ATOM 3109 C CA . LYS A 1 403 ? -2.236 18.989 -24.081 1.00 89.69 403 LYS A CA 1
ATOM 3110 C C . LYS A 1 403 ? -3.051 18.649 -25.342 1.00 89.69 403 LYS A C 1
ATOM 3112 O O . LYS A 1 403 ? -2.769 19.170 -26.419 1.00 89.69 403 LYS A O 1
ATOM 3117 N N . GLY A 1 404 ? -4.045 17.769 -25.197 1.00 88.25 404 GLY A N 1
ATOM 3118 C CA . GLY A 1 404 ? -4.906 17.296 -26.292 1.00 88.25 404 GLY A CA 1
ATOM 3119 C C . GLY A 1 404 ? -4.325 16.175 -27.167 1.00 88.25 404 GLY A C 1
ATOM 3120 O O . GLY A 1 404 ? -4.940 15.834 -28.169 1.00 88.25 404 GLY A O 1
ATOM 3121 N N . LYS A 1 405 ? -3.159 15.611 -26.818 1.00 92.19 405 LYS A N 1
ATOM 3122 C CA . LYS A 1 405 ? -2.495 14.540 -27.595 1.00 92.19 405 LYS A CA 1
ATOM 3123 C C . LYS A 1 405 ? -2.371 13.210 -26.856 1.00 92.19 405 LYS A C 1
ATOM 3125 O O . LYS A 1 405 ? -1.960 12.217 -27.448 1.00 92.19 405 LYS A O 1
ATOM 3130 N N . LEU A 1 406 ? -2.691 13.198 -25.562 1.00 91.31 406 LEU A N 1
ATOM 3131 C CA . LEU A 1 406 ? -2.469 12.046 -24.688 1.00 91.31 406 LEU A CA 1
ATOM 3132 C C . LEU A 1 406 ? -3.368 10.851 -25.038 1.00 91.31 406 LEU A C 1
ATOM 3134 O O . LEU A 1 406 ? -2.929 9.717 -24.912 1.00 91.31 406 LEU A O 1
ATOM 3138 N N . GLU A 1 407 ? -4.556 11.081 -25.605 1.00 90.62 407 GLU A N 1
ATOM 3139 C CA . GLU A 1 407 ? -5.438 10.005 -26.096 1.00 90.62 407 GLU A CA 1
ATOM 3140 C C . GLU A 1 407 ? -4.767 9.099 -27.138 1.00 90.62 407 GLU A C 1
ATOM 3142 O O . GLU A 1 407 ? -5.020 7.897 -27.173 1.00 90.62 407 GLU A O 1
ATOM 3147 N N . ASN A 1 408 ? -3.867 9.662 -27.947 1.00 93.00 408 ASN A N 1
ATOM 3148 C CA . ASN A 1 408 ? -3.131 8.947 -28.989 1.00 93.00 408 ASN A CA 1
ATOM 3149 C C . ASN A 1 408 ? -1.737 8.491 -28.527 1.00 93.00 408 ASN A C 1
ATOM 3151 O O . ASN A 1 408 ? -0.930 8.036 -29.344 1.00 93.00 408 ASN A O 1
ATOM 3155 N N . ALA A 1 409 ? -1.411 8.659 -27.244 1.00 95.19 409 ALA A N 1
ATOM 3156 C CA . ALA A 1 409 ? -0.090 8.356 -26.726 1.00 95.19 409 ALA A CA 1
ATOM 3157 C C . ALA A 1 409 ? 0.170 6.847 -26.648 1.00 95.19 409 ALA A C 1
ATOM 3159 O O . ALA A 1 409 ? -0.719 6.028 -26.412 1.00 95.19 409 ALA A O 1
ATOM 3160 N N . THR A 1 410 ? 1.435 6.472 -26.806 1.00 97.75 410 THR A N 1
ATOM 3161 C CA . THR A 1 410 ? 1.918 5.124 -26.495 1.00 97.75 410 THR A CA 1
ATOM 3162 C C . THR A 1 410 ? 2.864 5.206 -25.310 1.00 97.75 410 THR A C 1
ATOM 3164 O O . THR A 1 410 ? 3.864 5.913 -25.376 1.00 97.75 410 THR A O 1
ATOM 3167 N N . HIS A 1 411 ? 2.580 4.467 -24.245 1.00 97.94 411 HIS A N 1
ATOM 3168 C CA . HIS A 1 411 ? 3.382 4.404 -23.028 1.00 97.94 411 HIS A CA 1
ATOM 3169 C C . HIS A 1 411 ? 4.127 3.074 -22.971 1.00 97.94 411 HIS A C 1
ATOM 3171 O O . HIS A 1 411 ? 3.519 2.022 -23.125 1.00 97.94 411 HIS A O 1
ATOM 3177 N N . ILE A 1 412 ? 5.440 3.099 -22.744 1.00 98.69 412 ILE A N 1
ATOM 3178 C CA . ILE A 1 412 ? 6.268 1.895 -22.630 1.00 98.69 412 ILE A CA 1
ATOM 3179 C C . ILE A 1 412 ? 6.977 1.882 -21.280 1.00 98.69 412 ILE A C 1
ATOM 3181 O O . ILE A 1 412 ? 7.915 2.650 -21.055 1.00 98.69 412 ILE A O 1
ATOM 3185 N N . LEU A 1 413 ? 6.572 0.959 -20.411 1.00 98.62 413 LEU A N 1
ATOM 3186 C CA . LEU A 1 413 ? 7.326 0.557 -19.227 1.00 98.62 413 LEU A CA 1
ATOM 3187 C C . LEU A 1 413 ? 8.449 -0.395 -19.654 1.00 98.62 413 LEU A C 1
ATOM 3189 O O . LEU A 1 413 ? 8.211 -1.372 -20.368 1.00 98.62 413 LEU A O 1
ATOM 3193 N N . TRP A 1 414 ? 9.688 -0.133 -19.241 1.00 98.69 414 TRP A N 1
ATOM 3194 C CA . TRP A 1 414 ? 10.827 -0.975 -19.613 1.00 98.69 414 TRP A CA 1
ATOM 3195 C C . TRP A 1 414 ? 11.188 -1.953 -18.491 1.00 98.69 414 TRP A C 1
ATOM 3197 O O . TRP A 1 414 ? 11.941 -1.618 -17.577 1.00 98.69 414 TRP A O 1
ATOM 3207 N N . ALA A 1 415 ? 10.713 -3.197 -18.577 1.00 98.12 415 ALA A N 1
ATOM 3208 C CA . ALA A 1 415 ? 11.066 -4.234 -17.611 1.00 98.12 415 ALA A CA 1
ATOM 3209 C C . ALA A 1 415 ? 12.513 -4.696 -17.834 1.00 98.12 415 ALA A C 1
ATOM 3211 O O . ALA A 1 415 ? 12.835 -5.269 -18.871 1.00 98.12 415 ALA A O 1
ATOM 3212 N N . THR A 1 416 ? 13.410 -4.445 -16.878 1.00 97.38 416 THR A N 1
ATOM 3213 C CA . THR A 1 416 ? 14.865 -4.576 -17.097 1.00 97.38 416 THR A CA 1
ATOM 3214 C C . THR A 1 416 ? 15.492 -5.896 -16.643 1.00 97.38 416 THR A C 1
ATOM 3216 O O . THR A 1 416 ? 16.642 -6.150 -17.013 1.00 97.38 416 THR A O 1
ATOM 3219 N N . GLY A 1 417 ? 14.783 -6.745 -15.895 1.00 96.19 417 GLY A N 1
ATOM 3220 C CA . GLY A 1 417 ? 15.291 -8.021 -15.372 1.00 96.19 417 GLY A CA 1
ATOM 3221 C C . GLY A 1 417 ? 14.177 -8.900 -14.800 1.00 96.19 417 GLY A C 1
ATOM 3222 O O . GLY A 1 417 ? 13.153 -8.377 -14.363 1.00 96.19 417 GLY A O 1
ATOM 3223 N N . GLY A 1 418 ? 14.334 -10.227 -14.842 1.00 93.69 418 GLY A N 1
ATOM 3224 C CA . GLY A 1 418 ? 13.351 -11.126 -14.221 1.00 93.69 418 GLY A CA 1
ATOM 3225 C C . GLY A 1 418 ? 13.572 -12.618 -14.443 1.00 93.69 418 GLY A C 1
ATOM 3226 O O . GLY A 1 418 ? 13.677 -13.364 -13.476 1.00 93.69 418 GLY A O 1
ATOM 3227 N N . SER A 1 419 ? 13.698 -13.074 -15.691 1.00 93.12 419 SER A N 1
ATOM 3228 C CA . SER A 1 419 ? 13.530 -14.498 -16.042 1.00 93.12 419 SER A CA 1
ATOM 3229 C C . SER A 1 419 ? 14.591 -15.459 -15.481 1.00 93.12 419 SER A C 1
ATOM 3231 O O . SER A 1 419 ? 14.462 -16.672 -15.620 1.00 93.12 419 SER A O 1
ATOM 3233 N N . MET A 1 420 ? 15.658 -14.932 -14.875 1.00 92.69 420 MET A N 1
ATOM 3234 C CA . MET A 1 420 ? 16.737 -15.706 -14.251 1.00 92.69 420 MET A CA 1
ATOM 3235 C C . MET A 1 420 ? 16.607 -15.817 -12.725 1.00 92.69 420 MET A C 1
ATOM 3237 O O . MET A 1 420 ? 17.421 -16.506 -12.108 1.00 92.69 420 MET A O 1
ATOM 3241 N N . VAL A 1 421 ? 15.641 -15.127 -12.110 1.00 93.31 421 VAL A N 1
ATOM 3242 C CA . VAL A 1 421 ? 15.410 -15.191 -10.662 1.00 93.31 421 VAL A CA 1
ATOM 3243 C C . VAL A 1 421 ? 14.902 -16.597 -10.297 1.00 93.31 421 VAL A C 1
ATOM 3245 O O . VAL A 1 421 ? 13.957 -17.077 -10.919 1.00 93.31 421 VAL A O 1
ATOM 3248 N N . PRO A 1 422 ? 15.511 -17.288 -9.315 1.00 93.44 422 PRO A N 1
ATOM 3249 C CA . PRO A 1 422 ? 15.030 -18.592 -8.859 1.00 93.44 422 PRO A CA 1
ATOM 3250 C C . PRO A 1 422 ? 13.660 -18.512 -8.178 1.00 93.44 422 PRO A C 1
ATOM 3252 O O . PRO A 1 422 ? 13.409 -17.565 -7.441 1.00 93.44 422 PRO A O 1
ATOM 3255 N N . GLU A 1 423 ? 12.835 -19.551 -8.321 1.00 91.12 423 GLU A N 1
ATOM 3256 C CA . GLU A 1 423 ? 11.470 -19.631 -7.767 1.00 91.12 423 GLU A CA 1
ATOM 3257 C C . GLU A 1 423 ? 11.382 -19.269 -6.271 1.00 91.12 423 GLU A C 1
ATOM 3259 O O . GLU A 1 423 ? 10.538 -18.465 -5.889 1.00 91.12 423 GLU A O 1
ATOM 3264 N N . ASP A 1 424 ? 12.299 -19.760 -5.431 1.00 90.44 424 ASP A N 1
ATOM 3265 C CA . ASP A 1 424 ? 12.319 -19.427 -3.995 1.00 90.44 424 ASP A CA 1
ATOM 3266 C C . ASP A 1 424 ? 12.526 -17.920 -3.735 1.00 90.44 424 ASP A C 1
ATOM 3268 O O . ASP A 1 424 ? 11.923 -17.345 -2.827 1.00 90.44 424 ASP A O 1
ATOM 3272 N N . GLU A 1 425 ? 13.358 -17.254 -4.545 1.00 90.50 425 GLU A N 1
ATOM 3273 C CA . GLU A 1 425 ? 13.539 -15.798 -4.468 1.00 90.50 425 GLU A CA 1
ATOM 3274 C C . GLU A 1 425 ? 12.296 -15.073 -4.987 1.00 90.50 425 GLU A C 1
ATOM 3276 O O . GLU A 1 425 ? 11.879 -14.093 -4.373 1.00 90.50 425 GLU A O 1
ATOM 3281 N N . MET A 1 426 ? 11.663 -15.577 -6.054 1.00 89.19 426 MET A N 1
ATOM 3282 C CA . MET A 1 426 ? 10.402 -15.031 -6.569 1.00 89.19 426 MET A CA 1
ATOM 3283 C C . MET A 1 426 ? 9.316 -15.048 -5.488 1.00 89.19 426 MET A C 1
ATOM 3285 O O . MET A 1 426 ? 8.704 -14.019 -5.214 1.00 89.19 426 MET A O 1
ATOM 3289 N N . LEU A 1 427 ? 9.130 -16.189 -4.815 1.00 87.25 427 LEU A N 1
ATOM 3290 C CA . LEU A 1 427 ? 8.156 -16.349 -3.731 1.00 87.25 427 LEU A CA 1
ATOM 3291 C C . LEU A 1 427 ? 8.427 -15.394 -2.564 1.00 87.25 427 LEU A C 1
ATOM 3293 O O . LEU A 1 427 ? 7.485 -14.889 -1.954 1.00 87.25 427 LEU A O 1
ATOM 3297 N N . SER A 1 428 ? 9.699 -15.103 -2.275 1.00 87.31 428 SER A N 1
ATOM 3298 C CA . SER A 1 428 ? 10.063 -14.137 -1.234 1.00 87.31 428 SER A CA 1
ATOM 3299 C C . SER A 1 428 ? 9.638 -12.701 -1.564 1.00 87.31 428 SER A C 1
ATOM 3301 O O . SER A 1 428 ? 9.340 -11.932 -0.652 1.00 87.31 428 SER A O 1
ATOM 3303 N N . TYR A 1 429 ? 9.562 -12.339 -2.851 1.00 88.25 429 TYR A N 1
ATOM 3304 C CA . TYR A 1 429 ? 9.111 -11.012 -3.291 1.00 88.25 429 TYR A CA 1
ATOM 3305 C C . TYR A 1 429 ? 7.589 -10.858 -3.200 1.00 88.25 429 TYR A C 1
ATOM 3307 O O . TYR A 1 429 ? 7.091 -9.741 -3.107 1.00 88.25 429 TYR A O 1
ATOM 3315 N N . LEU A 1 430 ? 6.848 -11.968 -3.178 1.00 83.88 430 LEU A N 1
ATOM 3316 C CA . LEU A 1 430 ? 5.390 -11.960 -3.041 1.00 83.88 430 LEU A CA 1
ATOM 3317 C C . LEU A 1 430 ? 4.924 -11.863 -1.581 1.00 83.88 430 LEU A C 1
ATOM 3319 O O . LEU A 1 430 ? 3.758 -11.568 -1.331 1.00 83.88 430 LEU A O 1
ATOM 3323 N N . GLN A 1 431 ? 5.814 -12.067 -0.607 1.00 83.31 431 GLN A N 1
ATOM 3324 C CA . GLN A 1 431 ? 5.482 -11.853 0.802 1.00 83.31 431 GLN A CA 1
ATOM 3325 C C . GLN A 1 431 ? 5.325 -10.351 1.108 1.00 83.31 431 GLN A C 1
ATOM 3327 O O . GLN A 1 431 ? 6.011 -9.532 0.481 1.00 83.31 431 GLN A O 1
ATOM 3332 N N . PRO A 1 432 ? 4.454 -9.962 2.059 1.00 80.06 432 PRO A N 1
ATOM 3333 C CA . PRO A 1 432 ? 4.399 -8.593 2.563 1.00 80.06 432 PRO A CA 1
ATOM 3334 C C . PRO A 1 432 ? 5.775 -8.148 3.042 1.00 80.06 432 PRO A C 1
ATOM 3336 O O . PRO A 1 432 ? 6.486 -8.879 3.736 1.00 80.06 432 PRO A O 1
ATOM 3339 N N . GLN A 1 433 ? 6.174 -6.953 2.631 1.00 82.75 433 GLN A N 1
ATOM 3340 C CA . GLN A 1 433 ? 7.481 -6.420 2.971 1.00 82.75 433 GLN A CA 1
ATOM 3341 C C . GLN A 1 433 ? 7.349 -5.564 4.229 1.00 82.75 433 GLN A C 1
ATOM 3343 O O . GLN A 1 433 ? 6.671 -4.542 4.221 1.00 82.75 433 GLN A O 1
ATOM 3348 N N . VAL A 1 434 ? 8.015 -5.988 5.301 1.00 85.75 434 VAL A N 1
ATOM 3349 C CA . VAL A 1 434 ? 8.130 -5.217 6.544 1.00 85.75 434 VAL A CA 1
ATOM 3350 C C . VAL A 1 434 ? 9.405 -4.379 6.543 1.00 85.75 434 VAL A C 1
ATOM 3352 O O . VAL A 1 434 ? 10.395 -4.716 5.875 1.00 85.75 434 VAL A O 1
ATOM 3355 N N . ASN A 1 435 ? 9.398 -3.304 7.323 1.00 83.00 435 ASN A N 1
ATOM 3356 C CA . ASN A 1 435 ? 10.592 -2.537 7.610 1.00 83.00 435 ASN A CA 1
ATOM 3357 C C . ASN A 1 435 ? 11.575 -3.416 8.414 1.00 83.00 435 ASN A C 1
ATOM 3359 O O . ASN A 1 435 ? 11.190 -4.016 9.418 1.00 83.00 435 ASN A O 1
ATOM 3363 N N . PRO A 1 436 ? 12.840 -3.556 7.974 1.00 75.19 436 PRO A N 1
ATOM 3364 C CA . PRO A 1 436 ? 13.788 -4.475 8.600 1.00 75.19 436 PRO A CA 1
ATOM 3365 C C . PRO A 1 436 ? 14.243 -4.031 9.995 1.00 75.19 436 PRO A C 1
ATOM 3367 O O . PRO A 1 436 ? 14.667 -4.883 10.774 1.00 75.19 436 PRO A O 1
ATOM 3370 N N . ASP A 1 437 ? 14.176 -2.733 10.297 1.00 79.31 437 ASP A N 1
ATOM 3371 C CA . ASP A 1 437 ? 14.636 -2.178 11.570 1.00 79.31 437 ASP A CA 1
ATOM 3372 C C . ASP A 1 437 ? 13.575 -2.348 12.664 1.00 79.31 437 ASP A C 1
ATOM 3374 O O . ASP A 1 437 ? 13.914 -2.650 13.808 1.00 79.31 437 ASP A O 1
ATOM 3378 N N . THR A 1 438 ? 12.294 -2.226 12.307 1.00 87.50 438 THR A N 1
ATOM 3379 C CA . THR A 1 438 ? 11.164 -2.382 13.242 1.00 87.50 438 THR A CA 1
ATOM 3380 C C . THR A 1 438 ? 10.558 -3.787 13.221 1.00 87.50 438 THR A C 1
ATOM 3382 O O . THR A 1 438 ? 9.885 -4.188 14.170 1.00 87.50 438 THR A O 1
ATOM 3385 N N . GLY A 1 439 ? 10.774 -4.549 12.143 1.00 89.25 439 GLY A N 1
ATOM 3386 C CA . GLY A 1 439 ? 10.110 -5.830 11.900 1.00 89.25 439 GLY A CA 1
ATOM 3387 C C . GLY A 1 439 ? 8.602 -5.707 11.655 1.00 89.25 439 GLY A C 1
ATOM 3388 O O . GLY A 1 439 ? 7.897 -6.705 11.785 1.00 89.25 439 GLY A O 1
ATOM 3389 N N . SER A 1 440 ? 8.117 -4.505 11.331 1.00 93.19 440 SER A N 1
ATOM 3390 C CA . SER A 1 440 ? 6.700 -4.161 11.181 1.00 93.19 440 SER A CA 1
ATOM 3391 C C . SER A 1 440 ? 6.436 -3.432 9.865 1.00 93.19 440 SER A C 1
ATOM 3393 O O . SER A 1 440 ? 7.359 -2.939 9.214 1.00 93.19 440 SER A O 1
ATOM 3395 N N . PHE A 1 441 ? 5.171 -3.335 9.465 1.00 91.81 441 PHE A N 1
ATOM 3396 C CA . PHE A 1 441 ? 4.753 -2.378 8.440 1.00 91.81 441 PHE A CA 1
ATOM 3397 C C . PHE A 1 441 ? 5.004 -0.918 8.837 1.00 91.81 441 PHE A C 1
ATOM 3399 O O . PHE A 1 441 ? 5.226 -0.094 7.948 1.00 91.81 441 PHE A O 1
ATOM 3406 N N . LEU A 1 442 ? 5.015 -0.616 10.140 1.00 91.31 442 LEU A N 1
ATOM 3407 C CA . LEU A 1 442 ? 5.379 0.693 10.676 1.00 91.31 442 LEU A CA 1
ATOM 3408 C C . LEU A 1 442 ? 6.888 0.913 10.534 1.00 91.31 442 LEU A C 1
ATOM 3410 O O . LEU A 1 442 ? 7.701 0.111 11.002 1.00 91.31 442 LEU A O 1
ATOM 3414 N N . SER A 1 443 ? 7.273 2.014 9.899 1.00 87.00 443 SER A N 1
ATOM 3415 C CA . SER A 1 443 ? 8.651 2.495 9.890 1.00 87.00 443 SER A CA 1
ATOM 3416 C C . SER A 1 443 ? 9.045 3.103 11.240 1.00 87.00 443 SER A C 1
ATOM 3418 O O . SER A 1 443 ? 8.213 3.321 12.118 1.00 87.00 443 SER A O 1
ATOM 3420 N N . GLN A 1 444 ? 10.330 3.419 11.411 1.00 86.38 444 GLN A N 1
ATOM 3421 C CA . GLN A 1 444 ? 10.780 4.133 12.607 1.00 86.38 444 GLN A CA 1
ATOM 3422 C C . GLN A 1 444 ? 10.129 5.523 12.725 1.00 86.38 444 GLN A C 1
ATOM 3424 O O . GLN A 1 444 ? 9.787 5.931 13.828 1.00 86.38 444 GLN A O 1
ATOM 3429 N N . ALA A 1 445 ? 9.914 6.218 11.603 1.00 82.94 445 ALA A N 1
ATOM 3430 C CA . ALA A 1 445 ? 9.251 7.522 11.589 1.00 82.94 445 ALA A CA 1
ATOM 3431 C C . ALA A 1 445 ? 7.766 7.414 11.975 1.00 82.94 445 ALA A C 1
ATOM 3433 O O . ALA A 1 445 ? 7.261 8.254 12.708 1.00 82.94 445 ALA A O 1
ATOM 3434 N N . ASP A 1 446 ? 7.091 6.346 11.540 1.00 90.00 446 ASP A N 1
ATOM 3435 C CA . ASP A 1 446 ? 5.707 6.059 11.937 1.00 90.00 446 ASP A CA 1
ATOM 3436 C C . ASP A 1 446 ? 5.596 5.829 13.452 1.00 90.00 446 ASP A C 1
ATOM 3438 O O . ASP A 1 446 ? 4.676 6.317 14.102 1.00 90.00 446 ASP A O 1
ATOM 3442 N N . ILE A 1 447 ? 6.561 5.107 14.034 1.00 93.19 447 ILE A N 1
ATOM 3443 C CA . ILE A 1 447 ? 6.630 4.889 15.484 1.00 93.19 447 ILE A CA 1
ATOM 3444 C C . ILE A 1 447 ? 6.905 6.204 16.225 1.00 93.19 447 ILE A C 1
ATOM 3446 O O . ILE A 1 447 ? 6.266 6.458 17.240 1.00 93.19 447 ILE A O 1
ATOM 3450 N N . GLU A 1 448 ? 7.804 7.052 15.722 1.00 89.69 448 GLU A N 1
ATOM 3451 C CA . GLU A 1 448 ? 8.077 8.376 16.303 1.00 89.69 448 GLU A CA 1
ATOM 3452 C C . GLU A 1 448 ? 6.837 9.291 16.266 1.00 89.69 448 GLU A C 1
ATOM 3454 O O . GLU A 1 448 ? 6.579 10.014 17.229 1.00 89.69 448 GLU A O 1
ATOM 3459 N N . GLU A 1 449 ? 6.035 9.230 15.199 1.00 86.25 449 GLU A N 1
ATOM 3460 C CA . GLU A 1 449 ? 4.760 9.954 15.102 1.00 86.25 449 GLU A CA 1
ATOM 3461 C C . GLU A 1 449 ? 3.739 9.422 16.118 1.00 86.25 449 GLU A C 1
ATOM 3463 O O . GLU A 1 449 ? 3.084 10.195 16.816 1.00 86.25 449 GLU A O 1
ATOM 3468 N N . LEU A 1 450 ? 3.646 8.097 16.277 1.00 88.19 450 LEU A N 1
ATOM 3469 C CA . LEU A 1 450 ? 2.807 7.481 17.308 1.00 88.19 450 LEU A CA 1
ATOM 3470 C C . LEU A 1 450 ? 3.243 7.896 18.719 1.00 88.19 450 LEU A C 1
ATOM 3472 O O . LEU A 1 450 ? 2.391 8.202 19.554 1.00 88.19 450 LEU A O 1
ATOM 3476 N N . GLU A 1 451 ? 4.547 7.936 18.987 1.00 89.00 451 GLU A N 1
ATOM 3477 C CA . GLU A 1 451 ? 5.118 8.405 20.253 1.00 89.00 451 GLU A CA 1
ATOM 3478 C C . GLU A 1 451 ? 4.814 9.888 20.514 1.00 89.00 451 GLU A C 1
ATOM 3480 O O . GLU A 1 451 ? 4.608 10.267 21.666 1.00 89.00 451 GLU A O 1
ATOM 3485 N N . ALA A 1 452 ? 4.713 10.718 19.471 1.00 83.19 452 ALA A N 1
ATOM 3486 C CA . ALA A 1 452 ? 4.428 12.147 19.600 1.00 83.19 452 ALA A CA 1
ATOM 3487 C C . ALA A 1 452 ? 3.022 12.456 20.151 1.00 83.19 452 ALA A C 1
ATOM 3489 O O . ALA A 1 452 ? 2.809 13.544 20.687 1.00 83.19 452 ALA A O 1
ATOM 3490 N N . PHE A 1 453 ? 2.075 11.512 20.082 1.00 73.75 453 PHE A N 1
ATOM 3491 C CA . PHE A 1 453 ? 0.760 11.653 20.725 1.00 73.75 453 PHE A CA 1
ATOM 3492 C C . PHE A 1 453 ? 0.799 11.471 22.253 1.00 73.75 453 PHE A C 1
ATOM 3494 O O . PHE A 1 453 ? -0.218 11.704 22.913 1.00 73.75 453 PHE A O 1
ATOM 3501 N N . VAL A 1 454 ? 1.931 11.042 22.819 1.00 77.38 454 VAL A N 1
ATOM 3502 C CA . VAL A 1 454 ? 2.105 10.776 24.253 1.00 77.38 454 VAL A CA 1
ATOM 3503 C C . VAL A 1 454 ? 2.819 11.954 24.921 1.00 77.38 454 VAL A C 1
ATOM 3505 O O . VAL A 1 454 ? 3.942 12.306 24.562 1.00 77.38 454 VAL A O 1
ATOM 3508 N N . GLU A 1 455 ? 2.195 12.550 25.937 1.00 70.50 455 GLU A N 1
ATOM 3509 C CA . GLU A 1 455 ? 2.725 13.697 26.680 1.00 70.50 455 GLU A CA 1
ATOM 3510 C C . GLU A 1 455 ? 2.826 13.374 28.179 1.00 70.50 455 GLU A C 1
ATOM 3512 O O . GLU A 1 455 ? 1.867 13.519 28.934 1.00 70.50 455 GLU A O 1
ATOM 3517 N N . GLY A 1 456 ? 4.015 12.969 28.636 1.00 68.44 456 GLY A N 1
ATOM 3518 C CA . GLY A 1 456 ? 4.251 12.677 30.054 1.00 68.44 456 GLY A CA 1
ATOM 3519 C C . GLY A 1 456 ? 3.439 11.475 30.545 1.00 68.44 456 GLY A C 1
ATOM 3520 O O . GLY A 1 456 ? 3.685 10.353 30.110 1.00 68.44 456 GLY A O 1
ATOM 3521 N N . ASP A 1 457 ? 2.519 11.717 31.478 1.00 59.25 457 ASP A N 1
ATOM 3522 C CA . ASP A 1 457 ? 1.570 10.760 32.059 1.00 59.25 457 ASP A CA 1
ATOM 3523 C C . ASP A 1 457 ? 0.193 10.738 31.355 1.00 59.25 457 ASP A C 1
ATOM 3525 O O . ASP A 1 457 ? -0.658 9.928 31.721 1.00 59.25 457 ASP A O 1
ATOM 3529 N N . GLY A 1 458 ? -0.010 11.561 30.315 1.00 61.84 458 GLY A N 1
ATOM 3530 C CA . GLY A 1 458 ? -1.221 11.608 29.485 1.00 61.84 458 GLY A CA 1
ATOM 3531 C C . GLY A 1 458 ? -0.939 11.547 27.976 1.00 61.84 458 GLY A C 1
ATOM 3532 O O . GLY A 1 458 ? 0.184 11.294 27.537 1.00 61.84 458 GLY A O 1
ATOM 3533 N N . GLY A 1 459 ? -1.967 11.758 27.148 1.00 70.31 459 GLY A N 1
ATOM 3534 C CA . GLY A 1 459 ? -1.808 11.768 25.691 1.00 70.31 459 GLY A CA 1
ATOM 3535 C C . GLY A 1 459 ? -3.112 11.875 24.900 1.00 70.31 459 GLY A C 1
ATOM 3536 O O . GLY A 1 459 ? -4.214 11.737 25.431 1.00 70.31 459 GLY A O 1
ATOM 3537 N N . TYR A 1 460 ? -2.982 12.085 23.592 1.00 70.94 460 TYR A N 1
ATOM 3538 C CA . TYR A 1 460 ? -4.097 12.149 22.643 1.00 70.94 460 TYR A CA 1
ATOM 3539 C C . TYR A 1 460 ? -4.414 10.761 22.076 1.00 70.94 460 TYR A C 1
ATOM 3541 O O . TYR A 1 460 ? -4.386 10.536 20.867 1.00 70.94 460 TYR A O 1
ATOM 3549 N N . PHE A 1 461 ? -4.726 9.807 22.953 1.00 78.38 461 PHE A N 1
ATOM 3550 C CA . PHE A 1 461 ? -4.874 8.395 22.583 1.00 78.38 461 PHE A CA 1
ATOM 3551 C C . PHE A 1 461 ? -6.001 8.127 21.571 1.00 78.38 461 PHE A C 1
ATOM 3553 O O . PHE A 1 461 ? -5.898 7.214 20.756 1.00 78.38 461 PHE A O 1
ATOM 3560 N N . GLY A 1 462 ? -7.054 8.953 21.567 1.00 65.88 462 GLY A N 1
ATOM 3561 C CA . GLY A 1 462 ? -8.086 8.908 20.527 1.00 65.88 462 GLY A CA 1
ATOM 3562 C C . GLY A 1 462 ? -7.505 9.199 19.141 1.00 65.88 462 GLY A C 1
ATOM 3563 O O . GLY A 1 462 ? -7.660 8.388 18.236 1.00 65.88 462 GLY A O 1
ATOM 3564 N N . MET A 1 463 ? -6.752 10.296 19.008 1.00 65.50 463 MET A N 1
ATOM 3565 C CA . MET A 1 463 ? -6.084 10.685 17.758 1.00 65.50 463 MET A CA 1
ATOM 3566 C C . MET A 1 463 ? -5.013 9.677 17.336 1.00 65.50 463 MET A C 1
ATOM 3568 O O . MET A 1 463 ? -4.890 9.377 16.155 1.00 65.50 463 MET A O 1
ATOM 3572 N N . GLN A 1 464 ? -4.276 9.113 18.298 1.00 79.00 464 GLN A N 1
ATOM 3573 C CA . GLN A 1 464 ? -3.288 8.065 18.039 1.00 79.00 464 GLN A CA 1
ATOM 3574 C C . GLN A 1 464 ? -3.932 6.825 17.398 1.00 79.00 464 GLN A C 1
ATOM 3576 O O . GLN A 1 464 ? -3.361 6.223 16.490 1.00 79.00 464 GLN A O 1
ATOM 3581 N N . ARG A 1 465 ? -5.134 6.440 17.851 1.00 83.12 465 ARG A N 1
ATOM 3582 C CA . ARG A 1 465 ? -5.879 5.325 17.258 1.00 83.12 465 ARG A CA 1
ATOM 3583 C C . ARG A 1 465 ? -6.417 5.665 15.867 1.00 83.12 465 ARG A C 1
ATOM 3585 O O . ARG A 1 465 ? -6.307 4.819 14.988 1.00 83.12 465 ARG A O 1
ATOM 3592 N N . GLU A 1 466 ? -6.960 6.865 15.664 1.00 72.69 466 GLU A N 1
ATOM 3593 C CA . GLU A 1 466 ? -7.411 7.304 14.332 1.00 72.69 466 GLU A CA 1
ATOM 3594 C C . GLU A 1 466 ? -6.251 7.320 13.329 1.00 72.69 466 GLU A C 1
ATOM 3596 O O . GLU A 1 466 ? -6.372 6.784 12.234 1.00 72.69 466 GLU A O 1
ATOM 3601 N N . TRP A 1 467 ? -5.074 7.793 13.742 1.00 87.06 467 TRP A N 1
ATOM 3602 C CA . TRP A 1 467 ? -3.877 7.755 12.903 1.00 87.06 467 TRP A CA 1
ATOM 3603 C C . TRP A 1 467 ? -3.500 6.326 12.472 1.00 87.06 467 TRP A C 1
ATOM 3605 O O . TRP A 1 467 ? -3.107 6.109 11.326 1.00 87.06 467 TRP A O 1
ATOM 3615 N N . LEU A 1 468 ? -3.627 5.336 13.370 1.00 82.19 468 LEU A N 1
ATOM 3616 C CA . LEU A 1 468 ? -3.386 3.927 13.031 1.00 82.19 468 LEU A CA 1
ATOM 3617 C C . LEU A 1 468 ? -4.399 3.406 12.011 1.00 82.19 468 LEU A C 1
ATOM 3619 O O . LEU A 1 468 ? -4.002 2.649 11.128 1.00 82.19 468 LEU A O 1
ATOM 3623 N N . TYR A 1 469 ? -5.674 3.791 12.120 1.00 78.06 469 TYR A N 1
ATOM 3624 C CA . TYR A 1 469 ? -6.682 3.440 11.118 1.00 78.06 469 TYR A CA 1
ATOM 3625 C C . TYR A 1 469 ? -6.321 4.028 9.755 1.00 78.06 469 TYR A C 1
ATOM 3627 O O . TYR A 1 469 ? -6.179 3.269 8.801 1.00 78.06 469 TYR A O 1
ATOM 3635 N N . ASP A 1 470 ? -6.007 5.323 9.695 1.00 73.31 470 ASP A N 1
ATOM 3636 C CA . ASP A 1 470 ? -5.581 5.986 8.457 1.00 73.31 470 ASP A CA 1
ATOM 3637 C C . ASP A 1 470 ? -4.327 5.336 7.849 1.00 73.31 470 ASP A C 1
ATOM 3639 O O . ASP A 1 470 ? -4.191 5.217 6.630 1.00 73.31 470 ASP A O 1
ATOM 3643 N N . PHE A 1 471 ? -3.366 4.927 8.685 1.00 85.44 471 PHE A N 1
ATOM 3644 C CA . PHE A 1 471 ? -2.171 4.218 8.231 1.00 85.44 471 PHE A CA 1
ATOM 3645 C C . PHE A 1 471 ? -2.519 2.868 7.592 1.00 85.44 471 PHE A C 1
ATOM 3647 O O . PHE A 1 471 ? -1.968 2.526 6.543 1.00 85.44 471 PHE A O 1
ATOM 3654 N N . ILE A 1 472 ? -3.409 2.101 8.227 1.00 80.00 472 ILE A N 1
ATOM 3655 C CA . ILE A 1 472 ? -3.839 0.789 7.740 1.00 80.00 472 ILE A CA 1
ATOM 3656 C C . ILE A 1 472 ? -4.613 0.944 6.432 1.00 80.00 472 ILE A C 1
ATOM 3658 O O . ILE A 1 472 ? -4.280 0.258 5.469 1.00 80.00 472 ILE A O 1
ATOM 3662 N N . ASP A 1 473 ? -5.568 1.871 6.380 1.00 73.69 473 ASP A N 1
ATOM 3663 C CA . ASP A 1 473 ? -6.411 2.112 5.210 1.00 73.69 473 ASP A CA 1
ATOM 3664 C C . ASP A 1 473 ? -5.560 2.514 4.002 1.00 73.69 473 ASP A C 1
ATOM 3666 O O . ASP A 1 473 ? -5.612 1.852 2.964 1.00 73.69 473 ASP A O 1
ATOM 3670 N N . ARG A 1 474 ? -4.647 3.484 4.167 1.00 74.62 474 ARG A N 1
ATOM 3671 C CA . ARG A 1 474 ? -3.686 3.845 3.109 1.00 74.62 474 ARG A CA 1
ATOM 3672 C C . ARG A 1 474 ? -2.823 2.660 2.678 1.00 74.62 474 ARG A C 1
ATOM 3674 O O . ARG A 1 474 ? -2.556 2.484 1.495 1.00 74.62 474 ARG A O 1
ATOM 3681 N N . GLY A 1 475 ? -2.356 1.842 3.621 1.00 73.19 475 GLY A N 1
ATOM 3682 C CA . GLY A 1 475 ? -1.531 0.675 3.308 1.00 73.19 475 GLY A CA 1
ATOM 3683 C C . GLY A 1 475 ? -2.270 -0.405 2.512 1.00 73.19 475 GLY A C 1
ATOM 3684 O O . GLY A 1 475 ? -1.656 -1.051 1.657 1.00 73.19 475 GLY A O 1
ATOM 3685 N N . ILE A 1 476 ? -3.572 -0.571 2.763 1.00 72.44 476 ILE A N 1
ATOM 3686 C CA . ILE A 1 476 ? -4.461 -1.458 2.005 1.00 72.44 476 ILE A CA 1
ATOM 3687 C C . ILE A 1 476 ? -4.711 -0.888 0.606 1.00 72.44 476 ILE A C 1
ATOM 3689 O O . ILE A 1 476 ? -4.535 -1.614 -0.372 1.00 72.44 476 ILE A O 1
ATOM 3693 N N . GLU A 1 477 ? -5.036 0.404 0.496 1.00 63.78 477 GLU A N 1
ATOM 3694 C CA . GLU A 1 477 ? -5.233 1.098 -0.787 1.00 63.78 477 GLU A CA 1
ATOM 3695 C C . GLU A 1 477 ? -3.984 1.015 -1.681 1.00 63.78 477 GLU A C 1
ATOM 3697 O O . GLU A 1 477 ? -4.069 0.747 -2.879 1.00 63.78 477 GLU A O 1
ATOM 3702 N N . GLU A 1 478 ? -2.798 1.164 -1.086 1.00 65.62 478 GLU A N 1
ATOM 3703 C CA . GLU A 1 478 ? -1.508 1.034 -1.770 1.00 65.62 478 GLU A CA 1
ATOM 3704 C C . GLU A 1 478 ? -1.085 -0.430 -2.025 1.00 65.62 478 GLU A C 1
ATOM 3706 O O . GLU A 1 478 ? 0.012 -0.672 -2.546 1.00 65.62 478 GLU A O 1
ATOM 3711 N N . ALA A 1 479 ? -1.911 -1.406 -1.629 1.00 68.88 479 ALA A N 1
ATOM 3712 C CA . ALA A 1 479 ? -1.654 -2.847 -1.677 1.00 68.88 479 ALA A CA 1
ATOM 3713 C C . ALA A 1 479 ? -0.302 -3.265 -1.059 1.00 68.88 479 ALA A C 1
ATOM 3715 O O . ALA A 1 479 ? 0.353 -4.220 -1.499 1.00 68.88 479 ALA A O 1
ATOM 3716 N N . ARG A 1 480 ? 0.130 -2.556 -0.007 1.00 75.25 480 ARG A N 1
ATOM 3717 C CA . ARG A 1 480 ? 1.339 -2.883 0.768 1.00 75.25 480 ARG A CA 1
ATOM 3718 C C . ARG A 1 480 ? 1.124 -4.120 1.638 1.00 75.25 480 ARG A C 1
ATOM 3720 O O . ARG A 1 480 ? 2.046 -4.925 1.799 1.00 75.25 480 ARG A O 1
ATOM 3727 N N . PHE A 1 481 ? -0.083 -4.261 2.176 1.00 82.00 481 PHE A N 1
ATOM 3728 C CA . PHE A 1 481 ? -0.542 -5.364 3.017 1.00 82.00 481 PHE A CA 1
ATOM 3729 C C . PHE A 1 481 ? -2.078 -5.400 3.047 1.00 82.00 481 PHE A C 1
ATOM 3731 O O . PHE A 1 481 ? -2.740 -4.435 2.686 1.00 82.00 481 PHE A O 1
ATOM 3738 N N . THR A 1 482 ? -2.650 -6.517 3.486 1.00 78.75 482 THR A N 1
ATOM 3739 C CA . THR A 1 482 ? -4.097 -6.687 3.708 1.00 78.75 482 THR A CA 1
ATOM 3740 C C . THR A 1 482 ? -4.510 -6.274 5.125 1.00 78.75 482 THR A C 1
ATOM 3742 O O . THR A 1 482 ? -3.683 -6.265 6.038 1.00 78.75 482 THR A O 1
ATOM 3745 N N . GLU A 1 483 ? -5.805 -6.031 5.361 1.00 80.19 483 GLU A N 1
ATOM 3746 C CA . GLU A 1 483 ? -6.340 -5.757 6.710 1.00 80.19 483 GLU A CA 1
ATOM 3747 C C . GLU A 1 483 ? -5.977 -6.871 7.707 1.00 80.19 483 GLU A C 1
ATOM 3749 O O . GLU A 1 483 ? -5.598 -6.624 8.854 1.00 80.19 483 GLU A O 1
ATOM 3754 N N . LYS A 1 484 ? -6.037 -8.127 7.252 1.00 82.00 484 LYS A N 1
ATOM 3755 C CA . LYS A 1 484 ? -5.656 -9.285 8.061 1.00 82.00 484 LYS A CA 1
ATOM 3756 C C . LYS A 1 484 ? -4.180 -9.237 8.448 1.00 82.00 484 LYS A C 1
ATOM 3758 O O . LYS A 1 484 ? -3.855 -9.498 9.603 1.00 82.00 484 LYS A O 1
ATOM 3763 N N . GLU A 1 485 ? -3.299 -8.922 7.504 1.00 88.06 485 GLU A N 1
ATOM 3764 C CA . GLU A 1 485 ? -1.863 -8.792 7.763 1.00 88.06 485 GLU A CA 1
ATOM 3765 C C . GLU A 1 485 ? -1.579 -7.624 8.716 1.00 88.06 485 GLU A C 1
ATOM 3767 O O . GLU A 1 485 ? -0.804 -7.794 9.654 1.00 88.06 485 GLU A O 1
ATOM 3772 N N . ALA A 1 486 ? -2.266 -6.487 8.561 1.00 90.12 486 ALA A N 1
ATOM 3773 C CA . ALA A 1 486 ? -2.163 -5.353 9.480 1.00 90.12 486 ALA A CA 1
ATOM 3774 C C . ALA A 1 486 ? -2.607 -5.710 10.911 1.00 90.12 486 ALA A C 1
ATOM 3776 O O . ALA A 1 486 ? -1.916 -5.390 11.875 1.00 90.12 486 ALA A O 1
ATOM 3777 N N . LYS A 1 487 ? -3.720 -6.441 11.069 1.00 88.00 487 LYS A N 1
ATOM 3778 C CA . LYS A 1 487 ? -4.180 -6.947 12.377 1.00 88.00 487 LYS A CA 1
ATOM 3779 C C . LYS A 1 487 ? -3.215 -7.966 12.998 1.00 88.00 487 LYS A C 1
ATOM 3781 O O . LYS A 1 487 ? -3.143 -8.078 14.222 1.00 88.00 487 LYS A O 1
ATOM 3786 N N . GLN A 1 488 ? -2.488 -8.719 12.171 1.00 93.94 488 GLN A N 1
ATOM 3787 C CA . GLN A 1 488 ? -1.473 -9.682 12.609 1.00 93.94 488 GLN A CA 1
ATOM 3788 C C . GLN A 1 488 ? -0.133 -9.023 12.974 1.00 93.94 488 GLN A C 1
ATOM 3790 O O . GLN A 1 488 ? 0.643 -9.625 13.724 1.00 93.94 488 GLN A O 1
ATOM 3795 N N . ASP A 1 489 ? 0.145 -7.814 12.481 1.00 96.38 489 ASP A N 1
ATOM 3796 C CA . ASP A 1 489 ? 1.367 -7.072 12.786 1.00 96.38 489 ASP A CA 1
ATOM 3797 C C . ASP A 1 489 ? 1.462 -6.759 14.287 1.00 96.38 489 ASP A C 1
ATOM 3799 O O . ASP A 1 489 ? 0.561 -6.181 14.904 1.00 96.38 489 ASP A O 1
ATOM 3803 N N . LEU A 1 490 ? 2.576 -7.176 14.896 1.00 96.25 490 LEU A N 1
ATOM 3804 C CA . LEU A 1 490 ? 2.754 -7.074 16.339 1.00 96.25 490 LEU A CA 1
ATOM 3805 C C . LEU A 1 490 ? 2.851 -5.616 16.802 1.00 96.25 490 LEU A C 1
ATOM 3807 O O . LEU A 1 490 ? 2.283 -5.286 17.839 1.00 96.25 490 LEU A O 1
ATOM 3811 N N . GLN A 1 491 ? 3.554 -4.745 16.073 1.00 96.88 491 GLN A N 1
ATOM 3812 C CA . GLN A 1 491 ? 3.720 -3.349 16.490 1.00 96.88 491 GLN A CA 1
ATOM 3813 C C . GLN A 1 491 ? 2.408 -2.577 16.354 1.00 96.88 491 GLN A C 1
ATOM 3815 O O . GLN A 1 491 ? 2.048 -1.854 17.281 1.00 96.88 491 GLN A O 1
ATOM 3820 N N . ILE A 1 492 ? 1.653 -2.790 15.269 1.00 97.44 492 ILE A N 1
ATOM 3821 C CA . ILE A 1 492 ? 0.319 -2.194 15.101 1.00 97.44 492 ILE A CA 1
ATOM 3822 C C . ILE A 1 492 ? -0.597 -2.621 16.252 1.00 97.44 492 ILE A C 1
ATOM 3824 O O . ILE A 1 492 ? -1.200 -1.770 16.902 1.00 97.44 492 ILE A O 1
ATOM 3828 N N . ALA A 1 493 ? -0.660 -3.918 16.570 1.00 97.62 493 ALA A N 1
ATOM 3829 C CA . ALA A 1 493 ? -1.492 -4.406 17.671 1.00 97.62 493 ALA A CA 1
ATOM 3830 C C . ALA A 1 493 ? -1.062 -3.841 19.035 1.00 97.62 493 ALA A C 1
ATOM 3832 O O . ALA A 1 493 ? -1.907 -3.484 19.858 1.00 97.62 493 ALA A O 1
ATOM 3833 N N . LEU A 1 494 ? 0.249 -3.724 19.275 1.00 98.00 494 LEU A N 1
ATOM 3834 C CA . LEU A 1 494 ? 0.780 -3.112 20.487 1.00 98.00 494 LEU A CA 1
ATOM 3835 C C . LEU A 1 494 ? 0.334 -1.650 20.602 1.00 98.00 494 LEU A C 1
ATOM 3837 O O . LEU A 1 494 ? -0.204 -1.285 21.651 1.00 98.00 494 LEU A O 1
ATOM 3841 N N . TRP A 1 495 ? 0.532 -0.829 19.571 1.00 97.69 495 TRP A N 1
ATOM 3842 C CA . TRP A 1 495 ? 0.139 0.584 19.581 1.00 97.69 495 TRP A CA 1
ATOM 3843 C C . TRP A 1 495 ? -1.377 0.772 19.661 1.00 97.69 495 TRP A C 1
ATOM 3845 O O . TRP A 1 495 ? -1.842 1.588 20.454 1.00 97.69 495 TRP A O 1
ATOM 3855 N N . TYR A 1 496 ? -2.151 -0.052 18.956 1.00 96.19 496 TYR A N 1
ATOM 3856 C CA . TYR A 1 496 ? -3.611 -0.051 19.039 1.00 96.19 496 TYR A CA 1
ATOM 3857 C C . TYR A 1 496 ? -4.109 -0.305 20.467 1.00 96.19 496 TYR A C 1
ATOM 3859 O O . TYR A 1 496 ? -4.957 0.426 20.987 1.00 96.19 496 TYR A O 1
ATOM 3867 N N . ALA A 1 497 ? -3.559 -1.331 21.123 1.00 97.56 497 ALA A N 1
ATOM 3868 C CA . ALA A 1 497 ? -3.910 -1.672 22.496 1.00 97.56 497 ALA A CA 1
ATOM 3869 C C . ALA A 1 497 ? -3.423 -0.622 23.498 1.00 97.56 497 ALA A C 1
ATOM 3871 O O . ALA A 1 497 ? -4.083 -0.392 24.506 1.00 97.56 497 ALA A O 1
ATOM 3872 N N . TYR A 1 498 ? -2.282 0.021 23.235 1.00 95.88 498 TYR A N 1
ATOM 3873 C CA . TYR A 1 498 ? -1.804 1.136 24.049 1.00 95.88 498 TYR A CA 1
ATOM 3874 C C . TYR A 1 498 ? -2.773 2.317 23.986 1.00 95.88 498 TYR A C 1
ATOM 3876 O O . TYR A 1 498 ? -3.239 2.760 25.031 1.00 95.88 498 TYR A O 1
ATOM 3884 N N . ALA A 1 499 ? -3.133 2.764 22.783 1.00 88.94 499 ALA A N 1
ATOM 3885 C CA . ALA A 1 499 ? -4.082 3.851 22.585 1.00 88.94 499 ALA A CA 1
ATOM 3886 C C . ALA A 1 499 ? -5.439 3.531 23.237 1.00 88.94 499 ALA A C 1
ATOM 3888 O O . ALA A 1 499 ? -5.952 4.290 24.055 1.00 88.94 499 ALA A O 1
ATOM 3889 N N . SER A 1 500 ? -5.996 2.355 22.942 1.00 88.06 500 SER A N 1
ATOM 3890 C CA . SER A 1 500 ? -7.328 1.974 23.420 1.00 88.06 500 SER A CA 1
ATOM 3891 C C . SER A 1 500 ? -7.380 1.785 24.941 1.00 88.06 500 SER A C 1
ATOM 3893 O O . SER A 1 500 ? -8.290 2.294 25.590 1.00 88.06 500 SER A O 1
ATOM 3895 N N . ASN A 1 501 ? -6.391 1.125 25.549 1.00 94.81 501 ASN A N 1
ATOM 3896 C CA . ASN A 1 501 ? -6.404 0.896 26.997 1.00 94.81 501 ASN A CA 1
ATOM 3897 C C . ASN A 1 501 ? -6.213 2.181 27.818 1.00 94.81 501 ASN A C 1
ATOM 3899 O O . ASN A 1 501 ? -6.682 2.229 28.953 1.00 94.81 501 ASN A O 1
ATOM 3903 N N . ASN A 1 502 ? -5.547 3.204 27.268 1.00 89.50 502 ASN A N 1
ATOM 3904 C CA . ASN A 1 502 ? -5.347 4.489 27.946 1.00 89.50 502 ASN A CA 1
ATOM 3905 C C . ASN A 1 502 ? -6.532 5.461 27.788 1.00 89.50 502 ASN A C 1
ATOM 3907 O O . ASN A 1 502 ? -6.563 6.484 28.462 1.00 89.50 502 ASN A O 1
ATOM 3911 N N . LEU A 1 503 ? -7.545 5.134 26.973 1.00 83.12 503 LEU A N 1
ATOM 3912 C CA . LEU A 1 503 ? -8.827 5.856 26.981 1.00 83.12 503 LEU A CA 1
ATOM 3913 C C . LEU A 1 503 ? -9.667 5.549 28.233 1.00 83.12 503 LEU A C 1
ATOM 3915 O O . LEU A 1 503 ? -10.656 6.228 28.484 1.00 83.12 503 LEU A O 1
ATOM 3919 N N . ASN A 1 504 ? -9.283 4.536 29.020 1.00 86.38 504 ASN A N 1
ATOM 3920 C CA . ASN A 1 504 ? -9.866 4.204 30.324 1.00 86.38 504 ASN A CA 1
ATOM 3921 C C . ASN A 1 504 ? -11.390 3.977 30.322 1.00 86.38 504 ASN A C 1
ATOM 3923 O O . ASN A 1 504 ? -12.034 4.068 31.368 1.00 86.38 504 ASN A O 1
ATOM 3927 N N . THR A 1 505 ? -11.982 3.616 29.179 1.00 85.69 505 THR A N 1
ATOM 3928 C CA . THR A 1 505 ? -13.399 3.245 29.096 1.00 85.69 505 THR A CA 1
ATOM 3929 C C . THR A 1 505 ? -13.568 1.750 28.865 1.00 85.69 505 THR A C 1
ATOM 3931 O O . THR A 1 505 ? -12.776 1.102 28.182 1.00 85.69 505 THR A O 1
ATOM 3934 N N . TYR A 1 506 ? -14.660 1.198 29.394 1.00 86.81 506 TYR A N 1
ATOM 3935 C CA . TYR A 1 506 ? -15.026 -0.199 29.175 1.00 86.81 506 TYR A CA 1
ATOM 3936 C C . TYR A 1 506 ? -15.076 -0.574 27.676 1.00 86.81 506 TYR A C 1
ATOM 3938 O O . TYR A 1 506 ? -14.585 -1.632 27.286 1.00 86.81 506 TYR A O 1
ATOM 3946 N N . LEU A 1 507 ? -15.619 0.306 26.822 1.00 83.56 507 LEU A N 1
ATOM 3947 C CA . LEU A 1 507 ? -15.732 0.040 25.385 1.00 83.56 507 LEU A CA 1
ATOM 3948 C C . LEU A 1 507 ? -14.359 -0.037 24.707 1.00 83.56 507 LEU A C 1
ATOM 3950 O O . LEU A 1 507 ? -14.164 -0.852 23.809 1.00 83.56 507 LEU A O 1
ATOM 3954 N N . ASP A 1 508 ? -13.408 0.795 25.124 1.00 86.06 508 ASP A N 1
ATOM 3955 C CA . ASP A 1 508 ? -12.070 0.786 24.538 1.00 86.06 508 ASP A CA 1
ATOM 3956 C C . ASP A 1 508 ? -11.247 -0.426 25.001 1.00 86.06 508 ASP A C 1
ATOM 3958 O O . ASP A 1 508 ? -10.549 -1.029 24.186 1.00 86.06 508 ASP A O 1
ATOM 3962 N N . TYR A 1 509 ? -11.424 -0.895 26.242 1.00 94.06 509 TYR A N 1
ATOM 3963 C CA . TYR A 1 509 ? -10.891 -2.201 26.652 1.00 94.06 509 TYR A CA 1
ATOM 3964 C C . TYR A 1 509 ? -11.507 -3.352 25.846 1.00 94.06 509 TYR A C 1
ATOM 3966 O O . TYR A 1 509 ? -10.787 -4.252 25.413 1.00 94.06 509 TYR A O 1
ATOM 3974 N N . TYR A 1 510 ? -12.817 -3.317 25.584 1.00 89.69 510 TYR A N 1
ATOM 3975 C CA . TYR A 1 510 ? -13.479 -4.324 24.751 1.00 89.69 510 TYR A CA 1
ATOM 3976 C C . TYR A 1 510 ? -12.913 -4.350 23.321 1.00 89.69 510 TYR A C 1
ATOM 3978 O O . TYR A 1 510 ? -12.612 -5.420 22.795 1.00 89.69 510 TYR A O 1
ATOM 3986 N N . ARG A 1 511 ? -12.664 -3.179 22.719 1.00 86.44 511 ARG A N 1
ATOM 3987 C CA . ARG A 1 511 ? -11.997 -3.065 21.407 1.00 86.44 511 ARG A CA 1
ATOM 3988 C C . ARG A 1 511 ? -10.613 -3.717 21.400 1.00 86.44 511 ARG A C 1
ATOM 3990 O O . ARG A 1 511 ? -10.284 -4.446 20.466 1.00 86.44 511 ARG A O 1
ATOM 3997 N N . THR A 1 512 ? -9.820 -3.524 22.456 1.00 95.25 512 THR A N 1
ATOM 3998 C CA . THR A 1 512 ? -8.535 -4.223 22.618 1.00 95.25 512 THR A CA 1
ATOM 3999 C C . THR A 1 512 ? -8.718 -5.742 22.688 1.00 95.25 512 THR A C 1
ATOM 4001 O O . THR A 1 512 ? -7.941 -6.481 22.079 1.00 95.25 512 THR A O 1
ATOM 4004 N N . VAL A 1 513 ? -9.740 -6.220 23.409 1.00 96.44 513 VAL A N 1
ATOM 4005 C CA . VAL A 1 513 ? -10.040 -7.655 23.536 1.00 96.44 513 VAL A CA 1
ATOM 4006 C C . VAL A 1 513 ? -10.386 -8.292 22.185 1.00 96.44 513 VAL A C 1
ATOM 4008 O O . VAL A 1 513 ? -9.960 -9.422 21.938 1.00 96.44 513 VAL A O 1
ATOM 4011 N N . GLU A 1 514 ? -11.087 -7.566 21.313 1.00 92.56 514 GLU A N 1
ATOM 4012 C CA . GLU A 1 514 ? -11.435 -8.005 19.955 1.00 92.56 514 GLU A CA 1
ATOM 4013 C C . GLU A 1 514 ? -10.233 -7.984 18.994 1.00 92.56 514 GLU A C 1
ATOM 4015 O O . GLU A 1 514 ? -10.081 -8.880 18.163 1.00 92.56 514 GLU A O 1
ATOM 4020 N N . TRP A 1 515 ? -9.351 -6.984 19.105 1.00 91.00 515 TRP A N 1
ATOM 4021 C CA . TRP A 1 515 ? -8.237 -6.799 18.166 1.00 91.00 515 TRP A CA 1
ATOM 4022 C C . TRP A 1 515 ? -7.027 -7.688 18.454 1.00 91.00 515 TRP A C 1
ATOM 4024 O O . TRP A 1 515 ? -6.428 -8.274 17.554 1.00 91.00 515 TRP A O 1
ATOM 4034 N N . MET A 1 516 ? -6.608 -7.775 19.714 1.00 97.12 516 MET A N 1
ATOM 4035 C CA . MET A 1 516 ? -5.330 -8.400 20.072 1.00 97.12 516 MET A CA 1
ATOM 4036 C C . MET A 1 516 ? -5.188 -9.867 19.624 1.00 97.12 516 MET A C 1
ATOM 4038 O O . MET A 1 516 ? -4.096 -10.215 19.169 1.00 97.12 516 MET A O 1
ATOM 4042 N N . PRO A 1 517 ? -6.226 -10.735 19.669 1.00 97.38 517 PRO A N 1
ATOM 4043 C CA . PRO A 1 517 ? -6.100 -12.144 19.283 1.00 97.38 517 PRO A CA 1
ATOM 4044 C C . PRO A 1 517 ? -5.514 -12.390 17.886 1.00 97.38 517 PRO A C 1
ATOM 4046 O O . PRO A 1 517 ? -4.861 -13.414 17.684 1.00 97.38 517 PRO A O 1
ATOM 4049 N N . TYR A 1 518 ? -5.685 -11.458 16.940 1.00 95.69 518 TYR A N 1
ATOM 4050 C CA . TYR A 1 518 ? -5.147 -11.583 15.583 1.00 95.69 518 TYR A CA 1
ATOM 4051 C C . TYR A 1 518 ? -3.610 -11.654 15.554 1.00 95.69 518 TYR A C 1
ATOM 4053 O O . TYR A 1 518 ? -3.058 -12.399 14.748 1.00 95.69 518 TYR A O 1
ATOM 4061 N N . SER A 1 519 ? -2.907 -10.960 16.456 1.00 96.94 519 SER A N 1
ATOM 4062 C CA . SER A 1 519 ? -1.434 -10.921 16.512 1.00 96.94 519 SER A CA 1
ATOM 4063 C C . SER A 1 519 ? -0.819 -11.890 17.532 1.00 96.94 519 SER A C 1
ATOM 4065 O O . SER A 1 519 ? 0.400 -11.910 17.717 1.00 96.94 519 SER A O 1
ATOM 4067 N N . GLN A 1 520 ? -1.625 -12.745 18.175 1.00 96.81 520 GLN A N 1
ATOM 4068 C CA . GLN A 1 520 ? -1.162 -13.632 19.250 1.00 96.81 520 GLN A CA 1
ATOM 4069 C C . GLN A 1 520 ? -0.030 -14.583 18.818 1.00 96.81 520 GLN A C 1
ATOM 4071 O O . GLN A 1 520 ? 0.868 -14.869 19.613 1.00 96.81 520 GLN A O 1
ATOM 4076 N N . GLU A 1 521 ? -0.047 -15.084 17.579 1.00 94.44 521 GLU A N 1
ATOM 4077 C CA . GLU A 1 521 ? 1.009 -15.976 17.067 1.00 94.44 521 GLU A CA 1
ATOM 4078 C C . GLU A 1 521 ? 2.381 -15.284 17.007 1.00 94.44 521 GLU A C 1
ATOM 4080 O O . GLU A 1 521 ? 3.413 -15.938 17.180 1.00 94.44 521 GLU A O 1
ATOM 4085 N N . ASN A 1 522 ? 2.383 -13.956 16.858 1.00 94.19 522 ASN A N 1
ATOM 4086 C CA . ASN A 1 522 ? 3.578 -13.123 16.768 1.00 94.19 522 ASN A CA 1
ATOM 4087 C C . ASN A 1 522 ? 4.035 -12.585 18.137 1.00 94.19 522 ASN A C 1
ATOM 4089 O O . ASN A 1 522 ? 5.145 -12.080 18.252 1.00 94.19 522 ASN A O 1
ATOM 4093 N N . ALA A 1 523 ? 3.235 -12.745 19.197 1.00 95.56 523 ALA A N 1
ATOM 4094 C CA . ALA A 1 523 ? 3.498 -12.187 20.530 1.00 95.56 523 ALA A CA 1
ATOM 4095 C C . ALA A 1 523 ? 4.519 -12.974 21.380 1.00 95.56 523 ALA A C 1
ATOM 4097 O O . ALA A 1 523 ? 4.767 -12.637 22.541 1.00 95.56 523 ALA A O 1
ATOM 4098 N N . LYS A 1 524 ? 5.095 -14.063 20.858 1.00 95.38 524 LYS A N 1
ATOM 4099 C CA . LYS A 1 524 ? 6.062 -14.888 21.600 1.00 95.38 524 LYS A CA 1
ATOM 4100 C C . LYS A 1 524 ? 7.281 -14.055 22.018 1.00 95.38 524 LYS A C 1
ATOM 4102 O O . LYS A 1 524 ? 7.913 -13.426 21.177 1.00 95.38 524 LYS A O 1
ATOM 4107 N N . GLY A 1 525 ? 7.641 -14.102 23.301 1.00 95.50 525 GLY A N 1
ATOM 4108 C CA . GLY A 1 525 ? 8.724 -13.291 23.864 1.00 95.50 525 GLY A CA 1
ATOM 4109 C C . GLY A 1 525 ? 8.422 -11.792 24.007 1.00 95.50 525 GLY A C 1
ATOM 4110 O O . GLY A 1 525 ? 9.368 -11.027 24.144 1.00 95.50 525 GLY A O 1
ATOM 4111 N N . CYS A 1 526 ? 7.151 -11.367 23.961 1.00 96.88 526 CYS A N 1
ATOM 4112 C CA . CYS A 1 526 ? 6.739 -9.968 24.135 1.00 96.88 526 CYS A CA 1
ATOM 4113 C C . CYS A 1 526 ? 5.739 -9.828 25.296 1.00 96.88 526 CYS A C 1
ATOM 4115 O O . CYS A 1 526 ? 4.524 -9.932 25.101 1.00 96.88 526 CYS A O 1
ATOM 4117 N N . ALA A 1 527 ? 6.216 -9.580 26.520 1.00 97.62 527 ALA A N 1
ATOM 4118 C CA . ALA A 1 527 ? 5.331 -9.432 27.682 1.00 97.62 527 ALA A CA 1
ATOM 4119 C C . ALA A 1 527 ? 4.426 -8.199 27.593 1.00 97.62 527 ALA A C 1
ATOM 4121 O O . ALA A 1 527 ? 3.344 -8.216 28.176 1.00 97.62 527 ALA A O 1
ATOM 4122 N N . THR A 1 528 ? 4.806 -7.162 26.840 1.00 98.12 528 THR A N 1
ATOM 4123 C CA . THR A 1 528 ? 3.950 -5.986 26.613 1.00 98.12 528 THR A CA 1
ATOM 4124 C C . THR A 1 528 ? 2.611 -6.365 25.977 1.00 98.12 528 THR A C 1
ATOM 4126 O O . THR A 1 528 ? 1.574 -5.857 26.403 1.00 98.12 528 THR A O 1
ATOM 4129 N N . TRP A 1 529 ? 2.606 -7.297 25.015 1.00 98.50 529 TRP A N 1
ATOM 4130 C CA . TRP A 1 529 ? 1.371 -7.794 24.400 1.00 98.50 529 TRP A CA 1
ATOM 4131 C C . TRP A 1 529 ? 0.497 -8.504 25.443 1.00 98.50 529 TRP A C 1
ATOM 4133 O O . TRP A 1 529 ? -0.669 -8.160 25.628 1.00 98.50 529 TRP A O 1
ATOM 4143 N N . TYR A 1 530 ? 1.085 -9.433 26.204 1.00 98.56 530 TYR A N 1
ATOM 4144 C CA . TYR A 1 530 ? 0.373 -10.189 27.242 1.00 98.56 530 TYR A CA 1
ATOM 4145 C C . TYR A 1 530 ? -0.186 -9.291 28.347 1.00 98.56 530 TYR A C 1
ATOM 4147 O O . TYR A 1 530 ? -1.313 -9.491 28.795 1.00 98.56 530 TYR A O 1
ATOM 4155 N N . TYR A 1 531 ? 0.584 -8.285 28.758 1.00 98.62 531 TYR A N 1
ATOM 4156 C CA . TYR A 1 531 ? 0.188 -7.304 29.759 1.00 98.62 531 TYR A CA 1
ATOM 4157 C C . TYR A 1 531 ? -1.014 -6.487 29.284 1.00 98.62 531 TYR A C 1
ATOM 4159 O O . TYR A 1 531 ? -2.044 -6.478 29.955 1.00 98.62 531 TYR A O 1
ATOM 4167 N N . ARG A 1 532 ? -0.927 -5.866 28.099 1.00 98.56 532 ARG A N 1
ATOM 4168 C CA . ARG A 1 532 ? -2.012 -5.036 27.549 1.00 98.56 532 ARG A CA 1
ATOM 4169 C C . ARG A 1 532 ? -3.289 -5.848 27.322 1.00 98.56 532 ARG A C 1
ATOM 4171 O O . ARG A 1 532 ? -4.376 -5.351 27.613 1.00 98.56 532 ARG A O 1
ATOM 4178 N N . TYR A 1 533 ? -3.164 -7.099 26.870 1.00 98.69 533 TYR A N 1
ATOM 4179 C CA . TYR A 1 533 ? -4.316 -7.986 26.698 1.00 98.69 533 TYR A CA 1
ATOM 4180 C C . TYR A 1 533 ? -4.945 -8.376 28.036 1.00 98.69 533 TYR A C 1
ATOM 4182 O O . TYR A 1 533 ? -6.157 -8.274 28.201 1.00 98.69 533 TYR A O 1
ATOM 4190 N N . SER A 1 534 ? -4.121 -8.775 29.011 1.00 98.75 534 SER A N 1
ATOM 4191 C CA . SER A 1 534 ? -4.577 -9.144 30.354 1.00 98.75 534 SER A CA 1
ATOM 4192 C C . SER A 1 534 ? -5.297 -7.989 31.053 1.00 98.75 534 SER A C 1
ATOM 4194 O O . SER A 1 534 ? -6.350 -8.199 31.653 1.00 98.75 534 SER A O 1
ATOM 4196 N N . VAL A 1 535 ? -4.780 -6.761 30.936 1.00 98.50 535 VAL A N 1
ATOM 4197 C CA . VAL A 1 535 ? -5.445 -5.561 31.465 1.00 98.50 535 VAL A CA 1
ATOM 4198 C C . VAL A 1 535 ? -6.822 -5.386 30.821 1.00 98.50 535 VAL A C 1
ATOM 4200 O O . VAL A 1 535 ? -7.815 -5.266 31.535 1.00 98.50 535 VAL A O 1
ATOM 4203 N N . ALA A 1 536 ? -6.912 -5.447 29.490 1.00 98.25 536 ALA A N 1
ATOM 4204 C CA . ALA A 1 536 ? -8.183 -5.292 28.786 1.00 98.25 536 ALA A CA 1
ATOM 4205 C C . ALA A 1 536 ? -9.207 -6.382 29.159 1.00 98.25 536 ALA A C 1
ATOM 4207 O O . ALA A 1 536 ? -10.370 -6.074 29.416 1.00 98.25 536 ALA A O 1
ATOM 4208 N N . LEU A 1 537 ? -8.770 -7.643 29.276 1.00 98.50 537 LEU A N 1
ATOM 4209 C CA . LEU A 1 537 ? -9.602 -8.754 29.751 1.00 98.50 537 LEU A CA 1
ATOM 4210 C C . LEU A 1 537 ? -10.139 -8.504 31.168 1.00 98.50 537 LEU A C 1
ATOM 4212 O O . LEU A 1 537 ? -11.331 -8.691 31.410 1.00 98.50 537 LEU A O 1
ATOM 4216 N N . MET A 1 538 ? -9.282 -8.047 32.086 1.00 98.38 538 MET A N 1
ATOM 4217 C CA . MET A 1 538 ? -9.657 -7.733 33.468 1.00 98.38 538 MET A CA 1
ATOM 4218 C C . MET A 1 538 ? -10.730 -6.638 33.524 1.00 98.38 538 MET A C 1
ATOM 4220 O O . MET A 1 538 ? -11.751 -6.829 34.178 1.00 98.38 538 MET A O 1
ATOM 4224 N N . TYR A 1 539 ? -10.555 -5.534 32.791 1.00 97.25 539 TYR A N 1
ATOM 4225 C CA . TYR A 1 539 ? -11.558 -4.459 32.713 1.00 97.25 539 TYR A CA 1
ATOM 4226 C C . TYR A 1 539 ? -12.837 -4.853 31.957 1.00 97.25 539 TYR A C 1
ATOM 4228 O O . TYR A 1 539 ? -13.868 -4.199 32.115 1.00 97.25 539 TYR A O 1
ATOM 4236 N N . CYS A 1 540 ? -12.806 -5.949 31.195 1.00 95.94 540 CYS A N 1
ATOM 4237 C CA . CYS A 1 540 ? -13.992 -6.563 30.597 1.00 95.94 540 CYS A CA 1
ATOM 4238 C C . CYS A 1 540 ? -14.677 -7.604 31.501 1.00 95.94 540 CYS A C 1
ATOM 4240 O O . CYS A 1 540 ? -15.665 -8.211 31.081 1.00 95.94 540 CYS A O 1
ATOM 4242 N N . GLY A 1 541 ? -14.186 -7.819 32.725 1.00 95.94 541 GLY A N 1
ATOM 4243 C CA . GLY A 1 541 ? -14.741 -8.780 33.680 1.00 95.94 541 GLY A CA 1
ATOM 4244 C C . GLY A 1 541 ? -14.281 -10.229 33.491 1.00 95.94 541 GLY A C 1
ATOM 4245 O O . GLY A 1 541 ? -14.828 -11.133 34.114 1.00 95.94 541 GLY A O 1
ATOM 4246 N N . ARG A 1 542 ? -13.274 -10.472 32.642 1.00 97.31 542 ARG A N 1
ATOM 4247 C CA . ARG A 1 542 ? -12.724 -11.805 32.328 1.00 97.31 542 ARG A CA 1
ATOM 4248 C C . ARG A 1 542 ? -11.460 -12.073 33.153 1.00 97.31 542 ARG A C 1
ATOM 4250 O O . ARG A 1 542 ? -10.379 -12.280 32.603 1.00 97.31 542 ARG A O 1
ATOM 4257 N N . VAL A 1 543 ? -11.575 -11.999 34.481 1.00 97.62 543 VAL A N 1
ATOM 4258 C CA . VAL A 1 543 ? -10.423 -11.976 35.406 1.00 97.62 543 VAL A CA 1
ATOM 4259 C C . VAL A 1 543 ? -9.634 -13.288 35.467 1.00 97.62 543 VAL A C 1
ATOM 4261 O O . VAL A 1 543 ? -8.417 -13.252 35.647 1.00 97.62 543 VAL A O 1
ATOM 4264 N N . GLU A 1 544 ? -10.275 -14.438 35.258 1.00 98.06 544 GLU A N 1
ATOM 4265 C CA . GLU A 1 544 ? -9.591 -15.732 35.156 1.00 98.06 544 GLU A CA 1
ATOM 4266 C C . GLU A 1 544 ? -8.690 -15.782 33.917 1.00 98.06 544 GLU A C 1
ATOM 4268 O O . GLU A 1 544 ? -7.506 -16.097 34.018 1.00 98.06 544 GLU A O 1
ATOM 4273 N N . GLU A 1 545 ? -9.227 -15.403 32.753 1.00 98.31 545 GLU A N 1
ATOM 4274 C CA . GLU A 1 545 ? -8.462 -15.352 31.502 1.00 98.31 545 GLU A CA 1
ATOM 4275 C C . GLU A 1 545 ? -7.352 -14.300 31.579 1.00 98.31 545 GLU A C 1
ATOM 4277 O O . GLU A 1 545 ? -6.230 -14.532 31.127 1.00 98.31 545 GLU A O 1
ATOM 4282 N N . ALA A 1 546 ? -7.631 -13.159 32.215 1.00 98.69 546 ALA A N 1
ATOM 4283 C CA . ALA A 1 546 ? -6.623 -12.144 32.474 1.00 98.69 546 ALA A CA 1
ATOM 4284 C C . ALA A 1 546 ? -5.431 -12.719 33.256 1.00 98.69 546 ALA A C 1
ATOM 4286 O O . ALA A 1 546 ? -4.287 -12.402 32.916 1.00 98.69 546 ALA A O 1
ATOM 4287 N N . LEU A 1 547 ? -5.664 -13.579 34.260 1.00 98.69 547 LEU A N 1
ATOM 4288 C CA . LEU A 1 547 ? -4.588 -14.197 35.043 1.00 98.69 547 LEU A CA 1
ATOM 4289 C C . LEU A 1 547 ? -3.764 -15.152 34.181 1.00 98.69 547 LEU A C 1
ATOM 4291 O O . LEU A 1 547 ? -2.536 -15.078 34.204 1.00 98.69 547 LEU A O 1
ATOM 4295 N N . GLU A 1 548 ? -4.419 -16.000 33.387 1.00 98.50 548 GLU A N 1
ATOM 4296 C CA . GLU A 1 548 ? -3.734 -16.944 32.497 1.00 98.50 548 GLU A CA 1
ATOM 4297 C C . GLU A 1 548 ? -2.775 -16.224 31.537 1.00 98.50 548 GLU A C 1
ATOM 4299 O O . GLU A 1 548 ? -1.606 -16.605 31.401 1.00 98.50 548 GLU A O 1
ATOM 4304 N N . TYR A 1 549 ? -3.238 -15.140 30.905 1.00 98.56 549 TYR A N 1
ATOM 4305 C CA . TYR A 1 549 ? -2.406 -14.344 30.003 1.00 98.56 549 TYR A CA 1
ATOM 4306 C C . TYR A 1 549 ? -1.322 -13.551 30.745 1.00 98.56 549 TYR A C 1
ATOM 4308 O O . TYR A 1 549 ? -0.208 -13.439 30.227 1.00 98.56 549 TYR A O 1
ATOM 4316 N N . ALA A 1 550 ? -1.594 -13.060 31.960 1.00 98.62 550 ALA A N 1
ATOM 4317 C CA . ALA A 1 550 ? -0.594 -12.381 32.782 1.00 98.62 550 ALA A CA 1
ATOM 4318 C C . ALA A 1 550 ? 0.575 -13.316 33.140 1.00 98.62 550 ALA A C 1
ATOM 4320 O O . ALA A 1 550 ? 1.742 -12.983 32.929 1.00 98.62 550 ALA A O 1
ATOM 4321 N N . GLU A 1 551 ? 0.274 -14.523 33.625 1.00 98.44 551 GLU A N 1
ATOM 4322 C CA . GLU A 1 551 ? 1.290 -15.516 33.992 1.00 98.44 551 GLU A CA 1
ATOM 4323 C C . GLU A 1 551 ? 2.074 -16.021 32.777 1.00 98.44 551 GLU A C 1
ATOM 4325 O O . GLU A 1 551 ? 3.289 -16.248 32.855 1.00 98.44 551 GLU A O 1
ATOM 4330 N N . LYS A 1 552 ? 1.402 -16.152 31.626 1.00 98.06 552 LYS A N 1
ATOM 4331 C CA . LYS A 1 552 ? 2.067 -16.467 30.362 1.00 98.06 552 LYS A CA 1
ATOM 4332 C C . LYS A 1 552 ? 3.043 -15.361 29.961 1.00 98.06 552 LYS A C 1
ATOM 4334 O O . LYS A 1 552 ? 4.195 -15.671 29.669 1.00 98.06 552 LYS A O 1
ATOM 4339 N N . GLY A 1 553 ? 2.637 -14.093 30.021 1.00 97.75 553 GLY A N 1
ATOM 4340 C CA . GLY A 1 553 ? 3.524 -12.959 29.749 1.00 97.75 553 GLY A CA 1
ATOM 4341 C C . GLY A 1 553 ? 4.751 -12.935 30.658 1.00 97.75 553 GLY A C 1
ATOM 4342 O O . GLY A 1 553 ? 5.872 -12.792 30.176 1.00 97.75 553 GLY A O 1
ATOM 4343 N N . ALA A 1 554 ? 4.553 -13.176 31.956 1.00 97.75 554 ALA A N 1
ATOM 4344 C CA . ALA A 1 554 ? 5.633 -13.220 32.937 1.00 97.75 554 ALA A CA 1
ATOM 4345 C C . ALA A 1 554 ? 6.615 -14.383 32.693 1.00 97.75 554 ALA A C 1
ATOM 4347 O O . ALA A 1 554 ? 7.776 -14.316 33.093 1.00 97.75 554 ALA A O 1
ATOM 4348 N N . THR A 1 555 ? 6.163 -15.444 32.017 1.00 97.38 555 THR A N 1
ATOM 4349 C CA . THR A 1 555 ? 7.012 -16.559 31.575 1.00 97.38 555 THR A CA 1
ATOM 4350 C C . THR A 1 555 ? 7.764 -16.235 30.281 1.00 97.38 555 THR A C 1
ATOM 4352 O O . THR A 1 555 ? 8.932 -16.598 30.149 1.00 97.38 555 THR A O 1
ATOM 4355 N N . GLU A 1 556 ? 7.100 -15.581 29.326 1.00 96.44 556 GLU A N 1
ATOM 4356 C CA . GLU A 1 556 ? 7.654 -15.238 28.008 1.00 96.44 556 GLU A CA 1
ATOM 4357 C C . GLU A 1 556 ? 8.757 -14.174 28.105 1.00 96.44 556 GLU A C 1
ATOM 4359 O O . GLU A 1 556 ? 9.792 -14.307 27.452 1.00 96.44 556 GLU A O 1
ATOM 4364 N N . GLU A 1 557 ? 8.576 -13.159 28.952 1.00 97.19 557 GLU A N 1
ATOM 4365 C CA . GLU A 1 557 ? 9.570 -12.106 29.179 1.00 97.19 557 GLU A CA 1
ATOM 4366 C C . GLU A 1 557 ? 9.554 -11.647 30.656 1.00 97.19 557 GLU A C 1
ATOM 4368 O O . GLU A 1 557 ? 8.929 -10.647 31.013 1.00 97.19 557 GLU A O 1
ATOM 4373 N N . PRO A 1 558 ? 10.277 -12.360 31.543 1.00 95.94 558 PRO A N 1
ATOM 4374 C CA . PRO A 1 558 ? 10.303 -12.077 32.983 1.00 95.94 558 PRO A CA 1
ATOM 4375 C C . PRO A 1 558 ? 10.910 -10.721 33.363 1.00 95.94 558 PRO A C 1
ATOM 4377 O O . PRO A 1 558 ? 10.806 -10.306 34.513 1.00 95.94 558 PRO A O 1
ATOM 4380 N N . THR A 1 559 ? 11.615 -10.065 32.441 1.00 95.50 559 THR A N 1
ATOM 4381 C CA . THR A 1 559 ? 12.293 -8.782 32.674 1.00 95.50 559 THR A CA 1
ATOM 4382 C C . THR A 1 559 ? 11.383 -7.577 32.496 1.00 95.50 559 THR A C 1
ATOM 4384 O O . THR A 1 559 ? 11.760 -6.488 32.914 1.00 95.50 559 THR A O 1
ATOM 4387 N N . TYR A 1 560 ? 10.213 -7.747 31.880 1.00 96.94 560 TYR A N 1
ATOM 4388 C CA . TYR A 1 560 ? 9.250 -6.665 31.733 1.00 96.94 560 TYR A CA 1
ATOM 4389 C C . TYR A 1 560 ? 8.541 -6.439 33.079 1.00 96.94 560 TYR A C 1
ATOM 4391 O O . TYR A 1 560 ? 7.906 -7.363 33.579 1.00 96.94 560 TYR A O 1
ATOM 4399 N N . PRO A 1 561 ? 8.638 -5.260 33.713 1.00 96.56 561 PRO A N 1
ATOM 4400 C CA . PRO A 1 561 ? 8.135 -5.065 35.075 1.00 96.56 561 PRO A CA 1
ATOM 4401 C C . PRO A 1 561 ? 6.604 -5.117 35.147 1.00 96.56 561 PRO A C 1
ATOM 4403 O O . PRO A 1 561 ? 6.043 -5.804 35.996 1.00 96.56 561 PRO A O 1
ATOM 4406 N N . TRP A 1 562 ? 5.907 -4.457 34.222 1.00 97.25 562 TRP A N 1
ATOM 4407 C CA . TRP A 1 562 ? 4.464 -4.206 34.328 1.00 97.25 562 TRP A CA 1
ATOM 4408 C C . TRP A 1 562 ? 3.598 -5.473 34.261 1.00 97.25 562 TRP A C 1
ATOM 4410 O O . TRP A 1 562 ? 2.526 -5.527 34.864 1.00 97.25 562 TRP A O 1
ATOM 4420 N N . ILE A 1 563 ? 4.083 -6.549 33.626 1.00 98.25 563 ILE A N 1
ATOM 4421 C CA . ILE A 1 563 ? 3.390 -7.847 33.671 1.00 98.25 563 ILE A CA 1
ATOM 4422 C C . ILE A 1 563 ? 3.339 -8.413 35.094 1.00 98.25 563 ILE A C 1
ATOM 4424 O O . ILE A 1 563 ? 2.334 -9.007 35.477 1.00 98.25 563 ILE A O 1
ATOM 4428 N N . TRP A 1 564 ? 4.373 -8.188 35.912 1.00 98.44 564 TRP A N 1
ATOM 4429 C CA . TRP A 1 564 ? 4.395 -8.641 37.301 1.00 98.44 564 TRP A CA 1
ATOM 4430 C C . TRP A 1 564 ? 3.428 -7.861 38.182 1.00 98.44 564 TRP A C 1
ATOM 4432 O O . TRP A 1 564 ? 2.843 -8.452 39.089 1.00 98.44 564 TRP A O 1
ATOM 4442 N N . LEU A 1 565 ? 3.205 -6.577 37.887 1.00 97.69 565 LEU A N 1
ATOM 4443 C CA . LEU A 1 565 ? 2.167 -5.784 38.545 1.00 97.69 565 LEU A CA 1
ATOM 4444 C C . LEU A 1 565 ? 0.785 -6.410 38.303 1.00 97.69 565 LEU A C 1
ATOM 4446 O O . LEU A 1 565 ? 0.004 -6.594 39.236 1.00 97.69 565 LEU A O 1
ATOM 4450 N N . GLN A 1 566 ? 0.519 -6.815 37.059 1.00 98.44 566 GLN A N 1
ATOM 4451 C CA . GLN A 1 566 ? -0.733 -7.465 36.677 1.00 98.44 566 GLN A CA 1
ATOM 4452 C C . GLN A 1 566 ? -0.886 -8.863 37.301 1.00 98.44 566 GLN A C 1
ATOM 4454 O O . GLN A 1 566 ? -1.945 -9.184 37.842 1.00 98.44 566 GLN A O 1
ATOM 4459 N N . VAL A 1 567 ? 0.178 -9.679 37.304 1.00 98.75 567 VAL A N 1
ATOM 4460 C CA . VAL A 1 567 ? 0.194 -10.984 37.993 1.00 98.75 567 VAL A CA 1
ATOM 4461 C C . VAL A 1 567 ? -0.073 -10.816 39.490 1.00 98.75 567 VAL A C 1
ATOM 4463 O O . VAL A 1 567 ? -0.852 -11.581 40.056 1.00 98.75 567 VAL A O 1
ATOM 4466 N N . ALA A 1 568 ? 0.543 -9.824 40.138 1.00 98.56 568 ALA A N 1
ATOM 4467 C CA . ALA A 1 568 ? 0.370 -9.573 41.564 1.00 98.56 568 ALA A CA 1
ATOM 4468 C C . ALA A 1 568 ? -1.086 -9.226 41.917 1.00 98.56 568 ALA A C 1
ATOM 4470 O O . ALA A 1 568 ? -1.657 -9.872 42.798 1.00 98.56 568 ALA A O 1
ATOM 4471 N N . LYS A 1 569 ? -1.701 -8.282 41.186 1.00 98.56 569 LYS A N 1
ATOM 4472 C CA . LYS A 1 569 ? -3.115 -7.890 41.350 1.00 98.56 569 LYS A CA 1
ATOM 4473 C C . LYS A 1 569 ? -4.049 -9.101 41.242 1.00 98.56 569 LYS A C 1
ATOM 4475 O O . LYS A 1 569 ? -4.862 -9.359 42.130 1.00 98.56 569 LYS A O 1
ATOM 4480 N N . LEU A 1 570 ? -3.891 -9.895 40.183 1.00 98.62 570 LEU A N 1
ATOM 4481 C CA . LEU A 1 570 ? -4.781 -11.022 39.903 1.00 98.62 570 LEU A CA 1
ATOM 4482 C C . LEU A 1 570 ? -4.558 -12.207 40.856 1.00 98.62 570 LEU A C 1
ATOM 4484 O O . LEU A 1 570 ? -5.525 -12.780 41.352 1.00 98.62 570 LEU A O 1
ATOM 4488 N N . ARG A 1 571 ? -3.312 -12.558 41.201 1.00 98.50 571 ARG A N 1
ATOM 4489 C CA . ARG A 1 571 ? -3.047 -13.615 42.196 1.00 98.50 571 ARG A CA 1
ATOM 4490 C C . ARG A 1 571 ? -3.616 -13.274 43.566 1.00 98.50 571 ARG A C 1
ATOM 4492 O O . ARG A 1 571 ? -4.201 -14.146 44.207 1.00 98.50 571 ARG A O 1
ATOM 4499 N N . ALA A 1 572 ? -3.477 -12.019 43.998 1.00 98.25 572 ALA A N 1
ATOM 4500 C CA . ALA A 1 572 ? -4.047 -11.558 45.258 1.00 98.25 572 ALA A CA 1
ATOM 4501 C C . ALA A 1 572 ? -5.576 -11.697 45.256 1.00 98.25 572 ALA A C 1
ATOM 4503 O O . ALA A 1 572 ? -6.130 -12.263 46.199 1.00 98.25 572 ALA A O 1
ATOM 4504 N N . HIS A 1 573 ? -6.235 -11.293 44.164 1.00 97.81 573 HIS A N 1
ATOM 4505 C CA . HIS A 1 573 ? -7.678 -11.458 43.976 1.00 97.81 573 HIS A CA 1
ATOM 4506 C C . HIS A 1 573 ? -8.141 -12.919 44.130 1.00 97.81 573 HIS A C 1
ATOM 4508 O O . HIS A 1 573 ? -9.108 -13.191 44.841 1.00 97.81 573 HIS A O 1
ATOM 4514 N N . PHE A 1 574 ? -7.416 -13.878 43.543 1.00 98.00 574 PHE A N 1
ATOM 4515 C CA . PHE A 1 574 ? -7.726 -15.311 43.659 1.00 98.00 574 PHE A CA 1
ATOM 4516 C C . PHE A 1 574 ? -7.222 -15.969 44.961 1.00 98.00 574 PHE A C 1
ATOM 4518 O O . PHE A 1 574 ? -7.315 -17.188 45.126 1.00 98.00 574 PHE A O 1
ATOM 4525 N N . GLY A 1 575 ? -6.715 -15.181 45.916 1.00 97.06 575 GLY A N 1
ATOM 4526 C CA . GLY A 1 575 ? -6.307 -15.641 47.245 1.00 97.06 575 GLY A CA 1
ATOM 4527 C C . GLY A 1 575 ? -4.883 -16.201 47.340 1.00 97.06 575 GLY A C 1
ATOM 4528 O O . GLY A 1 575 ? -4.495 -16.690 48.406 1.00 97.06 575 GLY A O 1
ATOM 4529 N N . ASP A 1 576 ? -4.072 -16.112 46.281 1.00 97.94 576 ASP A N 1
ATOM 4530 C CA . ASP A 1 576 ? -2.644 -16.448 46.316 1.00 97.94 576 ASP A CA 1
ATOM 4531 C C . ASP A 1 576 ? -1.794 -15.249 46.763 1.00 97.94 576 ASP A C 1
ATOM 4533 O O . ASP A 1 576 ? -1.020 -14.654 46.011 1.00 97.94 576 ASP A O 1
ATOM 4537 N N . LYS A 1 577 ? -1.916 -14.905 48.047 1.00 97.75 577 LYS A N 1
ATOM 4538 C CA . LYS A 1 577 ? -1.157 -13.807 48.666 1.00 97.75 577 LYS A CA 1
ATOM 4539 C C . LYS A 1 577 ? 0.360 -14.006 48.593 1.00 97.75 577 LYS A C 1
ATOM 4541 O O . LYS A 1 577 ? 1.107 -13.041 48.470 1.00 97.75 577 LYS A O 1
ATOM 4546 N N . THR A 1 578 ? 0.831 -15.254 48.673 1.00 98.19 578 THR A N 1
ATOM 4547 C CA . THR A 1 578 ? 2.276 -15.539 48.635 1.00 98.19 578 THR A CA 1
ATOM 4548 C C . THR A 1 578 ? 2.825 -15.309 47.232 1.00 98.19 578 THR A C 1
ATOM 4550 O O . THR A 1 578 ? 3.785 -14.556 47.079 1.00 98.19 578 THR A O 1
ATOM 4553 N N . GLY A 1 579 ? 2.182 -15.878 46.209 1.00 98.12 579 GLY A N 1
ATOM 4554 C CA . GLY A 1 579 ? 2.584 -15.683 44.820 1.00 98.12 579 GLY A CA 1
ATOM 4555 C C . GLY A 1 579 ? 2.401 -14.246 44.329 1.00 98.12 579 GLY A C 1
ATOM 4556 O O . GLY A 1 579 ? 3.147 -13.818 43.447 1.00 98.12 579 GLY A O 1
ATOM 4557 N N . ALA A 1 580 ? 1.464 -13.485 44.904 1.00 98.44 580 ALA A N 1
ATOM 4558 C CA . ALA A 1 580 ? 1.299 -12.060 44.627 1.00 98.44 580 ALA A CA 1
ATOM 4559 C C . ALA A 1 580 ? 2.470 -11.215 45.164 1.00 98.44 580 ALA A C 1
ATOM 4561 O O . ALA A 1 580 ? 3.049 -10.425 44.421 1.00 98.44 580 ALA A O 1
ATOM 4562 N N . LEU A 1 581 ? 2.892 -11.425 46.418 1.00 98.50 581 LEU A N 1
ATOM 4563 C CA . LEU A 1 581 ? 4.058 -10.732 46.995 1.00 98.50 581 LEU A CA 1
ATOM 4564 C C . LEU A 1 581 ? 5.380 -11.134 46.317 1.00 98.50 581 LEU A C 1
ATOM 4566 O O . LEU A 1 581 ? 6.296 -10.317 46.192 1.00 98.50 581 LEU A O 1
ATOM 4570 N N . GLU A 1 582 ? 5.487 -12.381 45.849 1.00 98.19 582 GLU A N 1
ATOM 4571 C CA . GLU A 1 582 ? 6.609 -12.819 45.012 1.00 98.19 582 GLU A CA 1
ATOM 4572 C C . GLU A 1 582 ? 6.643 -12.064 43.676 1.00 98.19 582 GLU A C 1
ATOM 4574 O O . GLU A 1 582 ? 7.714 -11.608 43.276 1.00 98.19 582 GLU A O 1
ATOM 4579 N N . ALA A 1 583 ? 5.492 -11.875 43.021 1.00 98.38 583 ALA A N 1
ATOM 4580 C CA . ALA A 1 583 ? 5.386 -11.087 41.792 1.00 98.38 583 ALA A CA 1
ATOM 4581 C C . ALA A 1 583 ? 5.760 -9.611 42.020 1.00 98.38 583 ALA A C 1
ATOM 4583 O O . ALA A 1 583 ? 6.573 -9.076 41.271 1.00 98.38 583 ALA A O 1
ATOM 4584 N N . VAL A 1 584 ? 5.289 -8.985 43.107 1.00 98.31 584 VAL A N 1
ATOM 4585 C CA . VAL A 1 584 ? 5.729 -7.631 43.506 1.00 98.31 584 VAL A CA 1
ATOM 4586 C C . VAL A 1 584 ? 7.249 -7.567 43.685 1.00 98.31 584 VAL A C 1
ATOM 4588 O O . VAL A 1 584 ? 7.893 -6.631 43.222 1.00 98.31 584 VAL A O 1
ATOM 4591 N N . THR A 1 585 ? 7.845 -8.585 44.314 1.00 97.88 585 THR A N 1
ATOM 4592 C CA . THR A 1 585 ? 9.303 -8.659 44.504 1.00 97.88 585 THR A CA 1
ATOM 4593 C C . THR A 1 585 ? 10.049 -8.741 43.168 1.00 97.88 585 THR A C 1
ATOM 4595 O O . THR A 1 585 ? 11.115 -8.142 43.040 1.00 97.88 585 THR A O 1
ATOM 4598 N N . GLN A 1 586 ? 9.516 -9.467 42.177 1.00 97.31 586 GLN A N 1
ATOM 4599 C CA . GLN A 1 586 ? 10.092 -9.494 40.825 1.00 97.31 586 GLN A CA 1
ATOM 4600 C C . GLN A 1 586 ? 9.985 -8.126 40.144 1.00 97.31 586 GLN A C 1
ATOM 4602 O O . GLN A 1 586 ? 10.978 -7.647 39.600 1.00 97.31 586 GLN A O 1
ATOM 4607 N N . GLY A 1 587 ? 8.822 -7.476 40.228 1.00 96.88 587 GLY A N 1
ATOM 4608 C CA . GLY A 1 587 ? 8.602 -6.133 39.688 1.00 96.88 587 GLY A CA 1
ATOM 4609 C C . GLY A 1 587 ? 9.562 -5.093 40.267 1.00 96.88 587 GLY A C 1
ATOM 4610 O O . GLY A 1 587 ? 10.292 -4.453 39.518 1.00 96.88 587 GLY A O 1
ATOM 4611 N N . LEU A 1 588 ? 9.671 -5.018 41.599 1.00 97.25 588 LEU A N 1
ATOM 4612 C CA . LEU A 1 588 ? 10.598 -4.115 42.301 1.00 97.25 588 LEU A CA 1
ATOM 4613 C C . LEU A 1 588 ? 12.080 -4.435 42.058 1.00 97.25 588 LEU A C 1
ATOM 4615 O O . LEU A 1 588 ? 12.945 -3.585 42.268 1.00 97.25 588 LEU A O 1
ATOM 4619 N N . ALA A 1 589 ? 12.407 -5.666 41.656 1.00 96.00 589 ALA A N 1
ATOM 4620 C CA . ALA A 1 589 ? 13.767 -5.997 41.247 1.00 96.00 589 ALA A CA 1
ATOM 4621 C C . ALA A 1 589 ? 14.120 -5.383 39.881 1.00 96.00 589 ALA A C 1
ATOM 4623 O O . ALA A 1 589 ? 15.297 -5.105 39.642 1.00 96.00 589 ALA A O 1
ATOM 4624 N N . ALA A 1 590 ? 13.125 -5.188 39.007 1.00 93.12 590 ALA A N 1
ATOM 4625 C CA . ALA A 1 590 ? 13.273 -4.528 37.713 1.00 93.12 590 ALA A CA 1
ATOM 4626 C C . ALA A 1 590 ? 13.162 -2.996 37.831 1.00 93.12 590 ALA A C 1
ATOM 4628 O O . ALA A 1 590 ? 14.021 -2.304 37.293 1.00 93.12 590 ALA A O 1
ATOM 4629 N N . GLU A 1 591 ? 12.189 -2.490 38.596 1.00 95.06 591 GLU A N 1
ATOM 4630 C CA . GLU A 1 591 ? 11.957 -1.059 38.856 1.00 95.06 591 GLU A CA 1
ATOM 4631 C C . GLU A 1 591 ? 11.997 -0.767 40.372 1.00 95.06 591 GLU A C 1
ATOM 4633 O O . GLU A 1 591 ? 10.969 -0.814 41.057 1.00 95.06 591 GLU A O 1
ATOM 4638 N N . PRO A 1 592 ? 13.191 -0.521 40.951 1.00 95.44 592 PRO A N 1
ATOM 4639 C CA . PRO A 1 592 ? 13.331 -0.251 42.378 1.00 95.44 592 PRO A CA 1
ATOM 4640 C C . PRO A 1 592 ? 12.634 1.044 42.800 1.00 95.44 592 PRO A C 1
ATOM 4642 O O . PRO A 1 592 ? 12.733 2.057 42.116 1.00 95.44 592 PRO A O 1
ATOM 4645 N N . ASP A 1 593 ? 12.023 1.024 43.986 1.00 93.44 593 ASP A N 1
ATOM 4646 C CA . ASP A 1 593 ? 11.323 2.165 44.596 1.00 93.44 593 ASP A CA 1
ATOM 4647 C C . ASP A 1 593 ? 10.093 2.672 43.807 1.00 93.44 593 ASP A C 1
ATOM 4649 O O . ASP A 1 593 ? 9.585 3.755 44.104 1.00 93.44 593 ASP A O 1
ATOM 4653 N N . ASP A 1 594 ? 9.587 1.887 42.848 1.00 95.06 594 ASP A N 1
ATOM 4654 C CA . ASP A 1 594 ? 8.379 2.217 42.090 1.00 95.06 594 ASP A CA 1
ATOM 4655 C C . ASP A 1 594 ? 7.142 2.351 42.995 1.00 95.06 594 ASP A C 1
ATOM 4657 O O . ASP A 1 594 ? 6.868 1.511 43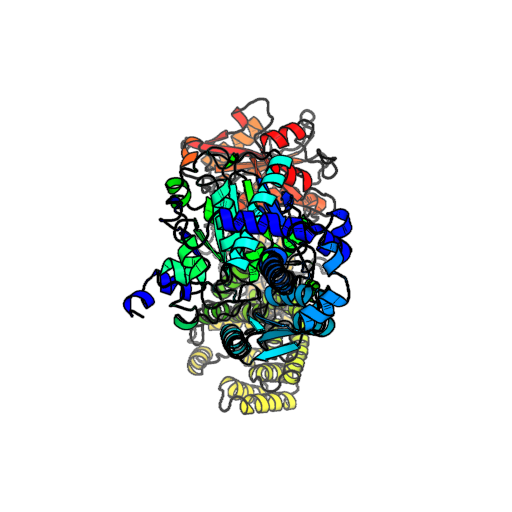.861 1.00 95.06 594 ASP A O 1
ATOM 4661 N N . TYR A 1 595 ? 6.390 3.434 42.791 1.00 94.44 595 TYR A N 1
ATOM 4662 C CA . TYR A 1 595 ? 5.267 3.799 43.647 1.00 94.44 595 TYR A CA 1
ATOM 4663 C C . TYR A 1 595 ? 4.095 2.820 43.537 1.00 94.44 595 TYR A C 1
ATOM 4665 O O . TYR A 1 595 ? 3.520 2.451 44.566 1.00 94.44 595 TYR A O 1
ATOM 4673 N N . GLU A 1 596 ? 3.762 2.356 42.329 1.00 94.12 596 GLU A N 1
ATOM 4674 C CA . GLU A 1 596 ? 2.642 1.434 42.129 1.00 94.12 596 GLU A CA 1
ATOM 4675 C C . GLU A 1 596 ? 2.916 0.086 42.789 1.00 94.12 596 GLU A C 1
ATOM 4677 O O . GLU A 1 596 ? 2.051 -0.457 43.478 1.00 94.12 596 GLU A O 1
ATOM 4682 N N . PHE A 1 597 ? 4.134 -0.443 42.644 1.00 97.25 597 PHE A N 1
ATOM 4683 C CA . PHE A 1 597 ? 4.502 -1.700 43.290 1.00 97.25 597 PHE A CA 1
ATOM 4684 C C . PHE A 1 597 ? 4.493 -1.611 44.816 1.00 97.25 597 PHE A C 1
ATOM 4686 O O . PHE A 1 597 ? 4.027 -2.543 45.476 1.00 97.25 597 PHE A O 1
ATOM 4693 N N . LEU A 1 598 ? 5.005 -0.518 45.391 1.00 96.62 598 LEU A N 1
ATOM 4694 C CA . LEU A 1 598 ? 5.027 -0.328 46.844 1.00 96.62 598 LEU A CA 1
ATOM 4695 C C . LEU A 1 598 ? 3.616 -0.160 47.420 1.00 96.62 598 LEU A C 1
ATOM 4697 O O . LEU A 1 598 ? 3.319 -0.701 48.490 1.00 96.62 598 LEU A O 1
ATOM 4701 N N . THR A 1 599 ? 2.743 0.554 46.710 1.00 96.38 599 THR A N 1
ATOM 4702 C CA . THR A 1 599 ? 1.330 0.694 47.077 1.00 96.38 599 THR A CA 1
ATOM 4703 C C . THR A 1 599 ? 0.624 -0.657 47.005 1.00 96.38 599 THR A C 1
ATOM 4705 O O . THR A 1 599 ? 0.075 -1.105 48.014 1.00 96.38 599 THR A O 1
ATOM 4708 N N . LEU A 1 600 ? 0.766 -1.377 45.887 1.00 97.56 600 LEU A N 1
ATOM 4709 C CA . LEU A 1 600 ? 0.183 -2.705 45.704 1.00 97.56 600 LEU A CA 1
ATOM 4710 C C . LEU A 1 600 ? 0.676 -3.706 46.758 1.00 97.56 600 LEU A C 1
ATOM 4712 O O . LEU A 1 600 ? -0.103 -4.514 47.260 1.00 97.56 600 LEU A O 1
ATOM 4716 N N . GLN A 1 601 ? 1.960 -3.657 47.134 1.00 98.19 601 GLN A N 1
ATOM 4717 C CA . GLN A 1 601 ? 2.507 -4.508 48.192 1.00 98.19 601 GLN A CA 1
ATOM 4718 C C . GLN A 1 601 ? 1.711 -4.365 49.488 1.00 98.19 601 GLN A C 1
ATOM 4720 O O . GLN A 1 601 ? 1.329 -5.363 50.101 1.00 98.19 601 GLN A O 1
ATOM 4725 N N . LYS A 1 602 ? 1.464 -3.118 49.892 1.00 97.19 602 LYS A N 1
ATOM 4726 C CA . LYS A 1 602 ? 0.744 -2.803 51.119 1.00 97.19 602 LYS A CA 1
ATOM 4727 C C . LYS A 1 602 ? -0.717 -3.242 51.035 1.00 97.19 602 LYS A C 1
ATOM 4729 O O . LYS A 1 602 ? -1.220 -3.832 51.982 1.00 97.19 602 LYS A O 1
ATOM 4734 N N . GLU A 1 603 ? -1.376 -3.019 49.905 1.00 97.88 603 GLU A N 1
ATOM 4735 C CA . GLU A 1 603 ? -2.765 -3.443 49.692 1.00 97.88 603 GLU A CA 1
ATOM 4736 C C . GLU A 1 603 ? -2.925 -4.967 49.738 1.00 97.88 603 GLU A C 1
ATOM 4738 O O . GLU A 1 603 ? -3.860 -5.483 50.349 1.00 97.88 603 GLU A O 1
ATOM 4743 N N . ILE A 1 604 ? -1.968 -5.706 49.168 1.00 98.06 604 ILE A N 1
ATOM 4744 C CA . ILE A 1 604 ? -1.919 -7.168 49.278 1.00 98.06 604 ILE A CA 1
ATOM 4745 C C . ILE A 1 604 ? -1.718 -7.588 50.741 1.00 98.06 604 ILE A C 1
ATOM 4747 O O . ILE A 1 604 ? -2.349 -8.541 51.206 1.00 98.06 604 ILE A O 1
ATOM 4751 N N . GLU A 1 605 ? -0.842 -6.910 51.488 1.00 97.69 605 GLU A N 1
ATOM 4752 C CA . GLU A 1 605 ? -0.624 -7.169 52.918 1.00 97.69 605 GLU A CA 1
ATOM 4753 C C . GLU A 1 605 ? -1.873 -6.896 53.765 1.00 97.69 605 GLU A C 1
ATOM 4755 O O . GLU A 1 605 ? -2.160 -7.693 54.665 1.00 97.69 605 GLU A O 1
ATOM 4760 N N . ASP A 1 606 ? -2.630 -5.854 53.425 1.00 97.31 606 ASP A N 1
ATOM 4761 C CA . ASP A 1 606 ? -3.862 -5.430 54.095 1.00 97.31 606 ASP A CA 1
ATOM 4762 C C . ASP A 1 606 ? -5.115 -6.222 53.639 1.00 97.31 606 ASP A C 1
ATOM 4764 O O . ASP A 1 606 ? -6.192 -6.036 54.204 1.00 97.31 606 ASP A O 1
ATOM 4768 N N . ASP A 1 607 ? -4.964 -7.173 52.701 1.00 96.00 607 ASP A N 1
ATOM 4769 C CA . ASP A 1 607 ? -6.047 -7.994 52.122 1.00 96.00 607 ASP A CA 1
ATOM 4770 C C . ASP A 1 607 ? -7.147 -7.147 51.443 1.00 96.00 607 ASP A C 1
ATOM 4772 O O . ASP A 1 607 ? -8.338 -7.465 51.512 1.00 96.00 607 ASP A O 1
ATOM 4776 N N . GLU A 1 608 ? -6.741 -6.058 50.784 1.00 97.75 608 GLU A N 1
ATOM 4777 C CA . GLU A 1 608 ? -7.639 -5.172 50.042 1.00 97.75 608 GLU A CA 1
ATOM 4778 C C . GLU A 1 608 ? -8.210 -5.861 48.781 1.00 97.75 608 GLU A C 1
ATOM 4780 O O . GLU A 1 608 ? -7.580 -6.756 48.207 1.00 97.75 608 GLU A O 1
ATOM 4785 N N . PRO A 1 609 ? -9.421 -5.491 48.325 1.00 96.62 609 PRO A N 1
ATOM 4786 C CA . PRO A 1 609 ? -10.023 -6.073 47.128 1.00 96.62 609 PRO A CA 1
ATOM 4787 C C . PRO A 1 609 ? -9.348 -5.578 45.841 1.00 96.62 609 PRO A C 1
ATOM 4789 O O . PRO A 1 609 ? -8.737 -4.510 45.812 1.00 96.62 609 PRO A O 1
ATOM 4792 N N . LEU A 1 610 ? -9.532 -6.317 44.740 1.00 97.56 610 LEU A N 1
ATOM 4793 C CA . LEU A 1 610 ? -8.958 -5.969 43.433 1.00 97.56 610 LEU A CA 1
ATOM 4794 C C . LEU A 1 610 ? -9.357 -4.558 42.988 1.00 97.56 610 LEU A C 1
ATOM 4796 O O . LEU A 1 610 ? -8.516 -3.815 42.500 1.00 97.56 610 LEU A O 1
ATOM 4800 N N . GLU A 1 611 ? -10.611 -4.151 43.196 1.00 96.19 611 GLU A N 1
ATOM 4801 C CA . GLU A 1 611 ? -11.044 -2.798 42.843 1.00 96.19 611 GLU A CA 1
ATOM 4802 C C . GLU A 1 611 ? -10.280 -1.706 43.600 1.00 96.19 611 GLU A C 1
ATOM 4804 O O . GLU A 1 611 ? -10.056 -0.636 43.039 1.00 96.19 611 GLU A O 1
ATOM 4809 N N . LYS A 1 612 ? -9.843 -1.975 44.839 1.00 95.75 612 LYS A N 1
ATOM 4810 C CA . LYS A 1 612 ? -9.017 -1.035 45.603 1.00 95.75 612 LYS A CA 1
ATOM 4811 C C . LYS A 1 612 ? -7.615 -0.935 44.995 1.00 95.75 612 LYS A C 1
ATOM 4813 O O . LYS A 1 612 ? -7.183 0.176 44.715 1.00 95.75 612 LYS A O 1
ATOM 4818 N N . MET A 1 613 ? -7.027 -2.076 44.624 1.00 97.06 613 MET A N 1
ATOM 4819 C CA . MET A 1 613 ? -5.722 -2.164 43.944 1.00 97.06 613 MET A CA 1
ATOM 4820 C C . MET A 1 613 ? -5.670 -1.502 42.557 1.00 97.06 613 MET A C 1
ATOM 4822 O O . MET A 1 613 ? -4.591 -1.269 42.008 1.00 97.06 613 MET A O 1
ATOM 4826 N N . LEU A 1 614 ? -6.827 -1.255 41.937 1.00 95.88 614 LEU A N 1
ATOM 4827 C CA . LEU A 1 614 ? -6.941 -0.548 40.657 1.00 95.88 614 LEU A CA 1
ATOM 4828 C C . LEU A 1 614 ? -7.202 0.952 40.832 1.00 95.88 614 LEU A C 1
ATOM 4830 O O . LEU A 1 614 ? -7.046 1.718 39.880 1.00 95.88 614 LEU A O 1
ATOM 4834 N N . TYR A 1 615 ? -7.596 1.388 42.029 1.00 95.75 615 TYR A N 1
ATOM 4835 C CA . TYR A 1 615 ? -7.974 2.767 42.309 1.00 95.75 615 TYR A CA 1
ATOM 4836 C C . TYR A 1 615 ? -6.766 3.620 42.706 1.00 95.75 615 TYR A C 1
ATOM 4838 O O . TYR A 1 615 ? -6.747 4.220 43.781 1.00 95.75 615 TYR A O 1
ATOM 4846 N N . HIS A 1 616 ? -5.768 3.646 41.817 1.00 91.94 616 HIS A N 1
ATOM 4847 C CA . HIS A 1 616 ? -4.527 4.399 41.979 1.00 91.94 616 HIS A CA 1
ATOM 4848 C C . HIS A 1 616 ? -4.044 5.031 40.670 1.00 91.94 616 HIS A C 1
ATOM 4850 O O . HIS A 1 616 ? -4.254 4.460 39.595 1.00 91.94 616 HIS A O 1
ATOM 4856 N N . TRP A 1 617 ? -3.410 6.202 40.745 1.00 88.50 617 TRP A N 1
ATOM 4857 C CA . TRP A 1 617 ? -2.626 6.755 39.632 1.00 88.50 617 TRP A CA 1
ATOM 4858 C C . TRP A 1 617 ? -1.148 6.383 39.745 1.00 88.50 617 TRP A C 1
ATOM 4860 O O . TRP A 1 617 ? -0.638 6.137 40.836 1.00 88.50 617 TRP A O 1
ATOM 4870 N N . ILE A 1 618 ? -0.466 6.359 38.597 1.00 85.19 618 ILE A N 1
ATOM 4871 C CA . ILE A 1 618 ? 0.947 5.966 38.505 1.00 85.19 618 ILE A CA 1
ATOM 4872 C C . ILE A 1 618 ? 1.837 6.984 39.239 1.00 85.19 618 ILE A C 1
ATOM 4874 O O . ILE A 1 618 ? 2.813 6.615 39.893 1.00 85.19 618 ILE A O 1
ATOM 4878 N N . THR A 1 619 ? 1.508 8.277 39.146 1.00 86.31 619 THR A N 1
ATOM 4879 C CA . THR A 1 619 ? 2.268 9.353 39.789 1.00 86.31 619 THR A CA 1
ATOM 4880 C C . THR A 1 619 ? 1.783 9.587 41.228 1.00 86.31 619 THR A C 1
ATOM 4882 O O . THR A 1 619 ? 0.576 9.705 41.460 1.00 86.31 619 THR A O 1
ATOM 4885 N N . PRO A 1 620 ? 2.695 9.693 42.215 1.00 91.00 620 PRO A N 1
ATOM 4886 C CA . PRO A 1 620 ? 2.320 9.883 43.616 1.00 91.00 620 PRO A CA 1
ATOM 4887 C C . PRO A 1 620 ? 1.477 11.135 43.874 1.00 91.00 620 PRO A C 1
ATOM 4889 O O . PRO A 1 620 ? 0.622 11.127 44.756 1.00 91.00 620 PRO A O 1
ATOM 4892 N N . GLU A 1 621 ? 1.736 12.221 43.144 1.00 89.81 621 GLU A N 1
ATOM 4893 C CA . GLU A 1 621 ? 1.007 13.480 43.281 1.00 89.81 621 GLU A CA 1
ATOM 4894 C C . GLU A 1 621 ? -0.448 13.341 42.820 1.00 89.81 621 GLU A C 1
ATOM 4896 O O . GLU A 1 621 ? -1.351 13.657 43.595 1.00 89.81 621 GLU A O 1
ATOM 4901 N N . ASN A 1 622 ? -0.679 12.798 41.618 1.00 88.88 622 ASN A N 1
ATOM 4902 C CA . ASN A 1 622 ? -2.034 12.590 41.102 1.00 88.88 622 ASN A CA 1
ATOM 4903 C C . ASN A 1 622 ? -2.766 11.552 41.962 1.00 88.88 622 ASN A C 1
ATOM 4905 O O . ASN A 1 622 ? -3.939 11.727 42.282 1.00 88.88 622 ASN A O 1
ATOM 4909 N N . ASP A 1 623 ? -2.081 10.489 42.406 1.00 92.44 623 ASP A N 1
ATOM 4910 C CA . ASP A 1 623 ? -2.702 9.507 43.296 1.00 92.44 623 ASP A CA 1
ATOM 4911 C C . ASP A 1 623 ? -3.097 10.130 44.635 1.00 92.44 623 ASP A C 1
ATOM 4913 O O . ASP A 1 623 ? -4.164 9.843 45.169 1.00 92.44 623 ASP A O 1
ATOM 4917 N N . GLN A 1 624 ? -2.285 11.039 45.178 1.00 92.62 624 GLN A N 1
ATOM 4918 C CA . GLN A 1 624 ? -2.646 11.752 46.396 1.00 92.62 624 GLN A CA 1
ATOM 4919 C C . GLN A 1 624 ? -3.924 12.588 46.214 1.00 92.62 624 GLN A C 1
ATOM 4921 O O . GLN A 1 624 ? -4.743 12.607 47.136 1.00 92.62 624 GLN A O 1
ATOM 4926 N N . GLU A 1 625 ? -4.105 13.242 45.064 1.00 92.25 625 GLU A N 1
ATOM 4927 C CA . GLU A 1 625 ? -5.335 13.971 44.716 1.00 92.25 625 GLU A CA 1
ATOM 4928 C C . GLU A 1 625 ? -6.537 13.018 44.571 1.00 92.25 625 GLU A C 1
ATOM 4930 O O . GLU A 1 625 ? -7.621 13.285 45.105 1.00 92.25 625 GLU A O 1
ATOM 4935 N N . LEU A 1 626 ? -6.333 11.844 43.960 1.00 92.56 626 LEU A N 1
ATOM 4936 C CA . LEU A 1 626 ? -7.345 10.786 43.857 1.00 92.56 626 LEU A CA 1
ATOM 4937 C C . LEU A 1 626 ? -7.773 10.275 45.238 1.00 92.56 626 LEU A C 1
ATOM 4939 O O . LEU A 1 626 ? -8.967 10.164 45.532 1.00 92.56 626 LEU A O 1
ATOM 4943 N N . GLN A 1 627 ? -6.810 9.995 46.122 1.00 92.81 627 GLN A N 1
ATOM 4944 C CA . GLN A 1 627 ? -7.088 9.502 47.471 1.00 92.81 627 GLN A CA 1
ATOM 4945 C C . GLN A 1 627 ? -7.642 10.597 48.406 1.00 92.81 627 GLN A C 1
ATOM 4947 O O . GLN A 1 627 ? -8.332 10.265 49.375 1.00 92.81 627 GLN A O 1
ATOM 4952 N N . SER A 1 628 ? -7.353 11.886 48.166 1.00 92.44 628 SER A N 1
ATOM 4953 C CA . SER A 1 628 ? -7.929 13.007 48.931 1.00 92.44 628 SER A CA 1
ATOM 4954 C C . SER A 1 628 ? -9.353 13.365 48.486 1.00 92.44 628 SER A C 1
ATOM 4956 O O . SER A 1 628 ? -10.068 14.034 49.240 1.00 92.44 628 SER A O 1
ATOM 4958 N N . GLY A 1 629 ? -9.782 12.870 47.317 1.00 90.44 629 GLY A N 1
ATOM 4959 C CA . GLY A 1 629 ? -11.063 13.193 46.689 1.00 90.44 629 GLY A CA 1
ATOM 4960 C C . GLY A 1 629 ? -11.067 14.561 46.003 1.00 90.44 629 GLY A C 1
ATOM 4961 O O . GLY A 1 629 ? -12.131 15.164 45.872 1.00 90.44 629 GLY A O 1
ATOM 4962 N N . GLU A 1 630 ? -9.887 15.072 45.644 1.00 89.06 630 GLU A N 1
ATOM 4963 C CA . GLU A 1 630 ? -9.697 16.345 44.935 1.00 89.06 630 GLU A CA 1
ATOM 4964 C C . GLU A 1 630 ? -9.551 16.156 43.416 1.00 89.06 630 GLU A C 1
ATOM 4966 O O . GLU A 1 630 ? -9.644 17.135 42.682 1.00 89.06 630 GLU A O 1
ATOM 4971 N N . ASP A 1 631 ? -9.375 14.917 42.958 1.00 87.69 631 ASP A N 1
ATOM 4972 C CA . ASP A 1 631 ? -9.260 14.556 41.546 1.00 87.69 631 ASP A CA 1
ATOM 4973 C C . ASP A 1 631 ? -10.608 14.611 40.804 1.00 87.69 631 ASP A C 1
ATOM 4975 O O . ASP A 1 631 ? -11.600 13.998 41.213 1.00 87.69 631 ASP A O 1
ATOM 4979 N N . GLU A 1 632 ? -10.623 15.331 39.682 1.00 84.44 632 GLU A N 1
ATOM 4980 C CA . GLU A 1 632 ? -11.786 15.495 38.810 1.00 84.44 632 GLU A CA 1
ATOM 4981 C C . GLU A 1 632 ? -12.105 14.220 37.993 1.00 84.44 632 GLU A C 1
ATOM 4983 O O . GLU A 1 632 ? -13.263 14.007 37.630 1.00 84.44 632 GLU A O 1
ATOM 4988 N N . GLU A 1 633 ? -11.130 13.330 37.766 1.00 83.44 633 GLU A N 1
ATOM 4989 C CA . GLU A 1 633 ? -11.278 12.072 37.010 1.00 83.44 633 GLU A CA 1
ATOM 4990 C C . GLU A 1 633 ? -11.629 10.854 37.887 1.00 83.44 633 GLU A C 1
ATOM 4992 O O . GLU A 1 633 ? -11.918 9.763 37.379 1.00 83.44 633 GLU A O 1
ATOM 4997 N N . ALA A 1 634 ? -11.672 11.029 39.212 1.00 87.94 634 ALA A N 1
ATOM 4998 C CA . ALA A 1 634 ? -11.969 9.980 40.193 1.00 87.94 634 ALA A CA 1
ATOM 4999 C C . ALA A 1 634 ? -13.229 9.163 39.846 1.00 87.94 634 ALA A C 1
ATOM 5001 O O . ALA A 1 634 ? -13.251 7.927 39.903 1.00 87.94 634 ALA A O 1
ATOM 5002 N N . ASP A 1 635 ? -14.281 9.867 39.433 1.00 87.31 635 ASP A N 1
ATOM 5003 C CA . ASP A 1 635 ? -15.567 9.293 39.056 1.00 87.31 635 ASP A CA 1
ATOM 5004 C C . ASP A 1 635 ? -15.480 8.449 37.770 1.00 87.31 635 ASP A C 1
ATOM 5006 O O . ASP A 1 635 ? -16.133 7.406 37.670 1.00 87.31 635 ASP A O 1
ATOM 5010 N N . GLU A 1 636 ? -14.685 8.866 36.778 1.00 84.25 636 GLU A N 1
ATOM 5011 C CA . GLU A 1 636 ? -14.461 8.103 35.540 1.00 84.25 636 GLU A CA 1
ATOM 5012 C C . GLU A 1 636 ? -13.661 6.834 35.802 1.00 84.25 636 GLU A C 1
ATOM 5014 O O . GLU A 1 636 ? -14.056 5.747 35.365 1.00 84.25 636 GLU A O 1
ATOM 5019 N N . LYS A 1 637 ? -12.608 6.945 36.613 1.00 89.50 637 LYS A N 1
ATOM 5020 C CA . LYS A 1 637 ? -11.803 5.804 37.046 1.00 89.50 637 LYS A CA 1
ATOM 5021 C C . LYS A 1 637 ? -12.641 4.767 37.798 1.00 89.50 637 LYS A C 1
ATOM 5023 O O . LYS A 1 637 ? -12.560 3.572 37.516 1.00 89.50 637 LYS A O 1
ATOM 5028 N N . MET A 1 638 ? -13.510 5.199 38.716 1.00 92.19 638 MET A N 1
ATOM 5029 C CA . MET A 1 638 ? -14.427 4.284 39.410 1.00 92.19 638 MET A CA 1
ATOM 5030 C C . MET A 1 638 ? -15.407 3.596 38.454 1.00 92.19 638 MET A C 1
ATOM 5032 O O . MET A 1 638 ? -15.728 2.419 38.643 1.00 92.19 638 MET A O 1
ATOM 5036 N N . ARG A 1 639 ? -15.885 4.301 37.419 1.00 91.75 639 ARG A N 1
ATOM 5037 C CA . ARG A 1 639 ? -16.796 3.726 36.419 1.00 91.75 639 ARG A CA 1
ATOM 5038 C C . ARG A 1 639 ? -16.139 2.593 35.637 1.00 91.75 639 ARG A C 1
ATOM 5040 O O . ARG A 1 639 ? -16.769 1.548 35.481 1.00 91.75 639 ARG A O 1
ATOM 5047 N N . SER A 1 640 ? -14.892 2.745 35.198 1.00 90.69 640 SER A N 1
ATOM 5048 C CA . SER A 1 640 ? -14.183 1.661 34.506 1.00 90.69 640 SER A CA 1
ATOM 5049 C C . SER A 1 640 ? -13.896 0.478 35.438 1.00 90.69 640 SER A C 1
ATOM 5051 O O . SER A 1 640 ? -14.184 -0.664 35.080 1.00 90.69 640 SER A O 1
ATOM 5053 N N . ILE A 1 641 ? -13.461 0.736 36.678 1.00 96.06 641 ILE A N 1
ATOM 5054 C CA . ILE A 1 641 ? -13.223 -0.303 37.700 1.00 96.06 641 ILE A CA 1
ATOM 5055 C C . ILE A 1 641 ? -14.506 -1.071 38.052 1.00 96.06 641 ILE A C 1
ATOM 5057 O O . ILE A 1 641 ? -14.466 -2.271 38.338 1.00 96.06 641 ILE A O 1
ATOM 5061 N N . SER A 1 642 ? -15.673 -0.421 37.995 1.00 95.88 642 SER A N 1
ATOM 5062 C CA . SER A 1 642 ? -16.951 -1.093 38.256 1.00 95.88 642 SER A CA 1
ATOM 5063 C C . SER A 1 642 ? -17.204 -2.276 37.310 1.00 95.88 642 SER A C 1
ATOM 5065 O O . SER A 1 642 ? -17.850 -3.239 37.714 1.00 95.88 642 SER A O 1
ATOM 5067 N N . CYS A 1 643 ? -16.609 -2.263 36.113 1.00 96.38 643 CYS A N 1
ATOM 5068 C CA . CYS A 1 643 ? -16.738 -3.315 35.107 1.00 96.38 643 CYS A CA 1
ATOM 5069 C C . CYS A 1 643 ? -15.815 -4.532 35.338 1.00 96.38 643 CYS A C 1
ATOM 5071 O O . CYS A 1 643 ? -15.841 -5.470 34.545 1.00 96.38 643 CYS A O 1
ATOM 5073 N N . VAL A 1 644 ? -15.015 -4.558 36.411 1.00 97.25 644 VAL A N 1
ATOM 5074 C CA . VAL A 1 644 ? -14.012 -5.617 36.641 1.00 97.25 644 VAL A CA 1
ATOM 5075 C C . VAL A 1 644 ? -14.592 -6.851 37.341 1.00 97.25 644 VAL A C 1
ATOM 5077 O O . VAL A 1 644 ? -14.381 -7.968 36.890 1.00 97.25 644 VAL A O 1
ATOM 5080 N N . ILE A 1 645 ? -15.318 -6.679 38.450 1.00 97.31 645 ILE A N 1
ATOM 5081 C CA . ILE A 1 645 ? -15.864 -7.797 39.249 1.00 97.31 645 ILE A CA 1
ATOM 5082 C C . ILE A 1 645 ? -17.383 -7.699 39.346 1.00 97.31 645 ILE A C 1
ATOM 5084 O O . ILE A 1 645 ? -17.925 -6.623 39.603 1.00 97.31 645 ILE A O 1
ATOM 5088 N N . VAL A 1 646 ? -18.072 -8.827 39.198 1.00 96.81 646 VAL A N 1
ATOM 5089 C CA . VAL A 1 646 ? -19.523 -8.916 39.384 1.00 96.81 646 VAL A CA 1
ATOM 5090 C C . VAL A 1 646 ? -19.878 -8.930 40.876 1.00 96.81 646 VAL A C 1
ATOM 5092 O O . VAL A 1 646 ? -19.410 -9.783 41.628 1.00 96.81 646 VAL A O 1
ATOM 5095 N N . ASP A 1 647 ? -20.754 -8.020 41.315 1.00 96.88 647 ASP A N 1
ATOM 5096 C CA . ASP A 1 647 ? -21.491 -8.178 42.576 1.00 96.88 647 ASP A CA 1
ATOM 5097 C C . ASP A 1 647 ? -22.649 -9.153 42.340 1.00 96.88 647 ASP A C 1
ATOM 5099 O O . ASP A 1 647 ? -23.732 -8.760 41.911 1.00 96.88 647 ASP A O 1
ATOM 5103 N N . GLU A 1 648 ? -22.446 -10.431 42.656 1.00 96.88 648 GLU A N 1
ATOM 5104 C CA . GLU A 1 648 ? -23.462 -11.484 42.494 1.00 96.88 648 GLU A CA 1
ATOM 5105 C C . GLU A 1 648 ? -24.803 -11.123 43.150 1.00 96.88 648 GLU A C 1
ATOM 5107 O O . GLU A 1 648 ? -25.879 -11.362 42.600 1.00 96.88 648 GLU A O 1
ATOM 5112 N N . THR A 1 649 ? -24.766 -10.475 44.321 1.00 96.19 649 THR A N 1
ATOM 5113 C CA . THR A 1 649 ? -25.997 -10.056 45.001 1.00 96.19 649 THR A CA 1
ATOM 5114 C C . THR A 1 649 ? -26.671 -8.925 44.232 1.00 96.19 649 THR A C 1
ATOM 5116 O O . THR A 1 649 ? -27.899 -8.875 44.148 1.00 96.19 649 THR A O 1
ATOM 5119 N N . GLY A 1 650 ? -25.888 -8.002 43.682 1.00 96.62 650 GLY A N 1
ATOM 5120 C CA . GLY A 1 650 ? -26.361 -6.910 42.844 1.00 96.62 650 GLY A CA 1
ATOM 5121 C C . GLY A 1 650 ? -26.959 -7.358 41.527 1.00 96.62 650 GLY A C 1
ATOM 5122 O O . GLY A 1 650 ? -28.072 -6.944 41.192 1.00 96.62 650 GLY A O 1
ATOM 5123 N N . LEU A 1 651 ? -26.294 -8.284 40.849 1.00 96.31 651 LEU A N 1
ATOM 5124 C CA . LEU A 1 651 ? -26.773 -8.869 39.610 1.00 96.31 651 LEU A CA 1
ATOM 5125 C C . LEU A 1 651 ? -28.058 -9.677 39.844 1.00 96.31 651 LEU A C 1
ATOM 5127 O O . LEU A 1 651 ? -29.061 -9.468 39.163 1.00 96.31 651 LEU A O 1
ATOM 5131 N N . GLU A 1 652 ? -28.107 -10.513 40.888 1.00 96.12 652 GLU A N 1
ATOM 5132 C CA . GLU A 1 652 ? -29.337 -11.214 41.271 1.00 96.12 652 GLU A CA 1
ATOM 5133 C C . GLU A 1 652 ? -30.497 -10.252 41.574 1.00 96.12 652 GLU A C 1
ATOM 5135 O O . GLU A 1 652 ? -31.653 -10.544 41.249 1.00 96.12 652 GLU A O 1
ATOM 5140 N N . ARG A 1 653 ? -30.221 -9.123 42.243 1.00 95.00 653 ARG A N 1
ATOM 5141 C CA . ARG A 1 653 ? -31.229 -8.083 42.504 1.00 95.00 653 ARG A CA 1
ATOM 5142 C C . ARG A 1 653 ? -31.724 -7.475 41.199 1.00 95.00 653 ARG A C 1
ATOM 5144 O O . ARG A 1 653 ? -32.933 -7.296 41.069 1.00 95.00 653 ARG A O 1
ATOM 5151 N N . PHE A 1 654 ? -30.827 -7.184 40.259 1.00 96.31 654 PHE A N 1
ATOM 5152 C CA . PHE A 1 654 ? -31.181 -6.670 38.941 1.00 96.31 654 PHE A CA 1
ATOM 5153 C C . PHE A 1 654 ? -32.111 -7.641 38.203 1.00 96.31 654 PHE A C 1
ATOM 5155 O O . PHE A 1 654 ? -33.216 -7.254 37.822 1.00 96.31 654 PHE A O 1
ATOM 5162 N N . PHE A 1 655 ? -31.745 -8.924 38.119 1.00 95.81 655 PHE A N 1
ATOM 5163 C CA . PHE A 1 655 ? -32.574 -9.952 37.481 1.00 95.81 655 PHE A CA 1
ATOM 5164 C C . PHE A 1 655 ? -33.938 -10.125 38.159 1.00 95.81 655 PHE A C 1
ATOM 5166 O O . PHE A 1 655 ? -34.947 -10.257 37.473 1.00 95.81 655 PHE A O 1
ATOM 5173 N N . LYS A 1 656 ? -34.008 -10.069 39.496 1.00 95.19 656 LYS A N 1
ATOM 5174 C CA . LYS A 1 656 ? -35.289 -10.089 40.234 1.00 95.19 656 LYS A CA 1
ATOM 5175 C C . LYS A 1 656 ? -36.127 -8.831 39.998 1.00 95.19 656 LYS A C 1
ATOM 5177 O O . LYS A 1 656 ? -37.338 -8.863 40.183 1.00 95.19 656 LYS A O 1
ATOM 5182 N N . MET A 1 657 ? -35.491 -7.708 39.672 1.00 95.25 657 MET A N 1
ATOM 5183 C CA . MET A 1 657 ? -36.164 -6.430 39.480 1.00 95.25 657 MET A CA 1
ATOM 5184 C C . MET A 1 657 ? -36.681 -6.271 38.050 1.00 95.25 657 MET A C 1
ATOM 5186 O O . MET A 1 657 ? -37.833 -5.882 37.885 1.00 95.25 657 MET A O 1
ATOM 5190 N N . PHE A 1 658 ? -35.870 -6.551 37.035 1.00 95.25 658 PHE A N 1
ATOM 5191 C CA . PHE A 1 658 ? -36.235 -6.336 35.631 1.00 95.25 658 PHE A CA 1
ATOM 5192 C C . PHE A 1 658 ? -36.773 -7.593 34.939 1.00 95.25 658 PHE A C 1
ATOM 5194 O O . PHE A 1 658 ? -37.472 -7.457 33.943 1.00 95.25 658 PHE A O 1
ATOM 5201 N N . GLU A 1 659 ? -36.517 -8.783 35.492 1.00 93.88 659 GLU A N 1
ATOM 5202 C CA . GLU A 1 659 ? -36.992 -10.078 34.979 1.00 93.88 659 GLU A CA 1
ATOM 5203 C C . GLU A 1 659 ? -36.760 -10.282 33.459 1.00 93.88 659 GLU A C 1
ATOM 5205 O O . GLU A 1 659 ? -37.688 -10.695 32.758 1.00 93.88 659 GLU A O 1
ATOM 5210 N N . PRO A 1 660 ? -35.549 -10.014 32.918 1.00 92.81 660 PRO A N 1
ATOM 5211 C CA . PRO A 1 660 ? -35.271 -10.224 31.497 1.00 92.81 660 PRO A CA 1
ATOM 5212 C C . PRO A 1 660 ? -35.449 -11.698 31.109 1.00 92.81 660 PRO A C 1
ATOM 5214 O O . PRO A 1 660 ? -35.127 -12.609 31.885 1.00 92.81 660 PRO A O 1
ATOM 5217 N N . LYS A 1 661 ? -35.946 -11.958 29.893 1.00 89.38 661 LYS A N 1
ATOM 5218 C CA . LYS A 1 661 ? -36.056 -13.332 29.389 1.00 89.38 661 LYS A CA 1
ATOM 5219 C C . LYS A 1 661 ? -34.667 -13.884 29.085 1.00 89.38 661 LYS A C 1
ATOM 5221 O O . LYS A 1 661 ? -33.858 -13.240 28.430 1.00 89.38 661 LYS A O 1
ATOM 5226 N N . LYS A 1 662 ? -34.397 -15.105 29.550 1.00 85.50 662 LYS A N 1
ATOM 5227 C CA . LYS A 1 662 ? -33.059 -15.714 29.488 1.00 85.50 662 LYS A CA 1
ATOM 5228 C C . LYS A 1 662 ? -32.529 -15.898 28.058 1.00 85.50 662 LYS A C 1
ATOM 5230 O O . LYS A 1 662 ? -31.324 -15.886 27.860 1.00 85.50 662 LYS A O 1
ATOM 5235 N N . ASP A 1 663 ? -33.414 -16.135 27.102 1.00 88.31 663 ASP A N 1
ATOM 5236 C CA . ASP A 1 663 ? -33.122 -16.335 25.682 1.00 88.31 663 ASP A CA 1
ATOM 5237 C C . ASP A 1 663 ? -32.994 -15.030 24.882 1.00 88.31 663 ASP A C 1
ATOM 5239 O O . ASP A 1 663 ? -32.500 -15.067 23.760 1.00 88.31 663 ASP A O 1
ATOM 5243 N N . GLU A 1 664 ? -33.390 -13.896 25.462 1.00 87.50 664 GLU A N 1
ATOM 5244 C CA . GLU A 1 664 ? -33.338 -12.567 24.833 1.00 87.50 664 GLU A CA 1
ATOM 5245 C C . GLU A 1 664 ? -32.305 -11.638 25.504 1.00 87.50 664 GLU A C 1
ATOM 5247 O O . GLU A 1 664 ? -32.095 -10.523 25.040 1.00 87.50 664 GLU A O 1
ATOM 5252 N N . TYR A 1 665 ? -31.678 -12.074 26.602 1.00 91.56 665 TYR A N 1
ATOM 5253 C CA . TYR A 1 665 ? -30.665 -11.308 27.327 1.00 91.56 665 TYR A CA 1
ATOM 5254 C C . TYR A 1 665 ? -29.273 -11.537 26.738 1.00 91.56 665 TYR A C 1
ATOM 5256 O O . TYR A 1 665 ? -28.752 -12.656 26.775 1.00 91.56 665 TYR A O 1
ATOM 5264 N N . ILE A 1 666 ? -28.656 -10.466 26.249 1.00 89.38 666 ILE A N 1
ATOM 5265 C CA . ILE A 1 666 ? -27.256 -10.454 25.834 1.00 89.38 666 ILE A CA 1
ATOM 5266 C C . ILE A 1 666 ? -26.424 -9.982 27.021 1.00 89.38 666 ILE A C 1
ATOM 5268 O O . ILE A 1 666 ? -26.598 -8.875 27.531 1.00 89.38 666 ILE A O 1
ATOM 5272 N N . ALA A 1 667 ? -25.519 -10.850 27.469 1.00 88.12 667 ALA A N 1
ATOM 5273 C CA . ALA A 1 667 ? -24.556 -10.533 28.507 1.00 88.12 667 ALA A CA 1
ATOM 5274 C C . ALA A 1 667 ? -23.286 -9.957 27.871 1.00 88.12 667 ALA A C 1
ATOM 5276 O O . ALA A 1 667 ? -22.701 -10.559 26.970 1.00 88.12 667 ALA A O 1
ATOM 5277 N N . ASN A 1 668 ? -22.810 -8.838 28.410 1.00 86.31 668 ASN A N 1
ATOM 5278 C CA . ASN A 1 668 ? -21.458 -8.309 28.223 1.00 86.31 668 ASN A CA 1
ATOM 5279 C C . ASN A 1 668 ? -21.019 -7.824 26.822 1.00 86.31 668 ASN A C 1
ATOM 5281 O O . ASN A 1 668 ? -20.101 -7.027 26.813 1.00 86.31 668 ASN A O 1
ATOM 5285 N N . SER A 1 669 ? -21.531 -8.262 25.661 1.00 71.69 669 SER A N 1
ATOM 5286 C CA . SER A 1 669 ? -20.879 -7.959 24.356 1.00 71.69 669 SER A CA 1
ATOM 5287 C C . SER A 1 669 ? -21.694 -7.091 23.384 1.00 71.69 669 SER A C 1
ATOM 5289 O O . SER A 1 669 ? -22.686 -7.576 22.851 1.00 71.69 669 SER A O 1
ATOM 5291 N N . PRO A 1 670 ? -21.253 -5.850 23.082 1.00 76.12 670 PRO A N 1
ATOM 5292 C CA . PRO A 1 670 ? -20.416 -5.026 23.956 1.00 76.12 670 PRO A CA 1
ATOM 5293 C C . PRO A 1 670 ? -21.184 -4.589 25.212 1.00 76.12 670 PRO A C 1
ATOM 5295 O O . PRO A 1 670 ? -20.586 -4.094 26.149 1.00 76.12 670 PRO A O 1
ATOM 5298 N N . PHE A 1 671 ? -22.506 -4.728 25.268 1.00 89.19 671 PHE A N 1
ATOM 5299 C CA . PHE A 1 671 ? -23.321 -4.174 26.347 1.00 89.19 671 PHE A CA 1
ATOM 5300 C C . PHE A 1 671 ? -24.318 -5.205 26.866 1.00 89.19 671 PHE A C 1
ATOM 5302 O O . PHE A 1 671 ? -24.642 -6.171 26.177 1.00 89.19 671 PHE A O 1
ATOM 5309 N N . CYS A 1 672 ? -24.796 -5.010 28.095 1.00 91.44 672 CYS A N 1
ATOM 5310 C CA . CYS A 1 672 ? -25.920 -5.787 28.598 1.00 91.44 672 CYS A CA 1
ATOM 5311 C C . CYS A 1 672 ? -27.211 -5.249 27.990 1.00 91.44 672 CYS A C 1
ATOM 5313 O O . CYS A 1 672 ? -27.562 -4.096 28.245 1.00 91.44 672 CYS A O 1
ATOM 5315 N N . GLU A 1 673 ? -27.939 -6.072 27.246 1.00 93.19 673 GLU A N 1
ATOM 5316 C CA . GLU A 1 673 ? -29.184 -5.641 26.609 1.00 93.19 673 GLU A CA 1
ATOM 5317 C C . GLU A 1 673 ? -30.262 -6.719 26.600 1.00 93.19 673 GLU A C 1
ATOM 5319 O O . GLU A 1 673 ? -29.979 -7.920 26.650 1.00 93.19 673 GLU A O 1
ATOM 5324 N N . PHE A 1 674 ? -31.516 -6.269 26.606 1.00 93.81 674 PHE A N 1
ATOM 5325 C CA . PHE A 1 674 ? -32.686 -7.127 26.480 1.00 93.81 674 PHE A CA 1
ATOM 5326 C C . PHE A 1 674 ? -33.942 -6.318 26.119 1.00 93.81 674 PHE A C 1
ATOM 5328 O O . PHE A 1 674 ? -34.093 -5.171 26.556 1.00 93.81 674 PHE A O 1
ATOM 5335 N N . PRO A 1 675 ? -34.918 -6.941 25.434 1.00 93.69 675 PRO A N 1
ATOM 5336 C CA . PRO A 1 675 ? -36.241 -6.361 25.241 1.00 93.69 675 PRO A CA 1
ATOM 5337 C C . PRO A 1 675 ? -36.973 -6.162 26.576 1.00 93.69 675 PRO A C 1
ATOM 5339 O O . PRO A 1 675 ? -37.084 -7.087 27.388 1.00 93.69 675 PRO A O 1
ATOM 5342 N N . TYR A 1 676 ? -37.541 -4.976 26.790 1.00 94.06 676 TYR A N 1
ATOM 5343 C CA . TYR A 1 676 ? -38.339 -4.630 27.964 1.00 94.06 676 TYR A CA 1
ATOM 5344 C C . TYR A 1 676 ? -39.758 -4.221 27.564 1.00 94.06 676 TYR A C 1
ATOM 5346 O O . TYR A 1 676 ? -39.957 -3.444 26.633 1.00 94.06 676 TYR A O 1
ATOM 5354 N N . ALA A 1 677 ? -40.760 -4.750 28.273 1.00 91.25 677 ALA A N 1
ATOM 5355 C CA . ALA A 1 677 ? -42.168 -4.541 27.947 1.00 91.25 677 ALA A CA 1
ATOM 5356 C C . ALA A 1 677 ? -42.917 -3.815 29.071 1.00 91.25 677 ALA A C 1
ATOM 5358 O O . ALA A 1 677 ? -42.892 -4.232 30.233 1.00 91.25 677 ALA A O 1
ATOM 5359 N N . VAL A 1 678 ? -43.651 -2.764 28.703 1.00 90.12 678 VAL A N 1
ATOM 5360 C CA . VAL A 1 678 ? -44.565 -2.025 29.582 1.00 90.12 678 VAL A CA 1
ATOM 5361 C C . VAL A 1 678 ? -45.933 -1.977 28.899 1.00 90.12 678 VAL A C 1
ATOM 5363 O O . VAL A 1 678 ? -46.098 -1.391 27.831 1.00 90.12 678 VAL A O 1
ATOM 5366 N N . ASN A 1 679 ? -46.937 -2.619 29.505 1.00 83.25 679 ASN A N 1
ATOM 5367 C CA . ASN A 1 679 ? -48.253 -2.859 28.897 1.00 83.25 679 ASN A CA 1
ATOM 5368 C C . ASN A 1 679 ? -48.153 -3.572 27.528 1.00 83.25 679 ASN A C 1
ATOM 5370 O O . ASN A 1 679 ? -47.748 -4.730 27.480 1.00 83.25 679 ASN A O 1
ATOM 5374 N N . ASN A 1 680 ? -48.550 -2.898 26.441 1.00 83.31 680 ASN A N 1
ATOM 5375 C CA . ASN A 1 680 ? -48.488 -3.405 25.065 1.00 83.31 680 ASN A CA 1
ATOM 5376 C C . ASN A 1 680 ? -47.290 -2.841 24.273 1.00 83.31 680 ASN A C 1
ATOM 5378 O O . ASN A 1 680 ? -47.189 -3.129 23.085 1.00 83.31 680 ASN A O 1
ATOM 5382 N N . HIS A 1 681 ? -46.415 -2.046 24.902 1.00 88.00 681 HIS A N 1
ATOM 5383 C CA . HIS A 1 681 ? -45.254 -1.430 24.254 1.00 88.00 681 HIS A CA 1
ATOM 5384 C C . HIS A 1 681 ? -43.970 -2.176 24.619 1.00 88.00 681 HIS A C 1
ATOM 5386 O O . HIS A 1 681 ? -43.764 -2.491 25.794 1.00 88.00 681 HIS A O 1
ATOM 5392 N N . THR A 1 682 ? -43.125 -2.473 23.630 1.00 90.94 682 THR A N 1
ATOM 5393 C CA . THR A 1 682 ? -41.833 -3.159 23.819 1.00 90.94 682 THR A CA 1
ATOM 5394 C C . THR A 1 682 ? -40.721 -2.305 23.224 1.00 90.94 682 THR A C 1
ATOM 5396 O O . THR A 1 682 ? -40.877 -1.817 22.113 1.00 90.94 682 THR A O 1
ATOM 5399 N N . PHE A 1 683 ? -39.624 -2.140 23.957 1.00 91.69 683 PHE A N 1
ATOM 5400 C CA . PHE A 1 683 ? -38.444 -1.369 23.551 1.00 91.69 683 PHE A CA 1
ATOM 5401 C C . PHE A 1 683 ? -37.166 -2.057 24.047 1.00 91.69 683 PHE A C 1
ATOM 5403 O O . PHE A 1 683 ? -37.230 -2.882 24.963 1.00 91.69 683 PHE A O 1
ATOM 5410 N N . ASN A 1 684 ? -36.007 -1.741 23.467 1.00 89.56 684 ASN A N 1
ATOM 5411 C CA . ASN A 1 684 ? -34.731 -2.295 23.929 1.00 89.56 684 ASN A CA 1
ATOM 5412 C C . ASN A 1 684 ? -34.238 -1.551 25.180 1.00 89.56 684 ASN A C 1
ATOM 5414 O O . ASN A 1 684 ? -34.318 -0.325 25.247 1.00 89.56 684 ASN A O 1
ATOM 5418 N N . LEU A 1 685 ? -33.735 -2.269 26.185 1.00 94.38 685 LEU A N 1
ATOM 5419 C CA . LEU A 1 685 ? -33.104 -1.669 27.360 1.00 94.38 685 LEU A CA 1
ATOM 5420 C C . LEU A 1 685 ? -31.619 -2.036 27.365 1.00 94.38 685 LEU A C 1
ATOM 5422 O O . LEU A 1 685 ? -31.249 -3.160 27.702 1.00 94.38 685 LEU A O 1
ATOM 5426 N N . VAL A 1 686 ? -30.779 -1.070 26.998 1.00 91.81 686 VAL A N 1
ATOM 5427 C CA . VAL A 1 686 ? -29.333 -1.232 26.824 1.00 91.81 686 VAL A CA 1
ATOM 5428 C C . VAL A 1 686 ? -28.603 -0.577 27.983 1.00 91.81 686 VAL A C 1
ATOM 5430 O O . VAL A 1 686 ? -28.650 0.636 28.166 1.00 91.81 686 VAL A O 1
ATOM 5433 N N . PHE A 1 687 ? -27.853 -1.351 28.750 1.00 93.75 687 PHE A N 1
ATOM 5434 C CA . PHE A 1 687 ? -26.911 -0.828 29.732 1.00 93.75 687 PHE A CA 1
ATOM 5435 C C . PHE A 1 687 ? -25.524 -0.843 29.105 1.00 93.75 687 PHE A C 1
ATOM 5437 O O . PHE A 1 687 ? -24.977 -1.919 28.878 1.00 93.75 687 PHE A O 1
ATOM 5444 N N . ARG A 1 688 ? -24.940 0.335 28.835 1.00 87.19 688 ARG A N 1
ATOM 5445 C CA . ARG A 1 688 ? -23.624 0.496 28.185 1.00 87.19 688 ARG A CA 1
ATOM 5446 C C . ARG A 1 688 ? -22.454 0.142 29.107 1.00 87.19 688 ARG A C 1
ATOM 5448 O O . ARG A 1 688 ? -21.606 0.975 29.417 1.00 87.19 688 ARG A O 1
ATOM 5455 N N . MET A 1 689 ? -22.475 -1.095 29.577 1.00 92.00 689 MET A N 1
ATOM 5456 C CA . MET A 1 689 ? -21.556 -1.736 30.504 1.00 92.00 689 MET A CA 1
ATOM 5457 C C . MET A 1 689 ? -21.761 -3.256 30.448 1.00 92.00 689 MET A C 1
ATOM 5459 O O . MET A 1 689 ? -22.784 -3.746 29.963 1.00 92.00 689 MET A O 1
ATOM 5463 N N . ASN A 1 690 ? -20.807 -4.000 30.992 1.00 95.44 690 ASN A N 1
ATOM 5464 C CA . ASN A 1 690 ? -20.940 -5.435 31.222 1.00 95.44 690 ASN A CA 1
ATOM 5465 C C . ASN A 1 690 ? -21.724 -5.738 32.521 1.00 95.44 690 ASN A C 1
ATOM 5467 O O . ASN A 1 690 ? -22.140 -4.832 33.249 1.00 95.44 690 ASN A O 1
ATOM 5471 N N . GLU A 1 691 ? -21.922 -7.021 32.832 1.00 96.81 691 GLU A N 1
ATOM 5472 C CA . GLU A 1 691 ? -22.655 -7.482 34.018 1.00 96.81 691 GLU A CA 1
ATOM 5473 C C . GLU A 1 691 ? -22.010 -7.002 35.322 1.00 96.81 691 GLU A C 1
ATOM 5475 O O . GLU A 1 691 ? -22.712 -6.742 36.300 1.00 96.81 691 GLU A O 1
ATOM 5480 N N . ALA A 1 692 ? -20.687 -6.822 35.337 1.00 96.81 692 ALA A N 1
ATOM 5481 C CA . ALA A 1 692 ? -19.980 -6.271 36.484 1.00 96.81 692 ALA A CA 1
ATOM 5482 C C . ALA A 1 692 ? -20.405 -4.822 36.763 1.00 96.81 692 ALA A C 1
ATOM 5484 O O . ALA A 1 692 ? -20.866 -4.532 37.871 1.00 96.81 692 ALA A O 1
ATOM 5485 N N . GLY A 1 693 ? -20.378 -3.947 35.752 1.00 95.94 693 GLY A N 1
ATOM 5486 C CA . GLY A 1 693 ? -20.881 -2.577 35.886 1.00 95.94 693 GLY A CA 1
ATOM 5487 C C . GLY A 1 693 ? -22.369 -2.545 36.256 1.00 95.94 693 GLY A C 1
ATOM 5488 O O . GLY A 1 693 ? -22.769 -1.856 37.197 1.00 95.94 693 GLY A O 1
ATOM 5489 N N . LEU A 1 694 ? -23.178 -3.377 35.589 1.00 96.50 694 LEU A N 1
ATOM 5490 C CA . LEU A 1 694 ? -24.622 -3.494 35.819 1.00 96.50 694 LEU A CA 1
ATOM 5491 C C . LEU A 1 694 ? -24.955 -3.880 37.267 1.00 96.50 694 LEU A C 1
ATOM 5493 O O . LEU A 1 694 ? -25.853 -3.308 37.890 1.00 96.50 694 LEU A O 1
ATOM 5497 N N . SER A 1 695 ? -24.213 -4.840 37.818 1.00 97.25 695 SER A N 1
ATOM 5498 C CA . SER A 1 695 ? -24.420 -5.363 39.169 1.00 97.25 695 SER A CA 1
ATOM 5499 C C . SER A 1 695 ? -24.208 -4.316 40.270 1.00 97.25 695 SER A C 1
ATOM 5501 O O . SER A 1 695 ? -24.799 -4.418 41.348 1.00 97.25 695 SER A O 1
ATOM 5503 N N . LYS A 1 696 ? -23.413 -3.278 39.986 1.00 95.81 696 LYS A N 1
ATOM 5504 C CA . LYS A 1 696 ? -23.003 -2.236 40.937 1.00 95.81 696 LYS A CA 1
ATOM 5505 C C . LYS A 1 696 ? -23.838 -0.958 40.855 1.00 95.81 696 LYS A C 1
ATOM 5507 O O . LYS A 1 696 ? -23.604 -0.031 41.632 1.00 95.81 696 LYS A O 1
ATOM 5512 N N . LEU A 1 697 ? -24.840 -0.902 39.976 1.00 95.19 697 LEU A N 1
ATOM 5513 C CA . LEU A 1 697 ? -25.731 0.254 39.893 1.00 95.19 697 LEU A CA 1
ATOM 5514 C C . LEU A 1 697 ? -26.515 0.460 41.212 1.00 95.19 697 LEU A C 1
ATOM 5516 O O . LEU A 1 697 ? -26.967 -0.518 41.827 1.00 95.19 697 LEU A O 1
ATOM 5520 N N . PRO A 1 698 ? -26.719 1.715 41.672 1.00 94.94 698 PRO A N 1
ATOM 5521 C CA . PRO A 1 698 ? -27.373 1.976 42.953 1.00 94.94 698 PRO A CA 1
ATOM 5522 C C . PRO A 1 698 ? -28.812 1.448 42.995 1.00 94.94 698 PRO A C 1
ATOM 5524 O O . PRO A 1 698 ? -29.619 1.718 42.106 1.00 94.94 698 PRO A O 1
ATOM 5527 N N . ILE A 1 699 ? -29.165 0.732 44.067 1.00 92.62 699 ILE A N 1
ATOM 5528 C CA . ILE A 1 699 ? -30.469 0.056 44.174 1.00 92.62 699 ILE A CA 1
ATOM 5529 C C . ILE A 1 699 ? -31.655 1.025 44.163 1.00 92.62 699 ILE A C 1
ATOM 5531 O O . ILE A 1 699 ? -32.631 0.779 43.456 1.00 92.62 699 ILE A O 1
ATOM 5535 N N . ASP A 1 700 ? -31.567 2.127 44.910 1.00 94.31 700 ASP A N 1
ATOM 5536 C CA . ASP A 1 700 ? -32.634 3.130 44.979 1.00 94.31 700 ASP A CA 1
ATOM 5537 C C . ASP A 1 700 ? -32.819 3.816 43.617 1.00 94.31 700 ASP A C 1
ATOM 5539 O O . ASP A 1 700 ? -33.936 4.150 43.222 1.00 94.31 700 ASP A O 1
ATOM 5543 N N . TRP A 1 701 ? -31.725 3.964 42.861 1.00 96.25 701 TRP A N 1
ATOM 5544 C CA . TRP A 1 701 ? -31.754 4.508 41.509 1.00 96.25 701 TRP A CA 1
ATOM 5545 C C . TRP A 1 701 ? -32.389 3.530 40.517 1.00 96.25 701 TRP A C 1
ATOM 5547 O O . TRP A 1 701 ? -33.278 3.928 39.774 1.00 96.25 701 TRP A O 1
ATOM 5557 N N . LEU A 1 702 ? -32.021 2.244 40.548 1.00 95.81 702 LEU A N 1
ATOM 5558 C CA . LEU A 1 702 ? -32.641 1.212 39.706 1.00 95.81 702 LEU A CA 1
ATOM 5559 C C . LEU A 1 702 ? -34.147 1.076 39.969 1.00 95.81 702 LEU A C 1
ATOM 5561 O O . LEU A 1 702 ? -34.924 0.922 39.027 1.00 95.81 702 LEU A O 1
ATOM 5565 N N . GLN A 1 703 ? -34.572 1.166 41.235 1.00 94.94 703 GLN A N 1
ATOM 5566 C CA . GLN A 1 703 ? -35.993 1.184 41.593 1.00 94.94 703 GLN A CA 1
ATOM 5567 C C . GLN A 1 703 ? -36.700 2.394 40.978 1.00 94.94 703 GLN A C 1
ATOM 5569 O O . GLN A 1 703 ? -37.743 2.231 40.352 1.00 94.94 703 GLN A O 1
ATOM 5574 N N . ASN A 1 704 ? -36.104 3.584 41.091 1.00 94.38 704 ASN A N 1
ATOM 5575 C CA . ASN A 1 704 ? -36.635 4.807 40.492 1.00 94.38 704 ASN A CA 1
ATOM 5576 C C . ASN A 1 704 ? -36.692 4.719 38.956 1.00 94.38 704 ASN A C 1
ATOM 5578 O O . ASN A 1 704 ? -37.712 5.063 38.362 1.00 94.38 704 ASN A O 1
ATOM 5582 N N . LEU A 1 705 ? -35.641 4.198 38.311 1.00 94.81 705 LEU A N 1
ATOM 5583 C CA . LEU A 1 705 ? -35.614 3.953 36.869 1.00 94.81 705 LEU A CA 1
ATOM 5584 C C . LEU A 1 705 ? -36.768 3.033 36.465 1.00 94.81 705 LEU A C 1
ATOM 5586 O O . LEU A 1 705 ? -37.529 3.371 35.563 1.00 94.81 705 LEU A O 1
ATOM 5590 N N . LYS A 1 706 ? -36.943 1.905 37.161 1.00 94.25 706 LYS A N 1
ATOM 5591 C CA . LYS A 1 706 ? -38.048 0.979 36.899 1.00 94.25 706 LYS A CA 1
ATOM 5592 C C . LYS A 1 706 ? -39.411 1.653 37.080 1.00 94.25 706 LYS A C 1
ATOM 5594 O O . LYS A 1 706 ? -40.272 1.502 36.219 1.00 94.25 706 LYS A O 1
ATOM 5599 N N . GLU A 1 707 ? -39.614 2.402 38.161 1.00 93.94 707 GLU A N 1
ATOM 5600 C CA . GLU A 1 707 ? -40.860 3.142 38.399 1.00 93.94 707 GLU A CA 1
ATOM 5601 C C . GLU A 1 707 ? -41.150 4.149 37.276 1.00 93.94 707 GLU A C 1
ATOM 5603 O O . GLU A 1 707 ? -42.289 4.244 36.821 1.00 93.94 707 GLU A O 1
ATOM 5608 N N . LYS A 1 708 ? -40.127 4.855 36.778 1.00 92.19 708 LYS A N 1
ATOM 5609 C CA . LYS A 1 708 ? -40.259 5.788 35.650 1.00 92.19 708 LYS A CA 1
ATOM 5610 C C . LYS A 1 708 ? -40.563 5.083 34.336 1.00 92.19 708 LYS A C 1
ATOM 5612 O O . LYS A 1 708 ? -41.491 5.508 33.649 1.00 92.19 708 LYS A O 1
ATOM 5617 N N . LEU A 1 709 ? -39.874 3.984 34.027 1.00 92.50 709 LEU A N 1
ATOM 5618 C CA . LEU A 1 709 ? -40.175 3.152 32.856 1.00 92.50 709 LEU A CA 1
ATOM 5619 C C . LEU A 1 709 ? -41.632 2.657 32.894 1.00 92.50 709 LEU A C 1
ATOM 5621 O O . LEU A 1 709 ? -42.319 2.666 31.879 1.00 92.50 709 LEU A O 1
ATOM 5625 N N . GLN A 1 710 ? -42.139 2.299 34.078 1.00 91.31 710 GLN A N 1
ATOM 5626 C CA . GLN A 1 710 ? -43.517 1.836 34.281 1.00 91.31 710 GLN A CA 1
ATOM 5627 C C . GLN A 1 710 ? -44.567 2.958 34.346 1.00 91.31 710 GLN A C 1
ATOM 5629 O O . GLN A 1 710 ? -45.761 2.668 34.307 1.00 91.31 710 GLN A O 1
ATOM 5634 N N . SER A 1 711 ? -44.158 4.225 34.453 1.00 89.06 711 SER A N 1
ATOM 5635 C CA . SER A 1 711 ? -45.068 5.369 34.636 1.00 89.06 711 SER A CA 1
ATOM 5636 C C . SER A 1 711 ? -45.811 5.804 33.370 1.00 89.06 711 SER A C 1
ATOM 5638 O O . SER A 1 711 ? -46.631 6.717 33.436 1.00 89.06 711 SER A O 1
ATOM 5640 N N . GLU A 1 712 ? -45.501 5.192 32.224 1.00 84.38 712 GLU A N 1
ATOM 5641 C CA . GLU A 1 712 ? -45.983 5.544 30.877 1.00 84.38 712 GLU A CA 1
ATOM 5642 C C . GLU A 1 712 ? -45.504 6.915 30.359 1.00 84.38 712 GLU A C 1
ATOM 5644 O O . GLU A 1 712 ? -45.618 7.194 29.170 1.00 84.38 712 GLU A O 1
ATOM 5649 N N . GLN A 1 713 ? -44.892 7.751 31.207 1.00 86.12 713 GLN A N 1
ATOM 5650 C CA . GLN A 1 713 ? -44.449 9.103 30.854 1.00 86.12 713 GLN A CA 1
ATOM 5651 C C . GLN A 1 713 ? -43.410 9.133 29.721 1.00 86.12 713 GLN A C 1
ATOM 5653 O O . GLN A 1 713 ? -43.338 10.119 28.992 1.00 86.12 713 GLN A O 1
ATOM 5658 N N . TRP A 1 714 ? -42.594 8.085 29.598 1.00 91.75 714 TRP A N 1
ATOM 5659 C CA . TRP A 1 714 ? -41.540 7.983 28.585 1.00 91.75 714 TRP A CA 1
ATOM 5660 C C . TRP A 1 714 ? -41.936 7.169 27.362 1.00 91.75 714 TRP A C 1
ATOM 5662 O O . TRP A 1 714 ? -41.141 7.096 26.441 1.00 91.75 714 TRP A O 1
ATOM 5672 N N . LEU A 1 715 ? -43.117 6.542 27.336 1.00 90.44 715 LEU A N 1
ATOM 5673 C CA . LEU A 1 715 ? -43.492 5.690 26.203 1.00 90.44 715 LEU A CA 1
ATOM 5674 C C . LEU A 1 715 ? -43.705 6.505 24.931 1.00 90.44 715 LEU A C 1
ATOM 5676 O O . LEU A 1 715 ? -43.379 6.035 23.849 1.00 90.44 715 LEU A O 1
ATOM 5680 N N . ASN A 1 716 ? -44.209 7.731 25.080 1.00 89.75 716 ASN A N 1
ATOM 5681 C CA . ASN A 1 716 ? -44.525 8.604 23.965 1.00 89.75 716 ASN A CA 1
ATOM 5682 C C . ASN A 1 716 ? -43.987 10.003 24.251 1.00 89.75 716 ASN A C 1
ATOM 5684 O O . ASN A 1 716 ? -44.193 10.553 25.338 1.00 89.75 716 ASN A O 1
ATOM 5688 N N . ARG A 1 717 ? -43.354 10.621 23.257 1.00 89.69 717 ARG A N 1
ATOM 5689 C CA . ARG A 1 717 ? -42.852 11.992 23.352 1.00 89.69 717 ARG A CA 1
ATOM 5690 C C . ARG A 1 717 ? -43.231 12.798 22.123 1.00 89.69 717 ARG A C 1
ATOM 5692 O O . ARG A 1 717 ? -43.190 12.302 21.008 1.00 89.69 717 ARG A O 1
ATOM 5699 N N . LYS A 1 718 ? -43.612 14.061 22.328 1.00 87.88 718 LYS A N 1
ATOM 5700 C CA . LYS A 1 718 ? -43.855 14.985 21.219 1.00 87.88 718 LYS A CA 1
ATOM 5701 C C . LYS A 1 718 ? -42.529 15.464 20.638 1.00 87.88 718 LYS A C 1
ATOM 5703 O O . LYS A 1 718 ? -41.692 15.978 21.379 1.00 87.88 718 LYS A O 1
ATOM 5708 N N . TYR A 1 719 ? -42.383 15.316 19.332 1.00 83.81 719 TYR A N 1
ATOM 5709 C CA . TYR A 1 719 ? -41.329 15.945 18.548 1.00 83.81 719 TYR A CA 1
ATOM 5710 C C . TYR A 1 719 ? -41.597 17.461 18.417 1.00 83.81 719 TYR A C 1
ATOM 5712 O O . TYR A 1 719 ? -42.753 17.872 18.590 1.00 83.81 719 TYR A O 1
ATOM 5720 N N . PRO A 1 720 ? -40.582 18.317 18.162 1.00 79.44 720 PRO A N 1
ATOM 5721 C CA . PRO A 1 720 ? -40.751 19.772 18.092 1.00 79.44 720 PRO A CA 1
ATOM 5722 C C . PRO A 1 720 ? -41.864 20.275 17.157 1.00 79.44 720 PRO A C 1
ATOM 5724 O O . PRO A 1 720 ? -42.495 21.285 17.472 1.00 79.44 720 PRO A O 1
ATOM 5727 N N . ASP A 1 721 ? -42.162 19.558 16.071 1.00 78.06 721 ASP A N 1
ATOM 5728 C CA . ASP A 1 721 ? -43.252 19.877 15.130 1.00 78.06 721 ASP A CA 1
ATOM 5729 C C . ASP A 1 721 ? -44.658 19.418 15.593 1.00 78.06 721 ASP A C 1
ATOM 5731 O O . ASP A 1 721 ? -45.675 19.761 14.989 1.00 78.06 721 ASP A O 1
ATOM 5735 N N . GLY A 1 722 ? -44.749 18.671 16.698 1.00 81.81 722 GLY A N 1
ATOM 5736 C CA . GLY A 1 722 ? -45.997 18.160 17.262 1.00 81.81 722 GLY A CA 1
ATOM 5737 C C . GLY A 1 722 ? -46.369 16.719 16.884 1.00 81.81 722 GLY A C 1
ATOM 5738 O O . GLY A 1 722 ? -47.384 16.229 17.408 1.00 81.81 722 GLY A O 1
ATOM 5739 N N . ARG A 1 723 ? -45.580 16.013 16.061 1.00 85.19 723 ARG A N 1
ATOM 5740 C CA . ARG A 1 723 ? -45.690 14.555 15.855 1.00 85.19 723 ARG A CA 1
ATOM 5741 C C . ARG A 1 723 ? -45.402 13.794 17.154 1.00 85.19 723 ARG A C 1
ATOM 5743 O O . ARG A 1 723 ? -44.745 14.302 18.063 1.00 85.19 723 ARG A O 1
ATOM 5750 N N . ASN A 1 724 ? -45.981 12.608 17.299 1.00 86.81 724 ASN A N 1
ATOM 5751 C CA . ASN A 1 724 ? -45.658 11.701 18.403 1.00 86.81 724 ASN A CA 1
ATOM 5752 C C . ASN A 1 724 ? -44.455 10.848 18.000 1.00 86.81 724 ASN A C 1
ATOM 5754 O O . ASN A 1 724 ? -44.369 10.452 16.848 1.00 86.81 724 ASN A O 1
ATOM 5758 N N . GLY A 1 725 ? -43.574 10.532 18.939 1.00 89.19 725 GLY A N 1
ATOM 5759 C CA . GLY A 1 725 ? -42.622 9.440 18.814 1.00 89.19 725 GLY A CA 1
ATOM 5760 C C . GLY A 1 725 ? -42.829 8.418 19.916 1.00 89.19 725 GLY A C 1
ATOM 5761 O O . GLY A 1 725 ? -43.045 8.795 21.071 1.00 89.19 725 GLY A O 1
ATOM 5762 N N . ASP A 1 726 ? -42.757 7.152 19.541 1.00 90.38 726 ASP A N 1
ATOM 5763 C CA . ASP A 1 726 ? -42.856 5.984 20.398 1.00 90.38 726 ASP A CA 1
ATOM 5764 C C . ASP A 1 726 ? -41.460 5.541 20.838 1.00 90.38 726 ASP A C 1
ATOM 5766 O O . ASP A 1 726 ? -40.519 5.502 20.053 1.00 90.38 726 ASP A O 1
ATOM 5770 N N . LEU A 1 727 ? -41.291 5.215 22.114 1.00 91.88 727 LEU A N 1
ATOM 5771 C CA . LEU A 1 727 ? -39.998 4.818 22.667 1.00 91.88 727 LEU A CA 1
ATOM 5772 C C . LEU A 1 727 ? -39.499 3.514 22.022 1.00 91.88 727 LEU A C 1
ATOM 5774 O O . LEU A 1 727 ? -40.166 2.490 22.131 1.00 91.88 727 LEU A O 1
ATOM 5778 N N . TYR A 1 728 ? -38.325 3.535 21.400 1.00 86.06 728 TYR A N 1
ATOM 5779 C CA . TYR A 1 728 ? -37.701 2.382 20.741 1.00 86.06 728 TYR A CA 1
ATOM 5780 C C . TYR A 1 728 ? -36.576 1.768 21.584 1.00 86.06 728 TYR A C 1
ATOM 5782 O O . TYR A 1 728 ? -36.461 0.546 21.689 1.00 86.06 728 TYR A O 1
ATOM 5790 N N . GLU A 1 729 ? -35.769 2.608 22.235 1.00 89.88 729 GLU A N 1
ATOM 5791 C CA . GLU A 1 729 ? -34.651 2.156 23.059 1.00 89.88 729 GLU A CA 1
ATOM 5792 C C . GLU A 1 729 ? -34.433 3.075 24.262 1.00 89.88 729 GLU A C 1
ATOM 5794 O O . GLU A 1 729 ? -34.598 4.295 24.207 1.00 89.88 729 GLU A O 1
ATOM 5799 N N . VAL A 1 730 ? -34.033 2.469 25.374 1.00 92.81 730 VAL A N 1
ATOM 5800 C CA . VAL A 1 730 ? -33.529 3.160 26.552 1.00 92.81 730 VAL A CA 1
ATOM 5801 C C . VAL A 1 730 ? -32.097 2.716 26.777 1.00 92.81 730 VAL A C 1
ATOM 5803 O O . VAL A 1 730 ? -31.831 1.554 27.066 1.00 92.81 730 VAL A O 1
ATOM 5806 N N . MET A 1 731 ? -31.177 3.665 26.689 1.00 91.94 731 MET A N 1
ATOM 5807 C CA . MET A 1 731 ? -29.756 3.455 26.909 1.00 91.94 731 MET A CA 1
ATOM 5808 C C . MET A 1 731 ? -29.359 4.015 28.273 1.00 91.94 731 MET A C 1
ATOM 5810 O O . MET A 1 731 ? -29.603 5.182 28.561 1.00 91.94 731 MET A O 1
ATOM 5814 N N . VAL A 1 732 ? -28.688 3.227 29.102 1.00 92.06 732 VAL A N 1
ATOM 5815 C CA . VAL A 1 732 ? -28.163 3.649 30.404 1.00 92.06 732 VAL A CA 1
ATOM 5816 C C . VAL A 1 732 ? -26.641 3.616 30.363 1.00 92.06 732 VAL A C 1
ATOM 5818 O O . VAL A 1 732 ? -26.042 2.568 30.122 1.00 92.06 732 VAL A O 1
ATOM 5821 N N . LYS A 1 733 ? -25.997 4.759 30.607 1.00 87.31 733 LYS A N 1
ATOM 5822 C CA . LYS A 1 733 ? -24.533 4.852 30.716 1.00 87.31 733 LYS A CA 1
ATOM 5823 C C . LYS A 1 733 ? -24.051 4.522 32.132 1.00 87.31 733 LYS A C 1
ATOM 5825 O O . LYS A 1 733 ? -24.814 4.567 33.094 1.00 87.31 733 LYS A O 1
ATOM 5830 N N . LEU A 1 734 ? -22.747 4.273 32.279 1.00 86.88 734 LEU A N 1
ATOM 5831 C CA . LEU A 1 734 ? -22.093 4.076 33.584 1.00 86.88 734 LEU A CA 1
ATOM 5832 C C . LEU A 1 734 ? -22.219 5.286 34.525 1.00 86.88 734 LEU A C 1
ATOM 5834 O O . LEU A 1 734 ? -22.214 5.117 35.739 1.00 86.88 734 LEU A O 1
ATOM 5838 N N . ASN A 1 735 ? -22.351 6.504 33.990 1.00 87.06 735 ASN A N 1
ATOM 5839 C CA . ASN A 1 735 ? -22.599 7.717 34.779 1.00 87.06 735 ASN A CA 1
ATOM 5840 C C . ASN A 1 735 ? -24.091 7.943 35.097 1.00 87.06 735 ASN A C 1
ATOM 5842 O O . ASN A 1 735 ? -24.460 9.016 35.566 1.00 87.06 735 ASN A O 1
ATOM 5846 N N . LEU A 1 736 ? -24.937 6.932 34.864 1.00 93.38 736 LEU A N 1
ATOM 5847 C CA . LEU A 1 736 ? -26.384 6.942 35.093 1.00 93.38 736 LEU A CA 1
ATOM 5848 C C . LEU A 1 736 ? -27.170 7.920 34.207 1.00 93.38 736 LEU A C 1
ATOM 5850 O O . LEU A 1 736 ? -28.367 8.105 34.432 1.00 93.38 736 LEU A O 1
ATOM 5854 N N . GLU A 1 737 ? -26.543 8.525 33.194 1.00 90.69 737 GLU A N 1
ATOM 5855 C CA . GLU A 1 737 ? -27.285 9.214 32.141 1.00 90.69 737 GLU A CA 1
ATOM 5856 C C . GLU A 1 737 ? -28.172 8.224 31.391 1.00 90.69 737 GLU A C 1
ATOM 5858 O O . GLU A 1 737 ? -27.761 7.101 31.072 1.00 90.69 737 GLU A O 1
ATOM 5863 N N . ILE A 1 738 ? -29.382 8.678 31.079 1.00 94.44 738 ILE A N 1
ATOM 5864 C CA . ILE A 1 738 ? -30.390 7.881 30.390 1.00 94.44 738 ILE A CA 1
ATOM 5865 C C . ILE A 1 738 ? -30.616 8.503 29.017 1.00 94.44 738 ILE A C 1
ATOM 5867 O O . ILE A 1 738 ? -31.124 9.615 28.917 1.00 94.44 738 ILE A O 1
ATOM 5871 N N . GLY A 1 739 ? -30.247 7.796 27.958 1.00 87.31 739 GLY A N 1
ATOM 5872 C CA . GLY A 1 739 ? -30.664 8.116 26.600 1.00 87.31 739 GLY A CA 1
ATOM 5873 C C . GLY A 1 739 ? -32.026 7.492 26.329 1.00 87.31 739 GLY A C 1
ATOM 5874 O O . GLY A 1 739 ? -32.164 6.276 26.401 1.00 87.31 739 GLY A O 1
ATOM 5875 N N . LEU A 1 740 ? -33.027 8.310 26.029 1.00 90.12 740 LEU A N 1
ATOM 5876 C CA . LEU A 1 740 ? -34.323 7.845 25.544 1.00 90.12 740 LEU A CA 1
ATOM 5877 C C . LEU A 1 740 ? -34.358 8.041 24.037 1.00 90.12 740 LEU A C 1
ATOM 5879 O O . LEU A 1 740 ? -34.280 9.185 23.600 1.00 90.12 740 LEU A O 1
ATOM 5883 N N . PHE A 1 741 ? -34.468 6.958 23.279 1.00 87.00 741 PHE A N 1
ATOM 5884 C CA . PHE A 1 741 ? -34.524 6.954 21.823 1.00 87.00 741 PHE A CA 1
ATOM 5885 C C . PHE A 1 741 ? -35.949 6.634 21.399 1.00 87.00 741 PHE A C 1
ATOM 5887 O O . PHE A 1 741 ? -36.501 5.598 21.764 1.00 87.00 741 PHE A O 1
ATOM 5894 N N . TYR A 1 742 ? -36.546 7.543 20.649 1.00 87.06 742 TYR A N 1
ATOM 5895 C CA . TYR A 1 742 ? -37.916 7.475 20.175 1.00 87.06 742 TYR A CA 1
ATOM 5896 C C . TYR A 1 742 ? -37.911 7.322 18.669 1.00 87.06 742 TYR A C 1
ATOM 5898 O O . TYR A 1 742 ? -37.117 7.979 18.014 1.00 87.06 742 TYR A O 1
ATOM 5906 N N . GLN A 1 743 ? -38.820 6.515 18.148 1.00 82.62 743 GLN A N 1
ATOM 5907 C CA . GLN A 1 743 ? -39.169 6.418 16.742 1.00 82.62 743 GLN A CA 1
ATOM 5908 C C . GLN A 1 743 ? -40.408 7.277 16.486 1.00 82.62 743 GLN A C 1
ATOM 5910 O O . GLN A 1 743 ? -41.418 7.103 17.159 1.00 82.62 743 GLN A O 1
ATOM 5915 N N . LEU A 1 744 ? -40.362 8.223 15.558 1.00 82.62 744 LEU A N 1
ATOM 5916 C CA . LEU A 1 744 ? -41.522 9.040 15.189 1.00 82.62 744 LEU A CA 1
ATOM 5917 C C . LEU A 1 744 ? -42.655 8.175 14.600 1.00 82.62 744 LEU A C 1
ATOM 5919 O O . LEU A 1 744 ? -42.393 7.393 13.693 1.00 82.62 744 LEU A O 1
ATOM 5923 N N . GLU A 1 745 ? -43.900 8.335 15.083 1.00 74.38 745 GLU A N 1
ATOM 5924 C CA . GLU A 1 745 ? -45.091 7.594 14.616 1.00 74.38 745 GLU A CA 1
ATOM 5925 C C . GLU A 1 745 ? -45.182 7.633 13.079 1.00 74.38 745 GLU A C 1
ATOM 5927 O O . GLU A 1 745 ? -45.062 8.700 12.474 1.00 74.38 745 GLU A O 1
ATOM 5932 N N . ASP A 1 746 ? -45.424 6.468 12.465 1.00 57.78 746 ASP A N 1
ATOM 5933 C CA . ASP A 1 746 ? -45.530 6.267 11.008 1.00 57.78 746 ASP A CA 1
ATOM 5934 C C . ASP A 1 746 ? -44.284 6.684 10.193 1.00 57.78 746 ASP A C 1
ATOM 5936 O O . ASP A 1 746 ? -44.352 6.877 8.979 1.00 57.78 746 ASP A O 1
ATOM 5940 N N . THR A 1 747 ? -43.135 6.787 10.858 1.00 61.84 747 THR A N 1
ATOM 5941 C CA . THR A 1 747 ? -41.804 6.896 10.266 1.00 61.84 747 THR A CA 1
ATOM 5942 C C . THR A 1 747 ? -40.867 5.967 11.068 1.00 61.84 747 THR A C 1
ATOM 5944 O O . THR A 1 747 ? -41.251 5.343 12.051 1.00 61.84 747 THR A O 1
ATOM 5947 N N . ASP A 1 748 ? -39.610 5.902 10.717 1.00 54.91 748 ASP A N 1
ATOM 5948 C CA . ASP A 1 748 ? -38.485 5.456 11.519 1.00 54.91 748 ASP A CA 1
ATOM 5949 C C . ASP A 1 748 ? -37.529 6.625 11.824 1.00 54.91 748 ASP A C 1
ATOM 5951 O O . ASP A 1 748 ? -36.417 6.407 12.259 1.00 54.91 748 ASP A O 1
ATOM 5955 N N . HIS A 1 749 ? -37.910 7.898 11.655 1.00 60.38 749 HIS A N 1
ATOM 5956 C CA . HIS A 1 749 ? -37.006 8.974 12.074 1.00 60.38 749 HIS A CA 1
ATOM 5957 C C . HIS A 1 749 ? -36.876 8.815 13.580 1.00 60.38 749 HIS A C 1
ATOM 5959 O O . HIS A 1 749 ? -37.892 8.828 14.288 1.00 60.38 749 HIS A O 1
ATOM 5965 N N . TYR A 1 750 ? -35.657 8.632 14.077 1.00 71.12 750 TYR A N 1
ATOM 5966 C CA . TYR A 1 750 ? -35.464 8.547 15.509 1.00 71.12 750 TYR A CA 1
ATOM 5967 C C . TYR A 1 750 ? -35.084 9.919 16.057 1.00 71.12 750 TYR A C 1
ATOM 5969 O O . TYR A 1 750 ? -34.587 10.824 15.386 1.00 71.12 750 TYR A O 1
ATOM 5977 N N . PHE A 1 751 ? -35.356 10.113 17.329 1.00 73.25 751 PHE A N 1
ATOM 5978 C CA . PHE A 1 751 ? -34.788 11.210 18.079 1.00 73.25 751 PHE A CA 1
ATOM 5979 C C . PHE A 1 751 ? -34.471 10.735 19.471 1.00 73.25 751 PHE A C 1
ATOM 5981 O O . PHE A 1 751 ? -35.121 9.846 20.016 1.00 73.25 751 PHE A O 1
ATOM 5988 N N . ARG A 1 752 ? -33.450 11.336 20.057 1.00 81.25 752 ARG A N 1
ATOM 5989 C CA . ARG A 1 752 ? -33.022 11.035 21.403 1.00 81.25 752 ARG A CA 1
ATOM 5990 C C . ARG A 1 752 ? -33.106 12.245 22.305 1.00 81.25 752 ARG A C 1
ATOM 5992 O O . ARG A 1 752 ? -32.977 13.397 21.902 1.00 81.25 752 ARG A O 1
ATOM 5999 N N . VAL A 1 753 ? -33.262 11.955 23.579 1.00 83.81 753 VAL A N 1
ATOM 6000 C CA . VAL A 1 753 ? -33.114 12.935 24.646 1.00 83.81 753 VAL A CA 1
ATOM 6001 C C . VAL A 1 753 ? -32.243 12.311 25.713 1.00 83.81 753 VAL A C 1
ATOM 6003 O O . VAL A 1 753 ? -32.421 11.133 26.030 1.00 83.81 753 VAL A O 1
ATOM 6006 N N . ILE A 1 754 ? -31.307 13.081 26.264 1.00 83.25 754 ILE A N 1
ATOM 6007 C CA . ILE A 1 754 ? -30.466 12.609 27.363 1.00 83.25 754 ILE A CA 1
ATOM 6008 C C . ILE A 1 754 ? -31.001 13.184 28.667 1.00 83.25 754 ILE A C 1
ATOM 6010 O O . ILE A 1 754 ? -31.220 14.385 28.820 1.00 83.25 754 ILE A O 1
ATOM 6014 N N . LEU A 1 755 ? -31.230 12.302 29.626 1.00 90.94 755 LEU A N 1
ATOM 6015 C CA . LEU A 1 755 ? -31.657 12.668 30.959 1.00 90.94 755 LEU A CA 1
ATOM 6016 C C . LEU A 1 755 ? -30.491 12.542 31.933 1.00 90.94 755 LEU A C 1
ATOM 6018 O O . LEU A 1 755 ? -29.701 11.597 31.869 1.00 90.94 755 LEU A O 1
ATOM 6022 N N . ASN A 1 756 ? -30.456 13.470 32.883 1.00 91.00 756 ASN A N 1
ATOM 6023 C CA . ASN A 1 756 ? -29.678 13.358 34.103 1.00 91.00 756 ASN A CA 1
ATOM 6024 C C . ASN A 1 756 ? -30.105 12.111 34.898 1.00 91.00 756 ASN A C 1
ATOM 6026 O O . ASN A 1 756 ? -31.237 11.630 34.749 1.00 91.00 756 ASN A O 1
ATOM 6030 N N . PRO A 1 757 ? -29.270 11.640 35.841 1.00 91.38 757 PRO A N 1
ATOM 6031 C CA . PRO A 1 757 ? -29.607 10.502 36.698 1.00 91.38 757 PRO A CA 1
ATOM 6032 C C . PRO A 1 757 ? -30.924 10.666 37.475 1.00 91.38 757 PRO A C 1
ATOM 6034 O O . PRO A 1 757 ? -31.605 9.685 37.767 1.00 91.38 757 PRO A O 1
ATOM 6037 N N . ASP A 1 758 ? -31.333 11.892 37.803 1.00 89.56 758 ASP A N 1
ATOM 6038 C CA . ASP A 1 758 ? -32.603 12.164 38.486 1.00 89.56 758 ASP A CA 1
ATOM 6039 C C . ASP A 1 758 ? -33.827 12.161 37.548 1.00 89.56 758 ASP A C 1
ATOM 6041 O O . ASP A 1 758 ? -34.964 12.305 38.009 1.00 89.56 758 ASP A O 1
ATOM 6045 N N . GLY A 1 759 ? -33.627 11.906 36.251 1.00 85.88 759 GLY A N 1
ATOM 6046 C CA . GLY A 1 759 ? -34.640 11.889 35.196 1.00 85.88 759 GLY A CA 1
ATOM 6047 C C . GLY A 1 759 ? -35.034 13.265 34.666 1.00 85.88 759 GLY A C 1
ATOM 6048 O O . GLY A 1 759 ? -35.995 13.344 33.902 1.00 85.88 759 GLY A O 1
ATOM 6049 N N . THR A 1 760 ? -34.348 14.335 35.075 1.00 90.19 760 THR A N 1
ATOM 6050 C CA . THR A 1 760 ? -34.495 15.648 34.438 1.00 90.19 760 THR A CA 1
ATOM 6051 C C . THR A 1 760 ? -33.772 15.669 33.100 1.00 90.19 760 THR A C 1
ATOM 6053 O O . THR A 1 760 ? -32.743 15.026 32.925 1.00 90.19 760 THR A O 1
ATOM 6056 N N . GLU A 1 761 ? -34.320 16.391 32.136 1.00 87.44 761 GLU A N 1
ATOM 6057 C CA . GLU A 1 761 ? -33.714 16.532 30.817 1.00 87.44 761 GLU A CA 1
ATOM 6058 C C . GLU A 1 761 ? -32.473 17.421 30.878 1.00 87.44 761 GLU A C 1
ATOM 6060 O O . GLU A 1 761 ? -32.481 18.455 31.547 1.00 87.44 761 GLU A O 1
ATOM 6065 N N . ILE A 1 762 ? -31.406 17.009 30.195 1.00 81.38 762 ILE A N 1
ATOM 6066 C CA . ILE A 1 762 ? -30.213 17.836 30.035 1.00 81.38 762 ILE A CA 1
ATOM 6067 C C . ILE A 1 762 ? -30.529 18.903 28.982 1.00 81.38 762 ILE A C 1
ATOM 6069 O O . ILE A 1 762 ? -30.985 18.577 27.883 1.00 81.38 762 ILE A O 1
ATOM 6073 N N . ASP A 1 763 ? -30.310 20.178 29.307 1.00 74.88 763 ASP A N 1
ATOM 6074 C CA . ASP A 1 763 ? -30.574 21.285 28.383 1.00 74.88 763 ASP A CA 1
ATOM 6075 C C . ASP A 1 763 ? -29.781 21.105 27.082 1.00 74.88 763 ASP A C 1
ATOM 6077 O O . ASP A 1 763 ? -28.572 20.876 27.099 1.00 74.88 763 ASP A O 1
ATOM 6081 N N . GLY A 1 764 ? -30.477 21.200 25.947 1.00 65.81 764 GLY A N 1
ATOM 6082 C CA . GLY A 1 764 ? -29.876 20.990 24.630 1.00 65.81 764 GLY A CA 1
ATOM 6083 C C . GLY A 1 764 ? -29.462 19.544 24.354 1.00 65.81 764 GLY A C 1
ATOM 6084 O O . GLY A 1 764 ? -28.665 19.334 23.458 1.00 65.81 764 GLY A O 1
ATOM 6085 N N . SER A 1 765 ? -29.955 18.556 25.110 1.00 65.25 765 SER A N 1
ATOM 6086 C CA . SER A 1 765 ? -29.691 17.130 24.849 1.00 65.25 765 SER A CA 1
ATOM 6087 C C . SER A 1 765 ? -30.687 16.459 23.914 1.00 65.25 765 SER A C 1
ATOM 6089 O O . SER A 1 765 ? -30.461 15.312 23.514 1.00 65.25 765 SER A O 1
ATOM 6091 N N . PHE A 1 766 ? -31.796 17.146 23.616 1.00 70.19 766 PHE A N 1
ATOM 6092 C CA . PHE A 1 766 ? -32.673 16.771 22.522 1.00 70.19 766 PHE A CA 1
ATOM 6093 C C . PHE A 1 766 ? -31.832 16.823 21.259 1.00 70.19 766 PHE A C 1
ATOM 6095 O O . PHE A 1 766 ? -31.512 17.898 20.775 1.00 70.19 766 PHE A O 1
ATOM 6102 N N . ARG A 1 767 ? -31.459 15.644 20.792 1.00 57.34 767 ARG A N 1
ATOM 6103 C CA . ARG A 1 767 ? -30.712 15.407 19.573 1.00 57.34 767 ARG A CA 1
ATOM 6104 C C . ARG A 1 767 ? -31.660 14.567 18.756 1.00 57.34 767 ARG A C 1
ATOM 6106 O O . ARG A 1 767 ? -32.076 13.514 19.229 1.00 57.34 767 ARG A O 1
ATOM 6113 N N . THR A 1 768 ? -32.032 14.971 17.564 1.00 47.22 768 THR A N 1
ATOM 6114 C CA . THR A 1 768 ? -32.647 14.002 16.665 1.00 47.22 768 THR A CA 1
ATOM 6115 C C . THR A 1 768 ? -31.595 12.905 16.396 1.00 47.22 768 THR A C 1
ATOM 6117 O O . THR A 1 768 ? -30.405 13.097 16.676 1.00 47.22 768 THR A O 1
ATOM 6120 N N . THR A 1 769 ? -31.969 11.662 16.078 1.00 47.94 769 THR A N 1
ATOM 6121 C CA . THR A 1 769 ? -30.922 10.695 15.686 1.00 47.94 769 THR A CA 1
ATOM 6122 C C . THR A 1 769 ? -30.370 11.059 14.322 1.00 47.94 769 THR A C 1
ATOM 6124 O O . THR A 1 769 ? -29.318 10.556 13.956 1.00 47.94 769 THR A O 1
ATOM 6127 N N . GLU A 1 770 ? -31.001 11.991 13.621 1.00 41.59 770 GLU A N 1
ATOM 6128 C CA . GLU A 1 770 ? -30.341 13.095 12.935 1.00 41.59 770 GLU A CA 1
ATOM 6129 C C . GLU A 1 770 ? -29.425 13.883 13.907 1.00 41.59 770 GLU A C 1
ATOM 6131 O O . GLU A 1 770 ? -29.846 14.842 14.551 1.00 41.59 770 GLU A O 1
ATOM 6136 N N . GLY A 1 771 ? -28.181 13.436 14.113 1.00 42.12 771 GLY A N 1
ATOM 6137 C CA . GLY A 1 771 ? -27.246 14.082 15.043 1.00 42.12 771 GLY A CA 1
ATOM 6138 C C . GLY A 1 771 ? -27.170 15.610 14.874 1.00 42.12 771 GLY A C 1
ATOM 6139 O O . GLY A 1 771 ? -27.298 16.125 13.776 1.00 42.12 771 GLY A O 1
ATOM 6140 N N . GLU A 1 772 ? -26.908 16.369 15.943 1.00 35.16 772 GLU A N 1
ATOM 6141 C CA . GLU A 1 772 ? -26.684 17.832 15.820 1.00 35.16 772 GLU A CA 1
ATOM 6142 C C . GLU A 1 772 ? -25.370 18.211 15.117 1.00 35.16 772 GLU A C 1
ATOM 6144 O O . GLU A 1 772 ? -25.092 19.395 14.970 1.00 35.16 772 GLU A O 1
ATOM 6149 N N . ASP A 1 773 ? -24.608 17.225 14.640 1.00 42.84 773 ASP A N 1
ATOM 6150 C CA . ASP A 1 773 ? -23.548 17.410 13.641 1.00 42.84 773 ASP A CA 1
ATOM 6151 C C . ASP A 1 773 ? -23.884 16.711 12.309 1.00 42.84 773 ASP A C 1
ATOM 6153 O O . ASP A 1 773 ? -23.101 16.778 11.367 1.00 42.84 773 ASP A O 1
ATOM 6157 N N . ALA A 1 774 ? -25.038 16.037 12.227 1.00 50.91 774 ALA A N 1
ATOM 6158 C CA . ALA A 1 774 ? -25.502 15.390 11.018 1.00 50.91 774 ALA A CA 1
ATOM 6159 C C . ALA A 1 774 ? -26.218 16.406 10.130 1.00 50.91 774 ALA A C 1
ATOM 6161 O O . ALA A 1 774 ? -27.169 17.069 10.551 1.00 50.91 774 ALA A O 1
ATOM 6162 N N . GLU A 1 775 ? -25.762 16.532 8.892 1.00 62.84 775 GLU A N 1
ATOM 6163 C CA . GLU A 1 775 ? -26.398 17.423 7.933 1.00 62.84 775 GLU A CA 1
ATOM 6164 C C . GLU A 1 775 ? -27.830 16.942 7.645 1.00 62.84 775 GLU A C 1
ATOM 6166 O O . GLU A 1 775 ? -28.083 15.748 7.466 1.00 62.84 775 GLU A O 1
ATOM 6171 N N . MET A 1 776 ? -28.780 17.881 7.643 1.00 71.69 776 MET A N 1
ATOM 6172 C CA . MET A 1 776 ? -30.202 17.626 7.402 1.00 71.69 776 MET A CA 1
ATOM 6173 C C . MET A 1 776 ? -30.819 18.642 6.447 1.00 71.69 776 MET A C 1
ATOM 6175 O O . MET A 1 776 ? -30.393 19.798 6.385 1.00 71.69 776 MET A O 1
ATOM 6179 N N . TYR A 1 777 ? -31.883 18.228 5.765 1.00 75.62 777 TYR A N 1
ATOM 6180 C CA . TYR A 1 777 ? -32.804 19.168 5.144 1.00 75.62 777 TYR A CA 1
ATOM 6181 C C . TYR A 1 777 ? -33.592 19.941 6.199 1.00 75.62 777 TYR A C 1
ATOM 6183 O O . TYR A 1 777 ? -33.944 19.420 7.256 1.00 75.62 777 TYR A O 1
ATOM 6191 N N . THR A 1 778 ? -33.921 21.193 5.896 1.00 78.38 778 THR A N 1
ATOM 6192 C CA . THR A 1 778 ? -34.964 21.905 6.643 1.00 78.38 778 THR A CA 1
ATOM 6193 C C . THR A 1 778 ? -36.325 21.236 6.434 1.00 78.38 778 THR A C 1
ATOM 6195 O O . THR A 1 778 ? -36.539 20.548 5.441 1.00 78.38 778 THR A O 1
ATOM 6198 N N . GLU A 1 779 ? -37.280 21.478 7.333 1.00 66.81 779 GLU A N 1
ATOM 6199 C CA . GLU A 1 779 ? -38.644 20.929 7.229 1.00 66.81 779 GLU A CA 1
ATOM 6200 C C . GLU A 1 779 ? -39.298 21.251 5.868 1.00 66.81 779 GLU A C 1
ATOM 6202 O O . GLU A 1 779 ? -39.863 20.373 5.227 1.00 66.81 779 GLU A O 1
ATOM 6207 N N . GLU A 1 780 ? -39.126 22.480 5.360 1.00 70.50 780 GLU A N 1
ATOM 6208 C CA . GLU A 1 780 ? -39.652 22.886 4.046 1.00 70.50 780 GLU A CA 1
ATOM 6209 C C . GLU A 1 780 ? -38.942 22.180 2.870 1.00 70.50 780 GLU A C 1
ATOM 6211 O O . GLU A 1 780 ? -39.552 21.938 1.827 1.00 70.50 780 GLU A O 1
ATOM 6216 N N . GLU A 1 781 ? -37.651 21.865 3.011 1.00 83.06 781 GLU A N 1
ATOM 6217 C CA . GLU A 1 781 ? -36.871 21.126 2.010 1.00 83.06 781 GLU A CA 1
ATOM 6218 C C . GLU A 1 781 ? -37.223 19.635 2.017 1.00 83.06 781 GLU A C 1
ATOM 6220 O O . GLU A 1 781 ? -37.402 19.050 0.951 1.00 83.06 781 GLU A O 1
ATOM 6225 N N . MET A 1 782 ? -37.395 19.039 3.198 1.00 82.88 782 MET A N 1
ATOM 6226 C CA . MET A 1 782 ? -37.823 17.651 3.356 1.00 82.88 782 MET A CA 1
ATOM 6227 C C . MET A 1 782 ? -39.251 17.446 2.831 1.00 82.88 782 MET A C 1
ATOM 6229 O O . MET A 1 782 ? -39.500 16.470 2.127 1.00 82.88 782 MET A O 1
ATOM 6233 N N . ASP A 1 783 ? -40.163 18.397 3.068 1.00 77.69 783 ASP A N 1
ATOM 6234 C CA . ASP A 1 783 ? -41.505 18.400 2.471 1.00 77.69 783 ASP A CA 1
ATOM 6235 C C . ASP A 1 783 ? -41.450 18.452 0.936 1.00 77.69 783 ASP A C 1
ATOM 6237 O O . ASP A 1 783 ? -42.204 17.749 0.259 1.00 77.69 783 ASP A O 1
ATOM 6241 N N . ALA A 1 784 ? -40.554 19.269 0.369 1.00 87.75 784 ALA A N 1
ATOM 6242 C CA . ALA A 1 784 ? -40.371 19.360 -1.078 1.00 87.75 784 ALA A CA 1
ATOM 6243 C C . ALA A 1 784 ? -39.840 18.043 -1.667 1.00 87.75 784 ALA A C 1
ATOM 6245 O O . ALA A 1 784 ? -40.358 17.574 -2.680 1.00 87.75 784 ALA A O 1
ATOM 6246 N N . ILE A 1 785 ? -38.864 17.419 -1.001 1.00 91.69 785 ILE A N 1
ATOM 6247 C CA . ILE A 1 785 ? -38.296 16.122 -1.390 1.00 91.69 785 ILE A CA 1
ATOM 6248 C C . ILE A 1 785 ? -39.340 15.009 -1.281 1.00 91.69 785 ILE A C 1
ATOM 6250 O O . ILE A 1 785 ? -39.532 14.257 -2.235 1.00 91.69 785 ILE A O 1
ATOM 6254 N N . GLY A 1 786 ? -40.071 14.931 -0.169 1.00 85.44 786 GLY A N 1
ATOM 6255 C CA . GLY A 1 786 ? -41.141 13.955 0.023 1.00 85.44 786 GLY A CA 1
ATOM 6256 C C . GLY A 1 786 ? -42.248 14.100 -1.024 1.00 85.44 786 GLY A C 1
ATOM 6257 O O . GLY A 1 786 ? -42.636 13.111 -1.645 1.00 85.44 786 GLY A O 1
ATOM 6258 N N . ALA A 1 787 ? -42.699 15.331 -1.293 1.00 87.56 787 ALA A N 1
ATOM 6259 C CA . ALA A 1 787 ? -43.688 15.608 -2.336 1.00 87.56 787 ALA A CA 1
ATOM 6260 C C . ALA A 1 787 ? -43.183 15.206 -3.729 1.00 87.56 787 ALA A C 1
ATOM 6262 O O . ALA A 1 787 ? -43.928 14.596 -4.497 1.00 87.56 787 ALA A O 1
ATOM 6263 N N . HIS A 1 788 ? -41.914 15.491 -4.037 1.00 92.19 788 HIS A N 1
ATOM 6264 C CA . HIS A 1 788 ? -41.283 15.074 -5.288 1.00 92.19 788 HIS A CA 1
ATOM 6265 C C . HIS A 1 788 ? -41.244 13.549 -5.419 1.00 92.19 788 HIS A C 1
ATOM 6267 O O . HIS A 1 788 ? -41.569 13.020 -6.483 1.00 92.19 788 HIS A O 1
ATOM 6273 N N . ILE A 1 789 ? -40.911 12.830 -4.341 1.00 90.75 789 ILE A N 1
ATOM 6274 C CA . ILE A 1 789 ? -40.895 11.363 -4.333 1.00 90.75 789 ILE A CA 1
ATOM 6275 C C . ILE A 1 789 ? -42.307 10.801 -4.556 1.00 90.75 789 ILE A C 1
ATOM 6277 O O . ILE A 1 789 ? -42.491 9.905 -5.385 1.00 90.75 789 ILE A O 1
ATOM 6281 N N . GLU A 1 790 ? -43.320 11.334 -3.869 1.00 87.19 790 GLU A N 1
ATOM 6282 C CA . GLU A 1 790 ? -44.704 10.873 -4.023 1.00 87.19 790 GLU A CA 1
ATOM 6283 C C . GLU A 1 790 ? -45.281 11.153 -5.417 1.00 87.19 790 GLU A C 1
ATOM 6285 O O . GLU A 1 790 ? -45.989 10.302 -5.965 1.00 87.19 790 GLU A O 1
ATOM 6290 N N . GLU A 1 791 ? -44.990 12.326 -5.989 1.00 88.44 791 GLU A N 1
ATOM 6291 C CA . GLU A 1 791 ? -45.488 12.741 -7.304 1.00 88.44 791 GLU A CA 1
ATOM 6292 C C . GLU A 1 791 ? -44.857 11.924 -8.439 1.00 88.44 791 GLU A C 1
ATOM 6294 O O . GLU A 1 791 ? -45.563 11.533 -9.373 1.00 88.44 791 GLU A O 1
ATOM 6299 N N . ASN A 1 792 ? -43.557 11.618 -8.341 1.00 85.94 792 ASN A N 1
ATOM 6300 C CA . ASN A 1 792 ? -42.795 11.022 -9.441 1.00 85.94 792 ASN A CA 1
ATOM 6301 C C . ASN A 1 792 ? -42.567 9.504 -9.309 1.00 85.94 792 ASN A C 1
ATOM 6303 O O . ASN A 1 792 ? -42.573 8.797 -10.320 1.00 85.94 792 ASN A O 1
ATOM 6307 N N . PHE A 1 793 ? -42.400 8.970 -8.094 1.00 85.06 793 PHE A N 1
ATOM 6308 C CA . PHE A 1 793 ? -42.108 7.542 -7.866 1.00 85.06 793 PHE A CA 1
ATOM 6309 C C . PHE A 1 793 ? -43.276 6.777 -7.249 1.00 85.06 793 PHE A C 1
ATOM 6311 O O . PHE A 1 793 ? -43.450 5.577 -7.499 1.00 85.06 793 PHE A O 1
ATOM 6318 N N . GLY A 1 794 ? -44.102 7.480 -6.478 1.00 83.00 794 GLY A N 1
ATOM 6319 C CA . GLY A 1 794 ? -45.318 6.968 -5.870 1.00 83.00 794 GLY A CA 1
ATOM 6320 C C . GLY A 1 794 ? -45.293 7.022 -4.348 1.00 83.00 794 GLY A C 1
ATOM 6321 O O . GLY A 1 794 ? -44.273 7.263 -3.712 1.00 83.00 794 GLY A O 1
ATOM 6322 N N . HIS A 1 795 ? -46.459 6.766 -3.761 1.00 78.69 795 HIS A N 1
ATOM 6323 C CA . HIS A 1 795 ? -46.652 6.828 -2.317 1.00 78.69 795 HIS A CA 1
ATOM 6324 C C . HIS A 1 795 ? -45.806 5.775 -1.578 1.00 78.69 795 HIS A C 1
ATOM 6326 O O . HIS A 1 795 ? -45.903 4.577 -1.873 1.00 78.69 795 HIS A O 1
ATOM 6332 N N . PHE A 1 796 ? -45.016 6.221 -0.600 1.00 79.50 796 PHE A N 1
ATOM 6333 C CA . PHE A 1 796 ? -44.188 5.389 0.274 1.00 79.50 796 PHE A CA 1
ATOM 6334 C C . PHE A 1 796 ? -44.814 5.323 1.679 1.00 79.50 796 PHE A C 1
ATOM 6336 O O . PHE A 1 796 ? -44.582 6.183 2.515 1.00 79.50 796 PHE A O 1
ATOM 6343 N N . PRO A 1 797 ? -45.632 4.304 1.984 1.00 50.50 797 PRO A N 1
ATOM 6344 C CA . PRO A 1 797 ? -46.244 4.163 3.309 1.00 50.50 797 PRO A CA 1
ATOM 6345 C C . PRO A 1 797 ? -45.263 3.639 4.370 1.00 50.50 797 PRO A C 1
ATOM 6347 O O . PRO A 1 797 ? -45.644 3.441 5.519 1.00 50.50 797 PRO A O 1
ATOM 6350 N N . SER A 1 798 ? -44.040 3.301 3.968 1.00 60.84 798 SER A N 1
ATOM 6351 C CA . SER A 1 798 ? -42.997 2.752 4.820 1.00 60.84 798 SER A CA 1
ATOM 6352 C C . SER A 1 798 ? -41.691 3.397 4.404 1.00 60.84 798 SER A C 1
ATOM 6354 O O . SER A 1 798 ? -41.408 3.539 3.215 1.00 60.84 798 SER A O 1
ATOM 6356 N N . VAL A 1 799 ? -40.902 3.785 5.378 1.00 74.88 799 VAL A N 1
ATOM 6357 C CA . VAL A 1 799 ? -39.573 4.347 5.195 1.00 74.88 799 VAL A CA 1
ATOM 6358 C C . VAL A 1 799 ? -38.687 3.534 6.137 1.00 74.88 799 VAL A C 1
ATOM 6360 O O . VAL A 1 799 ? -39.188 3.111 7.164 1.00 74.88 799 VAL A O 1
ATOM 6363 N N . LEU A 1 800 ? -37.457 3.210 5.737 1.00 72.88 800 LEU A N 1
ATOM 6364 C CA . LEU A 1 800 ? -36.453 2.521 6.549 1.00 72.88 800 LEU A CA 1
ATOM 6365 C C . LEU A 1 800 ? -35.452 3.560 7.029 1.00 72.88 800 LEU A C 1
ATOM 6367 O O . LEU A 1 800 ? -34.596 3.984 6.252 1.00 72.88 800 LEU A O 1
ATOM 6371 N N . HIS A 1 801 ? -35.536 3.999 8.263 1.00 64.31 801 HIS A N 1
ATOM 6372 C CA . HIS A 1 801 ? -34.772 5.151 8.671 1.00 64.31 801 HIS A CA 1
ATOM 6373 C C . HIS A 1 801 ? -33.486 4.775 9.361 1.00 64.31 801 HIS A C 1
ATOM 6375 O O . HIS A 1 801 ? -33.150 3.629 9.695 1.00 64.31 801 HIS A O 1
ATOM 6381 N N . GLU A 1 802 ? -32.723 5.822 9.562 1.00 55.66 802 GLU A N 1
ATOM 6382 C CA . GLU A 1 802 ? -31.493 5.770 10.284 1.00 55.66 802 GLU A CA 1
ATOM 6383 C C . GLU A 1 802 ? -31.697 5.877 11.795 1.00 55.66 802 GLU A C 1
ATOM 6385 O O . GLU A 1 802 ? -31.887 6.949 12.372 1.00 55.66 802 GLU A O 1
ATOM 6390 N N . LEU A 1 803 ? -31.569 4.721 12.447 1.00 38.19 803 LEU A N 1
ATOM 6391 C CA . LEU A 1 803 ? -31.528 4.572 13.902 1.00 38.19 803 LEU A CA 1
ATOM 6392 C C . LEU A 1 803 ? -30.480 5.469 14.579 1.00 38.19 803 LEU A C 1
ATOM 6394 O O . LEU A 1 803 ? -30.723 5.973 15.674 1.00 38.19 803 LEU A O 1
ATOM 6398 N N . VAL A 1 804 ? -29.322 5.682 13.942 1.00 38.50 804 VAL A N 1
ATOM 6399 C CA . VAL A 1 804 ? -28.216 6.501 14.461 1.00 38.50 804 VAL A CA 1
ATOM 6400 C C . VAL A 1 804 ? -27.486 7.179 13.299 1.00 38.50 804 VAL A C 1
ATOM 6402 O O . VAL A 1 804 ? -26.894 6.485 12.478 1.00 38.50 804 VAL A O 1
ATOM 6405 N N . SER A 1 805 ? -27.464 8.514 13.270 1.00 46.25 805 SER A N 1
ATOM 6406 C CA . SER A 1 805 ? -26.718 9.305 12.277 1.00 46.25 805 SER A CA 1
ATOM 6407 C C . SER A 1 805 ? -25.595 10.064 12.966 1.00 46.25 805 SER A C 1
ATOM 6409 O O . SER A 1 805 ? -25.819 10.782 13.944 1.00 46.25 805 SER A O 1
ATOM 6411 N N . THR A 1 806 ? -24.376 9.886 12.471 1.00 48.06 806 THR A N 1
ATOM 6412 C CA . THR A 1 806 ? -23.172 10.539 13.000 1.00 48.06 806 THR A CA 1
ATOM 6413 C C . THR A 1 806 ? -22.714 11.730 12.156 1.00 48.06 806 THR A C 1
ATOM 6415 O O . THR A 1 806 ? -21.934 12.528 12.657 1.00 48.06 806 THR A O 1
ATOM 6418 N N . ASP A 1 807 ? -23.178 11.831 10.906 1.00 60.25 807 ASP A N 1
ATOM 6419 C CA . ASP A 1 807 ? -22.603 12.659 9.832 1.00 60.25 807 ASP A CA 1
ATOM 6420 C C . ASP A 1 807 ? -23.647 13.293 8.883 1.00 60.25 807 ASP A C 1
ATOM 6422 O O . ASP A 1 807 ? -23.608 14.485 8.605 1.00 60.25 807 ASP A O 1
ATOM 6426 N N . VAL A 1 808 ? -24.618 12.518 8.409 1.00 66.62 808 VAL A N 1
ATOM 6427 C CA . VAL A 1 808 ? -25.799 12.961 7.648 1.00 66.62 808 VAL A CA 1
ATOM 6428 C C . VAL A 1 808 ? -26.926 11.989 7.955 1.00 66.62 808 VAL A C 1
ATOM 6430 O O . VAL A 1 808 ? -26.667 10.798 8.157 1.00 66.62 808 VAL A O 1
ATOM 6433 N N . HIS A 1 809 ? -28.159 12.477 8.044 1.00 75.94 809 HIS A N 1
ATOM 6434 C CA . HIS A 1 809 ? -29.302 11.591 8.238 1.00 75.94 809 HIS A CA 1
ATOM 6435 C C . HIS A 1 809 ? -29.814 11.074 6.909 1.00 75.94 809 HIS A C 1
ATOM 6437 O O . HIS A 1 809 ? -30.152 11.865 6.033 1.00 75.94 809 HIS A O 1
ATOM 6443 N N . VAL A 1 810 ? -29.862 9.753 6.754 1.00 80.38 810 VAL A N 1
ATOM 6444 C CA . VAL A 1 810 ? -30.284 9.127 5.505 1.00 80.38 810 VAL A CA 1
ATOM 6445 C C . VAL A 1 810 ? -31.346 8.083 5.778 1.00 80.38 810 VAL A C 1
ATOM 6447 O O . VAL A 1 810 ? -31.066 6.933 6.138 1.00 80.38 810 VAL A O 1
ATOM 6450 N N . ASP A 1 811 ? -32.575 8.472 5.491 1.00 84.06 811 ASP A N 1
ATOM 6451 C CA . ASP A 1 811 ? -33.694 7.554 5.453 1.00 84.06 811 ASP A CA 1
ATOM 6452 C C . ASP A 1 811 ? -33.827 6.896 4.100 1.00 84.06 811 ASP A C 1
ATOM 6454 O O . ASP A 1 811 ? -33.328 7.399 3.099 1.00 84.06 811 ASP A O 1
ATOM 6458 N N . ILE A 1 812 ? -34.520 5.762 4.056 1.00 89.25 812 ILE A N 1
ATOM 6459 C CA . ILE A 1 812 ? -34.776 5.030 2.822 1.00 89.25 812 ILE A CA 1
ATOM 6460 C C . ILE A 1 812 ? -36.286 4.862 2.634 1.00 89.25 812 ILE A C 1
ATOM 6462 O O . ILE A 1 812 ? -36.900 3.938 3.161 1.00 89.25 812 ILE A O 1
ATOM 6466 N N . CYS A 1 813 ? -36.907 5.726 1.841 1.00 90.06 813 CYS A N 1
ATOM 6467 C CA . CYS A 1 813 ? -38.318 5.641 1.478 1.00 90.06 813 CYS A CA 1
ATOM 6468 C C . CYS A 1 813 ? -38.597 4.376 0.660 1.00 90.06 813 CYS A C 1
ATOM 6470 O O . CYS A 1 813 ? -38.043 4.206 -0.425 1.00 90.06 813 CYS A O 1
ATOM 6472 N N . ALA A 1 814 ? -39.482 3.500 1.145 1.00 87.75 814 ALA A N 1
ATOM 6473 C CA . ALA A 1 814 ? -39.838 2.242 0.496 1.00 87.75 814 ALA A CA 1
ATOM 6474 C C . ALA A 1 814 ? -41.214 2.330 -0.184 1.00 87.75 814 ALA A C 1
ATOM 6476 O O . ALA A 1 814 ? -42.278 2.170 0.420 1.00 87.75 814 ALA A O 1
ATOM 6477 N N . ILE A 1 815 ? -41.202 2.534 -1.498 1.00 90.75 815 ILE A N 1
ATOM 6478 C CA . ILE A 1 815 ? -42.407 2.637 -2.319 1.00 90.75 815 ILE A CA 1
ATOM 6479 C C . ILE A 1 815 ? -42.854 1.231 -2.716 1.00 90.75 815 ILE A C 1
ATOM 6481 O O . ILE A 1 815 ? -42.206 0.559 -3.528 1.00 90.75 815 ILE A O 1
ATOM 6485 N N . VAL A 1 816 ? -43.989 0.795 -2.171 1.00 86.06 816 VAL A N 1
ATOM 6486 C CA . VAL A 1 816 ? -44.497 -0.578 -2.312 1.00 86.06 816 VAL A CA 1
ATOM 6487 C C . VAL A 1 816 ? -44.968 -0.914 -3.741 1.00 86.06 816 VAL A C 1
ATOM 6489 O O . VAL A 1 816 ? -45.486 -0.036 -4.443 1.00 86.06 816 VAL A O 1
ATOM 6492 N N . PRO A 1 817 ? -44.851 -2.183 -4.182 1.00 87.44 817 PRO A N 1
ATOM 6493 C CA . PRO A 1 817 ? -45.336 -2.625 -5.483 1.00 87.44 817 PRO A CA 1
ATOM 6494 C C . PRO A 1 817 ? -46.830 -2.353 -5.686 1.00 87.44 817 PRO A C 1
ATOM 6496 O O . PRO A 1 817 ? -47.659 -2.566 -4.798 1.00 87.44 817 PRO A O 1
ATOM 6499 N N . THR A 1 818 ? -47.198 -1.953 -6.900 1.00 83.94 818 THR A N 1
ATOM 6500 C CA . THR A 1 818 ? -48.589 -1.843 -7.350 1.00 83.94 818 THR A CA 1
ATOM 6501 C C . THR A 1 818 ? -48.847 -2.798 -8.514 1.00 83.94 818 THR A C 1
ATOM 6503 O O . THR A 1 818 ? -47.936 -3.384 -9.088 1.00 83.94 818 THR A O 1
ATOM 6506 N N . LYS A 1 819 ? -50.113 -2.947 -8.924 1.00 76.62 819 LYS A N 1
ATOM 6507 C CA . LYS A 1 819 ? -50.455 -3.760 -10.109 1.00 76.62 819 LYS A CA 1
ATOM 6508 C C . LYS A 1 819 ? -49.862 -3.223 -11.415 1.00 76.62 819 LYS A C 1
ATOM 6510 O O . LYS A 1 819 ? -49.808 -3.962 -12.392 1.00 76.62 819 LYS A O 1
ATOM 6515 N N . GLU A 1 820 ? -49.506 -1.943 -11.440 1.00 77.81 820 GLU A N 1
ATOM 6516 C CA . GLU A 1 820 ? -48.943 -1.248 -12.600 1.00 77.81 820 GLU A CA 1
ATOM 6517 C C . GLU A 1 820 ? -47.406 -1.185 -12.520 1.00 77.81 820 GLU A C 1
ATOM 6519 O O . GLU A 1 820 ? -46.751 -1.145 -13.558 1.00 77.81 820 GLU A O 1
ATOM 6524 N N . ARG A 1 821 ? -46.842 -1.264 -11.303 1.00 85.25 821 ARG A N 1
ATOM 6525 C CA . ARG A 1 821 ? -45.408 -1.242 -10.985 1.00 85.25 821 ARG A CA 1
ATOM 6526 C C . ARG A 1 821 ? -45.078 -2.366 -9.992 1.00 85.25 821 ARG A C 1
ATOM 6528 O O . ARG A 1 821 ? -45.118 -2.158 -8.783 1.00 85.25 821 ARG A O 1
ATOM 6535 N N . ASP A 1 822 ? -44.803 -3.567 -10.496 1.00 89.56 822 ASP A N 1
ATOM 6536 C CA . ASP A 1 822 ? -44.635 -4.789 -9.684 1.00 89.56 822 ASP A CA 1
ATOM 6537 C C . ASP A 1 822 ? -43.212 -4.934 -9.099 1.00 89.56 822 ASP A C 1
ATOM 6539 O O . ASP A 1 822 ? -42.534 -5.941 -9.295 1.00 89.56 822 ASP A O 1
ATOM 6543 N N . TYR A 1 823 ? -42.726 -3.888 -8.429 1.00 92.12 823 TYR A N 1
ATOM 6544 C CA . TYR A 1 823 ? -41.430 -3.849 -7.747 1.00 92.12 823 TYR A CA 1
ATOM 6545 C C . TYR A 1 823 ? -41.431 -2.789 -6.636 1.00 92.12 823 TYR A C 1
ATOM 6547 O O . TYR A 1 823 ? -42.221 -1.843 -6.668 1.00 92.12 823 TYR A O 1
ATOM 6555 N N . TYR A 1 824 ? -40.557 -2.948 -5.643 1.00 92.62 824 TYR A N 1
ATOM 6556 C CA . TYR A 1 824 ? -40.254 -1.911 -4.660 1.00 92.62 824 TYR A CA 1
ATOM 6557 C C . TYR A 1 824 ? -39.321 -0.871 -5.277 1.00 92.62 824 TYR A C 1
ATOM 6559 O O . TYR A 1 824 ? -38.429 -1.233 -6.037 1.00 92.62 824 TYR A O 1
ATOM 6567 N N . THR A 1 825 ? -39.483 0.401 -4.921 1.00 93.00 825 THR A N 1
ATOM 6568 C CA . THR A 1 825 ? -38.438 1.418 -5.136 1.00 93.00 825 THR A CA 1
ATOM 6569 C C . THR A 1 825 ? -38.011 1.916 -3.772 1.00 93.00 825 THR A C 1
ATOM 6571 O O . THR A 1 825 ? -38.857 2.375 -3.012 1.00 93.00 825 THR A O 1
ATOM 6574 N N . LEU A 1 826 ? -36.729 1.775 -3.462 1.00 94.94 826 LEU A N 1
ATOM 6575 C CA . LEU A 1 826 ? -36.112 2.360 -2.282 1.00 94.94 826 LEU A CA 1
ATOM 6576 C C . LEU A 1 826 ? -35.441 3.664 -2.704 1.00 94.94 826 LEU A C 1
ATOM 6578 O O . LEU A 1 826 ? -34.701 3.637 -3.681 1.00 94.94 826 LEU A O 1
ATOM 6582 N N . VAL A 1 827 ? -35.696 4.769 -2.011 1.00 94.56 827 VAL A N 1
ATOM 6583 C CA . VAL A 1 827 ? -35.138 6.097 -2.321 1.00 94.56 827 VAL A CA 1
ATOM 6584 C C . VAL A 1 827 ? -34.505 6.655 -1.057 1.00 94.56 827 VAL A C 1
ATOM 6586 O O . VAL A 1 827 ? -35.163 6.645 -0.023 1.00 94.56 827 VAL A O 1
ATOM 6589 N N . THR A 1 828 ? -33.262 7.126 -1.107 1.00 93.94 828 THR A N 1
ATOM 6590 C CA . THR A 1 828 ? -32.691 7.875 0.009 1.00 93.94 828 THR A CA 1
ATOM 6591 C C . THR A 1 828 ? -33.464 9.179 0.189 1.00 93.94 828 THR A C 1
ATOM 6593 O O . THR A 1 828 ? -33.933 9.787 -0.773 1.00 93.94 828 THR A O 1
ATOM 6596 N N . MET A 1 829 ? -33.638 9.592 1.432 1.00 89.44 829 MET A N 1
ATOM 6597 C CA . MET A 1 829 ? -34.222 10.869 1.792 1.00 89.44 829 MET A CA 1
ATOM 6598 C C . MET A 1 829 ? -33.371 11.438 2.918 1.00 89.44 829 MET A C 1
ATOM 6600 O O . MET A 1 829 ? -33.369 10.909 4.026 1.00 89.44 829 MET A O 1
ATOM 6604 N N . GLY A 1 830 ? -32.597 12.473 2.597 1.00 86.81 830 GLY A N 1
ATOM 6605 C CA . GLY A 1 830 ? -31.677 13.130 3.519 1.00 86.81 830 GLY A CA 1
ATOM 6606 C C . GLY A 1 830 ? -30.210 13.062 3.091 1.00 86.81 830 GLY A C 1
ATOM 6607 O O . GLY A 1 830 ? -29.414 13.848 3.591 1.00 86.81 830 GLY A O 1
ATOM 6608 N N . MET A 1 831 ? -29.835 12.246 2.095 1.00 90.62 831 MET A N 1
ATOM 6609 C CA . MET A 1 831 ? -28.465 12.264 1.555 1.00 90.62 831 MET A CA 1
ATOM 6610 C C . MET A 1 831 ? -28.095 13.655 1.038 1.00 90.62 831 MET A C 1
ATOM 6612 O O . MET A 1 831 ? -27.006 14.162 1.311 1.00 90.62 831 MET A O 1
ATOM 6616 N N . GLY A 1 832 ? -29.005 14.293 0.303 1.00 89.69 832 GLY A N 1
ATOM 6617 C CA . GLY A 1 832 ? -28.734 15.594 -0.288 1.00 89.69 832 GLY A CA 1
ATOM 6618 C C . GLY A 1 832 ? -28.834 16.734 0.722 1.00 89.69 832 GLY A C 1
ATOM 6619 O O . GLY A 1 832 ? -28.751 17.898 0.328 1.00 89.69 832 GLY A O 1
ATOM 6620 N N . ALA A 1 833 ? -29.009 16.445 2.014 1.00 87.25 833 ALA A N 1
ATOM 6621 C CA . ALA A 1 833 ? -28.779 17.412 3.071 1.00 87.25 833 ALA A CA 1
ATOM 6622 C C . ALA A 1 833 ? -27.325 17.900 3.082 1.00 87.25 833 ALA A C 1
ATOM 6624 O O . ALA A 1 833 ? -27.095 19.085 3.325 1.00 87.25 833 ALA A O 1
ATOM 6625 N N . HIS A 1 834 ? -26.388 17.010 2.739 1.00 86.81 834 HIS A N 1
ATOM 6626 C CA . HIS A 1 834 ? -24.988 17.354 2.577 1.00 86.81 834 HIS A CA 1
ATOM 6627 C C . HIS A 1 834 ? -24.686 17.952 1.202 1.00 86.81 834 HIS A C 1
ATOM 6629 O O . HIS A 1 834 ? -25.061 17.404 0.161 1.00 86.81 834 HIS A O 1
ATOM 6635 N N . CYS A 1 835 ? -23.977 19.082 1.202 1.00 85.50 835 CYS A N 1
ATOM 6636 C CA . CYS A 1 835 ? -23.456 19.700 -0.014 1.00 85.50 835 CYS A CA 1
ATOM 6637 C C . CYS A 1 835 ? -22.130 19.040 -0.408 1.00 85.50 835 CYS A C 1
ATOM 6639 O O . CYS A 1 835 ? -21.076 19.388 0.117 1.00 85.50 835 CYS A O 1
ATOM 6641 N N . MET A 1 836 ? -22.194 18.129 -1.375 1.00 89.50 836 MET A N 1
ATOM 6642 C CA . MET A 1 836 ? -21.048 17.383 -1.885 1.00 89.50 836 MET A CA 1
ATOM 6643 C C . MET A 1 836 ? -19.979 18.296 -2.507 1.00 89.50 836 MET A C 1
ATOM 6645 O O . MET A 1 836 ? -20.288 19.318 -3.135 1.00 89.50 836 MET A O 1
ATOM 6649 N N . ASN A 1 837 ? -18.716 17.879 -2.416 1.00 83.50 837 ASN A N 1
ATOM 6650 C CA . ASN A 1 837 ? -17.569 18.623 -2.934 1.00 83.50 837 ASN A CA 1
ATOM 6651 C C . ASN A 1 837 ? -17.420 18.460 -4.462 1.00 83.50 837 ASN A C 1
ATOM 6653 O O . ASN A 1 837 ? -16.638 17.652 -4.964 1.00 83.50 837 ASN A O 1
ATOM 6657 N N . VAL A 1 838 ? -18.225 19.211 -5.220 1.00 83.75 838 VAL A N 1
ATOM 6658 C CA . VAL A 1 838 ? -18.235 19.192 -6.693 1.00 83.75 838 VAL A CA 1
ATOM 6659 C C . VAL A 1 838 ? -17.162 20.141 -7.261 1.00 83.75 838 VAL A C 1
ATOM 6661 O O . VAL A 1 838 ? -17.137 21.314 -6.875 1.00 83.75 838 VAL A O 1
ATOM 6664 N N . PRO A 1 839 ? -16.331 19.704 -8.233 1.00 78.62 839 PRO A N 1
ATOM 6665 C CA . PRO A 1 839 ? -15.345 20.552 -8.904 1.00 78.62 839 PRO A CA 1
ATOM 6666 C C . PRO A 1 839 ? -15.938 21.860 -9.439 1.00 78.62 839 PRO A C 1
ATOM 6668 O O . PRO A 1 839 ? -17.047 21.890 -9.983 1.00 78.62 839 PRO A O 1
ATOM 6671 N N . GLN A 1 840 ? -15.191 22.961 -9.317 1.00 77.00 840 GLN A N 1
ATOM 6672 C CA . GLN A 1 840 ? -15.683 24.302 -9.648 1.00 77.00 840 GLN A CA 1
ATOM 6673 C C . GLN A 1 840 ? -16.108 24.428 -11.123 1.00 77.00 840 GLN A C 1
ATOM 6675 O O . GLN A 1 840 ? -17.029 25.185 -11.444 1.00 77.00 840 GLN A O 1
ATOM 6680 N N . GLU A 1 841 ? -15.486 23.653 -12.011 1.00 73.06 841 GLU A N 1
ATOM 6681 C CA . GLU A 1 841 ? -15.791 23.545 -13.440 1.00 73.06 841 GLU A CA 1
ATOM 6682 C C . GLU A 1 841 ? -17.201 23.005 -13.708 1.00 73.06 841 GLU A C 1
ATOM 6684 O O . GLU A 1 841 ? -17.784 23.312 -14.744 1.00 73.06 841 GLU A O 1
ATOM 6689 N N . LEU A 1 842 ? -17.762 22.239 -12.769 1.00 80.31 842 LEU A N 1
ATOM 6690 C CA . LEU A 1 842 ? -19.090 21.634 -12.867 1.00 80.31 842 LEU A CA 1
ATOM 6691 C C . LEU A 1 842 ? -20.160 22.414 -12.089 1.00 80.31 842 LEU A C 1
ATOM 6693 O O . LEU A 1 842 ? -21.319 22.002 -12.027 1.00 80.31 842 LEU A O 1
ATOM 6697 N N . SER A 1 843 ? -19.803 23.570 -11.522 1.00 72.62 843 SER A N 1
ATOM 6698 C CA . SER A 1 843 ? -20.724 24.386 -10.721 1.00 72.62 843 SER A CA 1
ATOM 6699 C C . SER A 1 843 ? -21.970 24.853 -11.487 1.00 72.62 843 SER A C 1
ATOM 6701 O O . SER A 1 843 ? -23.009 25.076 -10.866 1.00 72.62 843 SER A O 1
ATOM 6703 N N . GLU A 1 844 ? -21.910 24.949 -12.822 1.00 80.19 844 GLU A N 1
ATOM 6704 C CA . GLU A 1 844 ? -23.058 25.310 -13.669 1.00 80.19 844 GLU A CA 1
ATOM 6705 C C . GLU A 1 844 ? -24.152 24.228 -13.735 1.00 80.19 844 GLU A C 1
ATOM 6707 O O . GLU A 1 844 ? -25.302 24.560 -14.020 1.00 80.19 844 GLU A O 1
ATOM 6712 N N . TYR A 1 845 ? -23.815 22.970 -13.426 1.00 80.00 845 TYR A N 1
ATOM 6713 C CA . TYR A 1 845 ? -24.723 21.817 -13.494 1.00 80.00 845 TYR A CA 1
ATOM 6714 C C . TYR A 1 845 ? -25.476 21.549 -12.184 1.00 80.00 845 TYR A C 1
ATOM 6716 O O . TYR A 1 845 ? -26.282 20.630 -12.136 1.00 80.00 845 TYR A O 1
ATOM 6724 N N . LYS A 1 846 ? -25.221 22.335 -11.126 1.00 87.94 846 LYS A N 1
ATOM 6725 C CA . LYS A 1 846 ? -25.905 22.237 -9.821 1.00 87.94 846 LYS A CA 1
ATOM 6726 C C . LYS A 1 846 ? -25.910 20.824 -9.198 1.00 87.94 846 LYS A C 1
ATOM 6728 O O . LYS A 1 846 ? -26.915 20.354 -8.671 1.00 87.94 846 LYS A O 1
ATOM 6733 N N . LEU A 1 847 ? -24.770 20.135 -9.251 1.00 88.31 847 LEU A N 1
ATOM 6734 C CA . LEU A 1 847 ? -24.630 18.737 -8.813 1.00 88.31 847 LEU A CA 1
ATOM 6735 C C . LEU A 1 847 ? -24.329 18.581 -7.314 1.00 88.31 847 LEU A C 1
ATOM 6737 O O . LEU A 1 847 ? -23.975 17.495 -6.872 1.00 88.31 847 LEU A O 1
ATOM 6741 N N . GLN A 1 848 ? -24.409 19.658 -6.528 1.00 90.38 848 GLN A N 1
ATOM 6742 C CA . GLN A 1 848 ? -23.936 19.672 -5.138 1.00 90.38 848 GLN A CA 1
ATOM 6743 C C . GLN A 1 848 ? -24.798 18.828 -4.195 1.00 90.38 848 GLN A C 1
ATOM 6745 O O . GLN A 1 848 ? -24.355 18.521 -3.096 1.00 90.38 848 GLN A O 1
ATOM 6750 N N . ARG A 1 849 ? -26.018 18.453 -4.593 1.00 94.56 849 ARG A N 1
ATOM 6751 C CA . ARG A 1 849 ? -26.964 17.719 -3.745 1.00 94.56 849 ARG A CA 1
ATOM 6752 C C . ARG A 1 849 ? -27.595 16.589 -4.552 1.00 94.56 849 ARG A C 1
ATOM 6754 O O . ARG A 1 849 ? -27.973 16.797 -5.713 1.00 94.56 849 ARG A O 1
ATOM 6761 N N . ALA A 1 850 ? -27.704 15.406 -3.954 1.00 94.94 850 ALA A N 1
ATOM 6762 C CA . ALA A 1 850 ? -28.271 14.241 -4.621 1.00 94.94 850 ALA A CA 1
ATOM 6763 C C . ALA A 1 850 ? -29.008 13.295 -3.666 1.00 94.94 850 ALA A C 1
ATOM 6765 O O . ALA A 1 850 ? -28.648 13.190 -2.499 1.00 94.94 850 ALA A O 1
ATOM 6766 N N . GLU A 1 851 ? -29.989 12.580 -4.211 1.00 96.06 851 GLU A N 1
ATOM 6767 C CA . GLU A 1 851 ? -30.627 11.405 -3.624 1.00 96.06 851 GLU A CA 1
ATOM 6768 C C . GLU A 1 851 ? -30.440 10.200 -4.559 1.00 96.06 851 GLU A C 1
ATOM 6770 O O . GLU A 1 851 ? -30.287 10.337 -5.777 1.00 96.06 851 GLU A O 1
ATOM 6775 N N . LEU A 1 852 ? -30.442 9.000 -3.990 1.00 95.81 852 LEU A N 1
ATOM 6776 C CA . LEU A 1 852 ? -30.184 7.736 -4.663 1.00 95.81 852 LEU A CA 1
ATOM 6777 C C . LEU A 1 852 ? -31.390 6.814 -4.546 1.00 95.81 852 LEU A C 1
ATOM 6779 O O . LEU A 1 852 ? -31.992 6.702 -3.487 1.00 95.81 852 LEU A O 1
ATOM 6783 N N . LEU A 1 853 ? -31.710 6.077 -5.603 1.00 94.44 853 LEU A N 1
ATOM 6784 C CA . LEU A 1 853 ? -32.764 5.069 -5.569 1.00 94.44 853 LEU A CA 1
ATOM 6785 C C . LEU A 1 853 ? -32.334 3.732 -6.160 1.00 94.44 853 LEU A C 1
ATOM 6787 O O . LEU A 1 853 ? -31.474 3.675 -7.032 1.00 94.44 853 LEU A O 1
ATOM 6791 N N . ILE A 1 854 ? -32.956 2.648 -5.702 1.00 95.38 854 ILE A N 1
ATOM 6792 C CA . ILE A 1 854 ? -32.765 1.292 -6.226 1.00 95.38 854 ILE A CA 1
ATOM 6793 C C . ILE A 1 854 ? -34.102 0.550 -6.267 1.00 95.38 854 ILE A C 1
ATOM 6795 O O . ILE A 1 854 ? -34.891 0.606 -5.320 1.00 95.38 854 ILE A O 1
ATOM 6799 N N . ASN A 1 855 ? -34.377 -0.167 -7.359 1.00 95.00 855 ASN A N 1
ATOM 6800 C CA . ASN A 1 855 ? -35.614 -0.940 -7.486 1.00 95.00 855 ASN A CA 1
ATOM 6801 C C . ASN A 1 855 ? -35.396 -2.413 -7.133 1.00 95.00 855 ASN A C 1
ATOM 6803 O O . ASN A 1 855 ? -34.516 -3.058 -7.695 1.00 95.00 855 ASN A O 1
ATOM 6807 N N . LEU A 1 856 ? -36.235 -2.983 -6.267 1.00 95.31 856 LEU A N 1
ATOM 6808 C CA . LEU A 1 856 ? -36.140 -4.376 -5.819 1.00 95.31 856 LEU A CA 1
ATOM 6809 C C . LEU A 1 856 ? -37.373 -5.191 -6.246 1.00 95.31 856 LEU A C 1
ATOM 6811 O O . LEU A 1 856 ? -38.466 -4.634 -6.330 1.00 95.31 856 LEU A O 1
ATOM 6815 N N . PRO A 1 857 ? -37.251 -6.505 -6.496 1.00 94.69 857 PRO A N 1
ATOM 6816 C CA . PRO A 1 857 ? -38.380 -7.373 -6.840 1.00 94.69 857 PRO A CA 1
ATOM 6817 C C . PRO A 1 857 ? -39.534 -7.280 -5.835 1.00 94.69 857 PRO A C 1
ATOM 6819 O O . PRO A 1 857 ? -39.302 -7.088 -4.645 1.00 94.69 857 PRO A O 1
ATOM 6822 N N . SER A 1 858 ? -40.783 -7.457 -6.277 1.00 92.12 858 SER A N 1
ATOM 6823 C CA . SER A 1 858 ? -41.955 -7.361 -5.388 1.00 92.12 858 SER A CA 1
ATOM 6824 C C . SER A 1 858 ? -42.035 -8.444 -4.306 1.00 92.12 858 SER A C 1
ATOM 6826 O O . SER A 1 858 ? -42.825 -8.315 -3.372 1.00 92.12 858 SER A O 1
ATOM 6828 N N . ASP A 1 859 ? -41.214 -9.490 -4.398 1.00 91.19 859 ASP A N 1
ATOM 6829 C CA . ASP A 1 859 ? -41.042 -10.527 -3.381 1.00 91.19 859 ASP A CA 1
ATOM 6830 C C . ASP A 1 859 ? -39.813 -10.312 -2.475 1.00 91.19 859 ASP A C 1
ATOM 6832 O O . ASP A 1 859 ? -39.527 -11.167 -1.629 1.00 91.19 859 ASP A O 1
ATOM 6836 N N . TRP A 1 860 ? -39.107 -9.179 -2.606 1.00 94.25 860 TRP A N 1
ATOM 6837 C CA . TRP A 1 860 ? -38.015 -8.815 -1.704 1.00 94.25 860 TRP A CA 1
ATOM 6838 C C . TRP A 1 860 ? -38.539 -8.606 -0.285 1.00 94.25 860 TRP A C 1
ATOM 6840 O O . TRP A 1 860 ? -39.525 -7.903 -0.059 1.00 94.25 860 TRP A O 1
ATOM 6850 N N . LYS A 1 861 ? -37.882 -9.231 0.691 1.00 91.50 861 LYS A N 1
ATOM 6851 C CA . LYS A 1 861 ? -38.329 -9.183 2.082 1.00 91.50 861 LYS A CA 1
ATOM 6852 C C . LYS A 1 861 ? -37.729 -7.979 2.775 1.00 91.50 861 LYS A C 1
ATOM 6854 O O . LYS A 1 861 ? -36.532 -7.993 3.014 1.00 91.50 861 LYS A O 1
ATOM 6859 N N . LEU A 1 862 ? -38.559 -6.986 3.082 1.00 84.81 862 LEU A N 1
ATOM 6860 C CA . LEU A 1 862 ? -38.192 -5.762 3.808 1.00 84.81 862 LEU A CA 1
ATOM 6861 C C . LEU A 1 862 ? -38.706 -5.748 5.257 1.00 84.81 862 LEU A C 1
ATOM 6863 O O . LEU A 1 862 ? -38.654 -4.718 5.917 1.00 84.81 862 LEU A O 1
ATOM 6867 N N . ASP A 1 863 ? -39.223 -6.876 5.756 1.00 84.12 863 ASP A N 1
ATOM 6868 C CA . ASP A 1 863 ? -39.585 -7.010 7.166 1.00 84.12 863 ASP A CA 1
ATOM 6869 C C . ASP A 1 863 ? -38.343 -7.066 8.067 1.00 84.12 863 ASP A C 1
ATOM 6871 O O . ASP A 1 863 ? -37.300 -7.597 7.682 1.00 84.12 863 ASP A O 1
ATOM 6875 N N . GLU A 1 864 ? -38.491 -6.550 9.286 1.00 71.00 864 GLU A N 1
ATOM 6876 C CA . GLU A 1 864 ? -37.428 -6.398 10.286 1.00 71.00 864 GLU A CA 1
ATOM 6877 C C . GLU A 1 864 ? -36.626 -7.689 10.533 1.00 71.00 864 GLU A C 1
ATOM 6879 O O . GLU A 1 864 ? -35.400 -7.666 10.614 1.00 71.00 864 GLU A O 1
ATOM 6884 N N . GLU A 1 865 ? -37.295 -8.844 10.591 1.00 71.62 865 GLU A N 1
ATOM 6885 C CA . GLU A 1 865 ? -36.632 -10.129 10.836 1.00 71.62 865 GLU A CA 1
ATOM 6886 C C . GLU A 1 865 ? -35.789 -10.577 9.635 1.00 71.62 865 GLU A C 1
ATOM 6888 O O . GLU A 1 865 ? -34.687 -11.099 9.800 1.00 71.62 865 GLU A O 1
ATOM 6893 N N . SER A 1 866 ? -36.279 -10.352 8.414 1.00 83.12 866 SER A N 1
ATOM 6894 C CA . SER A 1 866 ? -35.524 -10.650 7.195 1.00 83.12 866 SER A CA 1
ATOM 6895 C C . SER A 1 866 ? -34.343 -9.695 6.992 1.00 83.12 866 SER A C 1
ATOM 6897 O O . SER A 1 866 ? -33.322 -10.123 6.456 1.00 83.12 866 SER A O 1
ATOM 6899 N N . MET A 1 867 ? -34.440 -8.446 7.459 1.00 83.75 867 MET A N 1
ATOM 6900 C CA . MET A 1 867 ? -33.360 -7.448 7.404 1.00 83.75 867 MET A CA 1
ATOM 6901 C C . MET A 1 867 ? -32.154 -7.765 8.304 1.00 83.75 867 MET A C 1
ATOM 6903 O O . MET A 1 867 ? -31.107 -7.149 8.140 1.00 83.75 867 MET A O 1
ATOM 6907 N N . LYS A 1 868 ? -32.236 -8.764 9.194 1.00 76.94 868 LYS A N 1
ATOM 6908 C CA . LYS A 1 868 ? -31.073 -9.277 9.950 1.00 76.94 868 LYS A CA 1
ATOM 6909 C C . LYS A 1 868 ? -30.137 -10.158 9.113 1.00 76.94 868 LYS A C 1
ATOM 6911 O O . LYS A 1 868 ? -29.058 -10.519 9.575 1.00 76.94 868 LYS A O 1
ATOM 6916 N N . ASP A 1 869 ? -30.557 -10.554 7.912 1.00 86.19 869 ASP A N 1
ATOM 6917 C CA . ASP A 1 869 ? -29.799 -11.416 7.006 1.00 86.19 869 ASP A CA 1
ATOM 6918 C C . ASP A 1 869 ? -29.305 -10.605 5.796 1.00 86.19 869 ASP A C 1
ATOM 6920 O O . ASP A 1 869 ? -30.102 -10.036 5.040 1.00 86.19 869 ASP A O 1
ATOM 6924 N N . GLU A 1 870 ? -27.985 -10.587 5.581 1.00 87.50 870 GLU A N 1
ATOM 6925 C CA . GLU A 1 870 ? -27.330 -9.824 4.505 1.00 87.50 870 GLU A CA 1
ATOM 6926 C C . GLU A 1 870 ? -27.881 -10.142 3.114 1.00 87.50 870 GLU A C 1
ATOM 6928 O O . GLU A 1 870 ? -27.910 -9.273 2.245 1.00 87.50 870 GLU A O 1
ATOM 6933 N N . LYS A 1 871 ? -28.432 -11.344 2.904 1.00 91.62 871 LYS A N 1
ATOM 6934 C CA . LYS A 1 871 ? -29.049 -11.715 1.623 1.00 91.62 871 LYS A CA 1
ATOM 6935 C C . LYS A 1 871 ? -30.203 -10.795 1.202 1.00 91.62 871 LYS A C 1
ATOM 6937 O O . LYS A 1 871 ? -30.512 -10.731 0.010 1.00 91.62 871 LYS A O 1
ATOM 6942 N N . TRP A 1 872 ? -30.847 -10.139 2.172 1.00 92.31 872 TRP A N 1
ATOM 6943 C CA . TRP A 1 872 ? -31.929 -9.177 1.968 1.00 92.31 872 TRP A CA 1
ATOM 6944 C C . TRP A 1 872 ? -31.496 -7.739 2.257 1.00 92.31 872 TRP A C 1
ATOM 6946 O O . TRP A 1 872 ? -31.984 -6.834 1.582 1.00 92.31 872 TRP A O 1
ATOM 6956 N N . TYR A 1 873 ? -30.605 -7.532 3.233 1.00 91.69 873 TYR A N 1
ATOM 6957 C CA . TYR A 1 873 ? -30.211 -6.206 3.722 1.00 91.69 873 TYR A CA 1
ATOM 6958 C C . TYR A 1 873 ? -29.231 -5.460 2.807 1.00 91.69 873 TYR A C 1
ATOM 6960 O O . TYR A 1 873 ? -29.224 -4.226 2.788 1.00 91.69 873 TYR A O 1
ATOM 6968 N N . TRP A 1 874 ? -28.439 -6.173 2.000 1.00 93.75 874 TRP A N 1
ATOM 6969 C CA . TRP A 1 874 ? -27.360 -5.556 1.226 1.00 93.75 874 TRP A CA 1
ATOM 6970 C C . TRP A 1 874 ? -27.759 -4.350 0.345 1.00 93.75 874 TRP A C 1
ATOM 6972 O O . TRP A 1 874 ? -26.938 -3.437 0.257 1.00 93.75 874 TRP A O 1
ATOM 6982 N N . PRO A 1 875 ? -28.960 -4.244 -0.276 1.00 94.50 875 PRO A N 1
ATOM 6983 C CA . PRO A 1 875 ? -29.321 -3.059 -1.059 1.00 94.50 875 PRO A CA 1
ATOM 6984 C C . PRO A 1 875 ? -29.530 -1.815 -0.189 1.00 94.50 875 PRO A C 1
ATOM 6986 O O . PRO A 1 875 ? -29.184 -0.709 -0.597 1.00 94.50 875 PRO A O 1
ATOM 6989 N N . VAL A 1 876 ? -30.067 -1.996 1.022 1.00 90.81 876 VAL A N 1
ATOM 6990 C CA . VAL A 1 876 ? -30.248 -0.920 2.009 1.00 90.81 876 VAL A CA 1
ATOM 6991 C C . VAL A 1 876 ? -28.881 -0.469 2.519 1.00 90.81 876 VAL A C 1
ATOM 6993 O O . VAL A 1 876 ? -28.587 0.725 2.532 1.00 90.81 876 VAL A O 1
ATOM 6996 N N . ARG A 1 877 ? -28.007 -1.429 2.851 1.00 89.50 877 ARG A N 1
ATOM 6997 C CA . ARG A 1 877 ? -26.609 -1.165 3.215 1.00 89.50 877 ARG A CA 1
ATOM 6998 C C . ARG A 1 877 ? -25.856 -0.426 2.107 1.00 89.50 877 ARG A C 1
ATOM 7000 O O . ARG A 1 877 ? -25.126 0.515 2.398 1.00 89.50 877 ARG A O 1
ATOM 7007 N N . LEU A 1 878 ? -26.055 -0.823 0.847 1.00 91.94 878 LEU A N 1
ATOM 7008 C CA . LEU A 1 878 ? -25.461 -0.174 -0.322 1.00 91.94 878 LEU A CA 1
ATOM 7009 C C . LEU A 1 878 ? -25.887 1.296 -0.410 1.00 91.94 878 LEU A C 1
ATOM 7011 O O . LEU A 1 878 ? -25.016 2.156 -0.470 1.00 91.94 878 LEU A O 1
ATOM 7015 N N . LEU A 1 879 ? -27.189 1.598 -0.349 1.00 93.12 879 LEU A N 1
ATOM 7016 C CA . LEU A 1 879 ? -27.673 2.985 -0.365 1.00 93.12 879 LEU A CA 1
ATOM 7017 C C . LEU A 1 879 ? -27.095 3.814 0.793 1.00 93.12 879 LEU A C 1
ATOM 7019 O O . LEU A 1 879 ? -26.578 4.904 0.557 1.00 93.12 879 LEU A O 1
ATOM 7023 N N . LYS A 1 880 ? -27.101 3.282 2.023 1.00 85.44 880 LYS A N 1
ATOM 7024 C CA . LYS A 1 880 ? -26.550 3.976 3.203 1.00 85.44 880 LYS A CA 1
ATOM 7025 C C . LYS A 1 880 ? -25.040 4.211 3.117 1.00 85.44 880 LYS A C 1
ATOM 7027 O O . LYS A 1 880 ? -24.548 5.227 3.607 1.00 85.44 880 LYS A O 1
ATOM 7032 N N . ASN A 1 881 ? -24.300 3.291 2.499 1.00 82.81 881 ASN A N 1
ATOM 7033 C CA . ASN A 1 881 ? -22.868 3.453 2.257 1.00 82.81 881 ASN A CA 1
ATOM 7034 C C . ASN A 1 881 ? -22.592 4.515 1.189 1.00 82.81 881 ASN A C 1
ATOM 7036 O O . ASN A 1 881 ? -21.730 5.365 1.399 1.00 82.81 881 ASN A O 1
ATOM 7040 N N . LEU A 1 882 ? -23.339 4.498 0.080 1.00 89.06 882 LEU A N 1
ATOM 7041 C CA . LEU A 1 882 ? -23.205 5.493 -0.986 1.00 89.06 882 LEU A CA 1
ATOM 7042 C C . LEU A 1 882 ? -23.543 6.900 -0.496 1.00 89.06 882 LEU A C 1
ATOM 7044 O O . LEU A 1 882 ? -22.806 7.835 -0.790 1.00 89.06 882 LEU A O 1
ATOM 7048 N N . ALA A 1 883 ? -24.599 7.043 0.304 1.00 87.81 883 ALA A N 1
ATOM 7049 C CA . ALA A 1 883 ? -25.034 8.338 0.815 1.00 87.81 883 ALA A CA 1
ATOM 7050 C C . ALA A 1 883 ? -24.006 9.023 1.733 1.00 87.81 883 ALA A C 1
ATOM 7052 O O . ALA A 1 883 ? -23.967 10.246 1.811 1.00 87.81 883 ALA A O 1
ATOM 7053 N N . ARG A 1 884 ? -23.133 8.245 2.386 1.00 82.38 884 ARG A N 1
ATOM 7054 C CA . ARG A 1 884 ? -22.067 8.758 3.265 1.00 82.38 884 ARG A CA 1
ATOM 7055 C C . ARG A 1 884 ? -20.725 8.943 2.583 1.00 82.38 884 ARG A C 1
ATOM 7057 O O . ARG A 1 884 ? -19.832 9.562 3.152 1.00 82.38 884 ARG A O 1
ATOM 7064 N N . LEU A 1 885 ? -20.560 8.384 1.389 1.00 78.12 885 LEU A N 1
ATOM 7065 C CA . LEU A 1 885 ? -19.301 8.430 0.658 1.00 78.12 885 LEU A CA 1
ATOM 7066 C C . LEU A 1 885 ? -18.828 9.880 0.420 1.00 78.12 885 LEU A C 1
ATOM 7068 O O . LEU A 1 885 ? -17.662 10.146 0.710 1.00 78.12 885 LEU A O 1
ATOM 7072 N N . PRO A 1 886 ? -19.693 10.835 0.009 1.00 82.19 886 PRO A N 1
ATOM 7073 C CA . PRO A 1 886 ? -19.311 12.243 -0.108 1.00 82.19 886 PRO A CA 1
ATOM 7074 C C . PRO A 1 886 ? -18.717 12.848 1.166 1.00 82.19 886 PRO A C 1
ATOM 7076 O O . PRO A 1 886 ? -17.792 13.644 1.076 1.00 82.19 886 PRO A O 1
ATOM 7079 N N . ILE A 1 887 ? -19.199 12.430 2.337 1.00 73.88 887 ILE A N 1
ATOM 7080 C CA . ILE A 1 887 ? -18.802 13.005 3.626 1.00 73.88 887 ILE A CA 1
ATOM 7081 C C . ILE A 1 887 ? -17.525 12.355 4.148 1.00 73.88 887 ILE A C 1
ATOM 7083 O O . ILE A 1 887 ? -16.608 13.050 4.571 1.00 73.88 887 ILE A O 1
ATOM 7087 N N . ARG A 1 888 ? -17.435 11.019 4.085 1.00 62.53 888 ARG A N 1
ATOM 7088 C CA . ARG A 1 888 ? -16.261 10.274 4.575 1.00 62.53 888 ARG A CA 1
ATOM 7089 C C . ARG A 1 888 ? -14.980 10.622 3.817 1.00 62.53 888 ARG A C 1
ATOM 7091 O O . ARG A 1 888 ? -13.908 10.575 4.405 1.00 62.53 888 ARG A O 1
ATOM 7098 N N . TYR A 1 889 ? -15.100 10.944 2.530 1.00 50.84 889 TYR A N 1
ATOM 7099 C CA . TYR A 1 889 ? -13.960 11.152 1.634 1.00 50.84 889 TYR A CA 1
ATOM 7100 C C . TYR A 1 889 ? -13.913 12.557 1.013 1.00 50.84 889 TYR A C 1
ATOM 7102 O O . TYR A 1 889 ? -13.136 12.768 0.085 1.00 50.84 889 TYR A O 1
ATOM 7110 N N . ASP A 1 890 ? -14.750 13.492 1.482 1.00 66.88 890 ASP A N 1
ATOM 7111 C CA . ASP A 1 890 ? -14.859 14.868 0.959 1.00 66.88 890 ASP A CA 1
ATOM 7112 C C . ASP A 1 890 ? -14.980 14.926 -0.584 1.00 66.88 890 ASP A C 1
ATOM 7114 O O . ASP A 1 890 ? -14.189 15.561 -1.286 1.00 66.88 890 ASP A O 1
ATOM 7118 N N . THR A 1 891 ? -15.961 14.199 -1.134 1.00 79.19 891 THR A N 1
ATOM 7119 C CA . THR A 1 891 ? -16.139 13.961 -2.584 1.00 79.19 891 THR A CA 1
ATOM 7120 C C . THR A 1 891 ? -17.595 14.159 -3.042 1.00 79.19 891 THR A C 1
ATOM 7122 O O . THR A 1 891 ? -18.406 14.734 -2.319 1.00 79.19 891 THR A O 1
ATOM 7125 N N . TRP A 1 892 ? -17.954 13.727 -4.259 1.00 92.25 892 TRP A N 1
ATOM 7126 C CA . TRP A 1 892 ? -19.300 13.861 -4.829 1.00 92.25 892 TRP A CA 1
ATOM 7127 C C . TRP A 1 892 ? -19.733 12.661 -5.684 1.00 92.25 892 TRP A C 1
ATOM 7129 O O . TRP A 1 892 ? -18.921 11.920 -6.244 1.00 92.25 892 TRP A O 1
ATOM 7139 N N . LEU A 1 893 ? -21.049 12.479 -5.806 1.00 90.19 893 LEU A N 1
ATOM 7140 C CA . LEU A 1 893 ? -21.676 11.439 -6.619 1.00 90.19 893 LEU A CA 1
ATOM 7141 C C . LEU A 1 893 ? -22.497 12.057 -7.754 1.00 90.19 893 LEU A C 1
ATOM 7143 O O . LEU A 1 893 ? -23.235 13.020 -7.557 1.00 90.19 893 LEU A O 1
ATOM 7147 N N . GLY A 1 894 ? -22.380 11.481 -8.948 1.00 89.00 894 GLY A N 1
ATOM 7148 C CA . GLY A 1 894 ? -23.083 11.941 -10.137 1.00 89.00 894 GLY A CA 1
ATOM 7149 C C . GLY A 1 894 ? -23.244 10.838 -11.172 1.00 89.00 894 GLY A C 1
ATOM 7150 O O . GLY A 1 894 ? -22.731 9.727 -11.013 1.00 89.00 894 GLY A O 1
ATOM 7151 N N . TRP A 1 895 ? -23.971 11.153 -12.243 1.00 91.56 895 TRP A N 1
ATOM 7152 C CA . TRP A 1 895 ? -24.191 10.231 -13.352 1.00 91.56 895 TRP A CA 1
ATOM 7153 C C . TRP A 1 895 ? -22.877 9.627 -13.870 1.00 91.56 895 TRP A C 1
ATOM 7155 O O . TRP A 1 895 ? -21.874 10.314 -14.061 1.00 91.56 895 TRP A O 1
ATOM 7165 N N . GLY A 1 896 ? -22.885 8.318 -14.097 1.00 84.38 896 GLY A N 1
ATOM 7166 C CA . GLY A 1 896 ? -21.748 7.548 -14.577 1.00 84.38 896 GLY A CA 1
ATOM 7167 C C . GLY A 1 896 ? -20.712 7.204 -13.507 1.00 84.38 896 GLY A C 1
ATOM 7168 O O . GLY A 1 896 ? -19.766 6.478 -13.816 1.00 84.38 896 GLY A O 1
ATOM 7169 N N . HIS A 1 897 ? -20.846 7.661 -12.257 1.00 92.31 897 HIS A N 1
ATOM 7170 C CA . HIS A 1 897 ? -19.952 7.236 -11.175 1.00 92.31 897 HIS A CA 1
ATOM 7171 C C . HIS A 1 897 ? -20.194 5.766 -10.821 1.00 92.31 897 HIS A C 1
ATOM 7173 O O . HIS A 1 897 ? -21.313 5.268 -10.896 1.00 92.31 897 HIS A O 1
ATOM 7179 N N . THR A 1 898 ? -19.130 5.061 -10.445 1.00 90.75 898 THR A N 1
ATOM 7180 C CA . THR A 1 898 ? -19.179 3.651 -10.039 1.00 90.75 898 THR A CA 1
ATOM 7181 C C . THR A 1 898 ? -18.519 3.477 -8.685 1.00 90.75 898 THR A C 1
ATOM 7183 O O . THR A 1 898 ? -17.460 4.055 -8.464 1.00 90.75 898 THR A O 1
ATOM 7186 N N . VAL A 1 899 ? -19.120 2.679 -7.803 1.00 81.75 899 VAL A N 1
ATOM 7187 C CA . VAL A 1 899 ? -18.673 2.496 -6.413 1.00 81.75 899 VAL A CA 1
ATOM 7188 C C . VAL A 1 899 ? -18.759 1.017 -6.007 1.00 81.75 899 VAL A C 1
ATOM 7190 O O . VAL A 1 899 ? -19.736 0.344 -6.351 1.00 81.75 899 VAL A O 1
ATOM 7193 N N . GLY A 1 900 ? -17.756 0.525 -5.267 1.00 80.88 900 GLY A N 1
ATOM 7194 C CA . GLY A 1 900 ? -17.597 -0.877 -4.836 1.00 80.88 900 GLY A CA 1
ATOM 7195 C C . GLY A 1 900 ? -16.628 -1.681 -5.720 1.00 80.88 900 GLY A C 1
ATOM 7196 O O . GLY A 1 900 ? -15.917 -1.098 -6.534 1.00 80.88 900 GLY A O 1
ATOM 7197 N N . GLY A 1 901 ? -16.630 -3.017 -5.598 1.00 64.00 901 GLY A N 1
ATOM 7198 C CA . GLY A 1 901 ? -15.925 -3.922 -6.525 1.00 64.00 901 GLY A CA 1
ATOM 7199 C C . GLY A 1 901 ? -14.971 -4.961 -5.917 1.00 64.00 901 GLY A C 1
ATOM 7200 O O . GLY A 1 901 ? -14.406 -5.751 -6.675 1.00 64.00 901 GLY A O 1
ATOM 7201 N N . GLU A 1 902 ? -14.793 -4.991 -4.593 1.00 59.94 902 GLU A N 1
ATOM 7202 C CA . GLU A 1 902 ? -13.852 -5.904 -3.913 1.00 59.94 902 GLU A CA 1
ATOM 7203 C C . GLU A 1 902 ? -14.488 -7.245 -3.520 1.00 59.94 902 GLU A C 1
ATOM 7205 O O . GLU A 1 902 ? -13.941 -8.305 -3.832 1.00 59.94 902 GLU A O 1
ATOM 7210 N N . GLU A 1 903 ? -15.678 -7.206 -2.910 1.00 81.19 903 GLU A N 1
ATOM 7211 C CA . GLU A 1 903 ? -16.423 -8.381 -2.443 1.00 81.19 903 GLU A CA 1
ATOM 7212 C C . GLU A 1 903 ? -17.874 -8.383 -2.949 1.00 81.19 903 GLU A C 1
ATOM 7214 O O . GLU A 1 903 ? -18.463 -7.337 -3.231 1.00 81.19 903 GLU A O 1
ATOM 7219 N N . ASP A 1 904 ? -18.464 -9.577 -3.059 1.00 93.06 904 ASP A N 1
ATOM 7220 C CA . ASP A 1 904 ? -19.886 -9.744 -3.369 1.00 93.06 904 ASP A CA 1
ATOM 7221 C C . ASP A 1 904 ? -20.751 -9.050 -2.300 1.00 93.06 904 ASP A C 1
ATOM 7223 O O . ASP A 1 904 ? -20.498 -9.186 -1.103 1.00 93.06 904 ASP A O 1
ATOM 7227 N N . PHE A 1 905 ? -21.829 -8.362 -2.696 1.00 89.50 905 PHE A N 1
ATOM 7228 C CA . PHE A 1 905 ? -22.682 -7.638 -1.743 1.00 89.50 905 PHE A CA 1
ATOM 7229 C C . PHE A 1 905 ? -23.304 -8.533 -0.661 1.00 89.50 905 PHE A C 1
ATOM 7231 O O . PHE A 1 905 ? -23.605 -8.044 0.428 1.00 89.50 905 PHE A O 1
ATOM 7238 N N . ALA A 1 906 ? -23.515 -9.816 -0.961 1.00 92.94 906 ALA A N 1
ATOM 7239 C CA . ALA A 1 906 ? -23.951 -10.857 -0.037 1.00 92.94 906 ALA A CA 1
ATOM 7240 C C . ALA A 1 906 ? -23.655 -12.244 -0.640 1.00 92.94 906 ALA A C 1
ATOM 7242 O O . ALA A 1 906 ? -23.522 -12.380 -1.855 1.00 92.94 906 ALA A O 1
ATOM 7243 N N . GLU A 1 907 ? -23.638 -13.305 0.175 1.00 87.56 907 GLU A N 1
ATOM 7244 C CA . GLU A 1 907 ? -23.328 -14.675 -0.288 1.00 87.56 907 GLU A CA 1
ATOM 7245 C C . GLU A 1 907 ? -24.249 -15.194 -1.415 1.00 87.56 907 GLU A C 1
ATOM 7247 O O . GLU A 1 907 ? -23.889 -16.112 -2.156 1.00 87.56 907 GLU A O 1
ATOM 7252 N N . ASN A 1 908 ? -25.459 -14.640 -1.543 1.00 89.19 908 ASN A N 1
ATOM 7253 C CA . ASN A 1 908 ? -26.470 -15.047 -2.523 1.00 89.19 908 ASN A CA 1
ATOM 7254 C C . ASN A 1 908 ? -26.414 -14.274 -3.853 1.00 89.19 908 ASN A C 1
ATOM 7256 O O . ASN A 1 908 ? -27.313 -14.452 -4.678 1.00 89.19 908 ASN A O 1
ATOM 7260 N N . THR A 1 909 ? -25.421 -13.411 -4.061 1.00 92.75 909 THR A N 1
ATOM 7261 C CA . THR A 1 909 ? -25.252 -12.625 -5.288 1.00 92.75 909 THR A CA 1
ATOM 7262 C C . THR A 1 909 ? -23.784 -12.570 -5.693 1.00 92.75 909 THR A C 1
ATOM 7264 O O . THR A 1 909 ? -22.911 -12.713 -4.850 1.00 92.75 909 THR A O 1
ATOM 7267 N N . LYS A 1 910 ? -23.505 -12.377 -6.986 1.00 93.75 910 LYS A N 1
ATOM 7268 C CA . LYS A 1 910 ? -22.152 -12.039 -7.486 1.00 93.75 910 LYS A CA 1
ATOM 7269 C C . LYS A 1 910 ? -22.009 -10.568 -7.884 1.00 93.75 910 LYS A C 1
ATOM 7271 O O . LYS A 1 910 ? -20.993 -10.155 -8.428 1.00 93.75 910 LYS A O 1
ATOM 7276 N N . LEU A 1 911 ? -23.060 -9.783 -7.649 1.00 95.00 911 LEU A N 1
ATOM 7277 C CA . LEU A 1 911 ? -23.014 -8.332 -7.783 1.00 95.00 911 LEU A CA 1
ATOM 7278 C C . LEU A 1 911 ? -22.128 -7.792 -6.657 1.00 95.00 911 LEU A C 1
ATOM 7280 O O . LEU A 1 911 ? -22.361 -8.129 -5.497 1.00 95.00 911 LEU A O 1
ATOM 7284 N N . CYS A 1 912 ? -21.139 -6.975 -6.997 1.00 92.81 912 CYS A N 1
ATOM 7285 C CA . CYS A 1 912 ? -20.114 -6.499 -6.058 1.00 92.81 912 CYS A CA 1
ATOM 7286 C C . CYS A 1 912 ? -19.871 -4.984 -6.133 1.00 92.81 912 CYS A C 1
ATOM 7288 O O . CYS A 1 912 ? -19.102 -4.425 -5.355 1.00 92.81 912 CYS A O 1
ATOM 7290 N N . SER A 1 913 ? -20.503 -4.299 -7.087 1.00 93.56 913 SER A N 1
ATOM 7291 C CA . SER A 1 913 ? -20.368 -2.855 -7.286 1.00 93.56 913 SER A CA 1
ATOM 7292 C C . SER A 1 913 ? -21.658 -2.253 -7.830 1.00 93.56 913 SER A C 1
ATOM 7294 O O . SER A 1 913 ? -22.640 -2.959 -8.056 1.00 93.56 913 SER A O 1
ATOM 7296 N N . SER A 1 914 ? -21.688 -0.939 -8.022 1.00 94.38 914 SER A N 1
ATOM 7297 C CA . SER A 1 914 ? -22.841 -0.234 -8.579 1.00 94.38 914 SER A CA 1
ATOM 7298 C C . SER A 1 914 ? -22.429 0.932 -9.465 1.00 94.38 914 SER A C 1
ATOM 7300 O O . SER A 1 914 ? -21.374 1.522 -9.237 1.00 94.38 914 SER A O 1
ATOM 7302 N N . ILE A 1 915 ? -23.264 1.266 -10.449 1.00 94.12 915 ILE A N 1
ATOM 7303 C CA . ILE A 1 915 ? -23.180 2.493 -11.249 1.00 94.12 915 ILE A CA 1
ATOM 7304 C C . ILE A 1 915 ? -24.349 3.421 -10.927 1.00 94.12 915 ILE A C 1
ATOM 7306 O O . ILE A 1 915 ? -25.479 2.971 -10.740 1.00 94.12 915 ILE A O 1
ATOM 7310 N N . ILE A 1 916 ? -24.066 4.716 -10.883 1.00 94.44 916 ILE A N 1
ATOM 7311 C CA . ILE A 1 916 ? -25.038 5.790 -10.708 1.00 94.44 916 ILE A CA 1
ATOM 7312 C C . ILE A 1 916 ? -25.501 6.237 -12.092 1.00 94.44 916 ILE A C 1
ATOM 7314 O O . ILE A 1 916 ? -24.685 6.625 -12.924 1.00 94.44 916 ILE A O 1
ATOM 7318 N N . ILE A 1 917 ? -26.800 6.169 -12.362 1.00 90.38 917 ILE A N 1
ATOM 7319 C CA . ILE A 1 917 ? -27.392 6.525 -13.657 1.00 90.38 917 ILE A CA 1
ATOM 7320 C C . ILE A 1 917 ? -28.599 7.441 -13.471 1.00 90.38 917 ILE A C 1
ATOM 7322 O O . ILE A 1 917 ? -29.179 7.515 -12.392 1.00 90.38 917 ILE A O 1
ATOM 7326 N N . ASN A 1 918 ? -29.000 8.122 -14.540 1.00 85.31 918 ASN A N 1
ATOM 7327 C CA . ASN A 1 918 ? -30.239 8.892 -14.556 1.00 85.31 918 ASN A CA 1
ATOM 7328 C C . ASN A 1 918 ? -31.408 7.923 -14.637 1.00 85.31 918 ASN A C 1
ATOM 7330 O O . ASN A 1 918 ? -31.259 6.751 -15.013 1.00 85.31 918 ASN A O 1
ATOM 7334 N N . GLN A 1 919 ? -32.592 8.404 -14.300 1.00 71.00 919 GLN A N 1
ATOM 7335 C CA . GLN A 1 919 ? -33.753 7.547 -14.335 1.00 71.00 919 GLN A CA 1
ATOM 7336 C C . GLN A 1 919 ? -34.157 7.278 -15.779 1.00 71.00 919 GLN A C 1
ATOM 7338 O O . GLN A 1 919 ? -34.237 8.166 -16.618 1.00 71.00 919 GLN A O 1
ATOM 7343 N N . GLN A 1 920 ? -34.480 6.022 -16.072 1.00 62.34 920 GLN A N 1
ATOM 7344 C CA . GLN A 1 920 ? -35.082 5.641 -17.349 1.00 62.34 920 GLN A CA 1
ATOM 7345 C C . GLN A 1 920 ? -36.614 5.793 -17.296 1.00 62.34 920 GLN A C 1
ATOM 7347 O O . GLN A 1 920 ? -37.353 4.896 -17.709 1.00 62.34 920 GLN A O 1
ATOM 7352 N N . LEU A 1 921 ? -37.108 6.896 -16.723 1.00 55.34 921 LEU A N 1
ATOM 7353 C CA . LEU A 1 921 ? -38.532 7.238 -16.715 1.00 55.34 921 LEU A CA 1
ATOM 7354 C C . LEU A 1 921 ? -38.868 8.116 -17.929 1.00 55.34 921 LEU A C 1
ATOM 7356 O O . LEU A 1 921 ? -38.011 8.765 -18.515 1.00 55.34 921 LEU A O 1
ATOM 7360 N N . ALA A 1 922 ? -40.134 8.110 -18.346 1.00 47.66 922 ALA A N 1
ATOM 7361 C CA . ALA A 1 922 ? -40.584 8.862 -19.521 1.00 47.66 922 ALA A CA 1
ATOM 7362 C C . ALA A 1 922 ? -40.689 10.385 -19.285 1.00 47.66 922 ALA A C 1
ATOM 7364 O O . ALA A 1 922 ? -41.015 11.107 -20.229 1.00 47.66 922 ALA A O 1
ATOM 7365 N N . ASP A 1 923 ? -40.462 10.850 -18.053 1.00 58.06 923 ASP A N 1
ATOM 7366 C CA . ASP A 1 923 ? -40.586 12.247 -17.638 1.00 58.06 923 ASP A CA 1
ATOM 7367 C C . ASP A 1 923 ? -39.289 12.711 -16.957 1.00 58.06 923 ASP A C 1
ATOM 7369 O O . ASP A 1 923 ? -38.982 12.292 -15.842 1.00 58.06 923 ASP A O 1
ATOM 7373 N N . GLU A 1 924 ? -38.523 13.569 -17.639 1.00 60.88 924 GLU A N 1
ATOM 7374 C CA . GLU A 1 924 ? -37.267 14.163 -17.139 1.00 60.88 924 GLU A CA 1
ATOM 7375 C C . GLU A 1 924 ? -37.506 15.071 -15.913 1.00 60.88 924 GLU A C 1
ATOM 7377 O O . GLU A 1 924 ? -36.559 15.474 -15.242 1.00 60.88 924 GLU A O 1
ATOM 7382 N N . SER A 1 925 ? -38.767 15.393 -15.577 1.00 64.75 925 SER A N 1
ATOM 7383 C CA . SER A 1 925 ? -39.098 16.165 -14.374 1.00 64.75 925 SER A CA 1
ATOM 7384 C C . SER A 1 925 ? -38.827 15.421 -13.066 1.00 64.75 925 SER A C 1
ATOM 7386 O O . SER A 1 925 ? -38.806 16.061 -12.021 1.00 64.75 925 SER A O 1
ATOM 7388 N N . ALA A 1 926 ? -38.639 14.099 -13.102 1.00 75.19 926 ALA A N 1
ATOM 7389 C CA . ALA A 1 926 ? -38.384 13.277 -11.919 1.00 75.19 926 ALA A CA 1
ATOM 7390 C C . ALA A 1 926 ? -36.911 13.283 -11.467 1.00 75.19 926 ALA A C 1
ATOM 7392 O O . ALA A 1 926 ? -36.624 12.939 -10.317 1.00 75.19 926 ALA A O 1
ATOM 7393 N N . ASP A 1 927 ? -35.984 13.691 -12.340 1.00 83.88 927 ASP A N 1
ATOM 7394 C CA . ASP A 1 927 ? -34.539 13.650 -12.081 1.00 83.88 927 ASP A CA 1
ATOM 7395 C C . ASP A 1 927 ? -34.063 14.779 -11.154 1.00 83.88 927 ASP A C 1
ATOM 7397 O O . ASP A 1 927 ? -32.988 14.671 -10.568 1.00 83.88 927 ASP A O 1
ATOM 7401 N N . VAL A 1 928 ? -34.838 15.860 -11.000 1.00 90.94 928 VAL A N 1
ATOM 7402 C CA . VAL A 1 928 ? -34.431 17.035 -10.214 1.00 90.94 928 VAL A CA 1
ATOM 7403 C C . VAL A 1 928 ? -35.584 17.571 -9.372 1.00 90.94 928 VAL A C 1
ATOM 7405 O O . VAL A 1 928 ? -36.624 17.958 -9.904 1.00 90.94 928 VAL A O 1
ATOM 7408 N N . CYS A 1 929 ? -35.366 17.681 -8.061 1.00 92.69 929 CYS A N 1
ATOM 7409 C CA . CYS A 1 929 ? -36.243 18.408 -7.145 1.00 92.69 929 CYS A CA 1
ATOM 7410 C C . CYS A 1 929 ? -35.686 19.812 -6.884 1.00 92.69 929 CYS A C 1
ATOM 7412 O O . CYS A 1 929 ? -34.527 19.966 -6.496 1.00 92.69 929 CYS A O 1
ATOM 7414 N N . VAL A 1 930 ? -36.516 20.845 -7.056 1.00 92.62 930 VAL A N 1
ATOM 7415 C CA . VAL A 1 930 ? -36.155 22.231 -6.718 1.00 92.62 930 VAL A CA 1
ATOM 7416 C C . VAL A 1 930 ? -36.586 22.525 -5.285 1.00 92.62 930 VAL A C 1
ATOM 7418 O O . VAL A 1 930 ? -37.776 22.503 -4.972 1.00 92.62 930 VAL A O 1
ATOM 7421 N N . LEU A 1 931 ? -35.620 22.837 -4.427 1.00 91.19 931 LEU A N 1
ATOM 7422 C CA . LEU A 1 931 ? -35.854 23.177 -3.028 1.00 91.19 931 LEU A CA 1
ATOM 7423 C C . LEU A 1 931 ? -36.461 24.589 -2.876 1.00 91.19 931 LEU A C 1
ATOM 7425 O O . LEU A 1 931 ? -36.272 25.446 -3.747 1.00 91.19 931 LEU A O 1
ATOM 7429 N N . PRO A 1 932 ? -37.139 24.898 -1.752 1.00 86.88 932 PRO A N 1
ATOM 7430 C CA . PRO A 1 932 ? -37.719 26.224 -1.490 1.00 86.88 932 PRO A CA 1
ATOM 7431 C C . PRO A 1 932 ? -36.713 27.384 -1.559 1.00 86.88 932 PRO A C 1
ATOM 7433 O O . PRO A 1 932 ? -37.078 28.516 -1.889 1.00 86.88 932 PRO A O 1
ATOM 7436 N N . ASN A 1 933 ? -35.439 27.102 -1.275 1.00 83.06 933 ASN A N 1
ATOM 7437 C CA . ASN A 1 933 ? -34.333 28.056 -1.337 1.00 83.06 933 ASN A CA 1
ATOM 7438 C C . ASN A 1 933 ? -33.820 28.314 -2.782 1.00 83.06 933 ASN A C 1
ATOM 7440 O O . ASN A 1 933 ? -33.061 29.261 -3.001 1.00 83.06 933 ASN A O 1
ATOM 7444 N N . GLY A 1 934 ? -34.279 27.535 -3.773 1.00 86.31 934 GLY A N 1
ATOM 7445 C CA . GLY A 1 934 ? -33.898 27.616 -5.189 1.00 86.31 934 GLY A CA 1
ATOM 7446 C C . GLY A 1 934 ? -32.714 26.732 -5.610 1.00 86.31 934 GLY A C 1
ATOM 7447 O O . GLY A 1 934 ? -32.325 26.778 -6.782 1.00 86.31 934 GLY A O 1
ATOM 7448 N N . GLU A 1 935 ? -32.139 25.959 -4.687 1.00 89.75 935 GLU A N 1
ATOM 7449 C CA . GLU A 1 935 ? -31.158 24.906 -4.970 1.00 89.75 935 GLU A CA 1
ATOM 7450 C C . GLU A 1 935 ? -31.833 23.658 -5.557 1.00 89.75 935 GLU A C 1
ATOM 7452 O O . GLU A 1 935 ? -33.051 23.492 -5.482 1.00 89.75 935 GLU A O 1
ATOM 7457 N N . GLU A 1 936 ? -31.038 22.795 -6.187 1.00 92.81 936 GLU A N 1
ATOM 7458 C CA . GLU A 1 936 ? -31.514 21.605 -6.897 1.00 92.81 936 GLU A CA 1
ATOM 7459 C C . GLU A 1 936 ? -30.925 20.340 -6.268 1.00 92.81 936 GLU A C 1
ATOM 7461 O O . GLU A 1 936 ? -29.747 20.309 -5.909 1.00 92.81 936 GLU A O 1
ATOM 7466 N N . VAL A 1 937 ? -31.761 19.309 -6.130 1.00 94.81 937 VAL A N 1
ATOM 7467 C CA . VAL A 1 937 ? -31.391 17.977 -5.640 1.00 94.81 937 VAL A CA 1
ATOM 7468 C C . VAL A 1 937 ? -31.613 16.975 -6.763 1.00 94.81 937 VAL A C 1
ATOM 7470 O O . VAL A 1 937 ? -32.733 16.825 -7.251 1.00 94.81 937 VAL A O 1
ATOM 7473 N N . ASN A 1 938 ? -30.539 16.303 -7.171 1.00 94.38 938 ASN A N 1
ATOM 7474 C CA . ASN A 1 938 ? -30.537 15.367 -8.294 1.00 94.38 938 ASN A CA 1
ATOM 7475 C C . ASN A 1 938 ? -30.893 13.952 -7.815 1.00 94.38 938 ASN A C 1
ATOM 7477 O O . ASN A 1 938 ? -30.310 13.474 -6.850 1.00 94.38 938 ASN A O 1
ATOM 7481 N N . PHE A 1 939 ? -31.804 13.256 -8.489 1.00 94.25 939 PHE A N 1
ATOM 7482 C CA . PHE A 1 939 ? -32.210 11.894 -8.143 1.00 94.25 939 PHE A CA 1
ATOM 7483 C C . PHE A 1 939 ? -31.599 10.881 -9.105 1.00 94.25 939 PHE A C 1
ATOM 7485 O O . PHE A 1 939 ? -32.019 10.779 -10.260 1.00 94.25 939 PHE A O 1
ATOM 7492 N N . TYR A 1 940 ? -30.672 10.065 -8.609 1.00 94.06 940 TYR A N 1
ATOM 7493 C CA . TYR A 1 940 ? -30.008 9.043 -9.411 1.00 94.06 940 TYR A CA 1
ATOM 7494 C C . TYR A 1 940 ? -30.448 7.628 -9.055 1.00 94.06 940 TYR A C 1
ATOM 7496 O O . TYR A 1 940 ? -30.703 7.298 -7.902 1.00 94.06 940 TYR A O 1
ATOM 7504 N N . HIS A 1 941 ? -30.460 6.747 -10.048 1.00 93.12 941 HIS A N 1
ATOM 7505 C CA . HIS A 1 941 ? -30.660 5.319 -9.853 1.00 93.12 941 HIS A CA 1
ATOM 7506 C C . HIS A 1 941 ? -29.310 4.614 -9.666 1.00 93.12 941 HIS A C 1
ATOM 7508 O O . HIS A 1 941 ? -28.401 4.749 -10.480 1.00 93.12 941 HIS A O 1
ATOM 7514 N N . VAL A 1 942 ? -29.193 3.824 -8.605 1.00 95.44 942 VAL A N 1
ATOM 7515 C CA . VAL A 1 942 ? -28.092 2.899 -8.334 1.00 95.44 942 VAL A CA 1
ATOM 7516 C C . VAL A 1 942 ? -28.371 1.556 -9.006 1.00 95.44 942 VAL A C 1
ATOM 7518 O O . VAL A 1 942 ? -29.256 0.813 -8.585 1.00 95.44 942 VAL A O 1
ATOM 7521 N N . LEU A 1 943 ? -27.599 1.216 -10.036 1.00 93.94 943 LEU A N 1
ATOM 7522 C CA . LEU A 1 943 ? -27.694 -0.063 -10.737 1.00 93.94 943 LEU A CA 1
ATOM 7523 C C . LEU A 1 943 ? -26.535 -0.987 -10.317 1.00 93.94 943 LEU A C 1
ATOM 7525 O O . LEU A 1 943 ? -25.382 -0.696 -10.636 1.00 93.94 943 LEU A O 1
ATOM 7529 N N . PRO A 1 944 ? -26.800 -2.106 -9.616 1.00 95.81 944 PRO A N 1
ATOM 7530 C CA . PRO A 1 944 ? -25.764 -3.058 -9.228 1.00 95.81 944 PRO A CA 1
ATOM 7531 C C . PRO A 1 944 ? -25.123 -3.757 -10.428 1.00 95.81 944 PRO A C 1
ATOM 7533 O O . PRO A 1 944 ? -25.822 -4.209 -11.342 1.00 95.81 944 PRO A O 1
ATOM 7536 N N . LEU A 1 945 ? -23.806 -3.919 -10.376 1.00 94.75 945 LEU A N 1
ATOM 7537 C CA . LEU A 1 945 ? -22.965 -4.493 -11.417 1.00 94.75 945 LEU A CA 1
ATOM 7538 C C . LEU A 1 945 ? -22.234 -5.744 -10.924 1.00 94.75 945 LEU A C 1
ATOM 7540 O O . LEU A 1 945 ? -21.842 -5.848 -9.756 1.00 94.75 945 LEU A O 1
ATOM 7544 N N . TYR A 1 946 ? -22.023 -6.682 -11.847 1.00 95.00 946 TYR A N 1
ATOM 7545 C CA . TYR A 1 946 ? -20.999 -7.710 -11.682 1.00 95.00 946 TYR A CA 1
ATOM 7546 C C . TYR A 1 946 ? -19.608 -7.097 -11.815 1.00 95.00 946 TYR A C 1
ATOM 7548 O O . TYR A 1 946 ? -19.440 -6.027 -12.408 1.00 95.00 946 TYR A O 1
ATOM 7556 N N . LYS A 1 947 ? -18.601 -7.806 -11.306 1.00 93.25 947 LYS A N 1
ATOM 7557 C CA . LYS A 1 947 ? -17.205 -7.377 -11.395 1.00 93.25 947 LYS A CA 1
ATOM 7558 C C . LYS A 1 947 ? -16.794 -7.086 -12.839 1.00 93.25 947 LYS A C 1
ATOM 7560 O O . LYS A 1 947 ? -16.255 -6.023 -13.114 1.00 93.25 947 LYS A O 1
ATOM 7565 N N . GLU A 1 948 ? -17.149 -7.965 -13.770 1.00 93.19 948 GLU A N 1
ATOM 7566 C CA . GLU A 1 948 ? -16.776 -7.816 -15.176 1.00 93.19 948 GLU A CA 1
ATOM 7567 C C . GLU A 1 948 ? -17.512 -6.640 -15.848 1.00 93.19 948 GLU A C 1
ATOM 7569 O O . GLU A 1 948 ? -16.996 -6.030 -16.779 1.00 93.19 948 GLU A O 1
ATOM 7574 N N . GLU A 1 949 ? -18.713 -6.285 -15.377 1.00 93.50 949 GLU A N 1
ATOM 7575 C CA . GLU A 1 949 ? -19.470 -5.131 -15.887 1.00 93.50 949 GLU A CA 1
ATOM 7576 C C . GLU A 1 949 ? -18.896 -3.807 -15.388 1.00 93.50 949 GLU A C 1
ATOM 7578 O O . GLU A 1 949 ? -18.807 -2.847 -16.156 1.00 93.50 949 GLU A O 1
ATOM 7583 N N . LEU A 1 950 ? -18.446 -3.768 -14.130 1.00 92.25 950 LEU A N 1
ATOM 7584 C CA . LEU A 1 950 ? -17.658 -2.653 -13.612 1.00 92.25 950 LEU A CA 1
ATOM 7585 C C . LEU A 1 950 ? -16.361 -2.495 -14.407 1.00 92.25 950 LEU A C 1
ATOM 7587 O O . LEU A 1 950 ? -16.070 -1.396 -14.871 1.00 92.25 950 LEU A O 1
ATOM 7591 N N . GLU A 1 951 ? -15.614 -3.584 -14.600 1.00 90.81 951 GLU A N 1
ATOM 7592 C CA . GLU A 1 951 ? -14.387 -3.602 -15.404 1.00 90.81 951 GLU A CA 1
ATOM 7593 C C . GLU A 1 951 ? -14.656 -3.079 -16.824 1.00 90.81 951 GLU A C 1
ATOM 7595 O O . GLU A 1 951 ? -13.957 -2.187 -17.301 1.00 90.81 951 GLU A O 1
ATOM 7600 N N . TYR A 1 952 ? -15.741 -3.519 -17.469 1.00 90.88 952 TYR A N 1
ATOM 7601 C CA . TYR A 1 952 ? -16.126 -3.013 -18.787 1.00 90.88 952 TYR A CA 1
ATOM 7602 C C . TYR A 1 952 ? -16.431 -1.517 -18.793 1.00 90.88 952 TYR A C 1
ATOM 7604 O O . TYR A 1 952 ? -15.996 -0.823 -19.710 1.00 90.88 952 TYR A O 1
ATOM 7612 N N . LYS A 1 953 ? -17.144 -0.991 -17.792 1.00 89.44 953 LYS A N 1
ATOM 7613 C CA . LYS A 1 953 ? -17.378 0.456 -17.692 1.00 89.44 953 LYS A CA 1
ATOM 7614 C C . LYS A 1 953 ? -16.081 1.224 -17.503 1.00 89.44 953 LYS A C 1
ATOM 7616 O O . LYS A 1 953 ? -15.912 2.257 -18.145 1.00 89.44 953 LYS A O 1
ATOM 7621 N N . LEU A 1 954 ? -15.190 0.748 -16.630 1.00 81.50 954 LEU A N 1
ATOM 7622 C CA . LEU A 1 954 ? -13.887 1.376 -16.381 1.00 81.50 954 LEU A CA 1
ATOM 7623 C C . LEU A 1 954 ? -13.017 1.407 -17.650 1.00 81.50 954 LEU A C 1
ATOM 7625 O O . LEU A 1 954 ? -12.258 2.353 -17.834 1.00 81.50 954 LEU A O 1
ATOM 7629 N N . ASN A 1 955 ? -13.184 0.418 -18.532 1.00 88.88 955 ASN A N 1
ATOM 7630 C CA . ASN A 1 955 ? -12.471 0.300 -19.808 1.00 88.88 955 ASN A CA 1
ATOM 7631 C C . ASN A 1 955 ? -13.090 1.059 -20.975 1.00 88.88 955 ASN A C 1
ATOM 7633 O O . ASN A 1 955 ? -12.453 1.214 -22.016 1.00 88.88 955 ASN A O 1
ATOM 7637 N N . ASN A 1 956 ? -14.337 1.483 -20.831 1.00 88.44 956 ASN A N 1
ATOM 7638 C CA . ASN A 1 956 ? -15.051 2.221 -21.855 1.00 88.44 956 ASN A CA 1
ATOM 7639 C C . ASN A 1 956 ? -15.538 3.529 -21.227 1.00 88.44 956 ASN A C 1
ATOM 7641 O O . ASN A 1 956 ? -14.745 4.366 -20.804 1.00 88.44 956 ASN A O 1
ATOM 7645 N N . ASN A 1 957 ? -16.845 3.714 -21.140 1.00 85.19 957 ASN A N 1
ATOM 7646 C CA . ASN A 1 957 ? -17.466 4.777 -20.373 1.00 85.19 957 ASN A CA 1
ATOM 7647 C C . ASN A 1 957 ? -18.851 4.304 -19.912 1.00 85.19 957 ASN A C 1
ATOM 7649 O O . ASN A 1 957 ? -19.273 3.174 -20.181 1.00 85.19 957 ASN A O 1
ATOM 7653 N N . ALA A 1 958 ? -19.539 5.167 -19.167 1.00 84.62 958 ALA A N 1
ATOM 7654 C CA . ALA A 1 958 ? -20.873 4.867 -18.671 1.00 84.62 958 ALA A CA 1
ATOM 7655 C C . ALA A 1 958 ? -21.868 4.606 -19.816 1.00 84.62 958 ALA A C 1
ATOM 7657 O O . ALA A 1 958 ? -22.605 3.629 -19.729 1.00 84.62 958 ALA A O 1
ATOM 7658 N N . ASP A 1 959 ? -21.845 5.399 -20.893 1.00 87.81 959 ASP A N 1
ATOM 7659 C CA . ASP A 1 959 ? -22.737 5.212 -22.048 1.00 87.81 959 ASP A CA 1
ATOM 7660 C C . ASP A 1 959 ? -22.533 3.839 -22.703 1.00 87.81 959 ASP A C 1
ATOM 7662 O O . ASP A 1 959 ? -23.490 3.097 -22.911 1.00 87.81 959 ASP A O 1
ATOM 7666 N N . ASP A 1 960 ? -21.282 3.443 -22.936 1.00 90.38 960 ASP A N 1
ATOM 7667 C CA . ASP A 1 960 ? -20.945 2.168 -23.568 1.00 90.38 960 ASP A CA 1
ATOM 7668 C C . ASP A 1 960 ? -21.366 0.961 -22.718 1.00 90.38 960 ASP A C 1
ATOM 7670 O O . ASP A 1 960 ? -21.796 -0.063 -23.263 1.00 90.38 960 ASP A O 1
ATOM 7674 N N . LEU A 1 961 ? -21.231 1.039 -21.385 1.00 90.94 961 LEU A N 1
ATOM 7675 C CA . LEU A 1 961 ? -21.766 -0.003 -20.504 1.00 90.94 961 LEU A CA 1
ATOM 7676 C C . LEU A 1 961 ? -23.294 -0.018 -20.583 1.00 90.94 961 LEU A C 1
ATOM 7678 O O . LEU A 1 961 ? -23.886 -1.090 -20.701 1.00 90.94 961 LEU A O 1
ATOM 7682 N N . LEU A 1 962 ? -23.939 1.146 -20.529 1.00 87.81 962 LEU A N 1
ATOM 7683 C CA . LEU A 1 962 ? -25.397 1.229 -20.543 1.00 87.81 962 LEU A CA 1
ATOM 7684 C C . LEU A 1 962 ? -25.996 0.714 -21.856 1.00 87.81 962 LEU A C 1
ATOM 7686 O O . LEU A 1 962 ? -27.023 0.040 -21.813 1.00 87.81 962 LEU A O 1
ATOM 7690 N N . ASP A 1 963 ? -25.304 0.884 -22.982 1.00 89.44 963 ASP A N 1
ATOM 7691 C CA . ASP A 1 963 ? -25.650 0.258 -24.261 1.00 89.44 963 ASP A CA 1
ATOM 7692 C C . ASP A 1 963 ? -25.605 -1.282 -24.188 1.00 89.44 963 ASP A C 1
ATOM 7694 O O . ASP A 1 963 ? -26.459 -1.973 -24.750 1.00 89.44 963 ASP A O 1
ATOM 7698 N N . LYS A 1 964 ? -24.639 -1.868 -23.464 1.00 89.00 964 LYS A N 1
ATOM 7699 C CA . LYS A 1 964 ? -24.608 -3.326 -23.206 1.00 89.00 964 LYS A CA 1
ATOM 7700 C C . LYS A 1 964 ? -25.701 -3.765 -22.243 1.00 89.00 964 LYS A C 1
ATOM 7702 O O . LYS A 1 964 ? -26.223 -4.877 -22.356 1.00 89.00 964 LYS A O 1
ATOM 7707 N N . MET A 1 965 ? -26.058 -2.882 -21.322 1.00 87.88 965 MET A N 1
ATOM 7708 C CA . MET A 1 965 ? -27.081 -3.099 -20.316 1.00 87.88 965 MET A CA 1
ATOM 7709 C C . MET A 1 965 ? -28.483 -2.681 -20.778 1.00 87.88 965 MET A C 1
ATOM 7711 O O . MET A 1 965 ? -29.397 -2.708 -19.963 1.00 87.88 965 MET A O 1
ATOM 7715 N N . GLU A 1 966 ? -28.707 -2.399 -22.070 1.00 83.69 966 GLU A N 1
ATOM 7716 C CA . GLU A 1 966 ? -30.015 -1.972 -22.610 1.00 83.69 966 GLU A CA 1
ATOM 7717 C C . GLU A 1 966 ? -31.156 -2.952 -22.255 1.00 83.69 966 GLU A C 1
ATOM 7719 O O . GLU A 1 966 ? -32.313 -2.565 -22.108 1.00 83.69 966 GLU A O 1
ATOM 7724 N N . ASN A 1 967 ? -30.832 -4.240 -22.071 1.00 82.25 967 ASN A N 1
ATOM 7725 C CA . ASN A 1 967 ? -31.792 -5.282 -21.685 1.00 82.25 967 ASN A CA 1
ATOM 7726 C C . ASN A 1 967 ? -31.780 -5.629 -20.186 1.00 82.25 967 ASN A C 1
ATOM 7728 O O . ASN A 1 967 ? -32.520 -6.521 -19.757 1.00 82.25 967 ASN A O 1
ATOM 7732 N N . VAL A 1 968 ? -30.928 -4.985 -19.388 1.00 84.88 968 VAL A N 1
ATOM 7733 C CA . VAL A 1 968 ? -30.904 -5.172 -17.938 1.00 84.88 968 VAL A CA 1
ATOM 7734 C C . VAL A 1 968 ? -32.086 -4.429 -17.353 1.00 84.88 968 VAL A C 1
ATOM 7736 O O . VAL A 1 968 ? -32.305 -3.248 -17.605 1.00 84.88 968 VAL A O 1
ATOM 7739 N N . SER A 1 969 ? -32.880 -5.151 -16.569 1.00 86.69 969 SER A N 1
ATOM 7740 C CA . SER A 1 969 ? -33.977 -4.521 -15.858 1.00 86.69 969 SER A CA 1
ATOM 7741 C C . SER A 1 969 ? -33.427 -3.520 -14.853 1.00 86.69 969 SER A C 1
ATOM 7743 O O . SER A 1 969 ? -32.496 -3.823 -14.110 1.00 86.69 969 SER A O 1
ATOM 7745 N N . ILE A 1 970 ? -34.088 -2.371 -14.769 1.00 84.50 970 ILE A N 1
ATOM 7746 C CA . ILE A 1 970 ? -33.888 -1.418 -13.680 1.00 84.50 970 ILE A CA 1
ATOM 7747 C C . ILE A 1 970 ? -34.246 -2.021 -12.309 1.00 84.50 970 ILE A C 1
ATOM 7749 O O . ILE A 1 970 ? -33.883 -1.451 -11.293 1.00 84.50 970 ILE A O 1
ATOM 7753 N N . VAL A 1 971 ? -34.972 -3.149 -12.265 1.00 92.00 971 VAL A N 1
ATOM 7754 C CA . VAL A 1 971 ? -35.251 -3.914 -11.043 1.00 92.00 971 VAL A CA 1
ATOM 7755 C C . VAL A 1 971 ? -34.118 -4.904 -10.795 1.00 92.00 971 VAL A C 1
ATOM 7757 O O . VAL A 1 971 ? -33.820 -5.753 -11.639 1.00 92.00 971 VAL A O 1
ATOM 7760 N N . VAL A 1 972 ? -33.518 -4.824 -9.611 1.00 93.12 972 VAL A N 1
ATOM 7761 C CA . VAL A 1 972 ? -32.406 -5.673 -9.187 1.00 93.12 972 VAL A CA 1
ATOM 7762 C C . VAL A 1 972 ? -32.793 -7.142 -9.261 1.00 93.12 972 VAL A C 1
ATOM 7764 O O . VAL A 1 972 ? -33.785 -7.588 -8.694 1.00 93.12 972 VAL A O 1
ATOM 7767 N N . ASN A 1 973 ? -31.946 -7.930 -9.911 1.00 91.88 973 ASN A N 1
ATOM 7768 C CA . ASN A 1 973 ? -32.003 -9.379 -9.849 1.00 91.88 973 ASN A CA 1
ATOM 7769 C C . ASN A 1 973 ? -30.612 -9.898 -9.451 1.00 91.88 973 ASN A C 1
ATOM 7771 O O . ASN A 1 973 ? -29.704 -9.840 -10.281 1.00 91.88 973 ASN A O 1
ATOM 7775 N N . PRO A 1 974 ? -30.448 -10.437 -8.225 1.00 90.50 974 PRO A N 1
ATOM 7776 C CA . PRO A 1 974 ? -29.168 -10.955 -7.721 1.00 90.50 974 PRO A CA 1
ATOM 7777 C C . PRO A 1 974 ? -28.515 -12.023 -8.607 1.00 90.50 974 PRO A C 1
ATOM 7779 O O . PRO A 1 974 ? -27.302 -12.218 -8.585 1.00 90.50 974 PRO A O 1
ATOM 7782 N N . ASN A 1 975 ? -29.338 -12.721 -9.393 1.00 89.81 975 ASN A N 1
ATOM 7783 C CA . ASN A 1 975 ? -28.943 -13.849 -10.228 1.00 89.81 975 ASN A CA 1
ATOM 7784 C C . ASN A 1 975 ? -29.112 -13.553 -11.725 1.00 89.81 975 ASN A C 1
ATOM 7786 O O . ASN A 1 975 ? -29.263 -14.490 -12.517 1.00 89.81 975 ASN A O 1
ATOM 7790 N N . ARG A 1 976 ? -29.180 -12.277 -12.134 1.00 92.06 976 ARG A N 1
ATOM 7791 C CA . ARG A 1 976 ? -29.244 -11.955 -13.566 1.00 92.06 976 ARG A CA 1
ATOM 7792 C C . ARG A 1 976 ? -27.964 -12.439 -14.263 1.00 92.06 976 ARG A C 1
ATOM 7794 O O . ARG A 1 976 ? -26.906 -12.450 -13.653 1.00 92.06 976 ARG A O 1
ATOM 7801 N N . PRO A 1 977 ? -28.015 -12.838 -15.538 1.00 87.12 977 PRO A N 1
ATOM 7802 C CA . PRO A 1 977 ? -26.787 -13.064 -16.282 1.00 87.12 977 PRO A CA 1
ATOM 7803 C C . PRO A 1 977 ? -25.954 -11.781 -16.322 1.00 87.12 977 PRO A C 1
ATOM 7805 O O . PRO A 1 977 ? -26.500 -10.674 -16.405 1.00 87.12 977 PRO A O 1
ATOM 7808 N N . ASN A 1 978 ? -24.641 -11.947 -16.273 1.00 87.56 978 ASN A N 1
ATOM 7809 C CA . ASN A 1 978 ? -23.722 -10.880 -16.612 1.00 87.56 978 ASN A CA 1
ATOM 7810 C C . ASN A 1 978 ? -23.909 -10.537 -18.102 1.00 87.56 978 ASN A C 1
ATOM 7812 O O . ASN A 1 978 ? -24.030 -11.428 -18.937 1.00 87.56 978 ASN A O 1
ATOM 7816 N N . THR A 1 979 ? -23.993 -9.252 -18.438 1.00 85.75 979 THR A N 1
ATOM 7817 C CA . THR A 1 979 ? -24.250 -8.782 -19.813 1.00 85.75 979 THR A CA 1
ATOM 7818 C C . THR A 1 979 ? -23.088 -8.986 -20.785 1.00 85.75 979 THR A C 1
ATOM 7820 O O . THR A 1 979 ? -23.257 -8.823 -21.996 1.00 85.75 979 THR A O 1
ATOM 7823 N N . LEU A 1 980 ? -21.921 -9.368 -20.272 1.00 83.44 980 LEU A N 1
ATOM 7824 C CA . LEU A 1 980 ? -20.679 -9.514 -21.023 1.00 83.44 980 LEU A CA 1
ATOM 7825 C C . LEU A 1 980 ? -20.271 -10.977 -21.243 1.00 83.44 980 LEU A C 1
ATOM 7827 O O . LEU A 1 980 ? -19.350 -11.231 -22.021 1.00 83.44 980 LEU A O 1
ATOM 7831 N N . THR A 1 981 ? -20.965 -11.927 -20.606 1.00 67.00 981 THR A N 1
ATOM 7832 C CA . THR A 1 981 ? -20.727 -13.380 -20.713 1.00 67.00 981 THR A CA 1
ATOM 7833 C C . THR A 1 981 ? -21.975 -14.103 -21.189 1.00 67.00 981 THR A C 1
ATOM 7835 O O . THR A 1 981 ? -21.864 -14.945 -22.111 1.00 67.00 981 THR A O 1
#

pLDDT: mean 89.57, std 10.08, range [35.16, 98.75]

Foldseek 3Di:
DPVVLLVDPLNVVLLVLDWDKFFQLQQQVLDFDPVADPVLLVVLLLLQVLCLLQQVLLFVVCVVVSSDFAFDKAFFVLLQVVVCQLVVHHLPAATEIARQLCCTPQQSFLLLQLLLSVLSVVLQVQCVVVVNDDSPDRCNCLQPVVQLVSQCVAEEEEQALDRSLSNNLRNSLSSNHAYEYQHEPPRDPVSVVSSVVSPHHYHYDHDDSVVSLVVRVVVQVVDPRYDYDDLQDDSSSLSSLLNNQVVVVVNCVVVVADFAPLAAEEEEEEDAQQRNLLSVLNSNCVVRNLSYAYEYFAASLFQALCSCLVSVVAQVFFSVNNPRDLDAQLSNRSHGHHRPVSSVRSSNRHGMYIHDHRLLLLVSQVSCCVRPVDHARSSLSRRVCVSRVQSVPPVSCVSSVPPPRRNNYYYYRYRGHGPPDDPVVSVVSNDQDPDPVVSFVQDPVNVVVLCVQDDDQAGPLVVSLVVLVVSQVSCVSNVSDDPLRCLQTPVSLLSQLVSLVRVLALVSLVVNLVRLVSNVVVCQLPLSSLLSNLSSCQLLQNLVVSLVSLVVSCVRHVLPQSSLLSNLLSCLQVPNLVSNLVSLVSNCVNVPPQPLSVVSNVCSVVSHHSLVSQQAGRDPVQRVCLVVVNDPCVLSSNLSSLQRHAPPVLLVLVCVLQVFDPVQFDAPVVWTKGWGDADPDIAIETERGGNSLNSPPDPVLVVVVSVVVNVCPLQWDADPVGFIWGFHYWYAYSQRKIWTWTQTPQARFIWIFIAHSVRHTDVPRTAGLCGPQAQFDDPQQLVLVQVLCCVPVRDQSYKAWDSHDDHWTWIWGWHAADPVRQWIKTKIRTLQSAQFQDDPVCVVVLQRGEMEMAIAGNPQDPDPVCCVAQVRVLVVVVRVVVSCPRVVPRHGDDAQDKAFQDDASHPLAQFTIWGWHADPDPDPSSQWGQGPVRGIYGYTYIGTAHNVLVVVCSVPNSVVSVVLCVVPDSYDDRPDDHSVD

Sequence (981 aa):
MDKSILESEFVKKVASMEEMLWINKSGKDGTFTERVTSQMVEEASERLKRFAPYIEAAFPETEETRGIIESPICEVPNLLEAMQRNLGKSLYGGRLFLKCDSHLPISGSVKARGGIYEVLKFAEEIAIKEGMLKVDDDYSKLVGEEFKDLFSQYKIAVGSTGNLGLSIGIISAKLGFDVTVHMSIDAKQWKKDLLRKIGATVVEHAGSYQKAVAEGRKIADSDPKCHFVDDENSLDLFTGYATAAKRLKVQLDDLGIVVDAEHPLFVYIPCGVGGAPGGVTYGIKQIWGENAHCSFAEPTHAPCMLLGMGTGLNEKIAVEDIGIDGKTKADGLAVGRASKLVAESMKTLLDSISTIDDYKLFTYLKLLLETEDIFVEPSACASFDMPFRLLENEEYLEYYNLKGKLENATHILWATGGSMVPEDEMLSYLQPQVNPDTGSFLSQADIEELEAFVEGDGGYFGMQREWLYDFIDRGIEEARFTEKEAKQDLQIALWYAYASNNLNTYLDYYRTVEWMPYSQENAKGCATWYYRYSVALMYCGRVEEALEYAEKGATEEPTYPWIWLQVAKLRAHFGDKTGALEAVTQGLAAEPDDYEFLTLQKEIEDDEPLEKMLYHWITPENDQELQSGEDEEADEKMRSISCVIVDETGLERFFKMFEPKKDEYIANSPFCEFPYAVNNHTFNLVFRMNEAGLSKLPIDWLQNLKEKLQSEQWLNRKYPDGRNGDLYEVMVKLNLEIGLFYQLEDTDHYFRVILNPDGTEIDGSFRTTEGEDAEMYTEEEMDAIGAHIEENFGHFPSVLHELVSTDVHVDICAIVPTKERDYYTLVTMGMGAHCMNVPQELSEYKLQRAELLINLPSDWKLDEESMKDEKWYWPVRLLKNLARLPIRYDTWLGWGHTVGGEEDFAENTKLCSSIIINQQLADESADVCVLPNGEEVNFYHVLPLYKEELEYKLNNNADDLLDKMENVSIVVNPNRPNTLT

Radius of gyration: 35.87 Å; chains: 1; bounding box: 98×54×98 Å